Protein AF-A0AAU9KKE1-F1 (afdb_monomer)

Structure (mmCIF, N/CA/C/O backbone):
data_AF-A0AAU9KKE1-F1
#
_entry.id   AF-A0AAU9KKE1-F1
#
loop_
_atom_site.group_PDB
_atom_site.id
_atom_site.type_symbol
_atom_site.label_atom_id
_atom_site.label_alt_id
_atom_site.label_comp_id
_atom_site.label_asym_id
_atom_site.label_entity_id
_atom_site.label_seq_id
_atom_site.pdbx_PDB_ins_code
_atom_site.Cartn_x
_atom_site.Cartn_y
_atom_site.Cartn_z
_atom_site.occupancy
_atom_site.B_iso_or_equiv
_atom_site.auth_seq_id
_atom_site.auth_comp_id
_atom_site.auth_asym_id
_atom_site.auth_atom_id
_atom_site.pdbx_PDB_model_num
ATOM 1 N N . MET A 1 1 ? -5.591 -31.484 36.895 1.00 43.34 1 MET A N 1
ATOM 2 C CA . MET A 1 1 ? -6.047 -30.962 35.589 1.00 43.34 1 MET A CA 1
ATOM 3 C C . MET A 1 1 ? -4.813 -30.723 34.741 1.00 43.34 1 MET A C 1
ATOM 5 O O . MET A 1 1 ? -3.815 -30.289 35.305 1.00 43.34 1 MET A O 1
ATOM 9 N N . GLU A 1 2 ? -4.845 -31.027 33.444 1.00 47.28 2 GLU A N 1
ATOM 10 C CA . GLU A 1 2 ? -3.725 -30.685 32.558 1.00 47.28 2 GLU A CA 1
ATOM 11 C C . GLU A 1 2 ? -3.646 -29.170 32.339 1.00 47.28 2 GLU A C 1
ATOM 13 O O . GLU A 1 2 ? -4.667 -28.495 32.191 1.00 47.28 2 GLU A O 1
ATOM 18 N N . GLN A 1 3 ? -2.430 -28.627 32.301 1.00 63.50 3 GLN A N 1
ATOM 19 C CA . GLN A 1 3 ? -2.206 -27.197 32.117 1.00 63.50 3 GLN A CA 1
ATOM 20 C C . GLN A 1 3 ? -2.326 -26.830 30.630 1.00 63.50 3 GLN A C 1
ATOM 22 O O . GLN A 1 3 ? -1.318 -26.762 29.927 1.00 63.50 3 GLN A O 1
ATOM 27 N N . LYS A 1 4 ? -3.561 -26.612 30.149 1.00 78.94 4 LYS A N 1
ATOM 28 C CA . LYS A 1 4 ? -3.814 -26.209 28.755 1.00 78.94 4 LYS A CA 1
ATOM 29 C C . LYS A 1 4 ? -3.082 -24.909 28.394 1.00 78.94 4 LYS A C 1
ATOM 31 O O . LYS A 1 4 ? -3.105 -23.946 29.160 1.00 78.94 4 LYS A O 1
ATOM 36 N N . GLN A 1 5 ? -2.475 -24.875 27.212 1.00 80.19 5 GLN A N 1
ATOM 37 C CA . GLN A 1 5 ? -1.667 -23.771 26.687 1.00 80.19 5 GLN A CA 1
ATOM 38 C C . GLN A 1 5 ? -2.337 -23.162 25.450 1.00 80.19 5 GLN A C 1
ATOM 40 O O . GLN A 1 5 ? -2.986 -23.868 24.679 1.00 80.19 5 GLN A O 1
ATOM 45 N N . GLN A 1 6 ? -2.183 -21.848 25.261 1.00 86.75 6 GLN A N 1
ATOM 46 C CA . GLN A 1 6 ? -2.755 -21.142 24.115 1.00 86.75 6 GLN A CA 1
ATOM 47 C C . GLN A 1 6 ? -1.800 -21.141 22.918 1.00 86.75 6 GLN A C 1
ATOM 49 O O . GLN A 1 6 ? -0.665 -20.670 23.024 1.00 86.75 6 GLN A O 1
ATOM 54 N N . PHE A 1 7 ? -2.321 -21.567 21.770 1.00 86.44 7 PHE A N 1
ATOM 55 C CA . PHE A 1 7 ? -1.678 -21.495 20.463 1.00 86.44 7 PHE A CA 1
ATOM 56 C C . PHE A 1 7 ? -2.484 -20.625 19.477 1.00 86.44 7 PHE A C 1
ATOM 58 O O . PHE A 1 7 ? -3.690 -20.387 19.640 1.00 86.44 7 PHE A O 1
ATOM 65 N N . LYS A 1 8 ? -1.797 -20.165 18.430 1.00 89.31 8 LYS A N 1
ATOM 66 C CA . LYS A 1 8 ? -2.338 -19.575 17.201 1.00 89.31 8 LYS A CA 1
ATOM 67 C C . LYS A 1 8 ? -1.782 -20.361 16.011 1.00 89.31 8 LYS A C 1
ATOM 69 O O . LYS A 1 8 ? -0.583 -20.632 15.976 1.00 89.31 8 LYS A O 1
ATOM 74 N N . LEU A 1 9 ? -2.630 -20.702 15.043 1.00 89.50 9 LEU A N 1
ATOM 75 C CA . LEU A 1 9 ? -2.196 -21.242 13.751 1.00 89.50 9 LEU A CA 1
ATOM 76 C C . LEU A 1 9 ? -2.371 -20.181 12.661 1.00 89.50 9 LEU A C 1
ATOM 78 O O . LEU A 1 9 ? -3.444 -19.587 12.540 1.00 89.50 9 LEU A O 1
ATOM 82 N N . PHE A 1 10 ? -1.341 -20.004 11.841 1.00 89.94 10 PHE A N 1
ATOM 83 C CA . PHE A 1 10 ? -1.409 -19.300 10.560 1.00 89.94 10 PHE A CA 1
ATOM 84 C C . PHE A 1 10 ? -1.168 -20.329 9.458 1.00 89.94 10 PHE A C 1
ATOM 86 O O . PHE A 1 10 ? -0.153 -21.022 9.498 1.00 89.94 10 PHE A O 1
ATOM 93 N N . ILE A 1 11 ? -2.100 -20.459 8.514 1.00 91.75 11 ILE A N 1
ATOM 94 C CA . ILE A 1 11 ? -2.047 -21.419 7.410 1.00 91.75 11 ILE A CA 1
ATOM 95 C C . ILE A 1 11 ? -2.131 -20.660 6.084 1.00 91.75 11 ILE A C 1
ATOM 97 O O . ILE A 1 11 ? -3.214 -20.251 5.669 1.00 91.75 11 ILE A O 1
ATOM 101 N N . ASP A 1 12 ? -1.002 -20.491 5.402 1.00 90.00 12 ASP A N 1
ATOM 102 C CA . ASP A 1 12 ? -0.978 -19.920 4.055 1.00 90.00 12 ASP A CA 1
ATOM 103 C C . ASP A 1 12 ? -1.309 -21.011 3.038 1.00 90.00 12 ASP A C 1
ATOM 105 O O . ASP A 1 12 ? -0.541 -21.960 2.880 1.00 90.00 12 ASP A O 1
ATOM 109 N N . ILE A 1 13 ? -2.418 -20.878 2.311 1.00 91.56 13 ILE A N 1
ATOM 110 C CA . ILE A 1 13 ? -2.733 -21.728 1.160 1.00 91.56 13 ILE A CA 1
ATOM 111 C C . ILE A 1 13 ? -2.162 -21.049 -0.088 1.00 91.56 13 ILE A C 1
ATOM 113 O O . ILE A 1 13 ? -2.685 -20.043 -0.569 1.00 91.56 13 ILE A O 1
ATOM 117 N N . LEU A 1 14 ? -1.057 -21.587 -0.608 1.00 86.25 14 LEU A N 1
ATOM 118 C CA . LEU A 1 14 ? -0.271 -20.953 -1.672 1.00 86.25 14 LEU A CA 1
ATOM 119 C C . LEU A 1 14 ? -0.822 -21.306 -3.059 1.00 86.25 14 LEU A C 1
ATOM 121 O O . LEU A 1 14 ? -1.071 -20.426 -3.884 1.00 86.25 14 LEU A O 1
ATOM 125 N N . GLU A 1 15 ? -1.046 -22.595 -3.313 1.00 88.44 15 GLU A N 1
ATOM 126 C CA . GLU A 1 15 ? -1.603 -23.119 -4.564 1.00 88.44 15 GLU A CA 1
ATOM 127 C C . GLU A 1 15 ? -2.194 -24.526 -4.368 1.00 88.44 15 GLU A C 1
ATOM 129 O O . GLU A 1 15 ? -1.852 -25.234 -3.421 1.00 88.44 15 GLU A O 1
ATOM 134 N N . PHE A 1 16 ? -3.058 -24.957 -5.287 1.00 89.56 16 PHE A N 1
ATOM 135 C CA . PHE A 1 16 ? -3.520 -26.342 -5.402 1.00 89.56 16 PHE A CA 1
ATOM 136 C C . PHE A 1 16 ? -3.336 -26.858 -6.827 1.00 89.56 16 PHE A C 1
ATOM 138 O O . PHE A 1 16 ? -3.333 -26.079 -7.786 1.00 89.56 16 PHE A O 1
ATOM 145 N N . ARG A 1 17 ? -3.192 -28.178 -6.981 1.00 85.12 17 ARG A N 1
ATOM 146 C CA . ARG A 1 17 ? -2.950 -28.820 -8.279 1.00 85.12 17 ARG A CA 1
ATOM 147 C C . ARG A 1 17 ? -3.643 -30.164 -8.426 1.00 85.12 17 ARG A C 1
ATOM 149 O O . ARG A 1 17 ? -3.762 -30.919 -7.464 1.00 85.12 17 ARG A O 1
ATOM 156 N N . ASN A 1 18 ? -3.996 -30.474 -9.672 1.00 81.69 18 ASN A N 1
ATOM 157 C CA . ASN A 1 18 ? -4.502 -31.768 -10.127 1.00 81.69 18 ASN A CA 1
ATOM 158 C C . ASN A 1 18 ? -5.649 -32.304 -9.253 1.00 81.69 18 ASN A C 1
ATOM 160 O O . ASN A 1 18 ? -5.681 -33.487 -8.940 1.00 81.69 18 ASN A O 1
ATOM 164 N N . LEU A 1 19 ? -6.577 -31.432 -8.849 1.00 85.31 19 LEU A N 1
ATOM 165 C CA . LEU A 1 19 ? -7.779 -31.831 -8.121 1.00 85.31 19 LEU A CA 1
ATOM 166 C C . LEU A 1 19 ? -8.728 -32.602 -9.056 1.00 85.31 19 LEU A C 1
ATOM 168 O O . LEU A 1 19 ? -9.144 -32.069 -10.089 1.00 85.31 19 LEU A O 1
ATOM 172 N N . ILE A 1 20 ? -9.055 -33.846 -8.694 1.00 82.00 20 ILE A N 1
ATOM 173 C CA . ILE A 1 20 ? -9.829 -34.802 -9.508 1.00 82.00 20 ILE A CA 1
ATOM 174 C C . ILE A 1 20 ? -11.208 -35.038 -8.886 1.00 82.00 20 ILE A C 1
ATOM 176 O O . ILE A 1 20 ? -11.328 -35.208 -7.676 1.00 82.00 20 ILE A O 1
ATOM 180 N N . ILE A 1 21 ? -12.256 -35.098 -9.713 1.00 79.62 21 ILE A N 1
ATOM 181 C CA . ILE A 1 21 ? -13.598 -35.518 -9.289 1.00 79.62 21 ILE A CA 1
ATOM 182 C C . ILE A 1 21 ? -14.119 -36.592 -10.231 1.00 79.62 21 ILE A C 1
ATOM 184 O O . ILE A 1 21 ? -14.390 -36.328 -11.402 1.00 79.62 21 ILE A O 1
ATOM 188 N N . GLY A 1 22 ? -14.300 -37.793 -9.683 1.00 66.69 22 GLY A N 1
ATOM 189 C CA . GLY A 1 22 ? -14.847 -38.935 -10.404 1.00 66.69 22 GLY A CA 1
ATOM 190 C C . GLY A 1 22 ? -14.039 -39.331 -11.643 1.00 66.69 22 GLY A C 1
ATOM 191 O O . GLY A 1 22 ? -12.883 -38.952 -11.838 1.00 66.69 22 GLY A O 1
ATOM 192 N N . SER A 1 23 ? -14.670 -40.122 -12.506 1.00 49.66 23 SER A N 1
ATOM 193 C CA . SER A 1 23 ? -14.051 -40.695 -13.699 1.00 49.66 23 SER A CA 1
ATOM 194 C C . SER A 1 23 ? -14.051 -39.734 -14.899 1.00 49.66 23 SER A C 1
ATOM 196 O O . SER A 1 23 ? -14.791 -39.909 -15.864 1.00 49.66 23 SER A O 1
ATOM 198 N N . LEU A 1 24 ? -13.124 -38.771 -14.868 1.00 50.22 24 LEU A N 1
ATOM 199 C CA . LEU A 1 24 ? -12.555 -38.102 -16.052 1.00 50.22 24 LEU A CA 1
ATOM 200 C C . LEU A 1 24 ? -13.546 -37.371 -16.990 1.00 50.22 24 LEU A C 1
ATOM 202 O O . LEU A 1 24 ? -13.766 -37.816 -18.121 1.00 50.22 24 LEU A O 1
ATOM 206 N N . LYS A 1 25 ? -14.014 -36.170 -16.590 1.00 49.72 25 LYS A N 1
ATOM 207 C CA . LYS A 1 25 ? -14.122 -35.010 -17.519 1.00 49.72 25 LYS A CA 1
ATOM 208 C C . LYS A 1 25 ? -14.460 -33.651 -16.902 1.00 49.72 25 LYS A C 1
ATOM 210 O O . LYS A 1 25 ? -14.043 -32.645 -17.471 1.00 49.72 25 LYS A O 1
ATOM 215 N N . ASP A 1 26 ? -15.194 -33.596 -15.795 1.00 64.38 26 ASP A N 1
ATOM 216 C CA . ASP A 1 26 ? -15.634 -32.315 -15.231 1.00 64.38 26 ASP A CA 1
ATOM 217 C C . ASP A 1 26 ? -14.550 -31.627 -14.388 1.00 64.38 26 ASP A C 1
ATOM 219 O O . ASP A 1 26 ? -13.865 -32.248 -13.575 1.00 64.38 26 ASP A O 1
ATOM 223 N N . LEU A 1 27 ? -14.403 -30.311 -14.577 1.00 77.94 27 LEU A N 1
ATOM 224 C CA . LEU A 1 27 ? -13.490 -29.485 -13.786 1.00 77.94 27 LEU A CA 1
ATOM 225 C C . LEU A 1 27 ? -14.111 -29.166 -12.415 1.00 77.94 27 LEU A C 1
ATOM 227 O O . LEU A 1 27 ? -15.269 -28.739 -12.359 1.00 77.94 27 LEU A O 1
ATOM 231 N N . PRO A 1 28 ? -13.360 -29.309 -11.309 1.00 85.44 28 PRO A N 1
ATOM 232 C CA . PRO A 1 28 ? -13.886 -29.053 -9.976 1.00 85.44 28 PRO A CA 1
ATOM 233 C C . PRO A 1 28 ? -14.132 -27.557 -9.728 1.00 85.44 28 PRO A C 1
ATOM 235 O O . PRO A 1 28 ? -13.569 -26.700 -10.407 1.00 85.44 28 PRO A O 1
ATOM 238 N N . ASN A 1 29 ? -14.909 -27.250 -8.685 1.00 88.44 29 ASN A N 1
ATOM 239 C CA . ASN A 1 29 ? -15.019 -25.922 -8.083 1.00 88.44 29 ASN A CA 1
ATOM 240 C C . ASN A 1 29 ? -14.381 -25.951 -6.675 1.00 88.44 29 ASN A C 1
ATOM 242 O O . ASN A 1 29 ? -15.130 -26.097 -5.701 1.00 88.44 29 ASN A O 1
ATOM 246 N N . PRO A 1 30 ? -13.040 -25.916 -6.522 1.00 91.56 30 PRO A N 1
ATOM 247 C CA . PRO A 1 30 ? -12.422 -26.096 -5.217 1.00 91.56 30 PRO A CA 1
ATOM 248 C C . PRO A 1 30 ? -12.713 -24.950 -4.255 1.00 91.56 30 PRO A C 1
ATOM 250 O O . PRO A 1 30 ? -12.577 -23.774 -4.589 1.00 91.56 30 PRO A O 1
ATOM 253 N N . MET A 1 31 ? -13.029 -25.331 -3.027 1.00 92.62 31 MET A N 1
ATOM 254 C CA . MET A 1 31 ? -12.866 -24.531 -1.823 1.00 92.62 31 MET A CA 1
ATOM 255 C C . MET A 1 31 ? -11.993 -25.353 -0.876 1.00 92.62 31 MET A C 1
ATOM 257 O O . MET A 1 31 ? -12.233 -26.550 -0.700 1.00 92.62 31 MET A O 1
ATOM 261 N N . ILE A 1 32 ? -10.962 -24.743 -0.299 1.00 95.25 32 ILE A N 1
ATOM 262 C CA . ILE A 1 32 ? -10.068 -25.416 0.645 1.00 95.25 32 ILE A CA 1
ATOM 263 C C . ILE A 1 32 ? -10.516 -25.041 2.051 1.00 95.25 32 ILE A C 1
ATOM 265 O O . ILE A 1 32 ? -10.686 -23.864 2.360 1.00 95.25 32 ILE A O 1
ATOM 269 N N . ILE A 1 33 ? -10.742 -26.051 2.883 1.00 93.62 33 ILE A N 1
ATOM 270 C CA . ILE A 1 33 ? -11.198 -25.927 4.265 1.00 93.62 33 ILE A CA 1
ATOM 271 C C . ILE A 1 33 ? -10.094 -26.485 5.162 1.00 93.62 33 ILE A C 1
ATOM 273 O O . ILE A 1 33 ? -9.646 -27.614 4.966 1.00 93.62 33 ILE A O 1
ATOM 277 N N . VAL A 1 34 ? -9.667 -25.697 6.143 1.00 94.75 34 VAL A N 1
ATOM 278 C CA . VAL A 1 34 ? -8.710 -26.096 7.179 1.00 94.75 34 VAL A CA 1
ATOM 279 C C . VAL A 1 34 ? -9.468 -26.202 8.495 1.00 94.75 34 VAL A C 1
ATOM 281 O O . VAL A 1 34 ? -10.145 -25.252 8.879 1.00 94.75 34 VAL A O 1
ATOM 284 N N . SER A 1 35 ? -9.388 -27.347 9.169 1.00 92.75 35 SER A N 1
ATOM 285 C CA . SER A 1 35 ? -10.103 -27.624 10.422 1.00 92.75 35 SER A CA 1
ATOM 286 C C . SER A 1 35 ? -9.142 -28.134 11.492 1.00 92.75 35 SER A C 1
ATOM 288 O O . SER A 1 35 ? -8.212 -28.876 11.188 1.00 92.75 35 SER A O 1
ATOM 290 N N . PHE A 1 36 ? -9.353 -27.725 12.740 1.00 92.88 36 PHE A N 1
ATOM 291 C CA . PHE A 1 36 ? -8.543 -28.122 13.890 1.00 92.88 36 PHE A CA 1
ATOM 292 C C . PHE A 1 36 ? -9.347 -27.882 15.174 1.00 92.88 36 PHE A C 1
ATOM 294 O O . PHE A 1 36 ? -9.866 -26.778 15.381 1.00 92.88 36 PHE A O 1
ATOM 301 N N . LEU A 1 37 ? -9.467 -28.909 16.024 1.00 86.75 37 LEU A N 1
ATOM 302 C CA . LEU A 1 37 ? -10.471 -28.966 17.097 1.00 86.75 37 LEU A CA 1
ATOM 303 C C . LEU A 1 37 ? -11.885 -28.652 16.544 1.00 86.75 37 LEU A C 1
ATOM 305 O O . LEU A 1 37 ? -12.231 -29.050 15.433 1.00 86.75 37 LEU A O 1
ATOM 309 N N . SER A 1 38 ? -12.698 -27.900 17.290 1.00 80.00 38 SER A N 1
ATOM 310 C CA . SER A 1 38 ? -14.032 -27.428 16.890 1.00 80.00 38 SER A CA 1
ATOM 311 C C . SER A 1 38 ? -14.035 -26.275 15.870 1.00 80.00 38 SER A C 1
ATOM 313 O O . SER A 1 38 ? -15.106 -25.806 15.486 1.00 80.00 38 SER A O 1
ATOM 315 N N . LYS A 1 39 ? -12.869 -25.782 15.431 1.00 87.25 39 LYS A N 1
ATOM 316 C CA . LYS A 1 39 ? -12.753 -24.599 14.563 1.00 87.25 39 LYS A CA 1
ATOM 317 C C . LYS A 1 39 ? -12.428 -24.986 13.122 1.00 87.25 39 LYS A C 1
ATOM 319 O O . LYS A 1 39 ? -11.675 -25.924 12.868 1.00 87.25 39 LYS A O 1
ATOM 324 N N . SER A 1 40 ? -12.928 -24.195 12.172 1.00 90.31 40 SER A N 1
ATOM 325 C CA . SER A 1 40 ? -12.573 -24.312 10.754 1.00 90.31 40 SER A CA 1
ATOM 326 C C . SER A 1 40 ? -12.485 -22.952 10.062 1.00 90.31 40 SER A C 1
ATOM 328 O O . SER A 1 40 ? -13.316 -22.079 10.310 1.00 90.31 40 SER A O 1
ATOM 330 N N . ALA A 1 41 ? -11.530 -22.810 9.148 1.00 91.06 41 ALA A N 1
ATOM 331 C CA . ALA A 1 41 ? -11.374 -21.689 8.225 1.00 91.06 41 ALA A CA 1
ATOM 332 C C . ALA A 1 41 ? -11.453 -22.190 6.770 1.00 91.06 41 ALA A C 1
ATOM 334 O O . ALA A 1 41 ? -11.294 -23.384 6.511 1.00 91.06 41 ALA A O 1
ATOM 335 N N . ARG A 1 42 ? -11.715 -21.302 5.806 1.00 92.69 42 ARG A N 1
ATOM 336 C CA . ARG A 1 42 ? -11.868 -21.675 4.389 1.00 92.69 42 ARG A CA 1
ATOM 337 C C . ARG A 1 42 ? -11.413 -20.577 3.437 1.00 92.69 42 ARG A C 1
ATOM 339 O O . ARG A 1 42 ? -11.582 -19.403 3.753 1.00 92.69 42 ARG A O 1
ATOM 346 N N . THR A 1 43 ? -10.901 -20.979 2.277 1.00 93.56 43 THR A N 1
ATOM 347 C CA . THR A 1 43 ? -10.536 -20.073 1.180 1.00 93.56 43 THR A CA 1
ATOM 348 C C . THR A 1 43 ? -11.762 -19.536 0.439 1.00 93.56 43 THR A C 1
ATOM 350 O O . THR A 1 43 ? -12.891 -20.007 0.626 1.00 93.56 43 THR A O 1
ATOM 353 N N . SER A 1 44 ? -11.525 -18.622 -0.501 1.00 88.75 44 SER A N 1
ATOM 354 C CA . SER A 1 44 ? -12.458 -18.324 -1.586 1.00 88.75 44 SER A CA 1
ATOM 355 C C . SER A 1 44 ? -12.769 -19.563 -2.453 1.00 88.75 44 SER A C 1
ATOM 357 O O . SER A 1 44 ? -12.156 -20.632 -2.324 1.00 88.75 44 SER A O 1
ATOM 359 N N . LEU A 1 45 ? -13.785 -19.436 -3.315 1.00 89.12 45 LEU A N 1
ATOM 360 C CA . LEU A 1 45 ? -14.241 -20.486 -4.229 1.00 89.12 45 LEU A CA 1
ATOM 361 C C . LEU A 1 45 ? -13.613 -20.305 -5.616 1.00 89.12 45 LEU A C 1
ATOM 363 O O . LEU A 1 45 ? -13.777 -19.259 -6.242 1.00 89.12 45 LEU A O 1
ATOM 367 N N . PHE A 1 46 ? -12.987 -21.359 -6.136 1.00 87.94 46 PHE A N 1
ATOM 368 C CA . PHE A 1 46 ? -12.304 -21.364 -7.429 1.00 87.94 46 PHE A CA 1
ATOM 369 C C . PHE A 1 46 ? -13.141 -22.109 -8.488 1.00 87.94 46 PHE A C 1
ATOM 371 O O . PHE A 1 46 ? -12.995 -23.319 -8.638 1.00 87.94 46 PHE A O 1
ATOM 378 N N . PRO A 1 47 ? -14.043 -21.451 -9.242 1.00 84.00 47 PRO A N 1
ATOM 379 C CA . PRO A 1 47 ? -14.917 -22.146 -10.187 1.00 84.00 47 PRO A CA 1
ATOM 380 C C . PRO A 1 47 ? -14.136 -22.764 -11.359 1.00 84.00 47 PRO A C 1
ATOM 382 O O . PRO A 1 47 ? -13.331 -22.088 -12.000 1.00 84.00 47 PRO A O 1
ATOM 385 N N . LYS A 1 48 ? -14.432 -24.031 -11.675 1.00 82.19 48 LYS A N 1
ATOM 386 C CA . LYS A 1 48 ? -13.906 -24.799 -12.822 1.00 82.19 48 LYS A CA 1
ATOM 387 C C . LYS A 1 48 ? -12.373 -24.786 -12.958 1.00 82.19 48 LYS A C 1
ATOM 389 O O . LYS A 1 48 ? -11.847 -24.580 -14.051 1.00 82.19 48 LYS A O 1
ATOM 394 N N . LYS A 1 49 ? -11.647 -25.049 -11.867 1.00 83.00 49 LYS A N 1
ATOM 395 C CA . LYS A 1 49 ? -10.174 -25.144 -11.845 1.00 83.00 49 LYS A CA 1
ATOM 396 C C . LYS A 1 49 ? -9.694 -26.393 -11.108 1.00 83.00 49 LYS A C 1
ATOM 398 O O . LYS A 1 49 ? -9.853 -26.472 -9.899 1.00 83.00 49 LYS A O 1
ATOM 403 N N . SER A 1 50 ? -9.019 -27.316 -11.795 1.00 80.88 50 SER A N 1
ATOM 404 C CA . SER A 1 50 ? -8.283 -28.426 -11.154 1.00 80.88 50 SER A CA 1
ATOM 405 C C . SER A 1 50 ? -6.940 -27.996 -10.547 1.00 80.88 50 SER A C 1
ATOM 407 O O . SER A 1 50 ? -6.456 -28.645 -9.622 1.00 80.88 50 SER A O 1
ATOM 409 N N . SER A 1 51 ? -6.367 -26.885 -11.021 1.00 82.00 51 SER A N 1
ATOM 410 C CA . SER A 1 51 ? -5.133 -26.279 -10.505 1.00 82.00 51 SER A CA 1
ATOM 411 C C . SER A 1 51 ? -5.269 -24.751 -10.452 1.00 82.00 51 SER A C 1
ATOM 413 O O . SER A 1 51 ? -5.815 -24.151 -11.380 1.00 82.00 51 SER A O 1
ATOM 415 N N . SER A 1 52 ? -4.774 -24.107 -9.391 1.00 81.25 52 SER A N 1
ATOM 416 C CA . SER A 1 52 ? -4.720 -22.642 -9.264 1.00 81.25 52 SER A CA 1
ATOM 417 C C . SER A 1 52 ? -3.693 -22.207 -8.222 1.00 81.25 52 SER A C 1
ATOM 419 O O . SER A 1 52 ? -3.542 -22.847 -7.186 1.00 81.25 52 SER A O 1
ATOM 421 N N . ILE A 1 53 ? -3.086 -21.043 -8.447 1.00 81.12 53 ILE A N 1
ATOM 422 C CA . ILE A 1 53 ? -2.537 -20.221 -7.362 1.00 81.12 53 ILE A CA 1
ATOM 423 C C . ILE A 1 53 ? -3.712 -19.702 -6.512 1.00 81.12 53 ILE A C 1
ATOM 425 O O . ILE A 1 53 ? -4.792 -19.445 -7.060 1.00 81.12 53 ILE A O 1
ATOM 429 N N . VAL A 1 54 ? -3.499 -19.601 -5.197 1.00 84.44 54 VAL A N 1
ATOM 430 C CA . VAL A 1 54 ? -4.482 -19.168 -4.189 1.00 84.44 54 VAL A CA 1
ATOM 431 C C . VAL A 1 54 ? -3.967 -17.926 -3.456 1.00 84.44 54 VAL A C 1
ATOM 433 O O . VAL A 1 54 ? -4.533 -16.855 -3.633 1.00 84.44 54 VAL A O 1
ATOM 436 N N . MET A 1 55 ? -2.848 -18.048 -2.729 1.00 82.62 55 MET A N 1
ATOM 437 C CA . MET A 1 55 ? -2.236 -16.985 -1.911 1.00 82.62 55 MET A CA 1
ATOM 438 C C . MET A 1 55 ? -3.190 -16.383 -0.860 1.00 82.62 55 MET A C 1
ATOM 440 O O . MET A 1 55 ? -3.274 -15.166 -0.704 1.00 82.62 55 MET A O 1
ATOM 444 N N . GLU A 1 56 ? -3.899 -17.243 -0.124 1.00 86.56 56 GLU A N 1
ATOM 445 C CA . GLU A 1 56 ? -4.809 -16.849 0.961 1.00 86.56 56 GLU A CA 1
ATOM 446 C C . GLU A 1 56 ? -4.288 -17.349 2.317 1.00 86.56 56 GLU A C 1
ATOM 448 O O . GLU A 1 56 ? -4.075 -18.550 2.501 1.00 86.56 56 GLU A O 1
ATOM 453 N N . THR A 1 57 ? -4.118 -16.440 3.282 1.00 88.12 57 THR A N 1
ATOM 454 C CA . THR A 1 57 ? -3.768 -16.770 4.673 1.00 88.12 57 THR A CA 1
ATOM 455 C C . THR A 1 57 ? -5.031 -17.038 5.488 1.00 88.12 57 THR A C 1
ATOM 457 O O . THR A 1 57 ? -5.887 -16.166 5.637 1.00 88.12 57 THR A O 1
ATOM 460 N N . LEU A 1 58 ? -5.132 -18.233 6.066 1.00 90.25 58 LEU A N 1
ATOM 461 C CA . LEU A 1 58 ? -6.182 -18.631 7.001 1.00 90.25 58 LEU A CA 1
ATOM 462 C C . LEU A 1 58 ? -5.624 -18.614 8.430 1.00 90.25 58 LEU A C 1
ATOM 464 O O . LEU A 1 58 ? -4.598 -19.230 8.706 1.00 90.25 58 LEU A O 1
ATOM 468 N N . GLN A 1 59 ? -6.296 -17.929 9.354 1.00 87.81 59 GLN A N 1
ATOM 469 C CA . GLN A 1 59 ? -5.829 -17.756 10.735 1.00 87.81 59 GLN A CA 1
ATOM 470 C C . GLN A 1 59 ? -6.800 -18.415 11.719 1.00 87.81 59 GLN A C 1
ATOM 472 O O . GLN A 1 59 ? -8.003 -18.158 11.687 1.00 87.81 59 GLN A O 1
ATOM 477 N N . MET A 1 60 ? -6.278 -19.260 12.609 1.00 87.75 60 MET A N 1
ATOM 478 C CA . MET A 1 60 ? -7.048 -19.938 13.653 1.00 87.75 60 MET A CA 1
ATOM 479 C C . MET A 1 60 ? -6.487 -19.552 15.022 1.00 87.75 60 MET A C 1
ATOM 481 O O . MET A 1 60 ? -5.470 -20.062 15.491 1.00 87.75 60 MET A O 1
ATOM 485 N N . GLU A 1 61 ? -7.157 -18.591 15.649 1.00 83.31 61 GLU A N 1
ATOM 486 C CA . GLU A 1 61 ? -6.776 -18.015 16.936 1.00 83.31 61 GLU A CA 1
ATOM 487 C C . GLU A 1 61 ? -7.383 -18.758 18.133 1.00 83.31 61 GLU A C 1
ATOM 489 O O . GLU A 1 61 ? -8.402 -19.455 18.024 1.00 83.31 61 GLU A O 1
ATOM 494 N N . LYS A 1 62 ? -6.827 -18.475 19.322 1.00 80.25 62 LYS A N 1
ATOM 495 C CA . LYS A 1 62 ? -7.424 -18.828 20.619 1.00 80.25 62 LYS A CA 1
ATOM 496 C C . LYS A 1 62 ? -7.636 -20.357 20.721 1.00 80.25 62 LYS A C 1
ATOM 498 O O . LYS A 1 62 ? -8.744 -20.818 20.992 1.00 80.25 62 LYS A O 1
ATOM 503 N N . LEU A 1 63 ? -6.597 -21.140 20.408 1.00 83.25 63 LEU A N 1
ATOM 504 C CA . LEU A 1 63 ? -6.601 -22.609 20.450 1.00 83.25 63 LEU A CA 1
ATOM 505 C C . LEU A 1 63 ? -6.016 -23.079 21.787 1.00 83.25 63 LEU A C 1
ATOM 507 O O . LEU A 1 63 ? -4.831 -22.874 22.034 1.00 83.25 63 LEU A O 1
ATOM 511 N N . MET A 1 64 ? -6.843 -23.667 22.653 1.00 84.19 64 MET A N 1
ATOM 512 C CA . MET A 1 64 ? -6.439 -24.106 23.994 1.00 84.19 64 MET A CA 1
ATOM 513 C C . MET A 1 64 ? -6.178 -25.611 24.002 1.00 84.19 64 MET A C 1
ATOM 515 O O . MET A 1 64 ? -7.126 -26.392 24.045 1.00 84.19 64 MET A O 1
ATOM 519 N N . LEU A 1 65 ? -4.902 -26.000 23.983 1.00 85.56 65 LEU A N 1
ATOM 520 C CA . LEU A 1 65 ? -4.468 -27.397 23.903 1.00 85.56 65 LEU A CA 1
ATOM 521 C C . LEU A 1 65 ? -3.909 -27.880 25.241 1.00 85.56 65 LEU A C 1
ATOM 523 O O . LEU A 1 65 ? -3.025 -27.241 25.812 1.00 85.56 65 LEU A O 1
ATOM 527 N N . SER A 1 66 ? -4.404 -29.013 25.733 1.00 86.94 66 SER A N 1
ATOM 528 C CA . SER A 1 66 ? -3.749 -29.815 26.769 1.00 86.94 66 SER A CA 1
ATOM 529 C C . SER A 1 66 ? -2.452 -30.443 26.243 1.00 86.94 66 SER A C 1
ATOM 531 O O . SER A 1 66 ? -2.082 -30.245 25.083 1.00 86.94 66 SER A O 1
ATOM 533 N N . ILE A 1 67 ? -1.742 -31.193 27.091 1.00 81.44 67 ILE A N 1
ATOM 534 C CA . ILE A 1 67 ? -0.553 -31.922 26.642 1.00 81.44 67 ILE A CA 1
ATOM 535 C C . ILE A 1 67 ? -1.008 -33.039 25.698 1.00 81.44 67 ILE A C 1
ATOM 537 O O . ILE A 1 67 ? -0.546 -33.080 24.561 1.00 81.44 67 ILE A O 1
ATOM 541 N N . ASP A 1 68 ? -1.990 -33.847 26.109 1.00 82.81 68 ASP A N 1
ATOM 542 C CA . ASP A 1 68 ? -2.579 -34.896 25.263 1.00 82.81 68 ASP A CA 1
ATOM 543 C C . ASP A 1 68 ? -3.132 -34.367 23.926 1.00 82.81 68 ASP A C 1
ATOM 545 O O . ASP A 1 68 ? -2.917 -34.995 22.887 1.00 82.81 68 ASP A O 1
ATOM 549 N N . GLU A 1 69 ? -3.798 -33.207 23.917 1.00 86.25 69 GLU A N 1
ATOM 550 C CA . GLU A 1 69 ? -4.321 -32.595 22.687 1.00 86.25 69 GLU A CA 1
ATOM 551 C C . GLU A 1 69 ? -3.188 -32.082 21.784 1.00 86.25 69 GLU A C 1
ATOM 553 O O . GLU A 1 69 ? -3.200 -32.335 20.583 1.00 86.25 69 GLU A O 1
ATOM 558 N N . PHE A 1 70 ? -2.160 -31.422 22.327 1.00 86.94 70 PHE A N 1
ATOM 559 C CA . PHE A 1 70 ? -0.995 -31.000 21.537 1.00 86.94 70 PHE A CA 1
ATOM 560 C C . PHE A 1 70 ? -0.219 -32.197 20.954 1.00 86.94 70 PHE A C 1
ATOM 562 O O . PHE A 1 70 ? 0.227 -32.153 19.806 1.00 86.94 70 PHE A O 1
ATOM 569 N N . GLU A 1 71 ? -0.082 -33.282 21.723 1.00 81.38 71 GLU A N 1
ATOM 570 C CA . GLU A 1 71 ? 0.552 -34.539 21.309 1.00 81.38 71 GLU A CA 1
ATOM 571 C C . GLU A 1 71 ? -0.208 -35.249 20.172 1.00 81.38 71 GLU A C 1
ATOM 573 O O . GLU A 1 71 ? 0.417 -35.931 19.348 1.00 81.38 71 GLU A O 1
ATOM 578 N N . ASN A 1 72 ? -1.543 -35.126 20.121 1.00 85.06 72 ASN A N 1
ATOM 579 C CA . ASN A 1 72 ? -2.387 -36.010 19.312 1.00 85.06 72 ASN A CA 1
ATOM 580 C C . ASN A 1 72 ? -3.292 -35.360 18.267 1.00 85.06 72 ASN A C 1
ATOM 582 O O . ASN A 1 72 ? -3.586 -36.039 17.285 1.00 85.06 72 ASN A O 1
ATOM 586 N N . GLU A 1 73 ? -3.706 -34.107 18.427 1.00 90.88 73 GLU A N 1
ATOM 587 C CA . GLU A 1 73 ? -4.674 -33.477 17.526 1.00 90.88 73 GLU A CA 1
ATOM 588 C C . GLU A 1 73 ? -4.080 -33.121 16.159 1.00 90.88 73 GLU A C 1
ATOM 590 O O . GLU A 1 73 ? -2.927 -32.686 16.024 1.00 90.88 73 GLU A O 1
ATOM 595 N N . GLU A 1 74 ? -4.904 -33.299 15.126 1.00 92.81 74 GLU A N 1
ATOM 596 C CA . GLU A 1 74 ? -4.517 -33.198 13.721 1.00 92.81 74 GLU A CA 1
ATOM 597 C C . GLU A 1 74 ? -5.172 -31.999 13.032 1.00 92.81 74 GLU A C 1
ATOM 599 O O . GLU A 1 74 ? -6.392 -31.848 13.013 1.00 92.81 74 GLU A O 1
ATOM 604 N N . ILE A 1 75 ? -4.343 -31.160 12.411 1.00 94.44 75 ILE A N 1
ATOM 605 C CA . ILE A 1 75 ? -4.774 -30.101 11.501 1.00 94.44 75 ILE A CA 1
ATOM 606 C C . ILE A 1 75 ? -5.206 -30.781 10.201 1.00 94.44 75 ILE A C 1
ATOM 608 O O . ILE A 1 75 ? -4.385 -31.370 9.493 1.00 94.44 75 ILE A O 1
ATOM 612 N N . GLU A 1 76 ? -6.496 -30.712 9.891 1.00 94.94 76 GLU A N 1
ATOM 613 C CA . GLU A 1 76 ? -7.099 -31.305 8.704 1.00 94.94 76 GLU A CA 1
ATOM 614 C C . GLU A 1 76 ? -7.207 -30.266 7.582 1.00 94.94 76 GLU A C 1
ATOM 616 O O . GLU A 1 76 ? -7.916 -29.271 7.715 1.00 94.94 76 GLU A O 1
ATOM 621 N N . ILE A 1 77 ? -6.546 -30.514 6.448 1.00 95.31 77 ILE A N 1
ATOM 622 C CA . ILE A 1 77 ? -6.671 -29.712 5.224 1.00 95.31 77 ILE A CA 1
ATOM 623 C C . ILE A 1 77 ? -7.490 -30.512 4.211 1.00 95.31 77 ILE A C 1
ATOM 625 O O . ILE A 1 77 ? -7.130 -31.631 3.848 1.00 95.31 77 ILE A O 1
ATOM 629 N N . LYS A 1 78 ? -8.602 -29.949 3.741 1.00 93.81 78 LYS A N 1
ATOM 630 C CA . LYS A 1 78 ? -9.605 -30.648 2.932 1.00 93.81 78 LYS A CA 1
ATOM 631 C C . LYS A 1 78 ? -10.009 -29.805 1.730 1.00 93.81 78 LYS A C 1
ATOM 633 O O . LYS A 1 78 ? -10.503 -28.693 1.897 1.00 93.81 78 LYS A O 1
ATOM 638 N N . ALA A 1 79 ? -9.850 -30.334 0.519 1.00 94.06 79 ALA A N 1
ATOM 639 C CA . ALA A 1 79 ? -10.449 -29.720 -0.663 1.00 94.06 79 ALA A CA 1
ATOM 640 C C . ALA A 1 79 ? -11.872 -30.254 -0.850 1.00 94.06 79 ALA A C 1
ATOM 642 O O . ALA A 1 79 ? -12.104 -31.466 -0.804 1.00 94.06 79 ALA A O 1
ATOM 643 N N . VAL A 1 80 ? -12.823 -29.355 -1.096 1.00 92.62 80 VAL A N 1
ATOM 644 C CA . VAL A 1 80 ? -14.206 -29.708 -1.423 1.00 92.62 80 VAL A CA 1
ATOM 645 C C . VAL A 1 80 ? -14.651 -29.070 -2.731 1.00 92.62 80 VAL A C 1
ATOM 647 O O . VAL A 1 80 ? -14.218 -27.979 -3.094 1.00 92.62 80 VAL A O 1
ATOM 650 N N . HIS A 1 81 ? -15.553 -29.749 -3.426 1.00 90.44 81 HIS A N 1
ATOM 651 C CA . HIS A 1 81 ? -16.282 -29.232 -4.568 1.00 90.44 81 HIS A CA 1
ATOM 652 C C . HIS A 1 81 ? -17.568 -28.567 -4.083 1.00 90.44 81 HIS A C 1
ATOM 654 O O . HIS A 1 81 ? -18.482 -29.252 -3.614 1.00 90.44 81 HIS A O 1
ATOM 660 N N . GLN A 1 82 ? -17.653 -27.243 -4.209 1.00 84.88 82 GLN A N 1
ATOM 661 C CA . GLN A 1 82 ? -18.872 -26.515 -3.865 1.00 84.88 82 GLN A CA 1
ATOM 662 C C . GLN A 1 82 ? -19.747 -26.281 -5.105 1.00 84.88 82 GLN A C 1
ATOM 664 O O . GLN A 1 82 ? -19.303 -25.751 -6.125 1.00 84.88 82 GLN A O 1
ATOM 669 N N . VAL A 1 83 ? -21.027 -26.630 -4.977 1.00 78.31 83 VAL A N 1
ATOM 670 C CA . VAL A 1 83 ? -22.114 -26.239 -5.889 1.00 78.31 83 VAL A CA 1
ATOM 671 C C . VAL A 1 83 ? -23.154 -25.478 -5.072 1.00 78.31 83 VAL A C 1
ATOM 673 O O . VAL A 1 83 ? -23.356 -25.775 -3.893 1.00 78.31 83 VAL A O 1
ATOM 676 N N . SER A 1 84 ? -23.804 -24.476 -5.660 1.00 69.38 84 SER A N 1
ATOM 677 C CA . SER A 1 84 ? -24.863 -23.714 -4.991 1.00 69.38 84 SER A CA 1
ATOM 678 C C . SER A 1 84 ? -25.969 -24.637 -4.465 1.00 69.38 84 SER A C 1
ATOM 680 O O . SER A 1 84 ? -26.440 -25.512 -5.187 1.00 69.38 84 SER A O 1
ATOM 682 N N . LEU A 1 85 ? -26.394 -24.418 -3.214 1.00 57.94 85 LEU A N 1
ATOM 683 C CA . LEU A 1 85 ? -27.492 -25.134 -2.538 1.00 57.94 85 LEU A CA 1
ATOM 684 C C . LEU A 1 85 ? -27.301 -26.658 -2.352 1.00 57.94 85 LEU A C 1
ATOM 686 O O . LEU A 1 85 ? -28.240 -27.337 -1.942 1.00 57.94 85 LEU A O 1
ATOM 690 N N . GLN A 1 86 ? -26.104 -27.206 -2.587 1.00 73.94 86 GLN A N 1
ATOM 691 C CA . GLN A 1 86 ? -25.788 -28.619 -2.334 1.00 73.94 86 GLN A CA 1
ATOM 692 C C . GLN A 1 86 ? -24.724 -28.782 -1.240 1.00 73.94 86 GLN A C 1
ATOM 694 O O . GLN A 1 86 ? -23.879 -27.907 -1.028 1.00 73.94 86 GLN A O 1
ATOM 699 N N . ARG A 1 87 ? -24.751 -29.929 -0.546 1.00 75.06 87 ARG A N 1
ATOM 700 C CA . ARG A 1 87 ? -23.708 -30.301 0.421 1.00 75.06 87 ARG A CA 1
ATOM 701 C C . ARG A 1 87 ? -22.376 -30.466 -0.332 1.00 75.06 87 ARG A C 1
ATOM 703 O O . ARG A 1 87 ? -22.361 -31.223 -1.302 1.00 75.06 87 ARG A O 1
ATOM 710 N N . PRO A 1 88 ? -21.282 -29.800 0.082 1.00 83.00 88 PRO A N 1
ATOM 711 C CA . PRO A 1 88 ? -19.999 -29.917 -0.604 1.00 83.00 88 PRO A CA 1
ATOM 712 C C . PRO A 1 88 ? -19.507 -31.368 -0.651 1.00 83.00 88 PRO A C 1
ATOM 714 O O . PRO A 1 88 ? -19.492 -32.063 0.369 1.00 83.00 88 PRO A O 1
ATOM 717 N N . LEU A 1 89 ? -19.089 -31.808 -1.839 1.00 87.56 89 LEU A N 1
ATOM 718 C CA . LEU A 1 89 ? -18.473 -33.117 -2.058 1.00 87.56 89 LEU A CA 1
ATOM 719 C C . LEU A 1 89 ? -16.984 -33.025 -1.710 1.00 87.56 89 LEU A C 1
ATOM 721 O O . LEU A 1 89 ? -16.294 -32.130 -2.195 1.00 87.56 89 LEU A O 1
ATOM 725 N N . VAL A 1 90 ? -16.472 -33.938 -0.885 1.00 89.56 90 VAL A N 1
ATOM 726 C CA . VAL A 1 90 ? -15.039 -33.983 -0.562 1.00 89.56 90 VAL A CA 1
ATOM 727 C C . VAL A 1 90 ? -14.263 -34.471 -1.786 1.00 89.56 90 VAL A C 1
ATOM 729 O O . VAL A 1 90 ? -14.595 -35.503 -2.357 1.00 89.56 90 VAL A O 1
ATOM 732 N N . ILE A 1 91 ? -13.245 -33.710 -2.189 1.00 90.25 91 ILE A N 1
ATOM 733 C CA . ILE A 1 91 ? -12.304 -34.090 -3.252 1.00 90.25 91 ILE A CA 1
ATOM 734 C C . ILE A 1 91 ? -11.229 -34.993 -2.646 1.00 90.25 91 ILE A C 1
ATOM 736 O O . ILE A 1 91 ? -10.981 -36.091 -3.133 1.00 90.25 91 ILE A O 1
ATOM 740 N N . GLY A 1 92 ? -10.634 -34.539 -1.542 1.00 89.50 92 GLY A N 1
ATOM 741 C CA . GLY A 1 92 ? -9.663 -35.288 -0.755 1.00 89.50 92 GLY A CA 1
ATOM 742 C C . GLY A 1 92 ? -9.227 -34.515 0.488 1.00 89.50 92 GLY A C 1
ATOM 743 O O . GLY A 1 92 ? -9.487 -33.315 0.618 1.00 89.50 92 GLY A O 1
ATOM 744 N N . THR A 1 93 ? -8.576 -35.223 1.406 1.00 92.38 93 THR A N 1
ATOM 745 C CA . THR A 1 93 ? -8.182 -34.745 2.735 1.00 92.38 93 THR A CA 1
ATOM 746 C C . THR A 1 93 ? -6.720 -35.093 3.030 1.00 92.38 93 THR A C 1
ATOM 748 O O . THR A 1 93 ? -6.226 -36.150 2.635 1.00 92.38 93 THR A O 1
ATOM 751 N N . PHE A 1 94 ? -6.041 -34.208 3.751 1.00 94.06 94 PHE A N 1
ATOM 752 C CA . PHE A 1 94 ? -4.717 -34.377 4.342 1.00 94.06 94 PHE A CA 1
ATOM 753 C C . PHE A 1 94 ? -4.788 -34.034 5.838 1.00 94.06 94 PHE A C 1
ATOM 755 O O . PHE A 1 94 ? -5.604 -33.202 6.239 1.00 94.06 94 PHE A O 1
ATOM 762 N N . ARG A 1 95 ? -3.944 -34.661 6.665 1.00 92.56 95 ARG A N 1
ATOM 763 C CA . ARG A 1 95 ? -3.853 -34.400 8.109 1.00 92.56 95 ARG A CA 1
ATOM 764 C C . ARG A 1 95 ? -2.402 -34.369 8.579 1.00 92.56 95 ARG A C 1
ATOM 766 O O . ARG A 1 95 ? -1.575 -35.125 8.074 1.00 92.56 95 ARG A O 1
ATOM 773 N N . ILE A 1 96 ? -2.109 -33.503 9.548 1.00 92.50 96 ILE A N 1
ATOM 774 C CA . ILE A 1 96 ? -0.792 -33.378 10.189 1.00 92.50 96 ILE A CA 1
ATOM 775 C C . ILE A 1 96 ? -0.949 -32.997 11.666 1.00 92.50 96 ILE A C 1
ATOM 777 O O . ILE A 1 96 ? -1.753 -32.127 11.995 1.00 92.50 96 ILE A O 1
ATOM 781 N N . LYS A 1 97 ? -0.189 -33.620 12.575 1.00 91.44 97 LYS A N 1
ATOM 782 C CA . LYS A 1 97 ? -0.289 -33.316 14.014 1.00 91.44 97 LYS A CA 1
ATOM 783 C C . LYS A 1 97 ? 0.328 -31.959 14.339 1.00 91.44 97 LYS A C 1
ATOM 785 O O . LYS A 1 97 ? 1.419 -31.653 13.854 1.00 91.44 97 LYS A O 1
ATOM 790 N N . ILE A 1 98 ? -0.295 -31.168 15.218 1.00 90.00 98 ILE A N 1
ATOM 791 C CA . ILE A 1 98 ? 0.244 -29.838 15.565 1.00 90.00 98 ILE A CA 1
ATOM 792 C C . ILE A 1 98 ? 1.656 -29.920 16.174 1.00 90.00 98 ILE A C 1
ATOM 794 O O . ILE A 1 98 ? 2.531 -29.142 15.791 1.00 90.00 98 ILE A O 1
ATOM 798 N N . LYS A 1 99 ? 1.933 -30.929 17.013 1.00 88.81 99 LYS A N 1
ATOM 799 C CA . LYS A 1 99 ? 3.281 -31.221 17.532 1.00 88.81 99 LYS A CA 1
ATOM 800 C C . LYS A 1 99 ? 4.328 -31.438 16.432 1.00 88.81 99 LYS A C 1
ATOM 802 O O . LYS A 1 99 ? 5.485 -31.096 16.644 1.00 88.81 99 LYS A O 1
ATOM 807 N N . GLN A 1 100 ? 3.958 -31.959 15.257 1.00 85.31 100 GLN A N 1
ATOM 808 C CA . GLN A 1 100 ? 4.896 -32.091 14.133 1.00 85.31 100 GLN A CA 1
ATOM 809 C C . GLN A 1 100 ? 5.252 -30.721 13.550 1.00 85.31 100 GLN A C 1
ATOM 811 O O . GLN A 1 100 ? 6.430 -30.454 13.355 1.00 85.31 100 GLN A O 1
ATOM 816 N N . VAL A 1 101 ? 4.267 -29.838 13.340 1.00 86.75 101 VAL A N 1
ATOM 817 C CA . VAL A 1 101 ? 4.496 -28.455 12.874 1.00 86.75 101 VAL A CA 1
ATOM 818 C C . VAL A 1 101 ? 5.353 -27.670 13.873 1.00 86.75 101 VAL A C 1
ATOM 820 O O . VAL A 1 101 ? 6.327 -27.030 13.483 1.00 86.75 101 VAL A O 1
ATOM 823 N N . TYR A 1 102 ? 5.042 -27.774 15.167 1.00 84.81 102 TYR A N 1
ATOM 824 C CA . TYR A 1 102 ? 5.741 -27.049 16.234 1.00 84.81 102 TYR A CA 1
ATOM 825 C C . TYR A 1 102 ? 7.213 -27.472 16.414 1.00 84.81 102 TYR A C 1
ATOM 827 O O . TYR A 1 102 ? 7.995 -26.734 17.007 1.00 84.81 102 TYR A O 1
ATOM 835 N N . LEU A 1 103 ? 7.613 -28.638 15.892 1.00 78.94 103 LEU A N 1
ATOM 836 C CA . LEU A 1 103 ? 9.001 -29.119 15.909 1.00 78.94 103 LEU A CA 1
ATOM 837 C C . LEU A 1 103 ? 9.867 -28.577 14.753 1.00 78.94 103 LEU A C 1
ATOM 839 O O . LEU A 1 103 ? 11.077 -28.810 14.757 1.00 78.94 103 LEU A O 1
ATOM 843 N N . TYR A 1 104 ? 9.295 -27.857 13.781 1.00 77.62 104 TYR A N 1
ATOM 844 C CA . TYR A 1 104 ? 10.078 -27.173 12.744 1.00 77.62 104 TYR A CA 1
ATOM 845 C C . TYR A 1 104 ? 10.742 -25.895 13.278 1.00 77.62 104 TYR A C 1
ATOM 847 O O . TYR A 1 104 ? 10.331 -25.318 14.285 1.00 77.62 104 TYR A O 1
ATOM 855 N N . LEU A 1 105 ? 11.794 -25.441 12.590 1.00 66.69 105 LEU A N 1
ATOM 856 C CA . LEU A 1 105 ? 12.541 -24.235 12.952 1.00 66.69 105 LEU A CA 1
ATOM 857 C C . LEU A 1 105 ? 11.614 -23.005 12.968 1.00 66.69 105 LEU A C 1
ATOM 859 O O . LEU A 1 105 ? 10.866 -22.781 12.020 1.00 66.69 105 LEU A O 1
ATOM 863 N N . GLY A 1 106 ? 11.642 -22.226 14.055 1.00 71.19 106 GLY A N 1
ATOM 864 C CA . GLY A 1 106 ? 10.716 -21.100 14.252 1.00 71.19 106 GLY A CA 1
ATOM 865 C C . GLY A 1 106 ? 9.241 -21.514 14.365 1.00 71.19 106 GLY A C 1
ATOM 866 O O . GLY A 1 106 ? 8.366 -20.698 14.088 1.00 71.19 106 GLY A O 1
ATOM 867 N N . HIS A 1 107 ? 8.972 -22.782 14.701 1.00 85.38 107 HIS A N 1
ATOM 868 C CA . HIS A 1 107 ? 7.641 -23.403 14.770 1.00 85.38 107 HIS A CA 1
ATOM 869 C C . HIS A 1 107 ? 6.836 -23.297 13.458 1.00 85.38 107 HIS A C 1
ATOM 871 O O . HIS A 1 107 ? 5.601 -23.269 13.455 1.00 85.38 107 HIS A O 1
ATOM 877 N N . HIS A 1 108 ? 7.551 -23.224 12.327 1.00 82.25 108 HIS A N 1
ATOM 878 C CA . HIS A 1 108 ? 7.004 -22.910 11.012 1.00 82.25 108 HIS A CA 1
ATOM 879 C C . HIS A 1 108 ? 7.347 -23.995 9.982 1.00 82.25 108 HIS A C 1
ATOM 881 O O . HIS A 1 108 ? 8.473 -24.112 9.495 1.00 82.25 108 HIS A O 1
ATOM 887 N N . LEU A 1 109 ? 6.331 -24.761 9.587 1.00 85.25 109 LEU A N 1
ATOM 888 C CA . LEU A 1 109 ? 6.363 -25.652 8.435 1.00 85.25 109 LEU A CA 1
ATOM 889 C C . LEU A 1 109 ? 6.155 -24.838 7.149 1.00 85.25 109 LEU A C 1
ATOM 891 O O . LEU A 1 109 ? 5.034 -24.712 6.659 1.00 85.25 109 LEU A O 1
ATOM 895 N N . TYR A 1 110 ? 7.224 -24.235 6.634 1.00 83.00 110 TYR A N 1
ATOM 896 C CA . TYR A 1 110 ? 7.168 -23.330 5.482 1.00 83.00 110 TYR A CA 1
ATOM 897 C C . TYR A 1 110 ? 7.119 -24.068 4.132 1.00 83.00 110 TYR A C 1
ATOM 899 O O . TYR A 1 110 ? 7.924 -24.967 3.888 1.00 83.00 110 TYR A O 1
ATOM 907 N N . ASN A 1 111 ? 6.248 -23.618 3.219 1.00 80.19 111 ASN A N 1
ATOM 908 C CA . ASN A 1 111 ? 6.313 -23.885 1.773 1.00 80.19 111 ASN A CA 1
ATOM 909 C C . ASN A 1 111 ? 6.378 -25.379 1.367 1.00 80.19 111 ASN A C 1
ATOM 911 O O . ASN A 1 111 ? 7.155 -25.760 0.487 1.00 80.19 111 ASN A O 1
ATOM 915 N N . GLN A 1 112 ? 5.573 -26.229 2.008 1.00 85.00 112 GLN A N 1
ATOM 916 C CA . GLN A 1 112 ? 5.509 -27.669 1.734 1.00 85.00 112 GLN A CA 1
ATOM 917 C C . GLN A 1 112 ? 4.366 -28.041 0.787 1.00 85.00 112 GLN A C 1
ATOM 919 O O . GLN A 1 112 ? 3.380 -27.318 0.649 1.00 85.00 112 GLN A O 1
ATOM 924 N N . TRP A 1 113 ? 4.482 -29.223 0.184 1.00 86.62 113 TRP A N 1
ATOM 925 C CA . TRP A 1 113 ? 3.406 -29.902 -0.534 1.00 86.62 113 TRP A CA 1
ATOM 926 C C . TRP A 1 113 ? 2.772 -30.995 0.326 1.00 86.62 113 TRP A C 1
ATOM 928 O O . TRP A 1 113 ? 3.483 -31.713 1.026 1.00 86.62 113 TRP A O 1
ATOM 938 N N . CYS A 1 114 ? 1.463 -31.207 0.197 1.00 88.69 114 CYS A N 1
ATOM 939 C CA . CYS A 1 114 ? 0.809 -32.450 0.604 1.00 88.69 114 CYS A CA 1
ATOM 940 C C . CYS A 1 114 ? -0.021 -33.075 -0.520 1.00 88.69 114 CYS A C 1
ATOM 942 O O . CYS A 1 114 ? -0.518 -32.388 -1.417 1.00 88.69 114 CYS A O 1
ATOM 944 N N . ALA A 1 115 ? -0.184 -34.394 -0.438 1.00 87.81 115 ALA A N 1
ATOM 945 C CA . ALA A 1 115 ? -1.169 -35.145 -1.199 1.00 87.81 115 ALA A CA 1
ATOM 946 C C . ALA A 1 115 ? -2.511 -35.164 -0.454 1.00 87.81 115 ALA A C 1
ATOM 948 O O . ALA A 1 115 ? -2.570 -35.469 0.738 1.00 87.81 115 ALA A O 1
ATOM 949 N N . LEU A 1 116 ? -3.592 -34.865 -1.171 1.00 89.94 116 LEU A N 1
ATOM 950 C CA . LEU A 1 116 ? -4.957 -35.033 -0.689 1.00 89.94 116 LEU A CA 1
ATOM 951 C C . LEU A 1 116 ? -5.449 -36.429 -1.044 1.00 89.94 116 LEU A C 1
ATOM 953 O O . LEU A 1 116 ? -5.445 -36.811 -2.214 1.00 89.94 116 LEU A O 1
ATOM 957 N N . THR A 1 117 ? -5.927 -37.162 -0.044 1.00 85.75 117 THR A N 1
ATOM 958 C CA . THR A 1 117 ? -6.403 -38.537 -0.221 1.00 85.75 117 THR A CA 1
ATOM 959 C C . THR A 1 117 ? -7.908 -38.659 -0.013 1.00 85.75 117 THR A C 1
ATOM 961 O O . THR A 1 117 ? -8.490 -37.964 0.822 1.00 85.75 117 THR A O 1
ATOM 964 N N . ASN A 1 118 ? -8.546 -39.547 -0.769 1.00 83.12 118 ASN A N 1
ATOM 965 C CA . ASN A 1 118 ? -9.910 -40.003 -0.519 1.00 83.12 118 ASN A CA 1
ATOM 966 C C . ASN A 1 118 ? -9.955 -41.511 -0.779 1.00 83.12 118 ASN A C 1
ATOM 968 O O . ASN A 1 118 ? -9.473 -41.956 -1.814 1.00 83.12 118 ASN A O 1
ATOM 972 N N . ASP A 1 119 ? -10.457 -42.297 0.175 1.00 75.31 119 ASP A N 1
ATOM 973 C CA . ASP A 1 119 ? -10.473 -43.771 0.103 1.00 75.31 119 ASP A CA 1
ATOM 974 C C . ASP A 1 119 ? -9.108 -44.402 -0.284 1.00 75.31 119 ASP A C 1
ATOM 976 O O . ASP A 1 119 ? -9.031 -45.434 -0.944 1.00 75.31 119 ASP A O 1
ATOM 980 N N . ALA A 1 120 ? -8.020 -43.764 0.176 1.00 69.06 120 ALA A N 1
ATOM 981 C CA . ALA A 1 120 ? -6.604 -44.045 -0.109 1.00 69.06 120 ALA A CA 1
ATOM 982 C C . ALA A 1 120 ? -6.097 -43.777 -1.548 1.00 69.06 120 ALA A C 1
ATOM 984 O O . ALA A 1 120 ? -4.895 -43.914 -1.787 1.00 69.06 120 ALA A O 1
ATOM 985 N N . GLU A 1 121 ? -6.940 -43.309 -2.473 1.00 76.88 121 GLU A N 1
ATOM 986 C CA . GLU A 1 121 ? -6.496 -42.737 -3.755 1.00 76.88 121 GLU A CA 1
ATOM 987 C C . GLU A 1 121 ? -6.056 -41.269 -3.579 1.00 76.88 121 GLU A C 1
ATOM 989 O O . GLU A 1 121 ? -6.535 -40.574 -2.678 1.00 76.88 121 GLU A O 1
ATOM 994 N N . ILE A 1 122 ? -5.122 -40.786 -4.413 1.00 82.19 122 ILE A N 1
ATOM 995 C CA . ILE A 1 122 ? -4.666 -39.384 -4.387 1.00 82.19 122 ILE A CA 1
ATOM 996 C C . ILE A 1 122 ? -5.483 -38.562 -5.386 1.00 82.19 122 ILE A C 1
ATOM 998 O O . ILE A 1 122 ? -5.310 -38.690 -6.597 1.00 82.19 122 ILE A O 1
ATOM 1002 N N . ASN A 1 123 ? -6.300 -37.648 -4.867 1.00 84.81 123 ASN A N 1
ATOM 1003 C CA . ASN A 1 123 ? -7.236 -36.841 -5.654 1.00 84.81 123 ASN A CA 1
ATOM 1004 C C . ASN A 1 123 ? -6.749 -35.402 -5.890 1.00 84.81 123 ASN A C 1
ATOM 1006 O O . ASN A 1 123 ? -7.544 -34.528 -6.234 1.00 84.81 123 ASN A O 1
ATOM 1010 N N . GLY A 1 124 ? -5.453 -35.152 -5.686 1.00 86.06 124 GLY A N 1
ATOM 1011 C CA . GLY A 1 124 ? -4.760 -33.896 -5.974 1.00 86.06 124 GLY A CA 1
ATOM 1012 C C . GLY A 1 124 ? -3.827 -33.455 -4.848 1.00 86.06 124 GLY A C 1
ATOM 1013 O O . GLY A 1 124 ? -3.520 -34.226 -3.938 1.00 86.06 124 GLY A O 1
ATOM 1014 N N . TYR A 1 125 ? -3.351 -32.211 -4.919 1.00 88.69 125 TYR A N 1
ATOM 1015 C CA . TYR A 1 125 ? -2.282 -31.697 -4.058 1.00 88.69 125 TYR A CA 1
ATOM 1016 C C . TYR A 1 125 ? -2.529 -30.247 -3.641 1.00 88.69 125 TYR A C 1
ATOM 1018 O O . TYR A 1 125 ? -3.084 -29.460 -4.412 1.00 88.69 125 TYR A O 1
ATOM 1026 N N . ILE A 1 126 ? -2.059 -29.879 -2.449 1.00 90.19 126 ILE A N 1
ATOM 1027 C CA . ILE A 1 126 ? -2.031 -28.495 -1.953 1.00 90.19 126 ILE A CA 1
ATOM 1028 C C . ILE A 1 126 ? -0.600 -28.137 -1.556 1.00 90.19 126 ILE A C 1
ATOM 1030 O O . ILE A 1 126 ? 0.112 -28.951 -0.966 1.00 90.19 126 ILE A O 1
ATOM 1034 N N . ARG A 1 127 ? -0.199 -26.902 -1.858 1.00 89.50 127 ARG A N 1
ATOM 1035 C CA . ARG A 1 127 ? 1.011 -26.265 -1.344 1.00 89.50 127 ARG A CA 1
ATOM 1036 C C . ARG A 1 127 ? 0.638 -25.256 -0.275 1.00 89.50 127 ARG A C 1
ATOM 1038 O O . ARG A 1 127 ? -0.228 -24.408 -0.506 1.00 89.50 127 ARG A O 1
ATOM 1045 N N . PHE A 1 128 ? 1.304 -25.321 0.866 1.00 90.50 128 PHE A N 1
ATOM 1046 C CA . PHE A 1 128 ? 0.952 -24.508 2.018 1.00 90.50 128 PHE A CA 1
ATOM 1047 C C . PHE A 1 128 ? 2.158 -24.166 2.900 1.00 90.50 128 PHE A C 1
ATOM 1049 O O . PHE A 1 128 ? 3.223 -24.776 2.793 1.00 90.50 128 PHE A O 1
ATOM 1056 N N . SER A 1 129 ? 1.952 -23.224 3.816 1.00 89.94 129 SER A N 1
ATOM 1057 C CA . SER A 1 129 ? 2.787 -23.036 5.007 1.00 89.94 129 SER A CA 1
ATOM 1058 C C . SER A 1 129 ? 1.912 -23.122 6.260 1.00 89.94 129 SER A C 1
ATOM 1060 O O . SER A 1 129 ? 0.780 -22.648 6.220 1.00 89.94 129 SER A O 1
ATOM 1062 N N . ILE A 1 130 ? 2.402 -23.695 7.365 1.00 91.25 130 ILE A N 1
ATOM 1063 C CA . ILE A 1 130 ? 1.757 -23.576 8.690 1.00 91.25 130 ILE A CA 1
ATOM 1064 C C . ILE A 1 130 ? 2.772 -23.045 9.699 1.00 91.25 130 ILE A C 1
ATOM 1066 O O . ILE A 1 130 ? 3.778 -23.705 9.950 1.00 91.25 130 ILE A O 1
ATOM 1070 N N . ALA A 1 131 ? 2.479 -21.914 10.336 1.00 88.62 131 ALA A N 1
ATOM 1071 C CA . ALA A 1 131 ? 3.148 -21.490 11.565 1.00 88.62 131 ALA A CA 1
ATOM 1072 C C . ALA A 1 131 ? 2.244 -21.779 12.771 1.00 88.62 131 ALA A C 1
ATOM 1074 O O . ALA A 1 131 ? 1.079 -21.377 12.788 1.00 88.62 131 ALA A O 1
ATOM 1075 N N . ALA A 1 132 ? 2.781 -22.474 13.774 1.00 88.56 132 ALA A N 1
ATOM 1076 C CA . ALA A 1 132 ? 2.099 -22.781 15.026 1.00 88.56 132 ALA A CA 1
ATOM 1077 C C . ALA A 1 132 ? 2.801 -22.045 16.169 1.00 88.56 132 ALA A C 1
ATOM 1079 O O . ALA A 1 132 ? 3.875 -22.450 16.587 1.00 88.56 132 ALA A O 1
ATOM 1080 N N . LEU A 1 133 ? 2.217 -20.956 16.665 1.00 87.06 133 LEU A N 1
ATOM 1081 C CA . LEU A 1 133 ? 2.852 -20.094 17.665 1.00 87.06 133 LEU A CA 1
ATOM 1082 C C . LEU A 1 133 ? 2.138 -20.221 19.008 1.00 87.06 133 LEU A C 1
ATOM 1084 O O . LEU A 1 133 ? 0.920 -20.046 19.086 1.00 87.06 133 LEU A O 1
ATOM 1088 N N . ARG A 1 134 ? 2.887 -20.501 20.073 1.00 83.69 134 ARG A N 1
ATOM 1089 C CA . ARG A 1 134 ? 2.415 -20.409 21.456 1.00 83.69 134 ARG A CA 1
ATOM 1090 C C . ARG A 1 134 ? 2.453 -18.948 21.916 1.00 83.69 134 ARG A C 1
ATOM 1092 O O . ARG A 1 134 ? 3.190 -18.123 21.379 1.00 83.69 134 ARG A O 1
ATOM 1099 N N . ALA A 1 135 ? 1.661 -18.606 22.931 1.00 70.62 135 ALA A N 1
ATOM 1100 C CA . ALA A 1 135 ? 1.771 -17.312 23.605 1.00 70.62 135 ALA A CA 1
ATOM 1101 C C . ALA A 1 135 ? 3.197 -17.089 24.164 1.00 70.62 135 ALA A C 1
ATOM 1103 O O . ALA A 1 135 ? 3.577 -17.718 25.153 1.00 70.62 135 ALA A O 1
ATOM 1104 N N . GLY A 1 136 ? 3.956 -16.193 23.522 1.00 65.88 136 GLY A N 1
ATOM 1105 C CA . GLY A 1 136 ? 5.360 -15.883 23.826 1.00 65.88 136 GLY A CA 1
ATOM 1106 C C . GLY A 1 136 ? 6.333 -16.108 22.659 1.00 65.88 136 GLY A C 1
ATOM 1107 O O . GLY A 1 136 ? 7.437 -15.574 22.702 1.00 65.88 136 GLY A O 1
ATOM 1108 N N . ASP A 1 137 ? 5.931 -16.841 21.616 1.00 73.81 137 ASP A N 1
ATOM 1109 C CA . ASP A 1 137 ? 6.802 -17.165 20.479 1.00 73.81 137 ASP A CA 1
ATOM 1110 C C . ASP A 1 137 ? 6.836 -16.008 19.458 1.00 73.81 137 ASP A C 1
ATOM 1112 O O . ASP A 1 137 ? 5.797 -15.605 18.926 1.00 73.81 137 ASP A O 1
ATOM 1116 N N . GLU A 1 138 ? 8.027 -15.492 19.132 1.00 56.41 138 GLU A N 1
ATOM 1117 C CA . GLU A 1 138 ? 8.203 -14.514 18.047 1.00 56.41 138 GLU A CA 1
ATOM 1118 C C . GLU A 1 138 ? 8.297 -15.200 16.673 1.00 56.41 138 GLU A C 1
ATOM 1120 O O . GLU A 1 138 ? 9.025 -16.181 16.482 1.00 56.41 138 GLU A O 1
ATOM 1125 N N . LEU A 1 139 ? 7.586 -14.648 15.681 1.00 54.06 139 LEU A N 1
ATOM 1126 C CA . LEU A 1 139 ? 7.554 -15.171 14.314 1.00 54.06 139 LEU A CA 1
ATOM 1127 C C . LEU A 1 139 ? 8.902 -14.906 13.621 1.00 54.06 139 LEU A C 1
ATOM 1129 O O . LEU A 1 139 ? 9.148 -13.842 13.054 1.00 54.06 139 LEU A O 1
ATOM 1133 N N . SER A 1 140 ? 9.786 -15.897 13.713 1.00 45.22 140 SER A N 1
ATOM 1134 C CA . SER A 1 140 ? 11.184 -15.814 13.289 1.00 45.22 140 SER A CA 1
ATOM 1135 C C . SER A 1 140 ? 11.337 -15.587 11.780 1.00 45.22 140 SER A C 1
ATOM 1137 O O . SER A 1 140 ? 10.631 -16.191 10.970 1.00 45.22 140 SER A O 1
ATOM 1139 N N . PHE A 1 141 ? 12.309 -14.756 11.392 1.00 41.56 141 PHE A N 1
ATOM 1140 C CA . PHE A 1 141 ? 12.646 -14.526 9.985 1.00 41.56 141 PHE A CA 1
ATOM 1141 C C . PHE A 1 141 ? 13.109 -15.821 9.301 1.00 41.56 141 PHE A C 1
ATOM 1143 O O . PHE A 1 141 ? 14.003 -16.515 9.788 1.00 41.56 141 PHE A O 1
ATOM 1150 N N . LEU A 1 142 ? 12.538 -16.109 8.129 1.00 42.91 142 LEU A N 1
ATOM 1151 C CA . LEU A 1 142 ? 13.038 -17.151 7.232 1.00 42.91 142 LEU A CA 1
ATOM 1152 C C . LEU A 1 142 ? 14.421 -16.743 6.674 1.00 42.91 142 LEU A C 1
ATOM 1154 O O . LEU A 1 142 ? 14.597 -15.567 6.341 1.00 42.91 142 LEU A O 1
ATOM 1158 N N . PRO A 1 143 ? 15.386 -17.675 6.532 1.00 31.73 143 PRO A N 1
ATOM 1159 C CA . PRO A 1 143 ? 16.679 -17.381 5.912 1.00 31.73 143 PRO A CA 1
ATOM 1160 C C . PRO A 1 143 ? 16.564 -16.891 4.459 1.00 31.73 143 PRO A C 1
ATOM 1162 O O . PRO A 1 143 ? 15.567 -17.137 3.775 1.00 31.73 143 PRO A O 1
ATOM 1165 N N . ASP A 1 144 ? 17.602 -16.194 3.989 1.00 32.09 144 ASP A N 1
ATOM 1166 C CA . ASP A 1 144 ? 17.625 -15.542 2.673 1.00 32.09 144 ASP A CA 1
ATOM 1167 C C . ASP A 1 144 ? 17.434 -16.554 1.522 1.00 32.09 144 ASP A C 1
ATOM 1169 O O . ASP A 1 144 ? 17.864 -17.708 1.584 1.00 32.09 144 ASP A O 1
ATOM 1173 N N . LYS A 1 145 ? 16.824 -16.108 0.415 1.00 37.09 145 LYS A N 1
ATOM 1174 C CA . LYS A 1 145 ? 16.394 -16.930 -0.741 1.00 37.09 145 LYS A CA 1
ATOM 1175 C C . LYS A 1 145 ? 17.522 -17.680 -1.476 1.00 37.09 145 LYS A C 1
ATOM 1177 O O . LYS A 1 145 ? 17.255 -18.332 -2.483 1.00 37.09 145 LYS A O 1
ATOM 1182 N N . LYS A 1 146 ? 18.771 -17.547 -1.031 1.00 34.53 146 LYS A N 1
ATOM 1183 C CA . LYS A 1 146 ? 19.980 -18.053 -1.694 1.00 34.53 146 LYS A CA 1
ATOM 1184 C C . LYS A 1 146 ? 20.442 -19.414 -1.168 1.00 34.53 146 LYS A C 1
ATOM 1186 O O . LYS A 1 146 ? 21.094 -20.134 -1.920 1.00 34.53 146 LYS A O 1
ATOM 1191 N N . ASP A 1 147 ? 20.073 -19.777 0.061 1.00 31.19 147 ASP A N 1
ATOM 1192 C CA . ASP A 1 147 ? 20.627 -20.957 0.743 1.00 31.19 147 ASP A CA 1
ATOM 1193 C C . ASP A 1 147 ? 19.742 -22.219 0.628 1.00 31.19 147 ASP A C 1
ATOM 1195 O O . ASP A 1 147 ? 20.189 -23.323 0.934 1.00 31.19 147 ASP A O 1
ATOM 1199 N N . PHE A 1 148 ? 18.507 -22.092 0.126 1.00 36.06 148 PHE A N 1
ATOM 1200 C CA . PHE A 1 148 ? 17.562 -23.207 -0.033 1.00 36.06 148 PHE A CA 1
ATOM 1201 C C . PHE A 1 148 ? 17.545 -23.777 -1.461 1.00 36.06 148 PHE A C 1
ATOM 1203 O O . PHE A 1 148 ? 16.813 -23.309 -2.335 1.00 36.06 148 PHE A O 1
ATOM 1210 N N . VAL A 1 149 ? 18.330 -24.831 -1.701 1.00 36.88 149 VAL A N 1
ATOM 1211 C CA . VAL A 1 149 ? 18.411 -25.516 -3.003 1.00 36.88 149 VAL A CA 1
ATOM 1212 C C . VAL A 1 149 ? 17.353 -26.621 -3.123 1.00 36.88 149 VAL A C 1
ATOM 1214 O O . VAL A 1 149 ? 17.590 -27.735 -2.685 1.00 36.88 149 VAL A O 1
ATOM 1217 N N . ASN A 1 150 ? 16.226 -26.343 -3.790 1.00 43.28 150 ASN A N 1
ATOM 1218 C CA . ASN A 1 150 ? 15.286 -27.296 -4.428 1.00 43.28 150 ASN A CA 1
ATOM 1219 C C . ASN A 1 150 ? 14.746 -28.529 -3.638 1.00 43.28 150 ASN A C 1
ATOM 1221 O O . ASN A 1 150 ? 13.991 -29.309 -4.218 1.00 43.28 150 ASN A O 1
ATOM 1225 N N . GLU A 1 151 ? 15.057 -28.731 -2.354 1.00 45.19 151 GLU A N 1
ATOM 1226 C CA . GLU A 1 151 ? 14.652 -29.926 -1.578 1.00 45.19 151 GLU A CA 1
ATOM 1227 C C . GLU A 1 151 ? 13.142 -30.009 -1.265 1.00 45.19 151 GLU A C 1
ATOM 1229 O O . GLU A 1 151 ? 12.648 -31.057 -0.855 1.00 45.19 151 GLU A O 1
ATOM 1234 N N . TYR A 1 152 ? 12.377 -28.934 -1.481 1.00 49.91 152 TYR A N 1
ATOM 1235 C CA . TYR A 1 152 ? 10.959 -28.862 -1.098 1.00 49.91 152 TYR A CA 1
ATOM 1236 C C . TYR A 1 152 ? 9.965 -29.412 -2.136 1.00 49.91 152 TYR A C 1
ATOM 1238 O O . TYR A 1 152 ? 8.842 -29.753 -1.771 1.00 49.91 152 TYR A O 1
ATOM 1246 N N . ASP A 1 153 ? 10.347 -29.555 -3.411 1.00 52.88 153 ASP A N 1
ATOM 1247 C CA . ASP A 1 153 ? 9.449 -30.091 -4.457 1.00 52.88 153 ASP A CA 1
ATOM 1248 C C . ASP A 1 153 ? 9.464 -31.640 -4.547 1.00 52.88 153 ASP A C 1
ATOM 1250 O O . ASP A 1 153 ? 8.804 -32.223 -5.413 1.00 52.88 153 ASP A O 1
ATOM 1254 N N . THR A 1 154 ? 10.208 -32.317 -3.659 1.00 54.00 154 THR A N 1
ATOM 1255 C CA . THR A 1 154 ? 10.264 -33.790 -3.527 1.00 54.00 154 THR A CA 1
ATOM 1256 C C . THR A 1 154 ? 9.580 -34.321 -2.267 1.00 54.00 154 THR A C 1
ATOM 1258 O O . THR A 1 154 ? 9.043 -35.428 -2.288 1.00 54.00 154 THR A O 1
ATOM 1261 N N . ASN A 1 155 ? 9.588 -33.563 -1.167 1.00 66.31 155 ASN A N 1
ATOM 1262 C CA . ASN A 1 155 ? 9.117 -34.021 0.140 1.00 66.31 155 ASN A CA 1
ATOM 1263 C C . ASN A 1 155 ? 7.602 -33.807 0.328 1.00 66.31 155 ASN A C 1
ATOM 1265 O O . ASN A 1 155 ? 7.162 -33.060 1.200 1.00 66.31 155 ASN A O 1
ATOM 1269 N N . ILE A 1 156 ? 6.794 -34.441 -0.525 1.00 74.94 156 ILE A N 1
ATOM 1270 C CA . ILE A 1 156 ? 5.331 -34.321 -0.483 1.00 74.94 156 ILE A CA 1
ATOM 1271 C C . ILE A 1 156 ? 4.783 -35.106 0.719 1.00 74.94 156 ILE A C 1
ATOM 1273 O O . ILE A 1 156 ? 4.882 -36.333 0.796 1.00 74.94 156 ILE A O 1
ATOM 1277 N N . LEU A 1 157 ? 4.171 -34.384 1.653 1.00 82.50 157 LEU A N 1
ATOM 1278 C CA . LEU A 1 157 ? 3.589 -34.926 2.875 1.00 82.50 157 LEU A CA 1
ATOM 1279 C C . LEU A 1 157 ? 2.308 -35.727 2.580 1.00 82.50 157 LEU A C 1
ATOM 1281 O O . LEU A 1 157 ? 1.552 -35.415 1.661 1.00 82.50 157 LEU A O 1
ATOM 1285 N N . GLY A 1 158 ? 2.044 -36.762 3.380 1.00 74.69 158 GLY A N 1
ATOM 1286 C CA . GLY A 1 158 ? 0.815 -37.561 3.277 1.00 74.69 158 GLY A CA 1
ATOM 1287 C C . GLY A 1 158 ? 0.766 -38.570 2.122 1.00 74.69 158 GLY A C 1
ATOM 1288 O O . GLY A 1 158 ? -0.279 -39.175 1.910 1.00 74.69 158 GLY A O 1
ATOM 1289 N N . LEU A 1 159 ? 1.864 -38.786 1.386 1.00 75.12 159 LEU A N 1
ATOM 1290 C CA . LEU A 1 159 ? 1.925 -39.836 0.363 1.00 75.12 159 LEU A CA 1
ATOM 1291 C C . LEU A 1 159 ? 1.821 -41.247 0.976 1.00 75.12 159 LEU A C 1
ATOM 1293 O O . LEU A 1 159 ? 2.689 -41.607 1.781 1.00 75.12 159 LEU A O 1
ATOM 1297 N N . PRO A 1 160 ? 0.853 -42.083 0.544 1.00 66.25 160 PRO A N 1
ATOM 1298 C CA . PRO A 1 160 ? 0.846 -43.512 0.848 1.00 66.25 160 PRO A CA 1
ATOM 1299 C C . PRO A 1 160 ? 2.145 -44.185 0.391 1.00 66.25 160 PRO A C 1
ATOM 1301 O O . PRO A 1 160 ? 2.691 -43.845 -0.659 1.00 66.25 160 PRO A O 1
ATOM 1304 N N . GLU A 1 161 ? 2.627 -45.189 1.126 1.00 61.75 161 GLU A N 1
ATOM 1305 C CA . GLU A 1 161 ? 3.825 -45.939 0.712 1.00 61.75 161 GLU A CA 1
ATOM 1306 C C . GLU A 1 161 ? 3.619 -46.669 -0.623 1.00 61.75 161 GLU A C 1
ATOM 1308 O O . GLU A 1 161 ? 4.534 -46.728 -1.437 1.00 61.75 161 GLU A O 1
ATOM 1313 N N . SER A 1 162 ? 2.390 -47.116 -0.897 1.00 55.50 162 SER A N 1
ATOM 1314 C CA . SER A 1 162 ? 1.960 -47.686 -2.180 1.00 55.50 162 SER A CA 1
ATOM 1315 C C . SER A 1 162 ? 1.953 -46.691 -3.349 1.00 55.50 162 SER A C 1
ATOM 1317 O O . SER A 1 162 ? 1.968 -47.121 -4.499 1.00 55.50 162 SER A O 1
ATOM 1319 N N . ALA A 1 163 ? 1.935 -45.380 -3.084 1.00 54.56 163 ALA A N 1
ATOM 1320 C CA . ALA A 1 163 ? 1.930 -44.343 -4.117 1.00 54.56 163 ALA A CA 1
ATOM 1321 C C . ALA A 1 163 ? 3.343 -43.890 -4.530 1.00 54.56 163 ALA A C 1
ATOM 1323 O O . ALA A 1 163 ? 3.491 -43.242 -5.567 1.00 54.56 163 ALA A O 1
ATOM 1324 N N . LYS A 1 164 ? 4.377 -44.245 -3.750 1.00 60.12 164 LYS A N 1
ATOM 1325 C CA . LYS A 1 164 ? 5.791 -43.910 -4.000 1.00 60.12 164 LYS A CA 1
ATOM 1326 C C . LYS A 1 164 ? 6.384 -44.776 -5.115 1.00 60.12 164 LYS A C 1
ATOM 1328 O O . LYS A 1 164 ? 7.281 -45.588 -4.899 1.00 60.12 164 LYS A O 1
ATOM 1333 N N . SER A 1 165 ? 5.866 -44.589 -6.320 1.00 67.94 165 SER A N 1
ATOM 1334 C CA . SER A 1 165 ? 6.495 -45.078 -7.543 1.00 67.94 165 SER A CA 1
ATOM 1335 C C . SER A 1 165 ? 7.644 -44.153 -7.959 1.00 67.94 165 SER A C 1
ATOM 1337 O O . SER A 1 165 ? 7.903 -43.102 -7.366 1.00 67.94 165 SER A O 1
ATOM 1339 N N . SER A 1 166 ? 8.385 -44.540 -8.987 1.00 76.25 166 SER A N 1
ATOM 1340 C CA . SER A 1 166 ? 9.309 -43.651 -9.683 1.00 76.25 166 SER A CA 1
ATOM 1341 C C . SER A 1 166 ? 9.274 -43.997 -11.163 1.00 76.25 166 SER A C 1
ATOM 1343 O O . SER A 1 166 ? 9.087 -45.159 -11.514 1.00 76.25 166 SER A O 1
ATOM 1345 N N . ILE A 1 167 ? 9.468 -42.997 -12.021 1.00 83.69 167 ILE A N 1
ATOM 1346 C CA . ILE A 1 167 ? 9.533 -43.174 -13.480 1.00 83.69 167 ILE A CA 1
ATOM 1347 C C . ILE A 1 167 ? 10.899 -42.742 -14.004 1.00 83.69 167 ILE A C 1
ATOM 1349 O O . ILE A 1 167 ? 11.631 -42.005 -13.337 1.00 83.69 167 ILE A O 1
ATOM 1353 N N . GLN A 1 168 ? 11.269 -43.183 -15.204 1.00 89.06 168 GLN A N 1
ATOM 1354 C CA . GLN A 1 168 ? 12.590 -42.885 -15.753 1.00 89.06 168 GLN A CA 1
ATOM 1355 C C . GLN A 1 168 ? 12.568 -41.613 -16.615 1.00 89.06 168 GLN A C 1
ATOM 1357 O O . GLN A 1 168 ? 12.008 -41.603 -17.711 1.00 89.06 168 GLN A O 1
ATOM 1362 N N . LEU A 1 169 ? 13.261 -40.560 -16.180 1.00 90.44 169 LEU A N 1
ATOM 1363 C CA . LEU A 1 169 ? 13.701 -39.490 -17.077 1.00 90.44 169 LEU A CA 1
ATOM 1364 C C . LEU A 1 169 ? 14.945 -39.963 -17.843 1.00 90.44 169 LEU A C 1
ATOM 1366 O O . LEU A 1 169 ? 15.905 -40.466 -17.254 1.00 90.44 169 LEU A O 1
ATOM 1370 N N . ILE A 1 170 ? 14.927 -39.801 -19.166 1.00 91.62 170 ILE A N 1
ATOM 1371 C CA . ILE A 1 170 ? 15.981 -40.251 -20.075 1.00 91.62 170 ILE A CA 1
ATOM 1372 C C . ILE A 1 170 ? 16.452 -39.060 -20.910 1.00 91.62 170 ILE A C 1
ATOM 1374 O O . ILE A 1 170 ? 15.762 -38.615 -21.830 1.00 91.62 170 ILE A O 1
ATOM 1378 N N . VAL A 1 171 ? 17.654 -38.566 -20.608 1.00 93.19 171 VAL A N 1
ATOM 1379 C CA . VAL A 1 171 ? 18.275 -37.428 -21.303 1.00 93.19 171 VAL A CA 1
ATOM 1380 C C . VAL A 1 171 ? 19.537 -37.904 -22.013 1.00 93.19 171 VAL A C 1
ATOM 1382 O O . VAL A 1 171 ? 20.530 -38.232 -21.366 1.00 93.19 171 VAL A O 1
ATOM 1385 N N . ASN A 1 172 ? 19.521 -37.949 -23.349 1.00 92.31 172 ASN A N 1
ATOM 1386 C CA . ASN A 1 172 ? 20.739 -38.200 -24.126 1.00 92.31 172 ASN A CA 1
ATOM 1387 C C . ASN A 1 172 ? 21.409 -36.863 -24.468 1.00 92.31 172 ASN A C 1
ATOM 1389 O O . ASN A 1 172 ? 20.800 -36.013 -25.121 1.00 92.31 172 ASN A O 1
ATOM 1393 N N . ILE A 1 173 ? 22.666 -36.710 -24.057 1.00 92.19 173 ILE A N 1
ATOM 1394 C CA . ILE A 1 173 ? 23.538 -35.572 -24.348 1.00 92.19 173 ILE A CA 1
ATOM 1395 C C . ILE A 1 173 ? 24.542 -36.033 -25.404 1.00 92.19 173 ILE A C 1
ATOM 1397 O O . ILE A 1 173 ? 25.421 -36.859 -25.141 1.00 92.19 173 ILE A O 1
ATOM 1401 N N . HIS A 1 174 ? 24.383 -35.521 -26.624 1.00 90.62 174 HIS A N 1
ATOM 1402 C CA . HIS A 1 174 ? 25.084 -36.040 -27.798 1.00 90.62 174 HIS A CA 1
ATOM 1403 C C . HIS A 1 174 ? 26.436 -35.359 -27.993 1.00 90.62 174 HIS A C 1
ATOM 1405 O O . HIS A 1 174 ? 27.483 -35.983 -27.803 1.00 90.62 174 HIS A O 1
ATOM 1411 N N . ARG A 1 175 ? 26.406 -34.072 -28.354 1.00 89.50 175 ARG A N 1
ATOM 1412 C CA . ARG A 1 175 ? 27.585 -33.235 -28.611 1.00 89.50 175 ARG A CA 1
ATOM 1413 C C . ARG A 1 175 ? 27.286 -31.752 -28.386 1.00 89.50 175 ARG A C 1
ATOM 1415 O O . ARG A 1 175 ? 26.124 -31.354 -28.413 1.00 89.50 175 ARG A O 1
ATOM 1422 N N . GLY A 1 176 ? 28.324 -30.944 -28.203 1.00 87.62 176 GLY A N 1
ATOM 1423 C CA . GLY A 1 176 ? 28.249 -29.483 -28.163 1.00 87.62 176 GLY A CA 1
ATOM 1424 C C . GLY A 1 176 ? 29.085 -28.809 -29.250 1.00 87.62 176 GLY A C 1
ATOM 1425 O O . GLY A 1 176 ? 29.952 -29.430 -29.861 1.00 87.62 176 GLY A O 1
ATOM 1426 N N . GLU A 1 177 ? 28.815 -27.527 -29.466 1.00 87.44 177 GLU A N 1
ATOM 1427 C CA . GLU A 1 177 ? 29.551 -26.603 -30.335 1.00 87.44 177 GLU A CA 1
ATOM 1428 C C . GLU A 1 177 ? 29.731 -25.300 -29.533 1.00 87.44 177 GLU A C 1
ATOM 1430 O O . GLU A 1 177 ? 28.763 -24.567 -29.344 1.00 87.44 177 GLU A O 1
ATOM 1435 N N . LEU A 1 178 ? 30.923 -25.065 -28.969 1.00 83.00 178 LEU A N 1
ATOM 1436 C CA . LEU A 1 178 ? 31.190 -24.044 -27.940 1.00 83.00 178 LEU A CA 1
ATOM 1437 C C . LEU A 1 178 ? 32.108 -22.912 -28.433 1.00 83.00 178 LEU A C 1
ATOM 1439 O O . LEU A 1 178 ? 33.010 -23.132 -29.239 1.00 83.00 178 LEU A O 1
ATOM 1443 N N . GLU A 1 179 ? 31.890 -21.704 -27.911 1.00 72.44 179 GLU A N 1
ATOM 1444 C CA . GLU A 1 179 ? 32.579 -20.463 -28.299 1.00 72.44 179 GLU A CA 1
ATOM 1445 C C . GLU A 1 179 ? 33.761 -20.095 -27.378 1.00 72.44 179 GLU A C 1
ATOM 1447 O O . GLU A 1 179 ? 33.839 -20.501 -26.220 1.00 72.44 179 GLU A O 1
ATOM 1452 N N . MET A 1 180 ? 34.709 -19.314 -27.904 1.00 53.34 180 MET A N 1
ATOM 1453 C CA . MET A 1 180 ? 36.077 -19.211 -27.361 1.00 53.34 180 MET A CA 1
ATOM 1454 C C . MET A 1 180 ? 36.308 -18.093 -26.325 1.00 53.34 180 MET A C 1
ATOM 1456 O O . MET A 1 180 ? 37.241 -18.161 -25.528 1.00 53.34 180 MET A O 1
ATOM 1460 N N . ASN A 1 181 ? 35.496 -17.032 -26.332 1.00 53.72 181 ASN A N 1
ATOM 1461 C CA . ASN A 1 181 ? 35.972 -15.681 -25.982 1.00 53.72 181 ASN A CA 1
ATOM 1462 C C . ASN A 1 181 ? 36.392 -15.407 -24.518 1.00 53.72 181 ASN A C 1
ATOM 1464 O O . ASN A 1 181 ? 36.996 -14.362 -24.262 1.00 53.72 181 ASN A O 1
ATOM 1468 N N . ARG A 1 182 ? 36.118 -16.301 -23.558 1.00 48.31 182 ARG A N 1
ATOM 1469 C CA . ARG A 1 182 ? 36.634 -16.218 -22.169 1.00 48.31 182 ARG A CA 1
ATOM 1470 C C . ARG A 1 182 ? 37.104 -17.549 -21.578 1.00 48.31 182 ARG A C 1
ATOM 1472 O O . ARG A 1 182 ? 37.520 -17.596 -20.421 1.00 48.31 182 ARG A O 1
ATOM 1479 N N . ILE A 1 183 ? 37.069 -18.620 -22.365 1.00 46.97 183 ILE A N 1
ATOM 1480 C CA . ILE A 1 183 ? 37.423 -19.966 -21.922 1.00 46.97 183 ILE A CA 1
ATOM 1481 C C . ILE A 1 183 ? 38.955 -20.078 -21.929 1.00 46.97 183 ILE A C 1
ATOM 1483 O O . ILE A 1 183 ? 39.579 -20.149 -22.984 1.00 46.97 183 ILE A O 1
ATOM 1487 N N . GLN A 1 184 ? 39.587 -20.052 -20.748 1.00 50.47 184 GLN A N 1
ATOM 1488 C CA . GLN A 1 184 ? 41.044 -20.211 -20.642 1.00 50.47 184 GLN A CA 1
ATOM 1489 C C . GLN A 1 184 ? 41.487 -21.587 -21.168 1.00 50.47 184 GLN A C 1
ATOM 1491 O O . GLN A 1 184 ? 40.745 -22.564 -21.078 1.00 50.47 184 GLN A O 1
ATOM 1496 N N . VAL A 1 185 ? 42.722 -21.663 -21.672 1.00 43.81 185 VAL A N 1
ATOM 1497 C CA . VAL A 1 185 ? 43.254 -22.737 -22.543 1.00 43.81 185 VAL A CA 1
ATOM 1498 C C . VAL A 1 185 ? 43.275 -24.154 -21.916 1.00 43.81 185 VAL A C 1
ATOM 1500 O O . VAL A 1 185 ? 43.478 -25.134 -22.626 1.00 43.81 185 VAL A O 1
ATOM 1503 N N . GLU A 1 186 ? 43.005 -24.297 -20.613 1.00 51.59 186 GLU A N 1
ATOM 1504 C CA . GLU A 1 186 ? 42.888 -25.589 -19.900 1.00 51.59 186 GLU A CA 1
ATOM 1505 C C . GLU A 1 186 ? 41.454 -25.937 -19.432 1.00 51.59 186 GLU A C 1
ATOM 1507 O O . GLU A 1 186 ? 41.256 -26.854 -18.630 1.00 51.59 186 GLU A O 1
ATOM 1512 N N . SER A 1 187 ? 40.437 -25.191 -19.872 1.00 60.56 187 SER A N 1
ATOM 1513 C CA . SER A 1 187 ? 39.062 -25.372 -19.388 1.00 60.56 187 SER A CA 1
ATOM 1514 C C . SER A 1 187 ? 38.475 -26.717 -19.821 1.00 60.56 187 SER A C 1
ATOM 1516 O O . SER A 1 187 ? 38.515 -27.087 -20.997 1.00 60.56 187 SER A O 1
ATOM 1518 N N . ASN A 1 188 ? 37.860 -27.426 -18.875 1.00 78.81 188 ASN A N 1
ATOM 1519 C CA . ASN A 1 188 ? 37.136 -28.667 -19.137 1.00 78.81 188 ASN A CA 1
ATOM 1520 C C . ASN A 1 188 ? 35.649 -28.453 -18.841 1.00 78.81 188 ASN A C 1
ATOM 1522 O O . ASN A 1 188 ? 35.307 -27.797 -17.856 1.00 78.81 188 ASN A O 1
ATOM 1526 N N . THR A 1 189 ? 34.769 -29.007 -19.673 1.00 81.31 189 THR A N 1
ATOM 1527 C CA . THR A 1 189 ? 33.320 -28.798 -19.583 1.00 81.31 189 THR A CA 1
ATOM 1528 C C . THR A 1 189 ? 32.569 -30.082 -19.264 1.00 81.31 189 THR A C 1
ATOM 1530 O O . THR A 1 189 ? 32.897 -31.172 -19.740 1.00 81.31 189 THR A O 1
ATOM 1533 N N . TYR A 1 190 ? 31.524 -29.963 -18.454 1.00 89.56 190 TYR A N 1
ATOM 1534 C CA . TYR A 1 190 ? 30.551 -31.028 -18.231 1.00 89.56 190 TYR A CA 1
ATOM 1535 C C . TYR A 1 190 ? 29.156 -30.439 -18.075 1.00 89.56 190 TYR A C 1
ATOM 1537 O O . TYR A 1 190 ? 28.991 -29.239 -17.853 1.00 89.56 190 TYR A O 1
ATOM 1545 N N . ILE A 1 191 ? 28.147 -31.287 -18.224 1.00 90.12 191 ILE A N 1
ATOM 1546 C CA . ILE A 1 191 ? 26.748 -30.899 -18.087 1.00 90.12 191 ILE A CA 1
ATOM 1547 C C . ILE A 1 191 ? 26.177 -31.622 -16.875 1.00 90.12 191 ILE A C 1
ATOM 1549 O O . ILE A 1 191 ? 26.396 -32.822 -16.698 1.00 90.12 191 ILE A O 1
ATOM 1553 N N . THR A 1 192 ? 25.447 -30.883 -16.046 1.00 91.88 192 THR A N 1
ATOM 1554 C CA . THR A 1 192 ? 24.577 -31.458 -15.016 1.00 91.88 192 THR A CA 1
ATOM 1555 C C . THR A 1 192 ? 23.132 -31.353 -15.472 1.00 91.88 192 THR A C 1
ATOM 1557 O O . THR A 1 192 ? 22.749 -30.365 -16.103 1.00 91.88 192 THR A O 1
ATOM 1560 N N . VAL A 1 193 ? 22.348 -32.380 -15.165 1.00 92.19 193 VAL A N 1
ATOM 1561 C CA . VAL A 1 193 ? 20.907 -32.422 -15.402 1.00 92.19 193 VAL A CA 1
ATOM 1562 C C . VAL A 1 193 ? 20.245 -32.779 -14.084 1.00 92.19 193 VAL A C 1
ATOM 1564 O O . VAL A 1 193 ? 20.607 -33.784 -13.467 1.00 92.19 193 VAL A O 1
ATOM 1567 N N . SER A 1 194 ? 19.295 -31.958 -13.653 1.00 86.38 194 SER A N 1
ATOM 1568 C CA . SER A 1 194 ? 18.592 -32.130 -12.388 1.00 86.38 194 SER A CA 1
ATOM 1569 C C . SER A 1 194 ? 17.091 -31.921 -12.527 1.00 86.38 194 SER A C 1
ATOM 1571 O O . SER A 1 194 ? 16.648 -30.922 -13.090 1.00 86.38 194 SER A O 1
ATOM 1573 N N . LEU A 1 195 ? 16.322 -32.843 -11.957 1.00 83.00 195 LEU A N 1
ATOM 1574 C CA . LEU A 1 195 ? 14.873 -32.757 -11.783 1.00 83.00 195 LEU A CA 1
ATOM 1575 C C . LEU A 1 195 ? 14.536 -33.388 -10.428 1.00 83.00 195 LEU A C 1
ATOM 1577 O O . LEU A 1 195 ? 15.131 -34.406 -10.077 1.00 83.00 195 LEU A O 1
ATOM 1581 N N . ALA A 1 196 ? 13.593 -32.804 -9.680 1.00 71.62 196 ALA A N 1
ATOM 1582 C CA . ALA A 1 196 ? 13.081 -33.374 -8.428 1.00 71.62 196 ALA A CA 1
ATOM 1583 C C . ALA A 1 196 ? 14.205 -33.837 -7.469 1.00 71.62 196 ALA A C 1
ATOM 1585 O O . ALA A 1 196 ? 14.307 -35.016 -7.128 1.00 71.62 196 ALA A O 1
ATOM 1586 N N . GLY A 1 197 ? 15.113 -32.918 -7.115 1.00 69.31 197 GLY A N 1
ATOM 1587 C CA . GLY A 1 197 ? 16.279 -33.159 -6.246 1.00 69.31 197 GLY A CA 1
ATOM 1588 C C . GLY A 1 197 ? 17.376 -34.070 -6.824 1.00 69.31 197 GLY A C 1
ATOM 1589 O O . GLY A 1 197 ? 18.532 -33.976 -6.418 1.00 69.31 197 GLY A O 1
ATOM 1590 N N . THR A 1 198 ? 17.060 -34.918 -7.802 1.00 79.44 198 THR A N 1
ATOM 1591 C CA . THR A 1 198 ? 17.986 -35.910 -8.354 1.00 79.44 198 THR A CA 1
ATOM 1592 C C . THR A 1 198 ? 18.875 -35.267 -9.413 1.00 79.44 198 THR A C 1
ATOM 1594 O O . THR A 1 198 ? 18.380 -34.724 -10.400 1.00 79.44 198 THR A O 1
ATOM 1597 N N . ILE A 1 199 ? 20.196 -35.334 -9.215 1.00 85.62 199 ILE A N 1
ATOM 1598 C CA . ILE A 1 199 ? 21.203 -34.735 -10.103 1.00 85.62 199 ILE A CA 1
ATOM 1599 C C . ILE A 1 199 ? 22.061 -35.831 -10.739 1.00 85.62 199 ILE A C 1
ATOM 1601 O O . ILE A 1 199 ? 22.733 -36.585 -10.035 1.00 85.62 199 ILE A O 1
ATOM 1605 N N . SER A 1 200 ? 22.110 -35.850 -12.070 1.00 89.31 200 SER A N 1
ATOM 1606 C CA . SER A 1 200 ? 23.095 -36.607 -12.846 1.00 89.31 200 SER A CA 1
ATOM 1607 C C . SER A 1 200 ? 24.069 -35.658 -13.550 1.00 89.31 200 SER A C 1
ATOM 1609 O O . SER A 1 200 ? 23.782 -34.474 -13.751 1.00 89.31 200 SER A O 1
ATOM 1611 N N . LYS A 1 201 ? 25.254 -36.158 -13.915 1.00 91.75 201 LYS A N 1
ATOM 1612 C CA . LYS A 1 201 ? 26.296 -35.379 -14.595 1.00 91.75 201 LYS A CA 1
ATOM 1613 C C . LYS A 1 201 ? 27.019 -36.196 -15.654 1.00 91.75 201 LYS A C 1
ATOM 1615 O O . LYS A 1 201 ? 27.276 -37.382 -15.454 1.00 91.75 201 LYS A O 1
ATOM 1620 N N . THR A 1 202 ? 27.390 -35.555 -16.757 1.00 92.56 202 THR A N 1
ATOM 1621 C CA . THR A 1 202 ? 28.249 -36.165 -17.779 1.00 92.56 202 THR A CA 1
ATOM 1622 C C . THR A 1 202 ? 29.683 -36.329 -17.278 1.00 92.56 202 THR A C 1
ATOM 1624 O O . THR A 1 202 ? 30.114 -35.730 -16.288 1.00 92.56 202 THR A O 1
ATOM 1627 N N . LYS A 1 203 ? 30.479 -37.074 -18.042 1.00 88.94 203 LYS A N 1
ATOM 1628 C CA . LYS A 1 203 ? 31.938 -36.992 -18.003 1.00 88.94 203 LYS A CA 1
ATOM 1629 C C . LYS A 1 203 ? 32.408 -35.585 -18.374 1.00 88.94 203 LYS A C 1
ATOM 1631 O O . LYS A 1 203 ? 31.726 -34.818 -19.058 1.00 88.94 203 LYS A O 1
ATOM 1636 N N . VAL A 1 204 ? 33.619 -35.282 -17.925 1.00 86.94 204 VAL A N 1
ATOM 1637 C CA . VAL A 1 204 ? 34.318 -34.025 -18.188 1.00 86.94 204 VAL A CA 1
ATOM 1638 C C . VAL A 1 204 ? 35.017 -34.105 -19.547 1.00 86.94 204 VAL A C 1
ATOM 1640 O O . VAL A 1 204 ? 35.980 -34.857 -19.713 1.00 86.94 204 VAL A O 1
ATOM 1643 N N . ALA A 1 205 ? 34.538 -33.323 -20.513 1.00 83.38 205 ALA A N 1
ATOM 1644 C CA . ALA A 1 205 ? 35.179 -33.122 -21.805 1.00 83.38 205 ALA A CA 1
ATOM 1645 C C . ALA A 1 205 ? 36.339 -32.129 -21.641 1.00 83.38 205 ALA A C 1
ATOM 1647 O O . ALA A 1 205 ? 36.149 -31.015 -21.155 1.00 83.38 205 ALA A O 1
ATOM 1648 N N . ARG A 1 206 ? 37.559 -32.537 -22.002 1.00 79.38 206 ARG A N 1
ATOM 1649 C CA . ARG A 1 206 ? 38.778 -31.753 -21.748 1.00 79.38 206 ARG A CA 1
ATOM 1650 C C . ARG A 1 206 ? 39.207 -30.961 -22.977 1.00 79.38 206 ARG A C 1
ATOM 1652 O O . ARG A 1 206 ? 39.306 -31.546 -24.052 1.00 79.38 206 ARG A O 1
ATOM 1659 N N . CYS A 1 207 ? 39.484 -29.668 -22.796 1.00 73.19 207 CYS A N 1
ATOM 1660 C CA . CYS A 1 207 ? 40.111 -28.773 -23.777 1.00 73.19 207 CYS A CA 1
ATOM 1661 C C . CYS A 1 207 ? 39.550 -28.886 -25.213 1.00 73.19 207 CYS A C 1
ATOM 1663 O O . CYS A 1 207 ? 40.314 -28.974 -26.174 1.00 73.19 207 CYS A O 1
ATOM 1665 N N . THR A 1 208 ? 38.221 -28.917 -25.372 1.00 73.19 208 THR A N 1
ATOM 1666 C CA . THR A 1 208 ? 37.562 -29.067 -26.681 1.00 73.19 208 THR A CA 1
ATOM 1667 C C . THR A 1 208 ? 36.366 -28.132 -26.856 1.00 73.19 208 THR A C 1
ATOM 1669 O O . THR A 1 208 ? 35.514 -28.011 -25.976 1.00 73.19 208 THR A O 1
ATOM 1672 N N . TYR A 1 209 ? 36.289 -27.513 -28.036 1.00 72.75 209 TYR A N 1
ATOM 1673 C CA . TYR A 1 209 ? 35.171 -26.676 -28.496 1.00 72.75 209 TYR A CA 1
ATOM 1674 C C . TYR A 1 209 ? 34.060 -27.501 -29.166 1.00 72.75 209 TYR A C 1
ATOM 1676 O O . TYR A 1 209 ? 32.977 -26.994 -29.448 1.00 72.75 209 TYR A O 1
ATOM 1684 N N . SER A 1 210 ? 34.310 -28.791 -29.405 1.00 81.12 210 SER A N 1
ATOM 1685 C CA . SER A 1 210 ? 33.330 -29.752 -29.919 1.00 81.12 210 SER A CA 1
ATOM 1686 C C . SER A 1 210 ? 33.262 -30.972 -28.992 1.00 81.12 210 SER A C 1
ATOM 1688 O O . SER A 1 210 ? 33.716 -32.058 -29.361 1.00 81.12 210 SER A O 1
ATOM 1690 N N . PRO A 1 211 ? 32.781 -30.805 -27.744 1.00 85.25 211 PRO A N 1
ATOM 1691 C CA . PRO A 1 211 ? 32.664 -31.904 -26.793 1.00 85.25 211 PRO A CA 1
ATOM 1692 C C . PRO A 1 211 ? 31.652 -32.945 -27.281 1.00 85.25 211 PRO A C 1
ATOM 1694 O O . PRO A 1 211 ? 30.498 -32.627 -27.552 1.00 85.25 211 PRO A O 1
ATOM 1697 N N . GLU A 1 212 ? 32.070 -34.206 -27.354 1.00 87.12 212 GLU A N 1
ATOM 1698 C CA . GLU A 1 212 ? 31.212 -35.344 -27.692 1.00 87.12 212 GLU A CA 1
ATOM 1699 C C . GLU A 1 212 ? 31.006 -36.231 -26.458 1.00 87.12 212 GLU A C 1
ATOM 1701 O O . GLU A 1 212 ? 31.718 -37.215 -26.264 1.00 87.12 212 GLU A O 1
ATOM 1706 N N . TRP A 1 213 ? 30.042 -35.882 -25.601 1.00 89.00 213 TRP A N 1
ATOM 1707 C CA . TRP A 1 213 ? 29.754 -36.673 -24.399 1.00 89.00 213 TRP A CA 1
ATOM 1708 C C . TRP A 1 213 ? 29.205 -38.061 -24.740 1.00 89.00 213 TRP A C 1
ATOM 1710 O O . TRP A 1 213 ? 29.654 -39.047 -24.156 1.00 89.00 213 TRP A O 1
ATOM 1720 N N . LYS A 1 214 ? 28.274 -38.146 -25.705 1.00 89.56 214 LYS A N 1
ATOM 1721 C CA . LYS A 1 214 ? 27.614 -39.396 -26.129 1.00 89.56 214 LYS A CA 1
ATOM 1722 C C . LYS A 1 214 ? 27.105 -40.202 -24.923 1.00 89.56 214 LYS A C 1
ATOM 1724 O O . LYS A 1 214 ? 27.274 -41.420 -24.852 1.00 89.56 214 LYS A O 1
ATOM 1729 N N . GLU A 1 215 ? 26.480 -39.517 -23.965 1.00 91.00 215 GLU A N 1
ATOM 1730 C CA . GLU A 1 215 ? 25.983 -40.099 -22.713 1.00 91.00 215 GLU A CA 1
ATOM 1731 C C . GLU A 1 215 ? 24.462 -39.990 -22.610 1.00 91.00 215 GLU A C 1
ATOM 1733 O O . GLU A 1 215 ? 23.869 -38.939 -22.839 1.00 91.00 215 GLU A O 1
ATOM 1738 N N . LYS A 1 216 ? 23.834 -41.102 -22.233 1.00 92.44 216 LYS A N 1
ATOM 1739 C CA . LYS A 1 216 ? 22.445 -41.205 -21.805 1.00 92.44 216 LYS A CA 1
ATOM 1740 C C . LYS A 1 216 ? 22.428 -41.164 -20.286 1.00 92.44 216 LYS A C 1
ATOM 1742 O O . LYS A 1 216 ? 22.893 -42.107 -19.648 1.00 92.44 216 LYS A O 1
ATOM 1747 N N . LEU A 1 217 ? 21.884 -40.095 -19.726 1.00 93.38 217 LEU A N 1
ATOM 1748 C CA . LEU A 1 217 ? 21.610 -39.987 -18.302 1.00 93.38 217 LEU A CA 1
ATOM 1749 C C . LEU A 1 217 ? 20.243 -40.631 -18.043 1.00 93.38 217 LEU A C 1
ATOM 1751 O O . LEU A 1 217 ? 19.220 -40.134 -18.520 1.00 93.38 217 LEU A O 1
ATOM 1755 N N . LEU A 1 218 ? 20.241 -41.760 -17.334 1.00 90.94 218 LEU A N 1
ATOM 1756 C CA . LEU A 1 218 ? 19.043 -42.335 -16.730 1.00 90.94 218 LEU A CA 1
ATOM 1757 C C . LEU A 1 218 ? 18.906 -41.733 -15.334 1.00 90.94 218 LEU A C 1
ATOM 1759 O O . LEU A 1 218 ? 19.781 -41.927 -14.489 1.00 90.94 218 LEU A O 1
ATOM 1763 N N . ILE A 1 219 ? 17.843 -40.961 -15.129 1.00 89.62 219 ILE A N 1
ATOM 1764 C CA . ILE A 1 219 ? 17.550 -40.247 -13.886 1.00 89.62 219 ILE A CA 1
ATOM 1765 C C . ILE A 1 219 ? 16.216 -40.796 -13.359 1.00 89.62 219 ILE A C 1
ATOM 1767 O O . ILE A 1 219 ? 15.225 -40.743 -14.095 1.00 89.62 219 ILE A O 1
ATOM 1771 N N . PRO A 1 220 ? 16.152 -41.382 -12.152 1.00 86.25 220 PRO A N 1
ATOM 1772 C CA . PRO A 1 220 ? 14.880 -41.730 -11.537 1.00 86.25 220 PRO A CA 1
ATOM 1773 C C . PRO A 1 220 ? 14.173 -40.448 -11.093 1.00 86.25 220 PRO A C 1
ATOM 1775 O O . PRO A 1 220 ? 14.789 -39.561 -10.504 1.00 86.25 220 PRO A O 1
ATOM 1778 N N . VAL A 1 221 ? 12.882 -40.345 -11.390 1.00 83.56 221 VAL A N 1
ATOM 1779 C CA . VAL A 1 221 ? 12.027 -39.238 -10.954 1.00 83.56 221 VAL A CA 1
ATOM 1780 C C . VAL A 1 221 ? 11.031 -39.803 -9.946 1.00 83.56 221 VAL A C 1
ATOM 1782 O O . VAL A 1 221 ? 10.197 -40.617 -10.357 1.00 83.56 221 VAL A O 1
ATOM 1785 N N . PRO A 1 222 ? 11.098 -39.417 -8.656 1.00 75.31 222 PRO A N 1
ATOM 1786 C CA . PRO A 1 222 ? 10.119 -39.857 -7.670 1.00 75.31 222 PRO A CA 1
ATOM 1787 C C . PRO A 1 222 ? 8.732 -39.370 -8.079 1.00 75.31 222 PRO A C 1
ATOM 1789 O O . PRO A 1 222 ? 8.579 -38.212 -8.467 1.00 75.31 222 PRO A O 1
ATOM 1792 N N . GLN A 1 223 ? 7.734 -40.250 -8.015 1.00 71.06 223 GLN A N 1
ATOM 1793 C CA . GLN A 1 223 ? 6.349 -39.899 -8.302 1.00 71.06 223 GLN A CA 1
ATOM 1794 C C . GLN A 1 223 ? 5.488 -39.977 -7.035 1.00 71.06 223 GLN A C 1
ATOM 1796 O O . GLN A 1 223 ? 5.667 -40.896 -6.231 1.00 71.06 223 GLN A O 1
ATOM 1801 N N . PRO A 1 224 ? 4.535 -39.044 -6.861 1.00 65.75 224 PRO A N 1
ATOM 1802 C CA . PRO A 1 224 ? 4.322 -37.842 -7.679 1.00 65.75 224 PRO A CA 1
ATOM 1803 C C . PRO A 1 224 ? 5.452 -36.807 -7.518 1.00 65.75 224 PRO A C 1
ATOM 1805 O O . PRO A 1 224 ? 6.053 -36.705 -6.453 1.00 65.75 224 PRO A O 1
ATOM 1808 N N . THR A 1 225 ? 5.723 -36.013 -8.560 1.00 69.19 225 THR A N 1
ATOM 1809 C CA . THR A 1 225 ? 6.669 -34.880 -8.498 1.00 69.19 225 THR A CA 1
ATOM 1810 C C . THR A 1 225 ? 5.977 -33.534 -8.701 1.00 69.19 225 THR A C 1
ATOM 1812 O O . THR A 1 225 ? 5.033 -33.427 -9.481 1.00 69.19 225 THR A O 1
ATOM 1815 N N . MET A 1 226 ? 6.464 -32.492 -8.017 1.00 70.50 226 MET A N 1
ATOM 1816 C CA . MET A 1 226 ? 5.994 -31.107 -8.184 1.00 70.50 226 MET A CA 1
ATOM 1817 C C . MET A 1 226 ? 6.973 -30.218 -8.962 1.00 70.50 226 MET A C 1
ATOM 1819 O O . MET A 1 226 ? 6.682 -29.038 -9.181 1.00 70.50 226 MET A O 1
ATOM 1823 N N . ALA A 1 227 ? 8.109 -30.778 -9.393 1.00 69.81 227 ALA A N 1
ATOM 1824 C CA . ALA A 1 227 ? 9.153 -30.063 -10.114 1.00 69.81 227 ALA A CA 1
ATOM 1825 C C . ALA A 1 227 ? 8.721 -29.736 -11.556 1.00 69.81 227 ALA A C 1
ATOM 1827 O O . ALA A 1 227 ? 8.503 -30.622 -12.380 1.00 69.81 227 ALA A O 1
ATOM 1828 N N . HIS A 1 228 ? 8.632 -28.442 -11.871 1.00 72.81 228 HIS A N 1
ATOM 1829 C CA . HIS A 1 228 ? 8.166 -27.950 -13.177 1.00 72.81 228 HIS A CA 1
ATOM 1830 C C . HIS A 1 228 ? 9.179 -28.048 -14.303 1.00 72.81 228 HIS A C 1
ATOM 1832 O O . HIS A 1 228 ? 8.792 -28.036 -15.469 1.00 72.81 228 HIS A O 1
ATOM 1838 N N . GLU A 1 229 ? 10.465 -28.057 -13.972 1.00 83.75 229 GLU A N 1
ATOM 1839 C CA . GLU A 1 229 ? 11.537 -27.786 -14.919 1.00 83.75 229 GLU A CA 1
ATOM 1840 C C . GLU A 1 229 ? 12.659 -28.807 -14.755 1.00 83.75 229 GLU A C 1
ATOM 1842 O O . GLU A 1 229 ? 13.205 -28.990 -13.666 1.00 83.75 229 GLU A O 1
ATOM 1847 N N . ILE A 1 230 ? 13.039 -29.440 -15.863 1.00 88.56 230 ILE A N 1
ATOM 1848 C CA . ILE A 1 230 ? 14.323 -30.124 -15.972 1.00 88.56 230 ILE A CA 1
ATOM 1849 C C . ILE A 1 230 ? 15.374 -29.027 -16.108 1.00 88.56 230 ILE A C 1
ATOM 1851 O O . ILE A 1 230 ? 15.428 -28.321 -17.118 1.00 88.56 230 ILE A O 1
ATOM 1855 N N . GLU A 1 231 ? 16.201 -28.874 -15.082 1.00 90.06 231 GLU A N 1
ATOM 1856 C CA . GLU A 1 231 ? 17.298 -27.919 -15.078 1.00 90.06 231 GLU A CA 1
ATOM 1857 C C . GLU A 1 231 ? 18.550 -28.561 -15.689 1.00 90.06 231 GLU A C 1
ATOM 1859 O O . GLU A 1 231 ? 19.041 -29.585 -15.215 1.00 90.06 231 GLU A O 1
ATOM 1864 N N . ILE A 1 232 ? 19.083 -27.933 -16.736 1.00 91.88 232 ILE A N 1
ATOM 1865 C CA . ILE A 1 232 ? 20.346 -28.290 -17.383 1.00 91.88 232 ILE A CA 1
ATOM 1866 C C . ILE A 1 232 ? 21.336 -27.145 -17.144 1.00 91.88 232 ILE A C 1
ATOM 1868 O O . ILE A 1 232 ? 21.113 -26.022 -17.601 1.00 91.88 232 ILE A O 1
ATOM 1872 N N . ARG A 1 233 ? 22.445 -27.423 -16.447 1.00 90.06 233 ARG A N 1
ATOM 1873 C CA . ARG A 1 233 ? 23.549 -26.462 -16.251 1.00 90.06 233 ARG A CA 1
ATOM 1874 C C . ARG A 1 233 ? 24.784 -26.924 -17.005 1.00 90.06 233 ARG A C 1
ATOM 1876 O O . ARG A 1 233 ? 25.161 -28.095 -16.908 1.00 90.06 233 ARG A O 1
ATOM 1883 N N . ILE A 1 234 ? 25.450 -25.999 -17.692 1.00 86.94 234 ILE A N 1
ATOM 1884 C CA . ILE A 1 234 ? 26.760 -26.244 -18.307 1.00 86.94 234 ILE A CA 1
ATOM 1885 C C . ILE A 1 234 ? 27.845 -25.669 -17.397 1.00 86.94 234 ILE A C 1
ATOM 1887 O O . ILE A 1 234 ? 27.831 -24.479 -17.084 1.00 86.94 234 ILE A O 1
ATOM 1891 N N . MET A 1 235 ? 28.773 -26.528 -16.981 1.00 85.06 235 MET A N 1
ATOM 1892 C CA . MET A 1 235 ? 29.794 -26.251 -15.972 1.00 85.06 235 MET A CA 1
ATOM 1893 C C . MET A 1 235 ? 31.190 -26.202 -16.601 1.00 85.06 235 MET A C 1
ATOM 1895 O O . MET A 1 235 ? 31.540 -27.078 -17.397 1.00 85.06 235 MET A O 1
ATOM 1899 N N . ILE A 1 236 ? 32.013 -25.233 -16.194 1.00 80.06 236 ILE A N 1
ATOM 1900 C CA . ILE A 1 236 ? 33.464 -25.206 -16.434 1.00 80.06 236 ILE A CA 1
ATOM 1901 C C . ILE A 1 236 ? 34.182 -25.613 -15.148 1.00 80.06 236 ILE A C 1
ATOM 1903 O O . ILE A 1 236 ? 34.021 -24.954 -14.119 1.00 80.06 236 ILE A O 1
ATOM 1907 N N . THR A 1 237 ? 35.025 -26.647 -15.219 1.00 76.19 237 THR A N 1
ATOM 1908 C CA . THR A 1 237 ? 35.874 -27.056 -14.091 1.00 76.19 237 THR A CA 1
ATOM 1909 C C . THR A 1 237 ? 36.925 -25.993 -13.784 1.00 76.19 237 THR A C 1
ATOM 1911 O O . THR A 1 237 ? 37.662 -25.617 -14.703 1.00 76.19 237 THR A O 1
ATOM 1914 N N . GLN A 1 238 ? 37.086 -25.578 -12.526 1.00 67.50 238 GLN A N 1
ATOM 1915 C CA . GLN A 1 238 ? 38.179 -24.674 -12.137 1.00 67.50 238 GLN A CA 1
ATOM 1916 C C . GLN A 1 238 ? 39.251 -25.390 -11.301 1.00 67.50 238 GLN A C 1
ATOM 1918 O O . GLN A 1 238 ? 38.965 -26.228 -10.455 1.00 67.50 238 GLN A O 1
ATOM 1923 N N . ARG A 1 239 ? 40.530 -25.079 -11.559 1.00 60.56 239 ARG A N 1
ATOM 1924 C CA . ARG A 1 239 ? 41.675 -25.828 -10.998 1.00 60.56 239 ARG A CA 1
ATOM 1925 C C . ARG A 1 239 ? 41.957 -25.523 -9.517 1.00 60.56 239 ARG A C 1
ATOM 1927 O O . ARG A 1 239 ? 42.593 -26.332 -8.851 1.00 60.56 239 ARG A O 1
ATOM 1934 N N . TYR A 1 240 ? 41.496 -24.367 -9.030 1.00 59.78 240 TYR A N 1
ATOM 1935 C CA . TYR A 1 240 ? 41.752 -23.835 -7.679 1.00 59.78 240 TYR A CA 1
ATOM 1936 C C . TYR A 1 240 ? 40.556 -23.047 -7.098 1.00 59.78 240 TYR A C 1
ATOM 1938 O O . TYR A 1 240 ? 40.733 -22.217 -6.211 1.00 59.78 240 TYR A O 1
ATOM 1946 N N . ALA A 1 241 ? 39.351 -23.255 -7.631 1.00 62.19 241 ALA A N 1
ATOM 1947 C CA . ALA A 1 241 ? 38.131 -22.541 -7.254 1.00 62.19 241 ALA A CA 1
ATOM 1948 C C . ALA A 1 241 ? 36.896 -23.400 -7.581 1.00 62.19 241 ALA A C 1
ATOM 1950 O O . ALA A 1 241 ? 37.033 -24.469 -8.173 1.00 62.19 241 ALA A O 1
ATOM 1951 N N . ASN A 1 242 ? 35.703 -22.937 -7.204 1.00 71.69 242 ASN A N 1
ATOM 1952 C CA . ASN A 1 242 ? 34.451 -23.630 -7.515 1.00 71.69 242 ASN A CA 1
ATOM 1953 C C . ASN A 1 242 ? 34.155 -23.612 -9.025 1.00 71.69 242 ASN A C 1
ATOM 1955 O O . ASN A 1 242 ? 34.450 -22.635 -9.717 1.00 71.69 242 ASN A O 1
ATOM 1959 N N . ASP A 1 243 ? 33.527 -24.679 -9.519 1.00 78.81 243 ASP A N 1
ATOM 1960 C CA . ASP A 1 243 ? 33.133 -24.801 -10.924 1.00 78.81 243 ASP A CA 1
ATOM 1961 C C . ASP A 1 243 ? 32.128 -23.711 -11.325 1.00 78.81 243 ASP A C 1
ATOM 1963 O O . ASP A 1 243 ? 31.158 -23.434 -10.617 1.00 78.81 243 ASP A O 1
ATOM 1967 N N . LEU A 1 244 ? 32.347 -23.103 -12.492 1.00 78.56 244 LEU A N 1
ATOM 1968 C CA . LEU A 1 244 ? 31.555 -21.972 -12.972 1.00 78.56 244 LEU A CA 1
ATOM 1969 C C . LEU A 1 244 ? 30.399 -22.448 -13.855 1.00 78.56 244 LEU A C 1
ATOM 1971 O O . LEU A 1 244 ? 30.623 -23.141 -14.847 1.00 78.56 244 LEU A O 1
ATOM 1975 N N . ILE A 1 245 ? 29.179 -22.020 -13.530 1.00 81.25 245 ILE A N 1
ATOM 1976 C CA . ILE A 1 245 ? 28.011 -22.148 -14.411 1.00 81.25 245 ILE A CA 1
ATOM 1977 C C . ILE A 1 245 ? 28.180 -21.155 -15.571 1.00 81.25 245 ILE A C 1
ATOM 1979 O O . ILE A 1 245 ? 28.329 -19.959 -15.324 1.00 81.25 245 ILE A O 1
ATOM 1983 N N . ILE A 1 246 ? 28.142 -21.630 -16.821 1.00 79.50 246 ILE A N 1
ATOM 1984 C CA . ILE A 1 246 ? 28.060 -20.751 -18.004 1.00 79.50 246 ILE A CA 1
ATOM 1985 C C . ILE A 1 246 ? 26.626 -20.242 -18.154 1.00 79.50 246 ILE A C 1
ATOM 1987 O O . ILE A 1 246 ? 26.394 -19.038 -18.194 1.00 79.50 246 ILE A O 1
ATOM 1991 N N . ASP A 1 247 ? 25.679 -21.182 -18.222 1.00 82.88 247 ASP A N 1
ATOM 1992 C CA . ASP A 1 247 ? 24.253 -20.920 -18.381 1.00 82.88 247 ASP A CA 1
ATOM 1993 C C . ASP A 1 247 ? 23.418 -21.954 -17.602 1.00 82.88 247 ASP A C 1
ATOM 1995 O O . ASP A 1 247 ? 23.831 -23.109 -17.422 1.00 82.88 247 ASP A O 1
ATOM 1999 N N . LYS A 1 248 ? 22.224 -21.526 -17.184 1.00 87.62 248 LYS A N 1
ATOM 2000 C CA . LYS A 1 248 ? 21.121 -22.347 -16.681 1.00 87.62 248 LYS A CA 1
ATOM 2001 C C . LYS A 1 248 ? 20.031 -22.376 -17.754 1.00 87.62 248 LYS A C 1
ATOM 2003 O O . LYS A 1 248 ? 19.465 -21.339 -18.119 1.00 87.62 248 LYS A O 1
ATOM 2008 N N . ILE A 1 249 ? 19.712 -23.572 -18.237 1.00 87.94 249 ILE A N 1
ATOM 2009 C CA . ILE A 1 249 ? 18.549 -23.826 -19.087 1.00 87.94 249 ILE A CA 1
ATOM 2010 C C . ILE A 1 249 ? 17.503 -24.568 -18.260 1.00 87.94 249 ILE A C 1
ATOM 2012 O O . ILE A 1 249 ? 17.805 -25.575 -17.626 1.00 87.94 249 ILE A O 1
ATOM 2016 N N . ALA A 1 250 ? 16.274 -24.069 -18.291 1.00 88.19 250 ALA A N 1
ATOM 2017 C CA . ALA A 1 250 ? 15.100 -24.748 -17.772 1.00 88.19 250 ALA A CA 1
ATOM 2018 C C . ALA A 1 250 ? 14.273 -25.293 -18.941 1.00 88.19 250 ALA A C 1
ATOM 2020 O O . ALA A 1 250 ? 14.087 -24.603 -19.945 1.00 88.19 250 ALA A O 1
ATOM 2021 N N . ILE A 1 251 ? 13.792 -26.530 -18.824 1.00 86.94 251 ILE A N 1
ATOM 2022 C CA . ILE A 1 251 ? 12.920 -27.166 -19.816 1.00 86.94 251 ILE A CA 1
ATOM 2023 C C . ILE A 1 251 ? 11.653 -27.640 -19.100 1.00 86.94 251 ILE A C 1
ATOM 2025 O O . ILE A 1 251 ? 11.770 -28.490 -18.215 1.00 86.94 251 ILE A O 1
ATOM 2029 N N . PRO A 1 252 ? 10.456 -27.141 -19.465 1.00 83.62 252 PRO A N 1
ATOM 2030 C CA . PRO A 1 252 ? 9.206 -27.569 -18.849 1.00 83.62 252 PRO A CA 1
ATOM 2031 C C . PRO A 1 252 ? 9.020 -29.090 -18.888 1.00 83.62 252 PRO A C 1
ATOM 2033 O O . PRO A 1 252 ? 9.103 -29.716 -19.945 1.00 83.62 252 PRO A O 1
ATOM 2036 N N . TYR A 1 253 ? 8.750 -29.667 -17.721 1.00 81.56 253 TYR A N 1
ATOM 2037 C CA . TYR A 1 253 ? 8.572 -31.098 -17.491 1.00 81.56 253 TYR A CA 1
ATOM 2038 C C . TYR A 1 253 ? 7.236 -31.605 -18.050 1.00 81.56 253 TYR A C 1
ATOM 2040 O O . TYR A 1 253 ? 7.214 -32.578 -18.798 1.00 81.56 253 TYR A O 1
ATOM 2048 N N . MET A 1 254 ? 6.130 -30.909 -17.760 1.00 76.38 254 MET A N 1
ATOM 2049 C CA . MET A 1 254 ? 4.775 -31.364 -18.115 1.00 76.38 254 MET A CA 1
ATOM 2050 C C . MET A 1 254 ? 4.560 -31.650 -19.619 1.00 76.38 254 MET A C 1
ATOM 2052 O O . MET A 1 254 ? 3.969 -32.684 -19.926 1.00 76.38 254 MET A O 1
ATOM 2056 N N . PRO A 1 255 ? 5.043 -30.830 -20.582 1.00 80.25 255 PRO A N 1
ATOM 2057 C CA . PRO A 1 255 ? 4.886 -31.140 -22.008 1.00 80.25 255 PRO A CA 1
ATOM 2058 C C . PRO A 1 255 ? 5.597 -32.428 -22.453 1.00 80.25 255 PRO A C 1
ATOM 2060 O O . PRO A 1 255 ? 5.143 -33.075 -23.391 1.00 80.25 255 PRO A O 1
ATOM 2063 N N . LEU A 1 256 ? 6.679 -32.824 -21.769 1.00 80.81 256 LEU A N 1
ATOM 2064 C CA . LEU A 1 256 ? 7.476 -34.014 -22.101 1.00 80.81 256 LEU A CA 1
ATOM 2065 C C . LEU A 1 256 ? 6.812 -35.337 -21.686 1.00 80.81 256 LEU A C 1
ATOM 2067 O O . LEU A 1 256 ? 7.306 -36.399 -22.068 1.00 80.81 256 LEU A O 1
ATOM 2071 N N . LEU A 1 257 ? 5.724 -35.274 -20.909 1.00 75.75 257 LEU A N 1
ATOM 2072 C CA . LEU A 1 257 ? 4.845 -36.413 -20.622 1.00 75.75 257 LEU A CA 1
ATOM 2073 C C . LEU A 1 257 ? 3.943 -36.718 -21.829 1.00 75.75 257 LEU A C 1
ATOM 2075 O O . LEU A 1 257 ? 3.712 -37.876 -22.158 1.00 75.75 257 LEU A O 1
ATOM 2079 N N . ALA A 1 258 ? 3.468 -35.674 -22.519 1.00 74.31 258 ALA A N 1
ATOM 2080 C CA . ALA A 1 258 ? 2.605 -35.807 -23.691 1.00 74.31 258 ALA A CA 1
ATOM 2081 C C . ALA A 1 258 ? 3.397 -36.116 -24.972 1.00 74.31 258 ALA A C 1
ATOM 2083 O O . ALA A 1 258 ? 3.024 -37.017 -25.720 1.00 74.31 258 ALA A O 1
ATOM 2084 N N . GLU A 1 259 ? 4.492 -35.387 -25.225 1.00 78.56 259 GLU A N 1
ATOM 2085 C CA . GLU A 1 259 ? 5.311 -35.545 -26.433 1.00 78.56 259 GLU A CA 1
ATOM 2086 C C . GLU A 1 259 ? 6.818 -35.520 -26.097 1.00 78.56 259 GLU A C 1
ATOM 2088 O O . GLU A 1 259 ? 7.334 -34.508 -25.609 1.00 78.56 259 GLU A O 1
ATOM 2093 N N . PRO A 1 260 ? 7.573 -36.607 -26.359 1.00 83.75 260 PRO A N 1
ATOM 2094 C CA . PRO A 1 260 ? 9.012 -36.631 -26.124 1.00 83.75 260 PRO A CA 1
ATOM 2095 C C . PRO A 1 260 ? 9.748 -35.762 -27.151 1.00 83.75 260 PRO A C 1
ATOM 2097 O O . PRO A 1 260 ? 9.496 -35.840 -28.354 1.00 83.75 260 PRO A O 1
ATOM 2100 N N . ARG A 1 261 ? 10.728 -34.972 -26.699 1.00 84.06 261 ARG A N 1
ATOM 2101 C CA . ARG A 1 261 ? 11.556 -34.155 -27.595 1.00 84.06 261 ARG A CA 1
ATOM 2102 C C . ARG A 1 261 ? 12.719 -34.962 -28.154 1.00 84.06 261 ARG A C 1
ATOM 2104 O O . ARG A 1 261 ? 13.772 -35.103 -27.521 1.00 84.06 261 ARG A O 1
ATOM 2111 N N . GLU A 1 262 ? 12.533 -35.458 -29.372 1.00 81.94 262 GLU A N 1
ATOM 2112 C CA . GLU A 1 262 ? 13.636 -35.948 -30.194 1.00 81.94 262 GLU A CA 1
ATOM 2113 C C . GLU A 1 262 ? 14.653 -34.834 -30.504 1.00 81.94 262 GLU A C 1
ATOM 2115 O O . GLU A 1 262 ? 14.378 -33.652 -30.330 1.00 81.94 262 GLU A O 1
ATOM 2120 N N . HIS A 1 263 ? 15.854 -35.254 -30.904 1.00 87.56 263 HIS A N 1
ATOM 2121 C CA . HIS A 1 263 ? 17.067 -34.466 -31.148 1.00 87.56 263 HIS A CA 1
ATOM 2122 C C . HIS A 1 263 ? 16.848 -32.978 -31.484 1.00 87.56 263 HIS A C 1
ATOM 2124 O O . HIS A 1 263 ? 16.402 -32.650 -32.579 1.00 87.56 263 HIS A O 1
ATOM 2130 N N . PHE A 1 264 ? 17.238 -32.084 -30.569 1.00 89.62 264 PHE A N 1
ATOM 2131 C CA . PHE A 1 264 ? 17.117 -30.630 -30.713 1.00 89.62 264 PHE A CA 1
ATOM 2132 C C . PHE A 1 264 ? 18.339 -29.886 -30.151 1.00 89.62 264 PHE A C 1
ATOM 2134 O O . PHE A 1 264 ? 19.033 -30.370 -29.250 1.00 89.62 264 PHE A O 1
ATOM 2141 N N . TRP A 1 265 ? 18.616 -28.700 -30.695 1.00 90.12 265 TRP A N 1
ATOM 2142 C CA . TRP A 1 265 ? 19.653 -27.798 -30.197 1.00 90.12 265 TRP A CA 1
ATOM 2143 C C . TRP A 1 265 ? 19.142 -26.909 -29.060 1.00 90.12 265 TRP A C 1
ATOM 2145 O O . TRP A 1 265 ? 18.051 -26.350 -29.126 1.00 90.12 265 TRP A O 1
ATOM 2155 N N . ILE A 1 266 ? 19.986 -26.717 -28.048 1.00 90.62 266 ILE A N 1
ATOM 2156 C CA . ILE A 1 266 ? 19.810 -25.739 -26.972 1.00 90.62 266 ILE A CA 1
ATOM 2157 C C . ILE A 1 266 ? 20.954 -24.729 -27.068 1.00 90.62 266 ILE A C 1
ATOM 2159 O O . ILE A 1 266 ? 22.119 -25.120 -26.994 1.00 90.62 266 ILE A O 1
ATOM 2163 N N . ASN A 1 267 ? 20.629 -23.445 -27.221 1.00 90.69 267 ASN A N 1
ATOM 2164 C CA . ASN A 1 267 ? 21.604 -22.351 -27.278 1.00 90.69 267 ASN A CA 1
ATOM 2165 C C . ASN A 1 267 ? 22.014 -21.893 -25.864 1.00 90.69 267 ASN A C 1
ATOM 2167 O O . ASN A 1 267 ? 21.194 -21.889 -24.947 1.00 90.69 267 ASN A O 1
ATOM 2171 N N . ILE A 1 268 ? 23.282 -21.512 -25.702 1.00 87.88 268 ILE A N 1
ATOM 2172 C CA . ILE A 1 268 ? 23.961 -21.264 -24.420 1.00 87.88 268 ILE A CA 1
ATOM 2173 C C . ILE A 1 268 ? 24.434 -19.812 -24.377 1.00 87.88 268 ILE A C 1
ATOM 2175 O O . ILE A 1 268 ? 25.027 -19.337 -25.350 1.00 87.88 268 ILE A O 1
ATOM 2179 N N . TYR A 1 269 ? 24.241 -19.126 -23.247 1.00 85.56 269 TYR A N 1
ATOM 2180 C CA . TYR A 1 269 ? 24.621 -17.720 -23.100 1.00 85.56 269 TYR A CA 1
ATOM 2181 C C . TYR A 1 269 ? 25.316 -17.401 -21.769 1.00 85.56 269 TYR A C 1
ATOM 2183 O O . TYR A 1 269 ? 24.885 -17.872 -20.724 1.00 85.56 269 TYR A O 1
ATOM 2191 N N . GLU A 1 270 ? 26.346 -16.549 -21.798 1.00 77.50 270 GLU A N 1
ATOM 2192 C CA . GLU A 1 270 ? 26.970 -15.950 -20.603 1.00 77.50 270 GLU A CA 1
ATOM 2193 C C . GLU A 1 270 ? 26.251 -14.632 -20.222 1.00 77.50 270 GLU A C 1
ATOM 2195 O O . GLU A 1 270 ? 25.845 -13.840 -21.083 1.00 77.50 270 GLU A O 1
ATOM 2200 N N . GLY A 1 271 ? 26.125 -14.385 -18.912 1.00 67.25 271 GLY A N 1
ATOM 2201 C CA . GLY A 1 271 ? 25.579 -13.152 -18.328 1.00 67.25 271 GLY A CA 1
ATOM 2202 C C . GLY A 1 271 ? 24.083 -13.209 -17.989 1.00 67.25 271 GLY A C 1
ATOM 2203 O O . GLY A 1 271 ? 23.302 -13.894 -18.642 1.00 67.25 271 GLY A O 1
ATOM 2204 N N . GLU A 1 272 ? 23.663 -12.449 -16.972 1.00 61.31 272 GLU A N 1
ATOM 2205 C CA . GLU A 1 272 ? 22.303 -12.502 -16.391 1.00 61.31 272 GLU A CA 1
ATOM 2206 C C . GLU A 1 272 ? 21.183 -12.159 -17.390 1.00 61.31 272 GLU A C 1
ATOM 2208 O O . GLU A 1 272 ? 20.092 -12.715 -17.311 1.00 61.31 272 GLU A O 1
ATOM 2213 N N . LYS A 1 273 ? 21.463 -11.294 -18.373 1.00 65.19 273 LYS A N 1
ATOM 2214 C CA . LYS A 1 273 ? 20.537 -10.937 -19.465 1.00 65.19 273 LYS A CA 1
ATOM 2215 C C . LYS A 1 273 ? 20.716 -11.806 -20.727 1.00 65.19 273 LYS A C 1
ATOM 2217 O O . LYS A 1 273 ? 20.022 -11.600 -21.725 1.00 65.19 273 LYS A O 1
ATOM 2222 N N . LYS A 1 274 ? 21.613 -12.803 -20.684 1.00 71.88 274 LYS A N 1
ATOM 2223 C CA . LYS A 1 274 ? 22.020 -13.668 -21.808 1.00 71.88 274 LYS A CA 1
ATOM 2224 C C . LYS A 1 274 ? 22.525 -12.846 -23.009 1.00 71.88 274 LYS A C 1
ATOM 2226 O O . LYS A 1 274 ? 21.944 -12.886 -24.093 1.00 71.88 274 LYS A O 1
ATOM 2231 N N . GLU A 1 275 ? 23.580 -12.063 -22.759 1.00 70.88 275 GLU A N 1
ATOM 2232 C CA . GLU A 1 275 ? 24.140 -11.009 -23.638 1.00 70.88 275 GLU A CA 1
ATOM 2233 C C . GLU A 1 275 ? 25.303 -11.477 -24.530 1.00 70.88 275 GLU A C 1
ATOM 2235 O O . GLU A 1 275 ? 25.697 -10.780 -25.466 1.00 70.88 275 GLU A O 1
ATOM 2240 N N . ILE A 1 276 ? 25.877 -12.644 -24.238 1.00 78.25 276 ILE A N 1
ATOM 2241 C CA . ILE A 1 276 ? 27.006 -13.231 -24.964 1.00 78.25 276 ILE A CA 1
ATOM 2242 C C . ILE A 1 276 ? 26.598 -14.644 -25.368 1.00 78.25 276 ILE A C 1
ATOM 2244 O O . ILE A 1 276 ? 26.236 -15.432 -24.500 1.00 78.25 276 ILE A O 1
ATOM 2248 N N . TYR A 1 277 ? 26.649 -14.980 -26.659 1.00 85.38 277 TYR A N 1
ATOM 2249 C CA . TYR A 1 277 ? 26.459 -16.360 -27.112 1.00 85.38 277 TYR A CA 1
ATOM 2250 C C . TYR A 1 277 ? 27.726 -17.185 -26.837 1.00 85.38 277 TYR A C 1
ATOM 2252 O O . TYR A 1 277 ? 28.825 -16.801 -27.239 1.00 85.38 277 TYR A O 1
ATOM 2260 N N . SER A 1 278 ? 27.554 -18.320 -26.162 1.00 82.31 278 SER A N 1
ATOM 2261 C CA . SER A 1 278 ? 28.641 -19.190 -25.684 1.00 82.31 278 SER A CA 1
ATOM 2262 C C . SER A 1 278 ? 28.664 -20.563 -26.371 1.00 82.31 278 SER A C 1
ATOM 2264 O O . SER A 1 278 ? 29.550 -21.375 -26.099 1.00 82.31 278 SER A O 1
ATOM 2266 N N . GLY A 1 279 ? 27.709 -20.834 -27.267 1.00 87.50 279 GLY A N 1
ATOM 2267 C CA . GLY A 1 279 ? 27.614 -22.080 -28.026 1.00 87.50 279 GLY A CA 1
ATOM 2268 C C . GLY A 1 279 ? 26.228 -22.719 -27.996 1.00 87.50 279 GLY A C 1
ATOM 2269 O O . GLY A 1 279 ? 25.240 -22.090 -27.621 1.00 87.50 279 GLY A O 1
ATOM 2270 N N . ARG A 1 280 ? 26.161 -23.998 -28.370 1.00 89.69 280 ARG A N 1
ATOM 2271 C CA . ARG A 1 280 ? 24.944 -24.820 -28.332 1.00 89.69 280 ARG A CA 1
ATOM 2272 C C . ARG A 1 280 ? 25.234 -26.292 -28.034 1.00 89.69 280 ARG A C 1
ATOM 2274 O O . ARG A 1 280 ? 26.325 -26.782 -28.323 1.00 89.69 280 ARG A O 1
ATOM 2281 N N . ILE A 1 281 ? 24.255 -27.011 -27.484 1.00 90.62 281 ILE A N 1
ATOM 2282 C CA . ILE A 1 281 ? 24.315 -28.462 -27.228 1.00 90.62 281 ILE A CA 1
ATOM 2283 C C . ILE A 1 281 ? 23.152 -29.212 -27.880 1.00 90.62 281 ILE A C 1
ATOM 2285 O O . ILE A 1 281 ? 22.025 -28.726 -27.889 1.00 90.62 281 ILE A O 1
ATOM 2289 N N . LEU A 1 282 ? 23.440 -30.394 -28.427 1.00 91.12 282 LEU A N 1
ATOM 2290 C CA . LEU A 1 282 ? 22.469 -31.295 -29.048 1.00 91.12 282 LEU A CA 1
ATOM 2291 C C . LEU A 1 282 ? 21.991 -32.316 -28.013 1.00 91.12 282 LEU A C 1
ATOM 2293 O O . LEU A 1 282 ? 22.775 -33.143 -27.531 1.00 91.12 282 LEU A O 1
ATOM 2297 N N . VAL A 1 283 ? 20.702 -32.261 -27.684 1.00 92.06 283 VAL A N 1
ATOM 2298 C CA . VAL A 1 283 ? 20.069 -33.051 -26.622 1.00 92.06 283 VAL A CA 1
ATOM 2299 C C . VAL A 1 283 ? 18.807 -33.727 -27.168 1.00 92.06 283 VAL A C 1
ATOM 2301 O O . VAL A 1 283 ? 18.218 -33.286 -28.148 1.00 92.06 283 VAL A O 1
ATOM 2304 N N . SER A 1 284 ? 18.395 -34.831 -26.555 1.00 91.56 284 SER A N 1
ATOM 2305 C CA . SER A 1 284 ? 17.074 -35.443 -26.767 1.00 91.56 284 SER A CA 1
ATOM 2306 C C . SER A 1 284 ? 16.543 -35.925 -25.421 1.00 91.56 284 SER A C 1
ATOM 2308 O O . SER A 1 284 ? 17.317 -36.516 -24.658 1.00 91.56 284 SER A O 1
ATOM 2310 N N . ILE A 1 285 ? 15.267 -35.679 -25.133 1.00 92.62 285 ILE A N 1
ATOM 2311 C CA . ILE A 1 285 ? 14.660 -35.897 -23.817 1.00 92.62 285 ILE A CA 1
ATOM 2312 C C . ILE A 1 285 ? 13.358 -36.674 -23.978 1.00 92.62 285 ILE A C 1
ATOM 2314 O O . ILE A 1 285 ? 12.462 -36.241 -24.700 1.00 92.62 285 ILE A O 1
ATOM 2318 N N . LYS A 1 286 ? 13.233 -37.786 -23.252 1.00 90.75 286 LYS A N 1
ATOM 2319 C CA . LYS A 1 286 ? 11.958 -38.487 -23.077 1.00 90.75 286 LYS A CA 1
ATOM 2320 C C . LYS A 1 286 ? 11.749 -38.881 -21.621 1.00 90.75 286 LYS A C 1
ATOM 2322 O O . LYS A 1 286 ? 12.712 -39.138 -20.897 1.00 90.75 286 LYS A O 1
ATOM 2327 N N . ILE A 1 287 ? 10.489 -38.978 -21.229 1.00 87.69 287 ILE A N 1
ATOM 2328 C CA . ILE A 1 287 ? 10.069 -39.608 -19.979 1.00 87.69 287 ILE A CA 1
ATOM 2329 C C . ILE A 1 287 ? 9.581 -41.025 -20.325 1.00 87.69 287 ILE A C 1
ATOM 2331 O O . ILE A 1 287 ? 9.171 -41.293 -21.456 1.00 87.69 287 ILE A O 1
ATOM 2335 N N . ASP A 1 288 ? 9.742 -41.969 -19.405 1.00 84.25 288 ASP A N 1
ATOM 2336 C CA . ASP A 1 288 ? 9.340 -43.366 -19.566 1.00 84.25 288 ASP A CA 1
ATOM 2337 C C . ASP A 1 288 ? 8.447 -43.772 -18.387 1.00 84.25 288 ASP A C 1
ATOM 2339 O O . ASP A 1 288 ? 8.920 -44.260 -17.361 1.00 84.25 288 ASP A O 1
ATOM 2343 N N . GLU A 1 289 ? 7.148 -43.492 -18.521 1.00 75.88 289 GLU A N 1
ATOM 2344 C CA . GLU A 1 289 ? 6.128 -43.774 -17.498 1.00 75.88 289 GLU A CA 1
ATOM 2345 C C . GLU A 1 289 ? 5.893 -45.278 -17.291 1.00 75.88 289 GLU A C 1
ATOM 2347 O O . GLU A 1 289 ? 5.419 -45.692 -16.238 1.00 75.88 289 GLU A O 1
ATOM 2352 N N . GLN A 1 290 ? 6.241 -46.106 -18.282 1.00 74.88 290 GLN A N 1
ATOM 2353 C CA . GLN A 1 290 ? 6.069 -47.559 -18.220 1.00 74.88 290 GLN A CA 1
ATOM 2354 C C . GLN A 1 290 ? 7.196 -48.257 -17.444 1.00 74.88 290 GLN A C 1
ATOM 2356 O O . GLN A 1 290 ? 7.036 -49.415 -17.059 1.00 74.88 290 GLN A O 1
ATOM 2361 N N . ASN A 1 291 ? 8.326 -47.580 -17.196 1.00 76.00 291 ASN A N 1
ATOM 2362 C CA . ASN A 1 291 ? 9.402 -48.135 -16.383 1.00 76.00 291 ASN A CA 1
ATOM 2363 C C . ASN A 1 291 ? 9.208 -47.813 -14.893 1.00 76.00 291 ASN A C 1
ATOM 2365 O O . ASN A 1 291 ? 9.647 -46.765 -14.418 1.00 76.00 291 ASN A O 1
ATOM 2369 N N . THR A 1 292 ? 8.605 -48.753 -14.164 1.00 61.94 292 THR A N 1
ATOM 2370 C CA . THR A 1 292 ? 8.363 -48.668 -12.714 1.00 61.94 292 THR A CA 1
ATOM 2371 C C . THR A 1 292 ? 9.571 -49.044 -11.844 1.00 61.94 292 THR A C 1
ATOM 2373 O O . THR A 1 292 ? 9.463 -48.975 -10.623 1.00 61.94 292 THR A O 1
ATOM 2376 N N . ASP A 1 293 ? 10.701 -49.449 -12.439 1.00 77.00 293 ASP A N 1
ATOM 2377 C CA . ASP A 1 293 ? 11.975 -49.723 -11.747 1.00 77.00 293 ASP A CA 1
ATOM 2378 C C . ASP A 1 293 ? 13.111 -48.875 -12.373 1.00 77.00 293 ASP A C 1
ATOM 2380 O O . ASP A 1 293 ? 13.941 -49.368 -13.149 1.00 77.00 293 ASP A O 1
ATOM 2384 N N . PRO A 1 294 ? 13.105 -47.542 -12.161 1.00 80.50 294 PRO A N 1
ATOM 2385 C CA . PRO A 1 294 ? 14.048 -46.638 -12.805 1.00 80.50 294 PRO A CA 1
ATOM 2386 C C . PRO A 1 294 ? 15.409 -46.624 -12.107 1.00 80.50 294 PRO A C 1
ATOM 2388 O O . PRO A 1 294 ? 15.528 -46.439 -10.896 1.00 80.50 294 PRO A O 1
ATOM 2391 N N . ILE A 1 295 ? 16.469 -46.708 -12.905 1.00 84.75 295 ILE A N 1
ATOM 2392 C CA . ILE A 1 295 ? 17.850 -46.729 -12.422 1.00 84.75 295 ILE A CA 1
ATOM 2393 C C . ILE A 1 295 ? 18.504 -45.349 -12.533 1.00 84.75 295 ILE A C 1
ATOM 2395 O O . ILE A 1 295 ? 18.233 -44.591 -13.466 1.00 84.75 295 ILE A O 1
ATOM 2399 N N . HIS A 1 296 ? 19.408 -45.025 -11.604 1.00 87.25 296 HIS A N 1
ATOM 2400 C CA . HIS A 1 296 ? 20.292 -43.863 -11.730 1.00 87.25 296 HIS A CA 1
ATOM 2401 C C . HIS A 1 296 ? 21.626 -44.300 -12.348 1.00 87.25 296 HIS A C 1
ATOM 2403 O O . HIS A 1 296 ? 22.499 -44.821 -11.653 1.00 87.25 296 HIS A O 1
ATOM 2409 N N . GLN A 1 297 ? 21.785 -44.132 -13.665 1.00 88.31 297 GLN A N 1
ATOM 2410 C CA . GLN A 1 297 ? 22.983 -44.594 -14.374 1.00 88.31 297 GLN A CA 1
ATOM 2411 C C . GLN A 1 297 ? 23.296 -43.779 -15.638 1.00 88.31 297 GLN A C 1
ATOM 2413 O O . GLN A 1 297 ? 22.417 -43.489 -16.447 1.00 88.31 297 GLN A O 1
ATOM 2418 N N . ASN A 1 298 ? 24.583 -43.503 -15.868 1.00 88.50 298 ASN A N 1
ATOM 2419 C CA . ASN A 1 298 ? 25.074 -43.039 -17.166 1.00 88.50 298 ASN A CA 1
ATOM 2420 C C . ASN A 1 298 ? 25.359 -44.242 -18.079 1.00 88.50 298 ASN A C 1
ATOM 2422 O O . ASN A 1 298 ? 26.215 -45.074 -17.770 1.00 88.50 298 ASN A O 1
ATOM 2426 N N . LEU A 1 299 ? 24.702 -44.297 -19.235 1.00 88.81 299 LEU A N 1
ATOM 2427 C CA . LEU A 1 299 ? 24.949 -45.277 -20.297 1.00 88.81 299 LEU A CA 1
ATOM 2428 C C . LEU A 1 299 ? 25.516 -44.590 -21.552 1.00 88.81 299 LEU A C 1
ATOM 2430 O O . LEU A 1 299 ? 25.313 -43.391 -21.735 1.00 88.81 299 LEU A O 1
ATOM 2434 N N . PRO A 1 300 ? 26.203 -45.304 -22.462 1.00 85.56 300 PRO A N 1
ATOM 2435 C CA . PRO A 1 300 ? 26.549 -44.745 -23.767 1.00 85.56 300 PRO A CA 1
ATOM 2436 C C . PRO A 1 300 ? 25.287 -44.486 -24.609 1.00 85.56 300 PRO A C 1
ATOM 2438 O O . PRO A 1 300 ? 24.410 -45.346 -24.732 1.00 85.56 300 PRO A O 1
ATOM 2441 N N . ALA A 1 301 ? 25.207 -43.305 -25.218 1.00 84.00 301 ALA A N 1
ATOM 2442 C CA . ALA A 1 301 ? 24.197 -42.955 -26.212 1.00 84.00 301 ALA A CA 1
ATOM 2443 C C . ALA A 1 301 ? 24.695 -43.267 -27.634 1.00 84.00 301 ALA A C 1
ATOM 2445 O O . ALA A 1 301 ? 25.892 -43.215 -27.925 1.00 84.00 301 ALA A O 1
ATOM 2446 N N . LYS A 1 302 ? 23.762 -43.560 -28.548 1.00 77.06 302 LYS A N 1
ATOM 2447 C CA . LYS A 1 302 ? 24.044 -43.511 -29.992 1.00 77.06 302 LYS A CA 1
ATOM 2448 C C . LYS A 1 302 ? 24.176 -42.049 -30.421 1.00 77.06 302 LYS A C 1
ATOM 2450 O O . LYS A 1 302 ? 23.556 -41.185 -29.810 1.00 77.06 302 LYS A O 1
ATOM 2455 N N . ILE A 1 303 ? 24.944 -41.790 -31.479 1.00 69.62 303 ILE A N 1
ATOM 2456 C CA . ILE A 1 303 ? 25.068 -40.447 -32.061 1.00 69.62 303 ILE A CA 1
ATOM 2457 C C . ILE A 1 303 ? 23.694 -40.006 -32.573 1.00 69.62 303 ILE A C 1
ATOM 2459 O O . ILE A 1 303 ? 23.136 -40.648 -33.462 1.00 69.62 303 ILE A O 1
ATOM 2463 N N . GLY A 1 304 ? 23.162 -38.934 -31.993 1.00 68.88 304 GLY A N 1
ATOM 2464 C CA . GLY A 1 304 ? 21.915 -38.320 -32.422 1.00 68.88 304 GLY A CA 1
ATOM 2465 C C . GLY A 1 304 ? 22.013 -37.704 -33.814 1.00 68.88 304 GLY A C 1
ATOM 2466 O O . GLY A 1 304 ? 23.046 -37.143 -34.188 1.00 68.88 304 GLY A O 1
ATOM 2467 N N . VAL A 1 305 ? 20.919 -37.793 -34.568 1.00 78.06 305 VAL A N 1
ATOM 2468 C CA . VAL A 1 305 ? 20.780 -37.109 -35.859 1.00 78.06 305 VAL A CA 1
ATOM 2469 C C . VAL A 1 305 ? 20.693 -35.603 -35.595 1.00 78.06 305 VAL A C 1
ATOM 2471 O O . VAL A 1 305 ? 20.062 -35.174 -34.631 1.00 78.06 305 VAL A O 1
ATOM 2474 N N . THR A 1 306 ? 21.351 -34.783 -36.414 1.00 76.25 306 THR A N 1
ATOM 2475 C CA . THR A 1 306 ? 21.188 -33.325 -36.338 1.00 76.25 306 THR A CA 1
ATOM 2476 C C . THR A 1 306 ? 19.803 -32.916 -36.848 1.00 76.25 306 THR A C 1
ATOM 2478 O O . THR A 1 306 ? 19.387 -33.463 -37.869 1.00 76.25 306 THR A O 1
ATOM 2481 N N . PRO A 1 307 ? 19.128 -31.935 -36.217 1.00 83.06 307 PRO A N 1
ATOM 2482 C CA . PRO A 1 307 ? 17.914 -31.326 -36.758 1.00 83.06 307 PRO A CA 1
ATOM 2483 C C . PRO A 1 307 ? 18.081 -30.875 -38.211 1.00 83.06 307 PRO A C 1
ATOM 2485 O O . PRO A 1 307 ? 19.195 -30.544 -38.631 1.00 83.06 307 PRO A O 1
ATOM 2488 N N . ASN A 1 308 ? 16.967 -30.796 -38.941 1.00 86.19 308 ASN A N 1
ATOM 2489 C CA . ASN A 1 308 ? 16.926 -30.145 -40.247 1.00 86.19 308 ASN A CA 1
ATOM 2490 C C . ASN A 1 308 ? 17.486 -28.718 -40.156 1.00 86.19 308 ASN A C 1
ATOM 2492 O O . ASN A 1 308 ? 17.288 -28.015 -39.161 1.00 86.19 308 ASN A O 1
ATOM 2496 N N . ILE A 1 309 ? 18.176 -28.300 -41.214 1.00 88.38 309 ILE A N 1
ATOM 2497 C CA . ILE A 1 309 ? 18.809 -26.987 -41.330 1.00 88.38 309 ILE A CA 1
ATOM 2498 C C . ILE A 1 309 ? 18.152 -26.242 -42.488 1.00 88.38 309 ILE A C 1
ATOM 2500 O O . ILE A 1 309 ? 18.001 -26.794 -43.578 1.00 88.38 309 ILE A O 1
ATOM 2504 N N . GLN A 1 310 ? 17.805 -24.982 -42.251 1.00 89.94 310 GLN A N 1
ATOM 2505 C CA . GLN A 1 310 ? 17.292 -24.049 -43.240 1.00 89.94 310 GLN A CA 1
ATOM 2506 C C . GLN A 1 310 ? 18.204 -22.817 -43.291 1.00 89.94 310 GLN A C 1
ATOM 2508 O O . GLN A 1 310 ? 18.643 -22.299 -42.263 1.00 89.94 310 GLN A O 1
ATOM 2513 N N . THR A 1 311 ? 18.491 -22.329 -44.496 1.00 91.25 311 THR A N 1
ATOM 2514 C CA . THR A 1 311 ? 19.194 -21.056 -44.673 1.00 91.25 311 THR A CA 1
ATOM 2515 C C . THR A 1 311 ? 18.228 -19.903 -44.406 1.00 91.25 311 THR A C 1
ATOM 2517 O O . THR A 1 311 ? 17.138 -19.848 -44.983 1.00 91.25 311 THR A O 1
ATOM 2520 N N . TYR A 1 312 ? 18.636 -18.950 -43.573 1.00 89.75 312 TYR A N 1
ATOM 2521 C CA . TYR A 1 312 ? 17.909 -17.707 -43.325 1.00 89.75 312 TYR A CA 1
ATOM 2522 C C . TYR A 1 312 ? 18.654 -16.519 -43.934 1.00 89.75 312 TYR A C 1
ATOM 2524 O O . TYR A 1 312 ? 19.876 -16.432 -43.834 1.00 89.75 312 TYR A O 1
ATOM 2532 N N . ILE A 1 313 ? 17.912 -15.585 -44.529 1.00 89.62 313 ILE A N 1
ATOM 2533 C CA . ILE A 1 313 ? 18.397 -14.261 -44.920 1.00 89.62 313 ILE A CA 1
ATOM 2534 C C . ILE A 1 313 ? 18.119 -13.297 -43.769 1.00 89.62 313 ILE A C 1
ATOM 2536 O O . ILE A 1 313 ? 16.960 -13.053 -43.411 1.00 89.62 313 ILE A O 1
ATOM 2540 N N . VAL A 1 314 ? 19.184 -12.730 -43.215 1.00 89.44 314 VAL A N 1
ATOM 2541 C CA . VAL A 1 314 ? 19.156 -11.688 -42.187 1.00 89.44 314 VAL A CA 1
ATOM 2542 C C . VAL A 1 314 ? 19.662 -10.391 -42.802 1.00 89.44 314 VAL A C 1
ATOM 2544 O O . VAL A 1 314 ? 20.651 -10.391 -43.536 1.00 89.44 314 VAL A O 1
ATOM 2547 N N . TRP A 1 315 ? 19.012 -9.270 -42.505 1.00 88.81 315 TRP A N 1
ATOM 2548 C CA . TRP A 1 315 ? 19.547 -7.954 -42.848 1.00 88.81 315 TRP A CA 1
ATOM 2549 C C . TRP A 1 315 ? 19.157 -6.901 -41.817 1.00 88.81 315 TRP A C 1
ATOM 2551 O O . TRP A 1 315 ? 18.090 -6.949 -41.205 1.00 88.81 315 TRP A O 1
ATOM 2561 N N . MET A 1 316 ? 20.039 -5.920 -41.646 1.00 88.94 316 MET A N 1
ATOM 2562 C CA . MET A 1 316 ? 19.874 -4.824 -40.700 1.00 88.94 316 MET A CA 1
ATOM 2563 C C . MET A 1 316 ? 20.296 -3.507 -41.350 1.00 88.94 316 MET A C 1
ATOM 2565 O O . MET A 1 316 ? 21.195 -3.471 -42.193 1.00 88.94 316 MET A O 1
ATOM 2569 N N . GLU A 1 317 ? 19.621 -2.429 -40.972 1.00 88.75 317 GLU A N 1
ATOM 2570 C CA . GLU A 1 317 ? 19.936 -1.071 -41.400 1.00 88.75 317 GLU A CA 1
ATOM 2571 C C . GLU A 1 317 ? 19.885 -0.147 -40.187 1.00 88.75 317 GLU A C 1
ATOM 2573 O O . GLU A 1 317 ? 18.804 0.135 -39.664 1.00 88.75 317 GLU A O 1
ATOM 2578 N N . VAL A 1 318 ? 21.064 0.266 -39.714 1.00 88.94 318 VAL A N 1
ATOM 2579 C CA . VAL A 1 318 ? 21.229 1.184 -38.579 1.00 88.94 318 VAL A CA 1
ATOM 2580 C C . VAL A 1 318 ? 21.432 2.588 -39.120 1.00 88.94 318 VAL A C 1
ATOM 2582 O O . VAL A 1 318 ? 22.392 2.838 -39.840 1.00 88.94 318 VAL A O 1
ATOM 2585 N N . LEU A 1 319 ? 20.534 3.505 -38.781 1.00 85.38 319 LEU A N 1
ATOM 2586 C CA . LEU A 1 319 ? 20.597 4.886 -39.256 1.00 85.38 319 LEU A CA 1
ATOM 2587 C C . LEU A 1 319 ? 21.407 5.753 -38.293 1.00 85.38 319 LEU A C 1
ATOM 2589 O O . LEU A 1 319 ? 22.287 6.504 -38.718 1.00 85.38 319 LEU A O 1
ATOM 2593 N N . GLU A 1 320 ? 21.133 5.602 -36.997 1.00 86.25 320 GLU A N 1
ATOM 2594 C CA . GLU A 1 320 ? 21.669 6.448 -35.936 1.00 86.25 320 GLU A CA 1
ATOM 2595 C C . GLU A 1 320 ? 21.873 5.660 -34.632 1.00 86.25 320 GLU A C 1
ATOM 2597 O O . GLU A 1 320 ? 21.107 4.754 -34.303 1.00 86.25 320 GLU A O 1
ATOM 2602 N N . ILE A 1 321 ? 22.893 6.039 -33.865 1.00 86.62 321 ILE A N 1
ATOM 2603 C CA . ILE A 1 321 ? 23.084 5.681 -32.456 1.00 86.62 321 ILE A CA 1
ATOM 2604 C C . ILE A 1 321 ? 23.273 6.980 -31.661 1.00 86.62 321 ILE A C 1
ATOM 2606 O O . ILE A 1 321 ? 23.899 7.914 -32.160 1.00 86.62 321 ILE A O 1
ATOM 2610 N N . ALA A 1 322 ? 22.748 7.056 -30.437 1.00 81.69 322 ALA A N 1
ATOM 2611 C CA . ALA A 1 322 ? 22.784 8.264 -29.608 1.00 81.69 322 ALA A CA 1
ATOM 2612 C C . ALA A 1 322 ? 22.752 7.955 -28.098 1.00 81.69 322 ALA A C 1
ATOM 2614 O O . ALA A 1 322 ? 22.565 6.810 -27.688 1.00 81.69 322 ALA A O 1
ATOM 2615 N N . GLY A 1 323 ? 22.921 8.984 -27.263 1.00 71.56 323 GLY A N 1
ATOM 2616 C CA . GLY A 1 323 ? 22.668 8.936 -25.812 1.00 71.56 323 GLY A CA 1
ATOM 2617 C C . GLY A 1 323 ? 23.770 8.341 -24.933 1.00 71.56 323 GLY A C 1
ATOM 2618 O O . GLY A 1 323 ? 23.672 8.375 -23.713 1.00 71.56 323 GLY A O 1
ATOM 2619 N N . PHE A 1 324 ? 24.879 7.880 -25.513 1.00 73.50 324 PHE A N 1
ATOM 2620 C CA . PHE A 1 324 ? 26.015 7.375 -24.734 1.00 73.50 324 PHE A CA 1
ATOM 2621 C C . PHE A 1 324 ? 26.860 8.460 -24.042 1.00 73.50 324 PHE A C 1
ATOM 2623 O O . PHE A 1 324 ? 27.885 8.121 -23.466 1.00 73.50 324 PHE A O 1
ATOM 2630 N N . GLY A 1 325 ? 26.519 9.754 -24.116 1.00 69.44 325 GLY A N 1
ATOM 2631 C CA . GLY A 1 325 ? 27.258 10.843 -23.443 1.00 69.44 325 GLY A CA 1
ATOM 2632 C C . GLY A 1 325 ? 28.735 11.017 -23.854 1.00 69.44 325 GLY A C 1
ATOM 2633 O O . GLY A 1 325 ? 29.446 11.846 -23.289 1.00 69.44 325 GLY A O 1
ATOM 2634 N N . LEU A 1 326 ? 29.208 10.237 -24.829 1.00 76.25 326 LEU A N 1
ATOM 2635 C CA . LEU A 1 326 ? 30.591 10.167 -25.297 1.00 76.25 326 LEU A CA 1
ATOM 2636 C C . LEU A 1 326 ? 30.767 10.945 -26.608 1.00 76.25 326 LEU A C 1
ATOM 2638 O O . LEU A 1 326 ? 29.851 11.038 -27.416 1.00 76.25 326 LEU A O 1
ATOM 2642 N N . ASN A 1 327 ? 31.987 11.424 -26.854 1.00 82.06 327 ASN A N 1
ATOM 2643 C CA . ASN A 1 327 ? 32.424 11.960 -28.148 1.00 82.06 327 ASN A CA 1
ATOM 2644 C C . ASN A 1 327 ? 33.654 11.169 -28.637 1.00 82.06 327 ASN A C 1
ATOM 2646 O O . ASN A 1 327 ? 34.750 11.712 -28.748 1.00 82.06 327 ASN A O 1
ATOM 2650 N N . VAL A 1 328 ? 33.482 9.861 -28.855 1.00 87.62 328 VAL A N 1
ATOM 2651 C CA . VAL A 1 328 ? 34.530 8.936 -29.335 1.00 87.62 328 VAL A CA 1
ATOM 2652 C C . VAL A 1 328 ? 34.014 8.114 -30.523 1.00 87.62 328 VAL A C 1
ATOM 2654 O O . VAL A 1 328 ? 32.796 7.999 -30.671 1.00 87.62 328 VAL A O 1
ATOM 2657 N N . PRO A 1 329 ? 34.879 7.512 -31.359 1.00 90.38 329 PRO A N 1
ATOM 2658 C CA . PRO A 1 329 ? 34.432 6.662 -32.460 1.00 90.38 329 PRO A CA 1
ATOM 2659 C C . PRO A 1 329 ? 33.702 5.407 -31.960 1.00 90.38 329 PRO A C 1
ATOM 2661 O O . PRO A 1 329 ? 34.145 4.778 -30.989 1.00 90.38 329 PRO A O 1
ATOM 2664 N N . LEU A 1 330 ? 32.635 5.007 -32.660 1.00 91.69 330 LEU A N 1
ATOM 2665 C CA . LEU A 1 330 ? 31.892 3.765 -32.411 1.00 91.69 330 LEU A CA 1
ATOM 2666 C C . LEU A 1 330 ? 31.950 2.798 -33.604 1.00 91.69 330 LEU A C 1
ATOM 2668 O O . LEU A 1 330 ? 31.991 3.214 -34.762 1.00 91.69 330 LEU A O 1
ATOM 2672 N N . LYS A 1 331 ? 31.907 1.500 -33.297 1.00 92.69 331 LYS A N 1
ATOM 2673 C CA . LYS A 1 331 ? 31.768 0.368 -34.222 1.00 92.69 331 LYS A CA 1
ATOM 2674 C C . LYS A 1 331 ? 30.594 -0.497 -33.758 1.00 92.69 331 LYS A C 1
ATOM 2676 O O . LYS A 1 331 ? 30.392 -0.683 -32.558 1.00 92.69 331 LYS A O 1
ATOM 2681 N N . ILE A 1 332 ? 29.831 -1.041 -34.696 1.00 92.44 332 ILE A N 1
ATOM 2682 C CA . ILE A 1 332 ? 28.734 -1.976 -34.438 1.00 92.44 332 ILE A CA 1
ATOM 2683 C C . ILE A 1 332 ? 29.246 -3.399 -34.664 1.00 92.44 332 ILE A C 1
ATOM 2685 O O . ILE A 1 332 ? 29.937 -3.654 -35.648 1.00 92.44 332 ILE A O 1
ATOM 2689 N N . GLN A 1 333 ? 28.892 -4.322 -33.774 1.00 90.81 333 GLN A N 1
ATOM 2690 C CA . GLN A 1 333 ? 29.134 -5.755 -33.937 1.00 90.81 333 GLN A CA 1
ATOM 2691 C C . GLN A 1 333 ? 27.798 -6.495 -33.814 1.00 90.81 333 GLN A C 1
ATOM 2693 O O . GLN A 1 333 ? 27.047 -6.277 -32.864 1.00 90.81 333 GLN A O 1
ATOM 2698 N N . LEU A 1 334 ? 27.494 -7.341 -34.796 1.00 90.88 334 LEU A N 1
ATOM 2699 C CA . LEU A 1 334 ? 26.273 -8.139 -34.876 1.00 90.88 334 LEU A CA 1
ATOM 2700 C C . LEU A 1 334 ? 26.654 -9.618 -34.807 1.00 90.88 334 LEU A C 1
ATOM 2702 O O . LEU A 1 334 ? 27.558 -10.049 -35.522 1.00 90.88 334 LEU A O 1
ATOM 2706 N N . GLU A 1 335 ? 25.978 -10.391 -33.964 1.00 89.88 335 GLU A N 1
ATOM 2707 C CA . GLU A 1 335 ? 26.225 -11.826 -33.790 1.00 89.88 335 GLU A CA 1
ATOM 2708 C C . GLU A 1 335 ? 24.918 -12.611 -33.935 1.00 89.88 335 GLU A C 1
ATOM 2710 O O . GLU A 1 335 ? 23.895 -12.235 -33.357 1.00 89.88 335 GLU A O 1
ATOM 2715 N N . LEU A 1 336 ? 24.955 -13.727 -34.665 1.00 89.19 336 LEU A N 1
ATOM 2716 C CA . LEU A 1 336 ? 23.851 -14.682 -34.739 1.00 89.19 336 LEU A CA 1
ATOM 2717 C C . LEU A 1 336 ? 24.401 -16.103 -34.593 1.00 89.19 336 LEU A C 1
ATOM 2719 O O . LEU A 1 336 ? 24.807 -16.754 -35.554 1.00 89.19 336 LEU A O 1
ATOM 2723 N N . GLY A 1 337 ? 24.464 -16.571 -33.348 1.00 86.44 337 GLY A N 1
ATOM 2724 C CA . GLY A 1 337 ? 25.187 -17.794 -33.013 1.00 86.44 337 GLY A CA 1
ATOM 2725 C C . GLY A 1 337 ? 26.694 -17.629 -33.245 1.00 86.44 337 GLY A C 1
ATOM 2726 O O . GLY A 1 337 ? 27.321 -16.746 -32.663 1.00 86.44 337 GLY A O 1
ATOM 2727 N N . LYS A 1 338 ? 27.272 -18.490 -34.092 1.00 80.62 338 LYS A N 1
ATOM 2728 C CA . LYS A 1 338 ? 28.708 -18.479 -34.442 1.00 80.62 338 LYS A CA 1
ATOM 2729 C C . LYS A 1 338 ? 29.095 -17.321 -35.378 1.00 80.62 338 LYS A C 1
ATOM 2731 O O . LYS A 1 338 ? 30.255 -16.914 -35.408 1.00 80.62 338 LYS A O 1
ATOM 2736 N N . ASP A 1 339 ? 28.149 -16.841 -36.187 1.00 85.06 339 ASP A N 1
ATOM 2737 C CA . ASP A 1 339 ? 28.420 -15.915 -37.283 1.00 85.06 339 ASP A CA 1
ATOM 2738 C C . ASP A 1 339 ? 28.436 -14.476 -36.757 1.00 85.06 339 ASP A C 1
ATOM 2740 O O . ASP A 1 339 ? 27.573 -14.080 -35.967 1.00 85.06 339 ASP A O 1
ATOM 2744 N N . LYS A 1 340 ? 29.464 -13.705 -37.144 1.00 88.00 340 LYS A N 1
ATOM 2745 C CA . LYS A 1 340 ? 29.761 -12.370 -36.593 1.00 88.00 340 LYS A CA 1
ATOM 2746 C C . LYS A 1 340 ? 30.095 -11.370 -37.699 1.00 88.00 340 LYS A C 1
ATOM 2748 O O . LYS A 1 340 ? 30.916 -11.654 -38.569 1.00 88.00 340 LYS A O 1
ATOM 2753 N N . PHE A 1 341 ? 29.456 -10.205 -37.658 1.00 89.19 341 PHE A N 1
ATOM 2754 C CA . PHE A 1 341 ? 29.632 -9.101 -38.600 1.00 89.19 341 PHE A CA 1
ATOM 2755 C C . PHE A 1 341 ? 30.059 -7.842 -37.842 1.00 89.19 341 PHE A C 1
ATOM 2757 O O . PHE A 1 341 ? 29.524 -7.551 -36.773 1.00 89.19 341 PHE A O 1
ATOM 2764 N N . GLU A 1 342 ? 30.986 -7.068 -38.404 1.00 90.44 342 GLU A N 1
ATOM 2765 C CA . GLU A 1 342 ? 31.420 -5.788 -37.839 1.00 90.44 342 GLU A CA 1
ATOM 2766 C C . GLU A 1 342 ? 31.249 -4.649 -38.846 1.00 90.44 342 GLU A C 1
ATOM 2768 O O . GLU A 1 342 ? 31.601 -4.775 -40.021 1.00 90.44 342 GLU A O 1
ATOM 2773 N N . SER A 1 343 ? 30.734 -3.510 -38.380 1.00 91.38 343 SER A N 1
ATOM 2774 C CA . SER A 1 343 ? 30.668 -2.293 -39.184 1.00 91.38 343 SER A CA 1
ATOM 2775 C C . SER A 1 343 ? 32.037 -1.625 -39.311 1.00 91.38 343 SER A C 1
ATOM 2777 O O . SER A 1 343 ? 33.016 -1.973 -38.653 1.00 91.38 343 SER A O 1
ATOM 2779 N N . HIS A 1 344 ? 32.090 -0.580 -40.130 1.00 88.56 344 HIS A N 1
ATOM 2780 C CA . HIS A 1 344 ? 33.187 0.383 -40.091 1.00 88.56 344 HIS A CA 1
ATOM 2781 C C . HIS A 1 344 ? 33.032 1.306 -38.865 1.00 88.56 344 HIS A C 1
ATOM 2783 O O . HIS A 1 344 ? 31.954 1.360 -38.261 1.00 88.56 344 HIS A O 1
ATOM 2789 N N . TRP A 1 345 ? 34.098 2.024 -38.504 1.00 90.88 345 TRP A N 1
ATOM 2790 C CA . TRP A 1 345 ? 34.065 3.052 -37.458 1.00 90.88 345 TRP A CA 1
ATOM 2791 C C . TRP A 1 345 ? 33.330 4.309 -37.937 1.00 90.88 345 TRP A C 1
ATOM 2793 O O . TRP A 1 345 ? 33.555 4.760 -39.060 1.00 90.88 345 TRP A O 1
ATOM 2803 N N . VAL A 1 346 ? 32.507 4.897 -37.068 1.00 91.50 346 VAL A N 1
ATOM 2804 C CA . VAL A 1 346 ? 31.828 6.184 -37.285 1.00 91.50 346 VAL A CA 1
ATOM 2805 C C . VAL A 1 346 ? 32.215 7.163 -36.178 1.00 91.50 346 VAL A C 1
ATOM 2807 O O . VAL A 1 346 ? 32.276 6.799 -35.003 1.00 91.50 346 VAL A O 1
ATOM 2810 N N . GLU A 1 347 ? 32.492 8.407 -36.567 1.00 89.06 347 GLU A N 1
ATOM 2811 C CA . GLU A 1 347 ? 32.864 9.508 -35.670 1.00 89.06 347 GLU A CA 1
ATOM 2812 C C . GLU A 1 347 ? 31.641 10.169 -35.017 1.00 89.06 347 GLU A C 1
ATOM 2814 O O . GLU A 1 347 ? 30.548 10.187 -35.587 1.00 89.06 347 GLU A O 1
ATOM 2819 N N . ALA A 1 348 ? 31.833 10.739 -33.825 1.00 84.19 348 ALA A N 1
ATOM 2820 C CA . ALA A 1 348 ? 30.765 11.399 -33.076 1.00 84.19 348 ALA A CA 1
ATOM 2821 C C . ALA A 1 348 ? 30.427 12.790 -33.644 1.00 84.19 348 ALA A C 1
ATOM 2823 O O . ALA A 1 348 ? 31.303 13.635 -33.833 1.00 84.19 348 ALA A O 1
ATOM 2824 N N . GLN A 1 349 ? 29.137 13.065 -33.825 1.00 77.88 349 GLN A N 1
ATOM 2825 C CA . GLN A 1 349 ? 28.580 14.379 -34.143 1.00 77.88 349 GLN A CA 1
ATOM 2826 C C . GLN A 1 349 ? 27.591 14.761 -33.037 1.00 77.88 349 GLN A C 1
ATOM 2828 O O . GLN A 1 349 ? 26.486 14.230 -32.982 1.00 77.88 349 GLN A O 1
ATOM 2833 N N . ASN A 1 350 ? 27.986 15.658 -32.126 1.00 69.62 350 ASN A N 1
ATOM 2834 C CA . ASN A 1 350 ? 27.171 16.079 -30.973 1.00 69.62 350 ASN A CA 1
ATOM 2835 C C . ASN A 1 350 ? 26.599 14.890 -30.156 1.00 69.62 350 ASN A C 1
ATOM 2837 O O . ASN A 1 350 ? 25.392 14.818 -29.939 1.00 69.62 350 ASN A O 1
ATOM 2841 N N . GLN A 1 351 ? 27.457 13.952 -29.724 1.00 75.19 351 GLN A N 1
ATOM 2842 C CA . GLN A 1 351 ? 27.081 12.719 -28.995 1.00 75.19 351 GLN A CA 1
ATOM 2843 C C . GLN A 1 351 ? 26.115 11.769 -29.744 1.00 75.19 351 GLN A C 1
ATOM 2845 O O . GLN A 1 351 ? 25.440 10.936 -29.129 1.00 75.19 351 GLN A O 1
ATOM 2850 N N . ARG A 1 352 ? 26.052 11.883 -31.076 1.00 79.88 352 ARG A N 1
ATOM 2851 C CA . ARG A 1 352 ? 25.282 11.019 -31.982 1.00 79.88 352 ARG A CA 1
ATOM 2852 C C . ARG A 1 352 ? 26.199 10.468 -33.071 1.00 79.88 352 ARG A C 1
ATOM 2854 O O . ARG A 1 352 ? 27.175 11.110 -33.453 1.00 79.88 352 ARG A O 1
ATOM 2861 N N . TRP A 1 353 ? 25.881 9.291 -33.590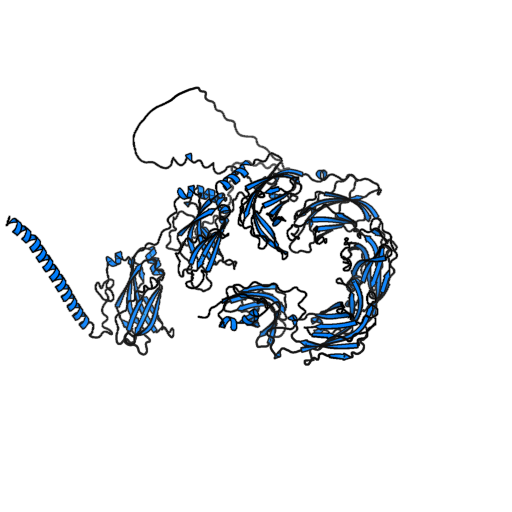 1.00 87.94 353 TRP A N 1
ATOM 2862 C CA . TRP A 1 353 ? 26.659 8.589 -34.610 1.00 87.94 353 TRP A CA 1
ATOM 2863 C C . TRP A 1 353 ? 25.724 8.173 -35.738 1.00 87.94 353 TRP A C 1
ATOM 2865 O O . TRP A 1 353 ? 24.884 7.292 -35.563 1.00 87.94 353 TRP A O 1
ATOM 2875 N N . ILE A 1 354 ? 25.844 8.841 -36.885 1.00 85.62 354 ILE A N 1
ATOM 2876 C CA . ILE A 1 354 ? 24.948 8.669 -38.032 1.00 85.62 354 ILE A CA 1
ATOM 2877 C C . ILE A 1 354 ? 25.677 7.838 -39.089 1.00 85.62 354 ILE A C 1
ATOM 2879 O O . ILE A 1 354 ? 26.667 8.286 -39.667 1.00 85.62 354 ILE A O 1
ATOM 2883 N N . TRP A 1 355 ? 25.185 6.627 -39.351 1.00 85.06 355 TRP A N 1
ATOM 2884 C CA . TRP A 1 355 ? 25.752 5.724 -40.361 1.00 85.06 355 TRP A CA 1
ATOM 2885 C C . TRP A 1 355 ? 25.273 6.063 -41.782 1.00 85.06 355 TRP A C 1
ATOM 2887 O O . TRP A 1 355 ? 25.994 5.832 -42.758 1.00 85.06 355 TRP A O 1
ATOM 2897 N N . GLY A 1 356 ? 24.063 6.619 -41.915 1.00 74.00 356 GLY A N 1
ATOM 2898 C CA . GLY A 1 356 ? 23.483 7.018 -43.201 1.00 74.00 356 GLY A CA 1
ATOM 2899 C C . GLY A 1 356 ? 23.525 5.887 -44.236 1.00 74.00 356 GLY A C 1
ATOM 2900 O O . GLY A 1 356 ? 23.131 4.756 -43.958 1.00 74.00 356 GLY A O 1
ATOM 2901 N N . LYS A 1 357 ? 24.061 6.162 -45.434 1.00 71.06 357 LYS A N 1
ATOM 2902 C CA . LYS A 1 357 ? 24.133 5.169 -46.528 1.00 71.06 357 LYS A CA 1
ATOM 2903 C C . LYS A 1 357 ? 25.049 3.970 -46.220 1.00 71.06 357 LYS A C 1
ATOM 2905 O O . LYS A 1 357 ? 24.879 2.927 -46.840 1.00 71.06 357 LYS A O 1
ATOM 2910 N N . PHE A 1 358 ? 25.957 4.083 -45.244 1.00 77.19 358 PHE A N 1
ATOM 2911 C CA . PHE A 1 358 ? 26.797 2.977 -44.758 1.00 77.19 358 PHE A CA 1
ATOM 2912 C C . PHE A 1 358 ? 26.115 2.131 -43.667 1.00 77.19 358 PHE A C 1
ATOM 2914 O O . PHE A 1 358 ? 26.689 1.151 -43.196 1.00 77.19 358 PHE A O 1
ATOM 2921 N N . GLY A 1 359 ? 24.900 2.502 -43.256 1.00 82.00 359 GLY A N 1
ATOM 2922 C CA . GLY A 1 359 ? 24.113 1.799 -42.243 1.00 82.00 359 GLY A CA 1
ATOM 2923 C C . GLY A 1 359 ? 23.417 0.537 -42.734 1.00 82.00 359 GLY A C 1
ATOM 2924 O O . GLY A 1 359 ? 23.095 -0.335 -41.931 1.00 82.00 359 GLY A O 1
ATOM 2925 N N . LYS A 1 360 ? 23.192 0.426 -44.048 1.00 85.69 360 LYS A N 1
ATOM 2926 C CA . LYS A 1 360 ? 22.544 -0.718 -44.697 1.00 85.69 360 LYS A CA 1
ATOM 2927 C C . LYS A 1 360 ? 23.570 -1.827 -44.938 1.00 85.69 360 LYS A C 1
ATOM 2929 O O . LYS A 1 360 ? 24.206 -1.888 -45.988 1.00 85.69 360 LYS A O 1
ATOM 2934 N N . PHE A 1 361 ? 23.741 -2.689 -43.942 1.00 87.62 361 PHE A N 1
ATOM 2935 C CA . PHE A 1 361 ? 24.698 -3.799 -43.966 1.00 87.62 361 PHE A CA 1
ATOM 2936 C C . PHE A 1 361 ? 24.332 -4.849 -45.040 1.00 87.62 361 PHE A C 1
ATOM 2938 O O . PHE A 1 361 ? 23.176 -4.893 -45.472 1.00 87.62 361 PHE A O 1
ATOM 2945 N N . PRO A 1 362 ? 25.274 -5.677 -45.532 1.00 85.69 362 PRO A N 1
ATOM 2946 C CA . PRO A 1 362 ? 24.964 -6.719 -46.517 1.00 85.69 362 PRO A CA 1
ATOM 2947 C C . PRO A 1 362 ? 23.890 -7.701 -46.018 1.00 85.69 362 PRO A C 1
ATOM 2949 O O . PRO A 1 362 ? 23.685 -7.861 -44.816 1.00 85.69 362 PRO A O 1
ATOM 2952 N N . GLU A 1 363 ? 23.199 -8.361 -46.951 1.00 88.94 363 GLU A N 1
ATOM 2953 C CA . GLU A 1 363 ? 22.395 -9.540 -46.611 1.00 88.94 363 GLU A CA 1
ATOM 2954 C C . GLU A 1 363 ? 23.299 -10.674 -46.142 1.00 88.94 363 GLU A C 1
ATOM 2956 O O . GLU A 1 363 ? 24.371 -10.918 -46.700 1.00 88.94 363 GLU A O 1
ATOM 2961 N N . TRP A 1 364 ? 22.842 -11.365 -45.106 1.00 89.44 364 TRP A N 1
ATOM 2962 C CA . TRP A 1 364 ? 23.613 -12.370 -44.404 1.00 89.44 364 TRP A CA 1
ATOM 2963 C C . TRP A 1 364 ? 22.856 -13.692 -44.452 1.00 89.44 364 TRP A C 1
ATOM 2965 O O . TRP A 1 364 ? 21.739 -13.797 -43.944 1.00 89.44 364 TRP A O 1
ATOM 2975 N N . PHE A 1 365 ? 23.450 -14.675 -45.122 1.00 89.69 365 PHE A N 1
ATOM 2976 C CA . PHE A 1 365 ? 22.878 -16.001 -45.324 1.00 89.69 365 PHE A CA 1
ATOM 2977 C C . PHE A 1 365 ? 23.436 -16.927 -44.244 1.00 89.69 365 PHE A C 1
ATOM 2979 O O . PHE A 1 365 ? 24.640 -17.180 -44.220 1.00 89.69 365 PHE A O 1
ATOM 2986 N N . VAL A 1 366 ? 22.577 -17.376 -43.328 1.00 89.56 366 VAL A N 1
ATOM 2987 C CA . VAL A 1 366 ? 22.982 -18.118 -42.126 1.00 89.56 366 VAL A CA 1
ATOM 2988 C C . VAL A 1 366 ? 22.209 -19.431 -42.039 1.00 89.56 366 VAL A C 1
ATOM 2990 O O . VAL A 1 366 ? 20.980 -19.435 -41.992 1.00 89.56 366 VAL A O 1
ATOM 2993 N N . ASP A 1 367 ? 22.936 -20.547 -42.012 1.00 89.12 367 ASP A N 1
ATOM 2994 C CA . ASP A 1 367 ? 22.373 -21.896 -41.916 1.00 89.12 367 ASP A CA 1
ATOM 2995 C C . ASP A 1 367 ? 22.078 -22.261 -40.454 1.00 89.12 367 ASP A C 1
ATOM 2997 O O . ASP A 1 367 ? 22.988 -22.508 -39.652 1.00 89.12 367 ASP A O 1
ATOM 3001 N N . LEU A 1 368 ? 20.791 -22.291 -40.101 1.00 89.88 368 LEU A N 1
ATOM 3002 C CA . LEU A 1 368 ? 20.285 -22.490 -38.739 1.00 89.88 368 LEU A CA 1
ATOM 3003 C C . LEU A 1 368 ? 19.223 -23.608 -38.717 1.00 89.88 368 LEU A C 1
ATOM 3005 O O . LEU A 1 368 ? 18.796 -24.052 -39.780 1.00 89.88 368 LEU A O 1
ATOM 3009 N N . PRO A 1 369 ? 18.807 -24.122 -37.544 1.00 89.69 369 PRO A N 1
ATOM 3010 C CA . PRO A 1 369 ? 17.743 -25.125 -37.476 1.00 89.69 369 PRO A CA 1
ATOM 3011 C C . PRO A 1 369 ? 16.444 -24.652 -38.144 1.00 89.69 369 PRO A C 1
ATOM 3013 O O . PRO A 1 369 ? 16.102 -23.479 -38.046 1.00 89.69 369 PRO A O 1
ATOM 3016 N N . GLU A 1 370 ? 15.717 -25.570 -38.785 1.00 88.00 370 GLU A N 1
ATOM 3017 C CA . GLU A 1 370 ? 14.401 -25.301 -39.396 1.00 88.00 370 GLU A CA 1
ATOM 3018 C C . GLU A 1 370 ? 13.334 -24.924 -38.346 1.00 88.00 370 GLU A C 1
ATOM 3020 O O . GLU A 1 370 ? 12.444 -24.122 -38.618 1.00 88.00 370 GLU A O 1
ATOM 3025 N N . ASP A 1 371 ? 13.447 -25.472 -37.131 1.00 87.75 371 ASP A N 1
ATOM 3026 C CA . ASP A 1 371 ? 12.602 -25.142 -35.977 1.00 87.75 371 ASP A CA 1
ATOM 3027 C C . ASP A 1 371 ? 12.950 -23.747 -35.406 1.00 87.75 371 ASP A C 1
ATOM 3029 O O . ASP A 1 371 ? 14.040 -23.575 -34.838 1.00 87.75 371 ASP A O 1
ATOM 3033 N N . PRO A 1 372 ? 12.025 -22.763 -35.460 1.00 86.00 372 PRO A N 1
ATOM 3034 C CA . PRO A 1 372 ? 12.256 -21.419 -34.939 1.00 86.00 372 PRO A CA 1
ATOM 3035 C C . PRO A 1 372 ? 12.613 -21.360 -33.446 1.00 86.00 372 PRO A C 1
ATOM 3037 O O . PRO A 1 372 ? 13.317 -20.438 -33.034 1.00 86.00 372 PRO A O 1
ATOM 3040 N N . ALA A 1 373 ? 12.183 -22.335 -32.635 1.00 85.94 373 ALA A N 1
ATOM 3041 C CA . ALA A 1 373 ? 12.483 -22.385 -31.202 1.00 85.94 373 ALA A CA 1
ATOM 3042 C C . ALA A 1 373 ? 13.940 -22.793 -30.895 1.00 85.94 373 ALA A C 1
ATOM 3044 O O . ALA A 1 373 ? 14.403 -22.644 -29.763 1.00 85.94 373 ALA A O 1
ATOM 3045 N N . GLN A 1 374 ? 14.679 -23.294 -31.893 1.00 89.44 374 GLN A N 1
ATOM 3046 C CA . GLN A 1 374 ? 16.094 -23.674 -31.782 1.00 89.44 374 GLN A CA 1
ATOM 3047 C C . GLN A 1 374 ? 17.049 -22.593 -32.323 1.00 89.44 374 GLN A C 1
ATOM 3049 O O . GLN A 1 374 ? 18.272 -22.778 -32.305 1.00 89.44 374 GLN A O 1
ATOM 3054 N N . LEU A 1 375 ? 16.529 -21.456 -32.796 1.00 90.06 375 LEU A N 1
ATOM 3055 C CA . LEU A 1 375 ? 17.343 -20.363 -33.330 1.00 90.06 375 LEU A CA 1
ATOM 3056 C C . LEU A 1 375 ? 18.124 -19.643 -32.211 1.00 90.06 375 LEU A C 1
ATOM 3058 O O . LEU A 1 375 ? 17.564 -19.348 -31.152 1.00 90.06 375 LEU A O 1
ATOM 3062 N N . PRO A 1 376 ? 19.410 -19.306 -32.418 1.00 91.06 376 PRO A N 1
ATOM 3063 C CA . PRO A 1 376 ? 20.133 -18.450 -31.488 1.00 91.06 376 PRO A CA 1
ATOM 3064 C C . PRO A 1 376 ? 19.569 -17.025 -31.547 1.00 91.06 376 PRO A C 1
ATOM 3066 O O . PRO A 1 376 ? 19.244 -16.532 -32.626 1.00 91.06 376 PRO A O 1
ATOM 3069 N N . LYS A 1 377 ? 19.499 -16.335 -30.401 1.00 90.62 377 LYS A N 1
ATOM 3070 C CA . LYS A 1 377 ? 19.249 -14.885 -30.333 1.00 90.62 377 LYS A CA 1
ATOM 3071 C C . LYS A 1 377 ? 20.174 -14.101 -31.272 1.00 90.62 377 LYS A C 1
ATOM 3073 O O . LYS A 1 377 ? 21.373 -14.378 -31.323 1.00 90.62 377 LYS A O 1
ATOM 3078 N N . PHE A 1 378 ? 19.629 -13.076 -31.921 1.00 89.88 378 PHE A N 1
ATOM 3079 C CA . PHE A 1 378 ? 20.401 -12.059 -32.635 1.00 89.88 378 PHE A CA 1
ATOM 3080 C C . PHE A 1 378 ? 20.901 -11.007 -31.636 1.00 89.88 378 PHE A C 1
ATOM 3082 O O . PHE A 1 378 ? 20.095 -10.413 -30.916 1.00 89.88 378 PHE A O 1
ATOM 3089 N N . ILE A 1 379 ? 22.211 -10.774 -31.574 1.00 88.75 379 ILE A N 1
ATOM 3090 C CA . ILE A 1 379 ? 22.846 -9.876 -30.599 1.00 88.75 379 ILE A CA 1
ATOM 3091 C C . ILE A 1 379 ? 23.461 -8.678 -31.330 1.00 88.75 379 ILE A C 1
ATOM 3093 O O . ILE A 1 379 ? 24.272 -8.837 -32.237 1.00 88.75 379 ILE A O 1
ATOM 3097 N N . PHE A 1 380 ? 23.096 -7.473 -30.902 1.00 89.81 380 PHE A N 1
ATOM 3098 C CA . PHE A 1 380 ? 23.594 -6.192 -31.396 1.00 89.81 380 PHE A CA 1
ATOM 3099 C C . PHE A 1 380 ? 24.425 -5.524 -30.295 1.00 89.81 380 PHE A C 1
ATOM 3101 O O . PHE A 1 380 ? 23.909 -5.162 -29.237 1.00 89.81 380 PHE A O 1
ATOM 3108 N N . LYS A 1 381 ? 25.728 -5.373 -30.541 1.00 88.50 381 LYS A N 1
ATOM 3109 C CA . LYS A 1 381 ? 26.705 -4.774 -29.626 1.00 88.50 381 LYS A CA 1
ATOM 3110 C C . LYS A 1 381 ? 27.249 -3.462 -30.182 1.00 88.50 381 LYS A C 1
ATOM 3112 O O . LYS A 1 381 ? 27.451 -3.319 -31.390 1.00 88.50 381 LYS A O 1
ATOM 3117 N N . VAL A 1 382 ? 27.550 -2.530 -29.282 1.00 89.12 382 VAL A N 1
ATOM 3118 C CA . VAL A 1 382 ? 28.209 -1.255 -29.593 1.00 89.12 382 VAL A CA 1
ATOM 3119 C C . VAL A 1 382 ? 29.582 -1.229 -28.940 1.00 89.12 382 VAL A C 1
ATOM 3121 O O . VAL A 1 382 ? 29.710 -1.380 -27.724 1.00 89.12 382 VAL A O 1
ATOM 3124 N N . ILE A 1 383 ? 30.611 -1.021 -29.755 1.00 89.38 383 ILE A N 1
ATOM 3125 C CA . ILE A 1 383 ? 32.017 -1.008 -29.358 1.00 89.38 383 ILE A CA 1
ATOM 3126 C C . ILE A 1 383 ? 32.546 0.421 -29.489 1.00 89.38 383 ILE A C 1
ATOM 3128 O O . ILE A 1 383 ? 32.490 1.014 -30.563 1.00 89.38 383 ILE A O 1
ATOM 3132 N N . ALA A 1 384 ? 33.078 0.968 -28.399 1.00 88.56 384 ALA A N 1
ATOM 3133 C CA . ALA A 1 384 ? 33.716 2.276 -28.350 1.00 88.56 384 ALA A CA 1
ATOM 3134 C C . ALA A 1 384 ? 35.243 2.161 -28.364 1.00 88.56 384 ALA A C 1
ATOM 3136 O O . ALA A 1 384 ? 35.820 1.222 -27.808 1.00 88.56 384 ALA A O 1
ATOM 3137 N N . LYS A 1 385 ? 35.897 3.157 -28.965 1.00 88.81 385 LYS A N 1
ATOM 3138 C CA . LYS A 1 385 ? 37.357 3.281 -29.012 1.00 88.81 385 LYS A CA 1
ATOM 3139 C C . LYS A 1 385 ? 37.842 4.210 -27.895 1.00 88.81 385 LYS A C 1
ATOM 3141 O O . LYS A 1 385 ? 37.786 5.428 -28.040 1.00 88.81 385 LYS A O 1
ATOM 3146 N N . LEU A 1 386 ? 38.307 3.635 -26.786 1.00 83.25 386 LEU A N 1
ATOM 3147 C CA . LEU A 1 386 ? 38.734 4.357 -25.581 1.00 83.25 386 LEU A CA 1
ATOM 3148 C C . LEU A 1 386 ? 40.239 4.171 -25.367 1.00 83.25 386 LEU A C 1
ATOM 3150 O O . LEU A 1 386 ? 40.692 3.049 -25.165 1.00 83.25 386 LEU A O 1
ATOM 3154 N N . ASP A 1 387 ? 41.017 5.254 -25.437 1.00 66.38 387 ASP A N 1
ATOM 3155 C CA . ASP A 1 387 ? 42.443 5.314 -25.066 1.00 66.38 387 ASP A CA 1
ATOM 3156 C C . ASP A 1 387 ? 43.302 4.114 -25.524 1.00 66.38 387 ASP A C 1
ATOM 3158 O O . ASP A 1 387 ? 44.114 3.565 -24.781 1.00 66.38 387 ASP A O 1
ATOM 3162 N N . LYS A 1 388 ? 43.149 3.760 -26.812 1.00 67.06 388 LYS A N 1
ATOM 3163 C CA . LYS A 1 388 ? 43.804 2.650 -27.548 1.00 67.06 388 LYS A CA 1
ATOM 3164 C C . LYS A 1 388 ? 43.235 1.239 -27.327 1.00 67.06 388 LYS A C 1
ATOM 3166 O O . LYS A 1 388 ? 43.764 0.301 -27.919 1.00 67.06 388 LYS A O 1
ATOM 3171 N N . HIS A 1 389 ? 42.141 1.080 -26.587 1.00 78.12 389 HIS A N 1
ATOM 3172 C CA . HIS A 1 389 ? 41.425 -0.190 -26.439 1.00 78.12 389 HIS A CA 1
ATOM 3173 C C . HIS A 1 389 ? 40.002 -0.126 -27.020 1.00 78.12 389 HIS A C 1
ATOM 3175 O O . HIS A 1 389 ? 39.322 0.899 -26.957 1.00 78.12 389 HIS A O 1
ATOM 3181 N N . GLU A 1 390 ? 39.539 -1.242 -27.588 1.00 85.00 390 GLU A N 1
ATOM 3182 C CA . GLU A 1 390 ? 38.134 -1.435 -27.962 1.00 85.00 390 GLU A CA 1
ATOM 3183 C C . GLU A 1 390 ? 37.360 -1.963 -26.746 1.00 85.00 390 GLU A C 1
ATOM 3185 O O . GLU A 1 390 ? 37.734 -2.986 -26.170 1.00 85.00 390 GLU A O 1
ATOM 3190 N N . LYS A 1 391 ? 36.278 -1.280 -26.350 1.00 83.56 391 LYS A N 1
ATOM 3191 C CA . LYS A 1 391 ? 35.382 -1.729 -25.274 1.00 83.56 391 LYS A CA 1
ATOM 3192 C C . LYS A 1 391 ? 33.946 -1.822 -25.779 1.00 83.56 391 LYS A C 1
ATOM 3194 O O . LYS A 1 391 ? 33.404 -0.841 -26.275 1.00 83.56 391 LYS A O 1
ATOM 3199 N N . CYS A 1 392 ? 33.301 -2.970 -25.579 1.00 82.19 392 CYS A N 1
ATOM 3200 C CA . CYS A 1 392 ? 31.847 -3.079 -25.699 1.00 82.19 392 CYS A CA 1
ATOM 3201 C C . CYS A 1 392 ? 31.188 -2.228 -24.600 1.00 82.19 392 CYS A C 1
ATOM 3203 O O . CYS A 1 392 ? 31.393 -2.500 -23.416 1.00 82.19 392 CYS A O 1
ATOM 3205 N N . ILE A 1 393 ? 30.446 -1.189 -24.987 1.00 80.38 393 ILE A N 1
ATOM 3206 C CA . ILE A 1 393 ? 29.770 -0.262 -24.062 1.00 80.38 393 ILE A CA 1
ATOM 3207 C C . ILE A 1 393 ? 28.279 -0.563 -23.895 1.00 80.38 393 ILE A C 1
ATOM 3209 O O . ILE A 1 393 ? 27.703 -0.173 -22.886 1.00 80.38 393 ILE A O 1
ATOM 3213 N N . ALA A 1 394 ? 27.663 -1.262 -24.852 1.00 81.12 394 ALA A N 1
ATOM 3214 C CA . ALA A 1 394 ? 26.243 -1.593 -24.811 1.00 81.12 394 ALA A CA 1
ATOM 3215 C C . ALA A 1 394 ? 25.920 -2.860 -25.606 1.00 81.12 394 ALA A C 1
ATOM 3217 O O . ALA A 1 394 ? 26.591 -3.168 -26.595 1.00 81.12 394 ALA A O 1
ATOM 3218 N N . VAL A 1 395 ? 24.871 -3.566 -25.178 1.00 82.94 395 VAL A N 1
ATOM 3219 C CA . VAL A 1 395 ? 24.352 -4.784 -25.814 1.00 82.94 395 VAL A CA 1
ATOM 3220 C C . VAL A 1 395 ? 22.824 -4.718 -25.875 1.00 82.94 395 VAL A C 1
ATOM 3222 O O . VAL A 1 395 ? 22.177 -4.125 -25.013 1.00 82.94 395 VAL A O 1
ATOM 3225 N N . MET A 1 396 ? 22.252 -5.300 -26.924 1.00 84.38 396 MET A N 1
ATOM 3226 C CA . MET A 1 396 ? 20.819 -5.480 -27.142 1.00 84.38 396 MET A CA 1
ATOM 3227 C C . MET A 1 396 ? 20.622 -6.854 -27.796 1.00 84.38 396 MET A C 1
ATOM 3229 O O . MET A 1 396 ? 21.356 -7.195 -28.721 1.00 84.38 396 MET A O 1
ATOM 3233 N N . ALA A 1 397 ? 19.671 -7.663 -27.326 1.00 85.94 397 ALA A N 1
ATOM 3234 C CA . ALA A 1 397 ? 19.474 -9.028 -27.822 1.00 85.94 397 ALA A CA 1
ATOM 3235 C C . ALA A 1 397 ? 18.009 -9.289 -28.192 1.00 85.94 397 ALA A C 1
ATOM 3237 O O . ALA A 1 397 ? 17.104 -8.937 -27.438 1.00 85.94 397 ALA A O 1
ATOM 3238 N N . PHE A 1 398 ? 17.786 -9.940 -29.334 1.00 86.25 398 PHE A N 1
ATOM 3239 C CA . PHE A 1 398 ? 16.464 -10.238 -29.887 1.00 86.25 398 PHE A CA 1
ATOM 3240 C C . PHE A 1 398 ? 16.199 -11.736 -29.956 1.00 86.25 398 PHE A C 1
ATOM 3242 O O . PHE A 1 398 ? 17.095 -12.523 -30.267 1.00 86.25 398 PHE A O 1
ATOM 3249 N N . ASN A 1 399 ? 14.949 -12.127 -29.711 1.00 87.69 399 ASN A N 1
ATOM 3250 C CA . ASN A 1 399 ? 14.490 -13.481 -29.973 1.00 87.69 399 ASN A CA 1
ATOM 3251 C C . ASN A 1 399 ? 14.301 -13.680 -31.487 1.00 87.69 399 ASN A C 1
ATOM 3253 O O . ASN A 1 399 ? 13.421 -13.078 -32.103 1.00 87.69 399 ASN A O 1
ATOM 3257 N N . SER A 1 400 ? 15.128 -14.527 -32.091 1.00 88.69 400 SER A N 1
ATOM 3258 C CA . SER A 1 400 ? 15.097 -14.787 -33.535 1.00 88.69 400 SER A CA 1
ATOM 3259 C C . SER A 1 400 ? 13.815 -15.496 -33.984 1.00 88.69 400 SER A C 1
ATOM 3261 O O . SER A 1 400 ? 13.389 -15.315 -35.122 1.00 88.69 400 SER A O 1
ATOM 3263 N N . GLU A 1 401 ? 13.139 -16.214 -33.082 1.00 87.81 401 GLU A N 1
ATOM 3264 C CA . GLU A 1 401 ? 11.807 -16.779 -33.317 1.00 87.81 401 GLU A CA 1
ATOM 3265 C C . GLU A 1 401 ? 10.773 -15.683 -33.654 1.00 87.81 401 GLU A C 1
ATOM 3267 O O . GLU A 1 401 ? 9.983 -15.821 -34.589 1.00 87.81 401 GLU A O 1
ATOM 3272 N N . GLU A 1 402 ? 10.798 -14.560 -32.929 1.00 84.88 402 GLU A N 1
ATOM 3273 C CA . GLU A 1 402 ? 9.912 -13.410 -33.158 1.00 84.88 402 GLU A CA 1
ATOM 3274 C C . GLU A 1 402 ? 10.276 -12.662 -34.446 1.00 84.88 402 GLU A C 1
ATOM 3276 O O . GLU A 1 402 ? 9.383 -12.231 -35.181 1.00 84.88 402 GLU A O 1
ATOM 3281 N N . LEU A 1 403 ? 11.572 -12.549 -34.763 1.00 84.00 403 LEU A N 1
ATOM 3282 C CA . LEU A 1 403 ? 12.033 -11.952 -36.021 1.00 84.00 403 LEU A CA 1
ATOM 3283 C C . LEU A 1 403 ? 11.539 -12.765 -37.230 1.00 84.00 403 LEU A C 1
ATOM 3285 O O . LEU A 1 403 ? 10.980 -12.191 -38.161 1.00 84.00 403 LEU A O 1
ATOM 3289 N N . VAL A 1 404 ? 11.636 -14.100 -37.183 1.00 84.12 404 VAL A N 1
ATOM 3290 C CA . VAL A 1 404 ? 11.117 -14.982 -38.245 1.00 84.12 404 VAL A CA 1
ATOM 3291 C C . VAL A 1 404 ? 9.590 -14.903 -38.352 1.00 84.12 404 VAL A C 1
ATOM 3293 O O . VAL A 1 404 ? 9.065 -14.771 -39.458 1.00 84.12 404 VAL A O 1
ATOM 3296 N N . LYS A 1 405 ? 8.859 -14.911 -37.225 1.00 78.75 405 LYS A N 1
ATOM 3297 C CA . LYS A 1 405 ? 7.387 -14.770 -37.213 1.00 78.75 405 LYS A CA 1
ATOM 3298 C C . LYS A 1 405 ? 6.900 -13.419 -37.755 1.00 78.75 405 LYS A C 1
ATOM 3300 O O . LYS A 1 405 ? 5.798 -13.345 -38.294 1.00 78.75 405 LYS A O 1
ATOM 3305 N N . THR A 1 406 ? 7.694 -12.354 -37.624 1.00 68.56 406 THR A N 1
ATOM 3306 C CA . THR A 1 406 ? 7.340 -11.003 -38.104 1.00 68.56 406 THR A CA 1
ATOM 3307 C C . THR A 1 406 ? 7.839 -10.682 -39.517 1.00 68.56 406 THR A C 1
ATOM 3309 O O . THR A 1 406 ? 7.337 -9.736 -40.128 1.00 68.56 406 THR A O 1
ATOM 3312 N N . GLY A 1 407 ? 8.763 -11.474 -40.075 1.00 59.78 407 GLY A N 1
ATOM 3313 C CA . GLY A 1 407 ? 9.612 -11.092 -41.213 1.00 59.78 407 GLY A CA 1
ATOM 3314 C C . GLY A 1 407 ? 8.961 -10.883 -42.591 1.00 59.78 407 GLY A C 1
ATOM 3315 O O . GLY A 1 407 ? 9.667 -10.623 -43.565 1.00 59.78 407 GLY A O 1
ATOM 3316 N N . ALA A 1 408 ? 7.631 -10.955 -42.693 1.00 53.09 408 ALA A N 1
ATOM 3317 C CA . ALA A 1 408 ? 6.859 -10.739 -43.924 1.00 53.09 408 ALA A CA 1
ATOM 3318 C C . ALA A 1 408 ? 6.272 -9.313 -44.069 1.00 53.09 408 ALA A C 1
ATOM 3320 O O . ALA A 1 408 ? 5.412 -9.089 -44.922 1.00 53.09 408 ALA A O 1
ATOM 3321 N N . LYS A 1 409 ? 6.675 -8.343 -43.231 1.00 54.84 409 LYS A N 1
ATOM 3322 C CA . LYS A 1 409 ? 6.190 -6.948 -43.291 1.00 54.84 409 LYS A CA 1
ATOM 3323 C C . LYS A 1 409 ? 7.343 -5.932 -43.318 1.00 54.84 409 LYS A C 1
ATOM 3325 O O . LYS A 1 409 ? 8.325 -6.117 -42.601 1.00 54.84 409 LYS A O 1
ATOM 3330 N N . PRO A 1 410 ? 7.233 -4.831 -44.090 1.00 53.09 410 PRO A N 1
ATOM 3331 C CA . PRO A 1 410 ? 8.243 -3.778 -44.102 1.00 53.09 410 PRO A CA 1
ATOM 3332 C C . PRO A 1 410 ? 8.227 -3.006 -42.777 1.00 53.09 410 PRO A C 1
ATOM 3334 O O . PRO A 1 410 ? 7.306 -2.241 -42.492 1.00 53.09 410 PRO A O 1
ATOM 3337 N N . LEU A 1 411 ? 9.267 -3.191 -41.967 1.00 66.38 411 LEU A N 1
ATOM 3338 C CA . LEU A 1 411 ? 9.458 -2.438 -40.731 1.00 66.38 411 LEU A CA 1
ATOM 3339 C C . LEU A 1 411 ? 9.970 -1.022 -41.047 1.00 66.38 411 LEU A C 1
ATOM 3341 O O . LEU A 1 411 ? 11.026 -0.860 -41.673 1.00 66.38 411 LEU A O 1
ATOM 3345 N N . LYS A 1 412 ? 9.244 0.006 -40.578 1.00 73.56 412 LYS A N 1
ATOM 3346 C CA . LYS A 1 412 ? 9.823 1.349 -40.407 1.00 73.56 412 LYS A CA 1
ATOM 3347 C C . LYS A 1 412 ? 11.027 1.249 -39.448 1.00 73.56 412 LYS A C 1
ATOM 3349 O O . LYS A 1 412 ? 10.990 0.416 -38.538 1.00 73.56 412 LYS A O 1
ATOM 3354 N N . PRO A 1 413 ? 12.082 2.067 -39.619 1.00 79.56 413 PRO A N 1
ATOM 3355 C CA . PRO A 1 413 ? 13.113 2.211 -38.597 1.00 79.56 413 PRO A CA 1
ATOM 3356 C C . PRO A 1 413 ? 12.479 2.641 -37.271 1.00 79.56 413 PRO A C 1
ATOM 3358 O O . PRO A 1 413 ? 11.581 3.479 -37.263 1.00 79.56 413 PRO A O 1
ATOM 3361 N N . ALA A 1 414 ? 12.937 2.067 -36.162 1.00 76.38 414 ALA A N 1
ATOM 3362 C CA . ALA A 1 414 ? 12.429 2.385 -34.833 1.00 76.38 414 ALA A CA 1
ATOM 3363 C C . ALA A 1 414 ? 13.589 2.618 -33.864 1.00 76.38 414 ALA A C 1
ATOM 3365 O O . ALA A 1 414 ? 14.629 1.958 -33.960 1.00 76.38 414 ALA A O 1
ATOM 3366 N N . TRP A 1 415 ? 13.403 3.539 -32.920 1.00 76.56 415 TRP A N 1
ATOM 3367 C CA . TRP A 1 415 ? 14.309 3.681 -31.788 1.00 76.56 415 TRP A CA 1
ATOM 3368 C C . TRP A 1 415 ? 14.130 2.506 -30.824 1.00 76.56 415 TRP A C 1
ATOM 3370 O O . TRP A 1 415 ? 13.008 2.167 -30.448 1.00 76.56 415 TRP A O 1
ATOM 3380 N N . LYS A 1 416 ? 15.240 1.898 -30.404 1.00 76.19 416 LYS A N 1
ATOM 3381 C CA . LYS A 1 416 ? 15.292 0.942 -29.293 1.00 76.19 416 LYS A CA 1
ATOM 3382 C C . LYS A 1 416 ? 16.441 1.308 -28.358 1.00 76.19 416 LYS A C 1
ATOM 3384 O O . LYS A 1 416 ? 17.549 1.602 -28.810 1.00 76.19 416 LYS A O 1
ATOM 3389 N N . MET A 1 417 ? 16.162 1.289 -27.061 1.00 73.25 417 MET A N 1
ATOM 3390 C CA . MET A 1 417 ? 17.127 1.586 -26.004 1.00 73.25 417 MET A CA 1
ATOM 3391 C C . MET A 1 417 ? 17.978 0.350 -25.693 1.00 73.25 417 MET A C 1
ATOM 3393 O O . MET A 1 417 ? 17.471 -0.774 -25.713 1.00 73.25 417 MET A O 1
ATOM 3397 N N . PHE A 1 418 ? 19.275 0.534 -25.438 1.00 75.19 418 PHE A N 1
ATOM 3398 C CA . PHE A 1 418 ? 20.151 -0.564 -25.019 1.00 75.19 418 PHE A CA 1
ATOM 3399 C C . PHE A 1 418 ? 19.903 -0.931 -23.551 1.00 75.19 418 PHE A C 1
ATOM 3401 O O . PHE A 1 418 ? 19.530 -0.084 -22.742 1.00 75.19 418 PHE A O 1
ATOM 3408 N N . SER A 1 419 ? 20.144 -2.189 -23.177 1.00 62.22 419 SER A N 1
ATOM 3409 C CA . SER A 1 419 ? 20.063 -2.600 -21.773 1.00 62.22 419 SER A CA 1
ATOM 3410 C C . SER A 1 419 ? 21.331 -2.210 -21.011 1.00 62.22 419 SER A C 1
ATOM 3412 O O . SER A 1 419 ? 22.433 -2.461 -21.491 1.00 62.22 419 SER A O 1
ATOM 3414 N N . ASN A 1 420 ? 21.186 -1.665 -19.795 1.00 55.28 420 ASN A N 1
ATOM 3415 C CA . ASN A 1 420 ? 22.325 -1.289 -18.944 1.00 55.28 420 ASN A CA 1
ATOM 3416 C C . ASN A 1 420 ? 23.282 -2.474 -18.731 1.00 55.28 420 ASN A C 1
ATOM 3418 O O . ASN A 1 420 ? 22.903 -3.474 -18.108 1.00 55.28 420 ASN A O 1
ATOM 3422 N N . VAL A 1 421 ? 24.517 -2.338 -19.217 1.00 51.56 421 VAL A N 1
ATOM 3423 C CA . VAL A 1 421 ? 25.593 -3.327 -19.071 1.00 51.56 421 VAL A CA 1
ATOM 3424 C C . VAL A 1 421 ? 26.386 -3.001 -17.803 1.00 51.56 421 VAL A C 1
ATOM 3426 O O . VAL A 1 421 ? 27.342 -2.227 -17.835 1.00 51.56 421 VAL A O 1
ATOM 3429 N N . GLN A 1 422 ? 25.987 -3.579 -16.665 1.00 46.44 422 GLN A N 1
ATOM 3430 C CA . GLN A 1 422 ? 26.757 -3.465 -15.422 1.00 46.44 422 GLN A CA 1
ATOM 3431 C C . GLN A 1 422 ? 28.072 -4.252 -15.544 1.00 46.44 422 GLN A C 1
ATOM 3433 O O . GLN A 1 422 ? 28.107 -5.479 -15.429 1.00 46.44 422 GLN A O 1
ATOM 3438 N N . ASP A 1 423 ? 29.180 -3.543 -15.756 1.00 38.53 423 ASP A N 1
ATOM 3439 C CA . ASP A 1 423 ? 30.522 -4.123 -15.847 1.00 38.53 423 ASP A CA 1
ATOM 3440 C C . ASP A 1 423 ? 31.038 -4.516 -14.449 1.00 38.53 423 ASP A C 1
ATOM 3442 O O . ASP A 1 423 ? 31.824 -3.801 -13.823 1.00 38.53 423 ASP A O 1
ATOM 3446 N N . LYS A 1 424 ? 30.569 -5.667 -13.934 1.00 40.62 424 LYS A N 1
ATOM 3447 C CA . LYS A 1 424 ? 30.759 -6.139 -12.541 1.00 40.62 424 LYS A CA 1
ATOM 3448 C C . LYS A 1 424 ? 32.217 -6.214 -12.051 1.00 40.62 424 LYS A C 1
ATOM 3450 O O . LYS A 1 424 ? 32.444 -6.424 -10.861 1.00 40.62 424 LYS A O 1
ATOM 3455 N N . LYS A 1 425 ? 33.211 -6.040 -12.929 1.00 36.97 425 LYS A N 1
ATOM 3456 C CA . LYS A 1 425 ? 34.634 -5.955 -12.564 1.00 36.97 425 LYS A CA 1
ATOM 3457 C C . LYS A 1 425 ? 35.105 -4.551 -12.167 1.00 36.97 425 LYS A C 1
ATOM 3459 O O . LYS A 1 425 ? 36.232 -4.439 -11.695 1.00 36.97 425 LYS A O 1
ATOM 3464 N N . ASN A 1 426 ? 34.301 -3.497 -12.339 1.00 34.53 426 ASN A N 1
ATOM 3465 C CA . ASN A 1 426 ? 34.769 -2.122 -12.151 1.00 34.53 426 ASN A CA 1
ATOM 3466 C C . ASN A 1 426 ? 33.741 -1.216 -11.440 1.00 34.53 426 ASN A C 1
ATOM 3468 O O . ASN A 1 426 ? 33.104 -0.369 -12.060 1.00 34.53 426 ASN A O 1
ATOM 3472 N N . LYS A 1 427 ? 33.625 -1.356 -10.109 1.00 33.50 427 LYS A N 1
ATOM 3473 C CA . LYS A 1 427 ? 32.674 -0.628 -9.232 1.00 33.50 427 LYS A CA 1
ATOM 3474 C C . LYS A 1 427 ? 32.784 0.916 -9.224 1.00 33.50 427 LYS A C 1
ATOM 3476 O O . LYS A 1 427 ? 32.044 1.561 -8.495 1.00 33.50 427 LYS A O 1
ATOM 3481 N N . ASN A 1 428 ? 33.686 1.507 -10.012 1.00 29.48 428 ASN A N 1
ATOM 3482 C CA . ASN A 1 428 ? 33.958 2.950 -10.044 1.00 29.48 428 ASN A CA 1
ATOM 3483 C C . ASN A 1 428 ? 33.547 3.643 -11.362 1.00 29.48 428 ASN A C 1
ATOM 3485 O O . ASN A 1 428 ? 33.821 4.833 -11.529 1.00 29.48 428 ASN A O 1
ATOM 3489 N N . SER A 1 429 ? 32.919 2.951 -12.322 1.00 34.59 429 SER A N 1
ATOM 3490 C CA . SER A 1 429 ? 32.450 3.589 -13.562 1.00 34.59 429 SER A CA 1
ATOM 3491 C C . SER A 1 429 ? 31.164 4.394 -13.328 1.00 34.59 429 SER A C 1
ATOM 3493 O O . SER A 1 429 ? 30.070 3.880 -13.538 1.00 34.59 429 SER A O 1
ATOM 3495 N N . LYS A 1 430 ? 31.313 5.667 -12.934 1.00 35.47 430 LYS A N 1
ATOM 3496 C CA . LYS A 1 430 ? 30.246 6.628 -12.558 1.00 35.47 430 LYS A CA 1
ATOM 3497 C C . LYS A 1 430 ? 29.127 6.894 -13.586 1.00 35.47 430 LYS A C 1
ATOM 3499 O O . LYS A 1 430 ? 28.248 7.706 -13.320 1.00 35.47 430 LYS A O 1
ATOM 3504 N N . ASN A 1 431 ? 29.153 6.256 -14.752 1.00 37.78 431 ASN A N 1
ATOM 3505 C CA . ASN A 1 431 ? 28.261 6.557 -15.863 1.00 37.78 431 ASN A CA 1
ATOM 3506 C C . ASN A 1 431 ? 27.521 5.287 -16.319 1.00 37.78 431 ASN A C 1
ATOM 3508 O O . ASN A 1 431 ? 28.064 4.502 -17.099 1.00 37.78 431 ASN A O 1
ATOM 3512 N N . ASN A 1 432 ? 26.261 5.126 -15.903 1.00 47.12 432 ASN A N 1
ATOM 3513 C CA . ASN A 1 432 ? 25.312 4.242 -16.588 1.00 47.12 432 ASN A CA 1
ATOM 3514 C C . ASN A 1 432 ? 24.944 4.890 -17.935 1.00 47.12 432 ASN A C 1
ATOM 3516 O O . ASN A 1 432 ? 24.073 5.753 -18.005 1.00 47.12 432 ASN A O 1
ATOM 3520 N N . LEU A 1 433 ? 25.656 4.526 -19.004 1.00 52.50 433 LEU A N 1
ATOM 3521 C CA . LEU A 1 433 ? 25.486 5.128 -20.330 1.00 52.50 433 LEU A CA 1
ATOM 3522 C C . LEU A 1 433 ? 24.316 4.487 -21.091 1.00 52.50 433 LEU A C 1
ATOM 3524 O O . LEU A 1 433 ? 24.504 3.580 -21.903 1.00 52.50 433 LEU A O 1
ATOM 3528 N N . VAL A 1 434 ? 23.104 4.975 -20.820 1.00 59.84 434 VAL A N 1
ATOM 3529 C CA . VAL A 1 434 ? 21.850 4.487 -21.417 1.00 59.84 434 VAL A CA 1
ATOM 3530 C C . VAL A 1 434 ? 21.656 5.046 -22.834 1.00 59.84 434 VAL A C 1
ATOM 3532 O O . VAL A 1 434 ? 20.872 5.960 -23.078 1.00 59.84 434 VAL A O 1
ATOM 3535 N N . GLY A 1 435 ? 22.410 4.512 -23.794 1.00 71.75 435 GLY A N 1
ATOM 3536 C CA . GLY A 1 435 ? 22.243 4.867 -25.203 1.00 71.75 435 GLY A CA 1
ATOM 3537 C C . GLY A 1 435 ? 21.022 4.221 -25.863 1.00 71.75 435 GLY A C 1
ATOM 3538 O O . GLY A 1 435 ? 20.410 3.283 -25.348 1.00 71.75 435 GLY A O 1
ATOM 3539 N N . SER A 1 436 ? 20.711 4.686 -27.070 1.00 79.56 436 SER A N 1
ATOM 3540 C CA . SER A 1 436 ? 19.677 4.130 -27.952 1.00 79.56 436 SER A CA 1
ATOM 3541 C C . SER A 1 436 ? 20.177 4.020 -29.395 1.00 79.56 436 SER A C 1
ATOM 3543 O O . SER A 1 436 ? 21.116 4.713 -29.790 1.00 79.56 436 SER A O 1
ATOM 3545 N N . ALA A 1 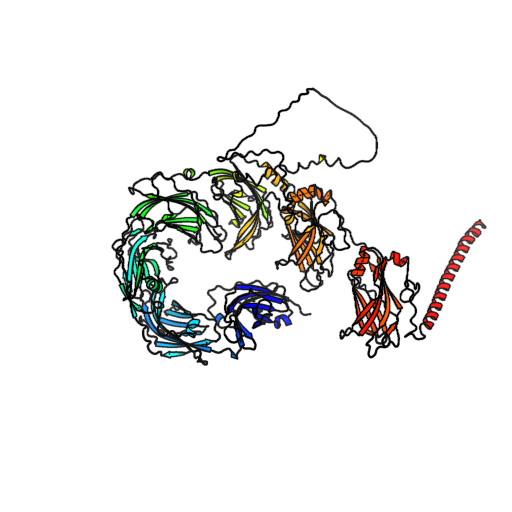437 ? 19.542 3.161 -30.193 1.00 84.06 437 ALA A N 1
ATOM 3546 C CA . ALA A 1 437 ? 19.799 3.011 -31.624 1.00 84.06 437 ALA A CA 1
ATOM 3547 C C . ALA A 1 437 ? 18.504 3.095 -32.440 1.00 84.06 437 ALA A C 1
ATOM 3549 O O . ALA A 1 437 ? 17.491 2.505 -32.067 1.00 84.06 437 ALA A O 1
ATOM 3550 N N . LEU A 1 438 ? 18.570 3.777 -33.580 1.00 84.62 438 LEU A N 1
ATOM 3551 C CA . LEU A 1 438 ? 17.525 3.868 -34.592 1.00 84.62 438 LEU A CA 1
ATOM 3552 C C . LEU A 1 438 ? 17.851 2.912 -35.739 1.00 84.62 438 LEU A C 1
ATOM 3554 O O . LEU A 1 438 ? 18.810 3.131 -36.487 1.00 84.62 438 LEU A O 1
ATOM 3558 N N . PHE A 1 439 ? 17.062 1.850 -35.890 1.00 86.69 439 PHE A N 1
ATOM 3559 C CA . PHE A 1 439 ? 17.324 0.838 -36.911 1.00 86.69 439 PHE A CA 1
ATOM 3560 C C . PHE A 1 439 ? 16.082 0.056 -37.335 1.00 86.69 439 PHE A C 1
ATOM 3562 O O . PHE A 1 439 ? 15.037 0.088 -36.686 1.00 86.69 439 PHE A O 1
ATOM 3569 N N . ARG A 1 440 ? 16.230 -0.700 -38.424 1.00 85.75 440 ARG A N 1
ATOM 3570 C CA . ARG A 1 440 ? 15.337 -1.799 -38.812 1.00 85.75 440 ARG A CA 1
ATOM 3571 C C . ARG A 1 440 ? 16.142 -3.090 -38.979 1.00 85.75 440 ARG A C 1
ATOM 3573 O O . ARG A 1 440 ? 17.289 -3.053 -39.420 1.00 85.75 440 ARG A O 1
ATOM 3580 N N . LEU A 1 441 ? 15.549 -4.216 -38.597 1.00 87.38 441 LEU A N 1
ATOM 3581 C CA . LEU A 1 441 ? 16.150 -5.554 -38.583 1.00 87.38 441 LEU A CA 1
ATOM 3582 C C . LEU A 1 441 ? 15.099 -6.548 -39.083 1.00 87.38 441 LEU A C 1
ATOM 3584 O O . LEU A 1 441 ? 13.973 -6.513 -38.595 1.00 87.38 441 LEU A O 1
ATOM 3588 N N . ASN A 1 442 ? 15.458 -7.422 -40.022 1.00 87.44 442 ASN A N 1
ATOM 3589 C CA . ASN A 1 442 ? 14.591 -8.494 -40.508 1.00 87.44 442 ASN A CA 1
ATOM 3590 C C . ASN A 1 442 ? 15.363 -9.824 -40.595 1.00 87.44 442 ASN A C 1
ATOM 3592 O O . ASN A 1 442 ? 16.557 -9.837 -40.901 1.00 87.44 442 ASN A O 1
ATOM 3596 N N . MET A 1 443 ? 14.668 -10.936 -40.352 1.00 87.62 443 MET A N 1
ATOM 3597 C CA . MET A 1 443 ? 15.161 -12.303 -40.506 1.00 87.62 443 MET A CA 1
ATOM 3598 C C . MET A 1 443 ? 14.076 -13.153 -41.171 1.00 87.62 443 MET A C 1
ATOM 3600 O O . MET A 1 443 ? 12.929 -13.170 -40.738 1.00 87.62 443 MET A O 1
ATOM 3604 N N . THR A 1 444 ? 14.440 -13.863 -42.234 1.00 88.06 444 THR A N 1
ATOM 3605 C CA . THR A 1 444 ? 13.491 -14.556 -43.118 1.00 88.06 444 THR A CA 1
ATOM 3606 C C . THR A 1 444 ? 14.069 -15.873 -43.612 1.00 88.06 444 THR A C 1
ATOM 3608 O O . THR A 1 444 ? 15.250 -15.937 -43.928 1.00 88.06 444 THR A O 1
ATOM 3611 N N . ALA A 1 445 ? 13.259 -16.925 -43.702 1.00 87.56 445 ALA A N 1
ATOM 3612 C CA . ALA A 1 445 ? 13.686 -18.188 -44.301 1.00 87.56 445 ALA A CA 1
ATOM 3613 C C . ALA A 1 445 ? 13.842 -18.059 -45.830 1.00 87.56 445 ALA A C 1
ATOM 3615 O O . ALA A 1 445 ? 12.975 -17.484 -46.499 1.00 87.56 445 ALA A O 1
ATOM 3616 N N . VAL A 1 446 ? 14.920 -18.617 -46.393 1.00 84.69 446 VAL A N 1
ATOM 3617 C CA . VAL A 1 446 ? 15.119 -18.694 -47.850 1.00 84.69 446 VAL A CA 1
ATOM 3618 C C . VAL A 1 446 ? 13.982 -19.506 -48.481 1.00 84.69 446 VAL A C 1
ATOM 3620 O O . VAL A 1 446 ? 13.621 -20.577 -47.999 1.00 84.69 446 VAL A O 1
ATOM 3623 N N . GLY A 1 447 ? 13.408 -18.981 -49.567 1.00 75.38 447 GLY A N 1
ATOM 3624 C CA . GLY A 1 447 ? 12.245 -19.563 -50.251 1.00 75.38 447 GLY A CA 1
ATOM 3625 C C . GLY A 1 447 ? 10.892 -18.965 -49.844 1.00 75.38 447 GLY A C 1
ATOM 3626 O O . GLY A 1 447 ? 9.891 -19.246 -50.500 1.00 75.38 447 GLY A O 1
ATOM 3627 N N . ASN A 1 448 ? 10.833 -18.098 -48.825 1.00 76.12 448 ASN A N 1
ATOM 3628 C CA . ASN A 1 448 ? 9.610 -17.359 -48.503 1.00 76.12 448 ASN A CA 1
ATOM 3629 C C . ASN A 1 448 ? 9.297 -16.313 -49.593 1.00 76.12 448 ASN A C 1
ATOM 3631 O O . ASN A 1 448 ? 10.032 -15.341 -49.767 1.00 76.12 448 ASN A O 1
ATOM 3635 N N . VAL A 1 449 ? 8.168 -16.488 -50.288 1.00 67.12 449 VAL A N 1
ATOM 3636 C CA . VAL A 1 449 ? 7.700 -15.605 -51.377 1.00 67.12 449 VAL A CA 1
ATOM 3637 C C . VAL A 1 449 ? 7.431 -14.156 -50.952 1.00 67.12 449 VAL A C 1
ATOM 3639 O O . VAL A 1 449 ? 7.347 -13.285 -51.811 1.00 67.12 449 VAL A O 1
ATOM 3642 N N . ASN A 1 450 ? 7.319 -13.884 -49.648 1.00 67.69 450 ASN A N 1
ATOM 3643 C CA . ASN A 1 450 ? 7.092 -12.543 -49.099 1.00 67.69 450 ASN A CA 1
ATOM 3644 C C . ASN A 1 450 ? 8.391 -11.825 -48.682 1.00 67.69 450 ASN A C 1
ATOM 3646 O O . ASN A 1 450 ? 8.331 -10.826 -47.964 1.00 67.69 450 ASN A O 1
ATOM 3650 N N . TYR A 1 451 ? 9.568 -12.322 -49.084 1.00 79.06 451 TYR A N 1
ATOM 3651 C CA . TYR A 1 451 ? 10.825 -11.612 -48.845 1.00 79.06 451 TYR A CA 1
ATOM 3652 C C . TYR A 1 451 ? 10.831 -10.252 -49.556 1.00 79.06 451 TYR A C 1
ATOM 3654 O O . TYR A 1 451 ? 10.763 -10.171 -50.782 1.00 79.06 451 TYR A O 1
ATOM 3662 N N . PHE A 1 452 ? 10.973 -9.179 -48.778 1.00 76.69 452 PHE A N 1
ATOM 3663 C CA . PHE A 1 452 ? 11.153 -7.827 -49.290 1.00 76.69 452 PHE A CA 1
ATOM 3664 C C . PHE A 1 452 ? 12.238 -7.097 -48.502 1.00 76.69 452 PHE A C 1
ATOM 3666 O O . PHE A 1 452 ? 12.235 -7.087 -47.266 1.00 76.69 452 PHE A O 1
ATOM 3673 N N . ARG A 1 453 ? 13.141 -6.436 -49.230 1.00 84.12 453 ARG A N 1
ATOM 3674 C CA . ARG A 1 453 ? 14.143 -5.531 -48.673 1.00 84.12 453 ARG A CA 1
ATOM 3675 C C . ARG A 1 453 ? 13.924 -4.120 -49.232 1.00 84.12 453 ARG A C 1
ATOM 3677 O O . ARG A 1 453 ? 14.098 -3.937 -50.433 1.00 84.12 453 ARG A O 1
ATOM 3684 N N . PRO A 1 454 ? 13.565 -3.124 -48.401 1.00 79.56 454 PRO A N 1
ATOM 3685 C CA . PRO A 1 454 ? 13.322 -1.769 -48.884 1.00 79.56 454 PRO A CA 1
ATOM 3686 C C . PRO A 1 454 ? 14.598 -1.046 -49.344 1.00 79.56 454 PRO A C 1
ATOM 3688 O O . PRO A 1 454 ? 15.713 -1.336 -48.890 1.00 79.56 454 PRO A O 1
ATOM 3691 N N . ASP A 1 455 ? 14.414 -0.018 -50.169 1.00 80.81 455 ASP A N 1
ATOM 3692 C CA . ASP A 1 455 ? 15.438 0.986 -50.465 1.00 80.81 455 ASP A CA 1
ATOM 3693 C C . ASP A 1 455 ? 15.863 1.777 -49.220 1.00 80.81 455 ASP A C 1
ATOM 3695 O O . ASP A 1 455 ? 15.194 1.752 -48.182 1.00 80.81 455 ASP A O 1
ATOM 3699 N N . ASN A 1 456 ? 17.028 2.422 -49.307 1.00 74.12 456 ASN A N 1
ATOM 3700 C CA . ASN A 1 456 ? 17.697 3.084 -48.185 1.00 74.12 456 ASN A CA 1
ATOM 3701 C C . ASN A 1 456 ? 16.798 4.156 -47.555 1.00 74.12 456 ASN A C 1
ATOM 3703 O O . ASN A 1 456 ? 16.204 4.964 -48.267 1.00 74.12 456 ASN A O 1
ATOM 3707 N N . PHE A 1 457 ? 16.729 4.191 -46.225 1.00 74.25 457 PHE A N 1
ATOM 3708 C CA . PHE A 1 457 ? 15.925 5.188 -45.521 1.00 74.25 457 PHE A CA 1
ATOM 3709 C C . PHE A 1 457 ? 16.758 6.447 -45.233 1.00 74.25 457 PHE A C 1
ATOM 3711 O O . PHE A 1 457 ? 17.564 6.477 -44.304 1.00 74.25 457 PHE A O 1
ATOM 3718 N N . GLU A 1 458 ? 16.598 7.488 -46.053 1.00 72.31 458 GLU A N 1
ATOM 3719 C CA . GLU A 1 458 ? 17.305 8.766 -45.888 1.00 72.31 458 GLU A CA 1
ATOM 3720 C C . GLU A 1 458 ? 16.509 9.724 -44.988 1.00 72.31 458 GLU A C 1
ATOM 3722 O O . GLU A 1 458 ? 15.328 9.969 -45.219 1.00 72.31 458 GLU A O 1
ATOM 3727 N N . ILE A 1 459 ? 17.166 10.271 -43.958 1.00 74.50 459 ILE A N 1
ATOM 3728 C CA . ILE A 1 459 ? 16.580 11.242 -43.022 1.00 74.50 459 ILE A CA 1
ATOM 3729 C C . ILE A 1 459 ? 17.193 12.619 -43.281 1.00 74.50 459 ILE A C 1
ATOM 3731 O O . ILE A 1 459 ? 18.391 12.826 -43.077 1.00 74.50 459 ILE A O 1
ATOM 3735 N N . ASN A 1 460 ? 16.355 13.582 -43.667 1.00 77.81 460 ASN A N 1
ATOM 3736 C CA . ASN A 1 460 ? 16.718 14.997 -43.648 1.00 77.81 460 ASN A CA 1
ATOM 3737 C C . ASN A 1 460 ? 16.657 15.506 -42.206 1.00 77.81 460 ASN A C 1
ATOM 3739 O O . ASN A 1 460 ? 15.577 15.539 -41.618 1.00 77.81 460 ASN A O 1
ATOM 3743 N N . TYR A 1 461 ? 17.786 15.937 -41.645 1.00 79.00 461 TYR A N 1
ATOM 3744 C CA . TYR A 1 461 ? 17.819 16.574 -40.327 1.00 79.00 461 TYR A CA 1
ATOM 3745 C C . TYR A 1 461 ? 17.777 18.103 -40.443 1.00 79.00 461 TYR A C 1
ATOM 3747 O O . TYR A 1 461 ? 18.484 18.691 -41.266 1.00 79.00 461 TYR A O 1
ATOM 3755 N N . LYS A 1 462 ? 16.999 18.754 -39.574 1.00 81.62 462 LYS A N 1
ATOM 3756 C CA . LYS A 1 462 ? 16.959 20.212 -39.391 1.00 81.62 462 LYS A CA 1
ATOM 3757 C C . LYS A 1 462 ? 17.264 20.578 -37.933 1.00 81.62 462 LYS A C 1
ATOM 3759 O O . LYS A 1 462 ? 16.897 19.817 -37.040 1.00 81.62 462 LYS A O 1
ATOM 3764 N N . PRO A 1 463 ? 17.918 21.721 -37.666 1.00 85.44 463 PRO A N 1
ATOM 3765 C CA . PRO A 1 463 ? 18.147 22.190 -36.305 1.00 85.44 463 PRO A CA 1
ATOM 3766 C C . PRO A 1 463 ? 16.857 22.730 -35.675 1.00 85.44 463 PRO A C 1
ATOM 3768 O O . PRO A 1 463 ? 16.151 23.531 -36.287 1.00 85.44 463 PRO A O 1
ATOM 3771 N N . PHE A 1 464 ? 16.593 22.348 -34.429 1.00 87.12 464 PHE A N 1
ATOM 3772 C CA . PHE A 1 464 ? 15.515 22.883 -33.597 1.00 87.12 464 PHE A CA 1
ATOM 3773 C C . PHE A 1 464 ? 16.078 23.414 -32.275 1.00 87.12 464 PHE A C 1
ATOM 3775 O O . PHE A 1 464 ? 17.050 22.871 -31.743 1.00 87.12 464 PHE A O 1
ATOM 3782 N N . GLU A 1 465 ? 15.446 24.454 -31.733 1.00 89.25 465 GLU A N 1
ATOM 3783 C CA . GLU A 1 465 ? 15.504 24.776 -30.304 1.00 89.25 465 GLU A CA 1
ATOM 3784 C C . GLU A 1 465 ? 14.288 24.114 -29.638 1.00 89.25 465 GLU A C 1
ATOM 3786 O O . GLU A 1 465 ? 13.149 24.305 -30.073 1.00 89.25 465 GLU A O 1
ATOM 3791 N N . VAL A 1 466 ? 14.534 23.301 -28.616 1.00 89.38 466 VAL A N 1
ATOM 3792 C CA . VAL A 1 466 ? 13.512 22.659 -27.786 1.00 89.38 466 VAL A CA 1
ATOM 3793 C C . VAL A 1 466 ? 13.311 23.530 -26.563 1.00 89.38 466 VAL A C 1
ATOM 3795 O O . VAL A 1 466 ? 14.279 23.780 -25.851 1.00 89.38 466 VAL A O 1
ATOM 3798 N N . ILE A 1 467 ? 12.074 23.937 -26.290 1.00 90.88 467 ILE A N 1
ATOM 3799 C CA . ILE A 1 467 ? 11.687 24.569 -25.028 1.00 90.88 467 ILE A CA 1
ATOM 3800 C C . ILE A 1 467 ? 10.746 23.611 -24.298 1.00 90.88 467 ILE A C 1
ATOM 3802 O O . ILE A 1 467 ? 9.630 23.359 -24.755 1.00 90.88 467 ILE A O 1
ATOM 3806 N N . ALA A 1 468 ? 11.196 23.075 -23.165 1.00 90.94 468 ALA A N 1
ATOM 3807 C CA . ALA A 1 468 ? 10.390 22.246 -22.274 1.00 90.94 468 ALA A CA 1
ATOM 3808 C C . ALA A 1 468 ? 10.047 23.028 -20.999 1.00 90.94 468 ALA A C 1
ATOM 3810 O O . ALA A 1 468 ? 10.935 23.574 -20.343 1.00 90.94 468 ALA A O 1
ATOM 3811 N N . VAL A 1 469 ? 8.764 23.074 -20.641 1.00 90.56 469 VAL A N 1
ATOM 3812 C CA . VAL A 1 469 ? 8.265 23.705 -19.412 1.00 90.56 469 VAL A CA 1
ATOM 3813 C C . VAL A 1 469 ? 7.934 22.596 -18.419 1.00 90.56 469 VAL A C 1
ATOM 3815 O O . VAL A 1 469 ? 6.976 21.855 -18.629 1.00 90.56 469 VAL A O 1
ATOM 3818 N N . ALA A 1 470 ? 8.721 22.469 -17.352 1.00 89.50 470 ALA A N 1
ATOM 3819 C CA . ALA A 1 470 ? 8.549 21.462 -16.306 1.00 89.50 470 ALA A CA 1
ATOM 3820 C C . ALA A 1 470 ? 8.059 22.139 -15.019 1.00 89.50 470 ALA A C 1
ATOM 3822 O O . ALA A 1 470 ? 8.816 22.844 -14.347 1.00 89.50 470 ALA A O 1
ATOM 3823 N N . LEU A 1 471 ? 6.780 21.949 -14.677 1.00 83.94 471 LEU A N 1
ATOM 3824 C CA . LEU A 1 471 ? 6.186 22.606 -13.511 1.00 83.94 471 LEU A CA 1
ATOM 3825 C C . LEU A 1 471 ? 6.354 21.781 -12.244 1.00 83.94 471 LEU A C 1
ATOM 3827 O O . LEU A 1 471 ? 6.975 22.251 -11.296 1.00 83.94 471 LEU A O 1
ATOM 3831 N N . GLN A 1 472 ? 5.790 20.574 -12.219 1.00 84.38 472 GLN A N 1
ATOM 3832 C CA . GLN A 1 472 ? 5.709 19.750 -11.013 1.00 84.38 472 GLN A CA 1
ATOM 3833 C C . GLN A 1 472 ? 5.446 18.278 -11.322 1.00 84.38 472 GLN A C 1
ATOM 3835 O O . GLN A 1 472 ? 4.972 17.947 -12.408 1.00 84.38 472 GLN A O 1
ATOM 3840 N N . ALA A 1 473 ? 5.681 17.407 -10.346 1.00 85.19 473 ALA A N 1
ATOM 3841 C CA . ALA A 1 473 ? 5.180 16.036 -10.343 1.00 85.19 473 ALA A CA 1
ATOM 3842 C C . ALA A 1 473 ? 4.374 15.761 -9.066 1.00 85.19 473 ALA A C 1
ATOM 3844 O O . ALA A 1 473 ? 4.497 16.478 -8.075 1.00 85.19 473 ALA A O 1
ATOM 3845 N N . GLN A 1 474 ? 3.517 14.742 -9.103 1.00 81.94 474 GLN A N 1
ATOM 3846 C CA . GLN A 1 474 ? 2.674 14.317 -7.982 1.00 81.94 474 GLN A CA 1
ATOM 3847 C C . GLN A 1 474 ? 2.551 12.789 -7.951 1.00 81.94 474 GLN A C 1
ATOM 3849 O O . GLN A 1 474 ? 2.595 12.141 -8.998 1.00 81.94 474 GLN A O 1
ATOM 3854 N N . GLY A 1 475 ? 2.326 12.219 -6.764 1.00 72.50 475 GLY A N 1
ATOM 3855 C CA . GLY A 1 475 ? 2.062 10.780 -6.597 1.00 72.50 475 GLY A CA 1
ATOM 3856 C C . GLY A 1 475 ? 3.307 9.884 -6.619 1.00 72.50 475 GLY A C 1
ATOM 3857 O O . GLY A 1 475 ? 3.203 8.708 -6.968 1.00 72.50 475 GLY A O 1
ATOM 3858 N N . ILE A 1 476 ? 4.467 10.443 -6.267 1.00 79.12 476 ILE A N 1
ATOM 3859 C CA . ILE A 1 476 ? 5.743 9.725 -6.133 1.00 79.12 476 ILE A CA 1
ATOM 3860 C C . ILE A 1 476 ? 5.729 8.875 -4.848 1.00 79.12 476 ILE A C 1
ATOM 3862 O O . ILE A 1 476 ? 5.080 9.247 -3.864 1.00 79.12 476 ILE A O 1
ATOM 3866 N N . LYS A 1 477 ? 6.411 7.721 -4.850 1.00 73.69 477 LYS A N 1
ATOM 3867 C CA . LYS A 1 477 ? 6.512 6.845 -3.670 1.00 73.69 477 LYS A CA 1
ATOM 3868 C C . LYS A 1 477 ? 7.536 7.374 -2.655 1.00 73.69 477 LYS A C 1
ATOM 3870 O O . LYS A 1 477 ? 8.340 8.246 -2.960 1.00 73.69 477 LYS A O 1
ATOM 3875 N N . ILE A 1 478 ? 7.504 6.835 -1.435 1.00 70.94 478 ILE A N 1
ATOM 3876 C CA . ILE A 1 478 ? 8.631 6.963 -0.500 1.00 70.94 478 ILE A CA 1
ATOM 3877 C C . ILE A 1 478 ? 9.592 5.816 -0.815 1.00 70.94 478 ILE A C 1
ATOM 3879 O O . ILE A 1 478 ? 9.204 4.661 -0.634 1.00 70.94 478 ILE A O 1
ATOM 3883 N N . SER A 1 479 ? 10.797 6.138 -1.282 1.00 65.88 479 SER A N 1
ATOM 3884 C CA . SER A 1 479 ? 11.849 5.161 -1.603 1.00 65.88 479 SER A CA 1
ATOM 3885 C C . SER A 1 479 ? 12.913 5.089 -0.499 1.00 65.88 479 SER A C 1
ATOM 3887 O O . SER A 1 479 ? 13.304 3.996 -0.093 1.00 65.88 479 SER A O 1
ATOM 3889 N N . ASP A 1 480 ? 13.318 6.236 0.056 1.00 62.91 480 ASP A N 1
ATOM 3890 C CA . ASP A 1 480 ? 14.414 6.316 1.028 1.00 62.91 480 ASP A CA 1
ATOM 3891 C C . ASP A 1 480 ? 14.113 5.771 2.426 1.00 62.91 480 ASP A C 1
ATOM 3893 O O . ASP A 1 480 ? 13.162 6.167 3.112 1.00 62.91 480 ASP A O 1
ATOM 3897 N N . VAL A 1 481 ? 15.041 4.954 2.924 1.00 55.03 481 VAL A N 1
ATOM 3898 C CA . VAL A 1 481 ? 15.064 4.498 4.318 1.00 55.03 481 VAL A CA 1
ATOM 3899 C C . VAL A 1 481 ? 15.523 5.647 5.221 1.00 55.03 481 VAL A C 1
ATOM 3901 O O . VAL A 1 481 ? 16.705 5.965 5.311 1.00 55.03 481 VAL A O 1
ATOM 3904 N N . GLY A 1 482 ? 14.560 6.271 5.904 1.00 53.66 482 GLY A N 1
ATOM 3905 C CA . GLY A 1 482 ? 14.781 7.430 6.779 1.00 53.66 482 GLY A CA 1
ATOM 3906 C C . GLY A 1 482 ? 14.555 8.791 6.107 1.00 53.66 482 GLY A C 1
ATOM 3907 O O . GLY A 1 482 ? 14.667 9.814 6.783 1.00 53.66 482 GLY A O 1
ATOM 3908 N N . GLY A 1 483 ? 14.194 8.810 4.821 1.00 63.28 483 GLY A N 1
ATOM 3909 C CA . GLY A 1 483 ? 13.975 10.026 4.038 1.00 63.28 483 GLY A CA 1
ATOM 3910 C C . GLY A 1 483 ? 12.579 10.139 3.417 1.00 63.28 483 GLY A C 1
ATOM 3911 O O . GLY A 1 483 ? 11.607 9.506 3.832 1.00 63.28 483 GLY A O 1
ATOM 3912 N N . LEU A 1 484 ? 12.509 10.998 2.406 1.00 68.00 484 LEU A N 1
ATOM 3913 C CA . LEU A 1 484 ? 11.520 11.014 1.332 1.00 68.00 484 LEU A CA 1
ATOM 3914 C C . LEU A 1 484 ? 12.333 11.137 0.038 1.00 68.00 484 LEU A C 1
ATOM 3916 O O . LEU A 1 484 ? 13.389 11.755 0.101 1.00 68.00 484 LEU A O 1
ATOM 3920 N N . CYS A 1 485 ? 11.780 10.667 -1.080 1.00 73.44 485 CYS A N 1
ATOM 3921 C CA . CYS A 1 485 ? 12.331 10.823 -2.431 1.00 73.44 485 CYS A CA 1
ATOM 3922 C C . CYS A 1 485 ? 12.941 12.224 -2.672 1.00 73.44 485 CYS A C 1
ATOM 3924 O O . CYS A 1 485 ? 12.316 13.233 -2.316 1.00 73.44 485 CYS A O 1
ATOM 3926 N N . ASP A 1 486 ? 14.101 12.278 -3.329 1.00 78.19 486 ASP A N 1
ATOM 3927 C CA . ASP A 1 486 ? 14.827 13.462 -3.811 1.00 78.19 486 ASP A CA 1
ATOM 3928 C C . ASP A 1 486 ? 14.615 13.643 -5.343 1.00 78.19 486 ASP A C 1
ATOM 3930 O O . ASP A 1 486 ? 15.562 13.538 -6.132 1.00 78.19 486 ASP A O 1
ATOM 3934 N N . PRO A 1 487 ? 13.386 13.893 -5.843 1.00 82.19 487 PRO A N 1
ATOM 3935 C CA . PRO A 1 487 ? 13.086 13.718 -7.258 1.00 82.19 487 PRO A CA 1
ATOM 3936 C C . PRO A 1 487 ? 13.697 14.771 -8.188 1.00 82.19 487 PRO A C 1
ATOM 3938 O O . PRO A 1 487 ? 13.677 15.983 -7.935 1.00 82.19 487 PRO A O 1
ATOM 3941 N N . PHE A 1 488 ? 14.096 14.300 -9.367 1.00 85.44 488 PHE A N 1
ATOM 3942 C CA . PHE A 1 488 ? 14.386 15.116 -10.544 1.00 85.44 488 PHE A CA 1
ATOM 3943 C C . PHE A 1 488 ? 13.848 14.450 -11.816 1.00 85.44 488 PHE A C 1
ATOM 3945 O O . PHE A 1 488 ? 13.577 13.249 -11.856 1.00 85.44 488 PHE A O 1
ATOM 3952 N N . VAL A 1 489 ? 13.680 15.234 -12.878 1.00 86.81 489 VAL A N 1
ATOM 3953 C CA . VAL A 1 489 ? 13.160 14.753 -14.163 1.00 86.81 489 VAL A CA 1
ATOM 3954 C C . VAL A 1 489 ? 14.232 14.872 -15.228 1.00 86.81 489 VAL A C 1
ATOM 3956 O O . VAL A 1 489 ? 14.815 15.939 -15.411 1.00 86.81 489 VAL A O 1
ATOM 3959 N N . THR A 1 490 ? 14.452 13.787 -15.966 1.00 83.62 490 THR A N 1
ATOM 3960 C CA . THR A 1 490 ? 15.256 13.778 -17.188 1.00 83.62 490 THR A CA 1
ATOM 3961 C C . THR A 1 490 ? 14.335 13.796 -18.403 1.00 83.62 490 THR A C 1
ATOM 3963 O O . THR A 1 490 ? 13.411 12.997 -18.511 1.00 83.62 490 THR A O 1
ATOM 3966 N N . ILE A 1 491 ? 14.590 14.716 -19.326 1.00 87.19 491 ILE A N 1
ATOM 3967 C CA . ILE A 1 491 ? 13.884 14.869 -20.595 1.00 87.19 491 ILE A CA 1
ATOM 3968 C C . ILE A 1 491 ? 14.855 14.495 -21.712 1.00 87.19 491 ILE A C 1
ATOM 3970 O O . ILE A 1 491 ? 15.907 15.119 -21.852 1.00 87.19 491 ILE A O 1
ATOM 3974 N N . SER A 1 492 ? 14.496 13.491 -22.504 1.00 79.81 492 SER A N 1
ATOM 3975 C CA . SER A 1 492 ? 15.349 12.835 -23.495 1.00 79.81 492 SER A CA 1
ATOM 3976 C C . SER A 1 492 ? 14.711 12.902 -24.884 1.00 79.81 492 SER A C 1
ATOM 3978 O O . SER A 1 492 ? 13.582 12.453 -25.073 1.00 79.81 492 SER A O 1
ATOM 3980 N N . ILE A 1 493 ? 15.429 13.430 -25.881 1.00 81.00 493 ILE A N 1
ATOM 3981 C CA . ILE A 1 493 ? 14.978 13.461 -27.284 1.00 81.00 493 ILE A CA 1
ATOM 3982 C C . ILE A 1 493 ? 16.065 12.850 -28.166 1.00 81.00 493 ILE A C 1
ATOM 3984 O O . ILE A 1 493 ? 17.198 13.326 -28.161 1.00 81.00 493 ILE A O 1
ATOM 3988 N N . ASN A 1 494 ? 15.742 11.779 -28.900 1.00 73.31 494 ASN A N 1
ATOM 3989 C CA . ASN A 1 494 ? 16.708 10.990 -29.687 1.00 73.31 494 ASN A CA 1
ATOM 3990 C C . ASN A 1 494 ? 18.002 10.683 -28.898 1.00 73.31 494 ASN A C 1
ATOM 3992 O O . ASN A 1 494 ? 19.114 10.858 -29.390 1.00 73.31 494 ASN A O 1
ATOM 3996 N N . GLY A 1 495 ? 17.857 10.298 -27.625 1.00 62.81 495 GLY A N 1
ATOM 3997 C CA . GLY A 1 495 ? 18.965 10.014 -26.705 1.00 62.81 495 GLY A CA 1
ATOM 3998 C C . GLY A 1 495 ? 19.723 11.234 -26.154 1.00 62.81 495 GLY A C 1
ATOM 3999 O O . GLY A 1 495 ? 20.486 11.073 -25.209 1.00 62.81 495 GLY A O 1
ATOM 4000 N N . VAL A 1 496 ? 19.531 12.450 -26.674 1.00 71.88 496 VAL A N 1
ATOM 4001 C CA . VAL A 1 496 ? 20.120 13.668 -26.087 1.00 71.88 496 VAL A CA 1
ATOM 4002 C C . VAL A 1 496 ? 19.220 14.152 -24.955 1.00 71.88 496 VAL A C 1
ATOM 4004 O O . VAL A 1 496 ? 18.057 14.479 -25.194 1.00 71.88 496 VAL A O 1
ATOM 4007 N N . SER A 1 497 ? 19.755 14.217 -23.735 1.00 75.06 497 SER A N 1
ATOM 4008 C CA . SER A 1 497 ? 18.969 14.494 -22.532 1.00 75.06 497 SER A CA 1
ATOM 4009 C C . SER A 1 497 ? 19.363 15.769 -21.775 1.00 75.06 497 SER A C 1
ATOM 4011 O O . SER A 1 497 ? 20.477 16.295 -21.890 1.00 75.06 497 SER A O 1
ATOM 4013 N N . LYS A 1 498 ? 18.408 16.278 -20.990 1.00 83.25 498 LYS A N 1
ATOM 4014 C CA . LYS A 1 498 ? 18.547 17.367 -20.012 1.00 83.25 498 LYS A CA 1
ATOM 4015 C C . LYS A 1 498 ? 17.804 17.006 -18.731 1.00 83.25 498 LYS A C 1
ATOM 4017 O O . LYS A 1 498 ? 16.813 16.292 -18.794 1.00 83.25 498 LYS A O 1
ATOM 4022 N N . MET A 1 499 ? 18.262 17.516 -17.592 1.00 82.44 499 MET A N 1
ATOM 4023 C CA . MET A 1 499 ? 17.627 17.304 -16.287 1.00 82.44 499 MET A CA 1
ATOM 4024 C C . MET A 1 499 ? 17.107 18.617 -15.694 1.00 82.44 499 MET A C 1
ATOM 4026 O O . MET A 1 499 ? 17.672 19.678 -15.974 1.00 82.44 499 MET A O 1
ATOM 4030 N N . THR A 1 500 ? 16.056 18.534 -14.879 1.00 87.25 500 THR A N 1
ATOM 4031 C CA . THR A 1 500 ? 15.671 19.588 -13.926 1.00 87.25 500 THR A CA 1
ATOM 4032 C C . THR A 1 500 ? 16.680 19.676 -12.779 1.00 87.25 500 THR A C 1
ATOM 4034 O O . THR A 1 500 ? 17.551 18.820 -12.624 1.00 87.25 500 THR A O 1
ATOM 4037 N N . GLU A 1 501 ? 16.523 20.675 -11.915 1.00 81.50 501 GLU A N 1
ATOM 4038 C CA . GLU A 1 501 ? 17.120 20.634 -10.576 1.00 81.50 501 GLU A CA 1
ATOM 4039 C C . GLU A 1 501 ? 16.532 19.484 -9.727 1.00 81.50 501 GLU A C 1
ATOM 4041 O O . GLU A 1 501 ? 15.421 19.003 -9.983 1.00 81.50 501 GLU A O 1
ATOM 4046 N N . ILE A 1 502 ? 17.282 19.058 -8.706 1.00 79.69 502 ILE A N 1
ATOM 4047 C CA . ILE A 1 502 ? 16.874 18.049 -7.716 1.00 79.69 502 ILE A CA 1
ATOM 4048 C C . ILE A 1 502 ? 16.057 18.731 -6.612 1.00 79.69 502 ILE A C 1
ATOM 4050 O O . ILE A 1 502 ? 16.472 19.759 -6.076 1.00 79.69 502 ILE A O 1
ATOM 4054 N N . GLN A 1 503 ? 14.894 18.172 -6.272 1.00 71.88 503 GLN A N 1
ATOM 4055 C CA . GLN A 1 503 ? 13.979 18.715 -5.261 1.00 71.88 503 GLN A CA 1
ATOM 4056 C C . GLN A 1 503 ? 13.982 17.847 -3.999 1.00 71.88 503 GLN A C 1
ATOM 4058 O O . GLN A 1 503 ? 13.075 17.050 -3.783 1.00 71.88 503 GLN A O 1
ATOM 4063 N N . TYR A 1 504 ? 15.012 18.024 -3.170 1.00 68.12 504 TYR A N 1
ATOM 4064 C CA . TYR A 1 504 ? 15.296 17.177 -2.009 1.00 68.12 504 TYR A CA 1
ATOM 4065 C C . TYR A 1 504 ? 14.089 16.938 -1.077 1.00 68.12 504 TYR A C 1
ATOM 4067 O O . TYR A 1 504 ? 13.462 17.868 -0.555 1.00 68.12 504 TYR A O 1
ATOM 4075 N N . GLN A 1 505 ? 13.832 15.663 -0.806 1.00 64.56 505 GLN A N 1
ATOM 4076 C CA . GLN A 1 505 ? 12.911 15.095 0.160 1.00 64.56 505 GLN A CA 1
ATOM 4077 C C . GLN A 1 505 ? 11.468 15.590 0.018 1.00 64.56 505 GLN A C 1
ATOM 4079 O O . GLN A 1 505 ? 10.881 16.117 0.979 1.00 64.56 505 GLN A O 1
ATOM 4084 N N . CYS A 1 506 ? 10.900 15.404 -1.176 1.00 67.88 506 CYS A N 1
ATOM 4085 C CA . CYS A 1 506 ? 9.584 15.883 -1.576 1.00 67.88 506 CYS A CA 1
ATOM 4086 C C . CYS A 1 506 ? 8.843 14.891 -2.494 1.00 67.88 506 CYS A C 1
ATOM 4088 O O . CYS A 1 506 ? 9.288 14.587 -3.591 1.00 67.88 506 CYS A O 1
ATOM 4090 N N . LEU A 1 507 ? 7.637 14.458 -2.104 1.00 71.00 507 LEU A N 1
ATOM 4091 C CA . LEU A 1 507 ? 6.805 13.537 -2.910 1.00 71.00 507 LEU A CA 1
ATOM 4092 C C . LEU A 1 507 ? 5.965 14.226 -4.003 1.00 71.00 507 LEU A C 1
ATOM 4094 O O . LEU A 1 507 ? 5.295 13.558 -4.791 1.00 71.00 507 LEU A O 1
ATOM 4098 N N . ASN A 1 508 ? 5.942 15.561 -4.005 1.00 73.56 508 ASN A N 1
ATOM 4099 C CA . ASN A 1 508 ? 5.182 16.387 -4.943 1.00 73.56 508 ASN A CA 1
ATOM 4100 C C . ASN A 1 508 ? 6.038 17.606 -5.363 1.00 73.56 508 ASN A C 1
ATOM 4102 O O . ASN A 1 508 ? 5.723 18.739 -4.983 1.00 73.56 508 ASN A O 1
ATOM 4106 N N . PRO A 1 509 ? 7.184 17.385 -6.036 1.00 75.81 509 PRO A N 1
ATOM 4107 C CA . PRO A 1 509 ? 8.157 18.428 -6.346 1.00 75.81 509 PRO A CA 1
ATOM 4108 C C . PRO A 1 509 ? 7.580 19.466 -7.301 1.00 75.81 509 PRO A C 1
ATOM 4110 O O . PRO A 1 509 ? 6.806 19.133 -8.196 1.00 75.81 509 PRO A O 1
ATOM 4113 N N . GLN A 1 510 ? 8.010 20.718 -7.150 1.00 77.31 510 GLN A N 1
ATOM 4114 C CA . GLN A 1 510 ? 7.699 21.793 -8.089 1.00 77.31 510 GLN A CA 1
ATOM 4115 C C . GLN A 1 510 ? 8.999 22.474 -8.512 1.00 77.31 510 GLN A C 1
ATOM 4117 O O . GLN A 1 510 ? 9.679 23.076 -7.686 1.00 77.31 510 GLN A O 1
ATOM 4122 N N . TRP A 1 511 ? 9.337 22.361 -9.793 1.00 81.88 511 TRP A N 1
ATOM 4123 C CA . TRP A 1 511 ? 10.543 22.937 -10.387 1.00 81.88 511 TRP A CA 1
ATOM 4124 C C . TRP A 1 511 ? 10.294 24.336 -10.948 1.00 81.88 511 TRP A C 1
ATOM 4126 O O . TRP A 1 511 ? 11.175 25.185 -10.862 1.00 81.88 511 TRP A O 1
ATOM 4136 N N . ASN A 1 512 ? 9.105 24.579 -11.520 1.00 80.38 512 ASN A N 1
ATOM 4137 C CA . ASN A 1 512 ? 8.760 25.830 -12.214 1.00 80.38 512 ASN A CA 1
ATOM 4138 C C . ASN A 1 512 ? 9.830 26.264 -13.246 1.00 80.38 512 ASN A C 1
ATOM 4140 O O . ASN A 1 512 ? 10.114 27.449 -13.423 1.00 80.38 512 ASN A O 1
ATOM 4144 N N . GLN A 1 513 ? 10.437 25.285 -13.925 1.00 85.25 513 GLN A N 1
ATOM 4145 C CA . GLN A 1 513 ? 11.619 25.457 -14.770 1.00 85.25 513 GLN A CA 1
ATOM 4146 C C . GLN A 1 513 ? 11.279 25.441 -16.260 1.00 85.25 513 GLN A C 1
ATOM 4148 O O . GLN A 1 513 ? 10.401 24.712 -16.722 1.00 85.25 513 GLN A O 1
ATOM 4153 N N . ILE A 1 514 ? 12.033 26.234 -17.022 1.00 88.25 514 ILE A N 1
ATOM 4154 C CA . ILE A 1 514 ? 12.010 26.246 -18.485 1.00 88.25 514 ILE A CA 1
ATOM 4155 C C . ILE A 1 514 ? 13.399 25.824 -18.960 1.00 88.25 514 ILE A C 1
ATOM 4157 O O . ILE A 1 514 ? 14.382 26.529 -18.741 1.00 88.25 514 ILE A O 1
ATOM 4161 N N . ILE A 1 515 ? 13.477 24.655 -19.590 1.00 89.38 515 ILE A N 1
ATOM 4162 C CA . ILE A 1 515 ? 14.720 24.050 -20.071 1.00 89.38 515 ILE A CA 1
ATOM 4163 C C . ILE A 1 515 ? 14.782 24.243 -21.588 1.00 89.38 515 ILE A C 1
ATOM 4165 O O . ILE A 1 515 ? 13.897 23.775 -22.304 1.00 89.38 515 ILE A O 1
ATOM 4169 N N . SER A 1 516 ? 15.834 24.912 -22.074 1.00 88.56 516 SER A N 1
ATOM 4170 C CA . SER A 1 516 ? 16.080 25.130 -23.508 1.00 88.56 516 SER A CA 1
ATOM 4171 C C . SER A 1 516 ? 17.354 24.429 -23.971 1.00 88.56 516 SER A C 1
ATOM 4173 O O . SER A 1 516 ? 18.390 24.526 -23.304 1.00 88.56 516 SER A O 1
ATOM 4175 N N . TRP A 1 517 ? 17.306 23.732 -25.109 1.00 88.12 517 TRP A N 1
ATOM 4176 C CA . TRP A 1 517 ? 18.506 23.224 -25.781 1.00 88.12 517 TRP A CA 1
ATOM 4177 C C . TRP A 1 517 ? 18.296 22.953 -27.272 1.00 88.12 517 TRP A C 1
ATOM 4179 O O . TRP A 1 517 ? 17.177 22.813 -27.760 1.00 88.12 517 TRP A O 1
ATOM 4189 N N . ARG A 1 518 ? 19.411 22.819 -27.998 1.00 84.69 518 ARG A N 1
ATOM 4190 C CA . ARG A 1 518 ? 19.421 22.548 -29.441 1.00 84.69 518 ARG A CA 1
ATOM 4191 C C . ARG A 1 518 ? 19.633 21.082 -29.751 1.00 84.69 518 ARG A C 1
ATOM 4193 O O . ARG A 1 518 ? 20.473 20.425 -29.135 1.00 84.69 518 ARG A O 1
ATOM 4200 N N . ILE A 1 519 ? 18.926 20.612 -30.770 1.00 82.94 519 ILE A N 1
ATOM 4201 C CA . ILE A 1 519 ? 19.056 19.265 -31.321 1.00 82.94 519 ILE A CA 1
ATOM 4202 C C . ILE A 1 519 ? 18.679 19.274 -32.809 1.00 82.94 519 ILE A C 1
ATOM 4204 O O . ILE A 1 519 ? 17.817 20.035 -33.240 1.00 82.94 519 ILE A O 1
ATOM 4208 N N . ASP A 1 520 ? 19.346 18.445 -33.611 1.00 80.00 520 ASP A N 1
ATOM 4209 C CA . ASP A 1 520 ? 19.011 18.264 -35.027 1.00 80.00 520 ASP A CA 1
ATOM 4210 C C . ASP A 1 520 ? 17.997 17.111 -35.174 1.00 80.00 520 ASP A C 1
ATOM 4212 O O . ASP A 1 520 ? 18.370 15.949 -34.997 1.00 80.00 520 ASP A O 1
ATOM 4216 N N . LEU A 1 521 ? 16.730 17.400 -35.482 1.00 81.31 521 LEU A N 1
ATOM 4217 C CA . LEU A 1 521 ? 15.650 16.401 -35.594 1.00 81.31 521 LEU A CA 1
ATOM 4218 C C . LEU A 1 521 ? 15.304 16.097 -37.060 1.00 81.31 521 LEU A C 1
ATOM 4220 O O . LEU A 1 521 ? 15.583 16.929 -37.927 1.00 81.31 521 LEU A O 1
ATOM 4224 N N . PRO A 1 522 ? 14.683 14.939 -37.357 1.00 78.62 522 PRO A N 1
ATOM 4225 C CA . PRO A 1 522 ? 14.068 14.681 -38.656 1.00 78.62 522 PRO A CA 1
ATOM 4226 C C . PRO A 1 522 ? 13.109 15.804 -39.084 1.00 78.62 522 PRO A C 1
ATOM 4228 O O . PRO A 1 522 ? 12.332 16.308 -38.277 1.00 78.62 522 PRO A O 1
ATOM 4231 N N . GLU A 1 523 ? 13.128 16.169 -40.367 1.00 74.50 523 GLU A N 1
ATOM 4232 C CA . GLU A 1 523 ? 12.229 17.174 -40.958 1.00 74.50 523 GLU A CA 1
ATOM 4233 C C . GLU A 1 523 ? 10.744 16.801 -40.801 1.00 74.50 523 GLU A C 1
ATOM 4235 O O . GLU A 1 523 ? 9.916 17.677 -40.555 1.00 74.50 523 GLU A O 1
ATOM 4240 N N . ASN A 1 524 ? 10.424 15.505 -40.872 1.00 78.31 524 ASN A N 1
ATOM 4241 C CA . ASN A 1 524 ? 9.166 14.945 -40.391 1.00 78.31 524 ASN A CA 1
ATOM 4242 C C . ASN A 1 524 ? 9.405 14.241 -39.047 1.00 78.31 524 ASN A C 1
ATOM 4244 O O . ASN A 1 524 ? 9.949 13.135 -39.007 1.00 78.31 524 ASN A O 1
ATOM 4248 N N . LEU A 1 525 ? 8.949 14.852 -37.951 1.00 74.31 525 LEU A N 1
ATOM 4249 C CA . LEU A 1 525 ? 9.126 14.315 -36.598 1.00 74.31 525 LEU A CA 1
ATOM 4250 C C . LEU A 1 525 ? 8.551 12.896 -36.435 1.00 74.31 525 LEU A C 1
ATOM 4252 O O . LEU A 1 525 ? 9.114 12.097 -35.685 1.00 74.31 525 LEU A O 1
ATOM 4256 N N . THR A 1 526 ? 7.476 12.566 -37.160 1.00 69.69 526 THR A N 1
ATOM 4257 C CA . THR A 1 526 ? 6.758 11.282 -37.038 1.00 69.69 526 THR A CA 1
ATOM 4258 C C . THR A 1 526 ? 7.484 10.086 -37.653 1.00 69.69 526 THR A C 1
ATOM 4260 O O . THR A 1 526 ? 7.077 8.948 -37.426 1.00 69.69 526 THR A O 1
ATOM 4263 N N . ASP A 1 527 ? 8.553 10.297 -38.430 1.00 63.72 527 ASP A N 1
ATOM 4264 C CA . ASP A 1 527 ? 9.262 9.177 -39.051 1.00 63.72 527 ASP A CA 1
ATOM 4265 C C . ASP A 1 527 ? 10.240 8.485 -38.101 1.00 63.72 527 ASP A C 1
ATOM 4267 O O . ASP A 1 527 ? 10.311 7.258 -38.117 1.00 63.72 527 ASP A O 1
ATOM 4271 N N . CYS A 1 528 ? 11.007 9.246 -37.309 1.00 59.62 528 CYS A N 1
ATOM 4272 C CA . CYS A 1 528 ? 12.190 8.742 -36.593 1.00 59.62 528 CYS A CA 1
ATOM 4273 C C . CYS A 1 528 ? 12.549 9.544 -35.316 1.00 59.62 528 CYS A C 1
ATOM 4275 O O . CYS A 1 528 ? 13.732 9.675 -34.988 1.00 59.62 528 CYS A O 1
ATOM 4277 N N . THR A 1 529 ? 11.574 10.097 -34.584 1.00 68.38 529 THR A N 1
ATOM 4278 C CA . THR A 1 529 ? 11.845 10.832 -33.326 1.00 68.38 529 THR A CA 1
ATOM 4279 C C . THR A 1 529 ? 11.323 10.080 -32.103 1.00 68.38 529 THR A C 1
ATOM 4281 O O . THR A 1 529 ? 10.214 9.557 -32.129 1.00 68.38 529 THR A O 1
ATOM 4284 N N . LEU A 1 530 ? 12.113 10.036 -31.029 1.00 72.44 530 LEU A N 1
ATOM 4285 C CA . LEU A 1 530 ? 11.728 9.511 -29.719 1.00 72.44 530 LEU A CA 1
ATOM 4286 C C . LEU A 1 530 ? 11.772 10.648 -28.694 1.00 72.44 530 LEU A C 1
ATOM 4288 O O . LEU A 1 530 ? 12.846 11.198 -28.455 1.00 72.44 530 LEU A O 1
ATOM 4292 N N . PHE A 1 531 ? 10.628 10.961 -28.084 1.00 80.06 531 PHE A N 1
ATOM 4293 C CA . PHE A 1 531 ? 10.518 11.824 -26.906 1.00 80.06 531 PHE A CA 1
ATOM 4294 C C . PHE A 1 531 ? 10.272 10.941 -25.682 1.00 80.06 531 PHE A C 1
ATOM 4296 O O . PHE A 1 531 ? 9.287 10.206 -25.644 1.00 80.06 531 PHE A O 1
ATOM 4303 N N . GLN A 1 532 ? 11.146 11.012 -24.685 1.00 83.44 532 GLN A N 1
ATOM 4304 C CA . GLN A 1 532 ? 11.045 10.252 -23.443 1.00 83.44 532 GLN A CA 1
ATOM 4305 C C . GLN A 1 532 ? 11.243 11.185 -22.248 1.00 83.44 532 GLN A C 1
ATOM 4307 O O . GLN A 1 532 ? 12.052 12.112 -22.298 1.00 83.44 532 GLN A O 1
ATOM 4312 N N . VAL A 1 533 ? 10.482 10.953 -21.183 1.00 85.00 533 VAL A N 1
ATOM 4313 C CA . VAL A 1 533 ? 10.602 11.670 -19.915 1.00 85.00 533 VAL A CA 1
ATOM 4314 C C . VAL A 1 533 ? 10.672 10.644 -18.795 1.00 85.00 533 VAL A C 1
ATOM 4316 O O . VAL A 1 533 ? 9.797 9.788 -18.671 1.00 85.00 533 VAL A O 1
ATOM 4319 N N . ASP A 1 534 ? 11.722 10.748 -17.994 1.00 82.94 534 ASP A N 1
ATOM 4320 C CA . ASP A 1 534 ? 12.070 9.823 -16.925 1.00 82.94 534 ASP A CA 1
ATOM 4321 C C . ASP A 1 534 ? 12.060 10.577 -15.588 1.00 82.94 534 ASP A C 1
ATOM 4323 O O . ASP A 1 534 ? 12.772 11.575 -15.432 1.00 82.94 534 ASP A O 1
ATOM 4327 N N . LEU A 1 535 ? 11.276 10.109 -14.619 1.00 84.56 535 LEU A N 1
ATOM 4328 C CA . LEU A 1 535 ? 11.314 10.588 -13.238 1.00 84.56 535 LEU A CA 1
ATOM 4329 C C . LEU A 1 535 ? 12.280 9.716 -12.432 1.00 84.56 535 LEU A C 1
ATOM 4331 O O . LEU A 1 535 ? 12.161 8.490 -12.428 1.00 84.56 535 LEU A O 1
ATOM 4335 N N . TRP A 1 536 ? 13.213 10.358 -11.739 1.00 81.75 536 TRP A N 1
ATOM 4336 C CA . TRP A 1 536 ? 14.278 9.704 -10.987 1.00 81.75 536 TRP A CA 1
ATOM 4337 C C . TRP A 1 536 ? 14.289 10.160 -9.537 1.00 81.75 536 TRP A C 1
ATOM 4339 O O . TRP A 1 536 ? 14.086 11.344 -9.271 1.00 81.75 536 TRP A O 1
ATOM 4349 N N . ASP A 1 537 ? 14.615 9.236 -8.643 1.00 81.38 537 ASP A N 1
ATOM 4350 C CA . ASP A 1 537 ? 15.070 9.527 -7.289 1.00 81.38 537 ASP A CA 1
ATOM 4351 C C . ASP A 1 537 ? 16.585 9.787 -7.290 1.00 81.38 537 ASP A C 1
ATOM 4353 O O . ASP A 1 537 ? 17.326 9.122 -8.025 1.00 81.38 537 ASP A O 1
ATOM 4357 N N . TRP A 1 538 ? 17.072 10.753 -6.510 1.00 78.31 538 TRP A N 1
ATOM 4358 C CA . TRP A 1 538 ? 18.506 11.031 -6.399 1.00 78.31 538 TRP A CA 1
ATOM 4359 C C . TRP A 1 538 ? 19.079 10.403 -5.129 1.00 78.31 538 TRP A C 1
ATOM 4361 O O . TRP A 1 538 ? 18.826 10.870 -4.027 1.00 78.31 538 TRP A O 1
ATOM 4371 N N . ASN A 1 539 ? 19.922 9.382 -5.286 1.00 68.19 539 ASN A N 1
ATOM 4372 C CA . ASN A 1 539 ? 20.443 8.626 -4.149 1.00 68.19 539 ASN A CA 1
ATOM 4373 C C . ASN A 1 539 ? 21.886 9.050 -3.825 1.00 68.19 539 ASN A C 1
ATOM 4375 O O . ASN A 1 539 ? 22.805 8.810 -4.615 1.00 68.19 539 ASN A O 1
ATOM 4379 N N . GLU A 1 540 ? 22.123 9.636 -2.642 1.00 52.44 540 GLU A N 1
ATOM 4380 C CA . GLU A 1 540 ? 23.490 9.958 -2.194 1.00 52.44 540 GLU A CA 1
ATOM 4381 C C . GLU A 1 540 ? 24.312 8.675 -1.950 1.00 52.44 540 GLU A C 1
ATOM 4383 O O . GLU A 1 540 ? 25.468 8.572 -2.378 1.00 52.44 540 GLU A O 1
ATOM 4388 N N . PHE A 1 541 ? 23.698 7.672 -1.304 1.00 42.34 541 PHE A N 1
ATOM 4389 C CA . PHE A 1 541 ? 24.266 6.342 -1.065 1.00 42.34 541 PHE A CA 1
ATOM 4390 C C . PHE A 1 541 ? 23.173 5.252 -1.032 1.00 42.34 541 PHE A C 1
ATOM 4392 O O . PHE A 1 541 ? 22.288 5.333 -0.184 1.00 42.34 541 PHE A O 1
ATOM 4399 N N . PRO A 1 542 ? 23.266 4.181 -1.850 1.00 46.12 542 PRO A N 1
ATOM 4400 C CA . PRO A 1 542 ? 24.254 3.949 -2.908 1.00 46.12 542 PRO A CA 1
ATOM 4401 C C . PRO A 1 542 ? 24.093 4.939 -4.072 1.00 46.12 542 PRO A C 1
ATOM 4403 O O . PRO A 1 542 ? 23.001 5.423 -4.326 1.00 46.12 542 PRO A O 1
ATOM 4406 N N . GLN A 1 543 ? 25.170 5.194 -4.821 1.00 50.88 543 GLN A N 1
ATOM 4407 C CA . GLN A 1 543 ? 25.188 6.138 -5.957 1.00 50.88 543 GLN A CA 1
ATOM 4408 C C . GLN A 1 543 ? 24.540 5.556 -7.234 1.00 50.88 543 GLN A C 1
ATOM 4410 O O . GLN A 1 543 ? 25.090 5.657 -8.331 1.00 50.88 543 GLN A O 1
ATOM 4415 N N . GLU A 1 544 ? 23.385 4.909 -7.080 1.00 57.72 544 GLU A N 1
ATOM 4416 C CA . GLU A 1 544 ? 22.538 4.390 -8.153 1.00 57.72 544 GLU A CA 1
ATOM 4417 C C . GLU A 1 544 ? 21.120 4.946 -7.956 1.00 57.72 544 GLU A C 1
ATOM 4419 O O . GLU A 1 544 ? 20.364 4.458 -7.120 1.00 57.72 544 GLU A O 1
ATOM 4424 N N . ASN A 1 545 ? 20.791 5.998 -8.710 1.00 66.19 545 ASN A N 1
ATOM 4425 C CA . ASN A 1 545 ? 19.476 6.645 -8.738 1.00 66.19 545 ASN A CA 1
ATOM 4426 C C . ASN A 1 545 ? 18.373 5.655 -9.147 1.00 66.19 545 ASN A C 1
ATOM 4428 O O . ASN A 1 545 ? 18.527 4.947 -10.149 1.00 66.19 545 ASN A O 1
ATOM 4432 N N . GLU A 1 546 ? 17.251 5.638 -8.426 1.00 71.19 546 GLU A N 1
ATOM 4433 C CA . GLU A 1 546 ? 16.097 4.801 -8.778 1.00 71.19 546 GLU A CA 1
ATOM 4434 C C . GLU A 1 546 ? 15.209 5.499 -9.824 1.00 71.19 546 GLU A C 1
ATOM 4436 O O . GLU A 1 546 ? 15.125 6.724 -9.863 1.00 71.19 546 GLU A O 1
ATOM 4441 N N . ASN A 1 547 ? 14.565 4.735 -10.711 1.00 74.62 547 ASN A N 1
ATOM 4442 C CA . ASN A 1 547 ? 13.618 5.277 -11.689 1.00 74.62 547 ASN A CA 1
ATOM 4443 C C . ASN A 1 547 ? 12.185 5.060 -11.185 1.00 74.62 547 ASN A C 1
ATOM 4445 O O . ASN A 1 547 ? 11.729 3.922 -11.071 1.00 74.62 547 ASN A O 1
ATOM 4449 N N . GLU A 1 548 ? 11.482 6.153 -10.896 1.00 74.25 548 GLU A N 1
ATOM 4450 C CA . GLU A 1 548 ? 10.124 6.131 -10.342 1.00 74.25 548 GLU A CA 1
ATOM 4451 C C . GLU A 1 548 ? 9.043 5.973 -11.415 1.00 74.25 548 GLU A C 1
ATOM 4453 O O . GLU A 1 548 ? 7.943 5.480 -11.138 1.00 74.25 548 GLU A O 1
ATOM 4458 N N . GLY A 1 549 ? 9.345 6.365 -12.653 1.00 77.19 549 GLY A N 1
ATOM 4459 C CA . GLY A 1 549 ? 8.495 6.087 -13.799 1.00 77.19 549 GLY A CA 1
ATOM 4460 C C . GLY A 1 549 ? 8.933 6.779 -15.085 1.00 77.19 549 GLY A C 1
ATOM 4461 O O . GLY A 1 549 ? 9.560 7.838 -15.073 1.00 77.19 549 GLY A O 1
ATOM 4462 N N . VAL A 1 550 ? 8.535 6.186 -16.211 1.00 81.19 550 VAL A N 1
ATOM 4463 C CA . VAL A 1 550 ? 8.893 6.629 -17.566 1.00 81.19 550 VAL A CA 1
ATOM 4464 C C . VAL A 1 550 ? 7.635 6.900 -18.388 1.00 81.19 550 VAL A C 1
ATOM 4466 O O . VAL A 1 550 ? 6.661 6.153 -18.306 1.00 81.19 550 VAL A O 1
ATOM 4469 N N . ILE A 1 551 ? 7.655 7.927 -19.235 1.00 84.12 551 ILE A N 1
ATOM 4470 C CA . ILE A 1 551 ? 6.688 8.094 -20.327 1.00 84.12 551 ILE A CA 1
ATOM 4471 C C . ILE A 1 551 ? 7.414 8.318 -21.656 1.00 84.12 551 ILE A C 1
ATOM 4473 O O . ILE A 1 551 ? 8.397 9.053 -21.737 1.00 84.12 551 ILE A O 1
ATOM 4477 N N . THR A 1 552 ? 6.898 7.701 -22.717 1.00 80.62 552 THR A N 1
ATOM 4478 C CA . THR A 1 552 ? 7.238 8.033 -24.104 1.00 80.62 552 THR A CA 1
ATOM 4479 C C . THR A 1 552 ? 6.108 8.870 -24.694 1.00 80.62 552 THR A C 1
ATOM 4481 O O . THR A 1 552 ? 4.945 8.480 -24.604 1.00 80.62 552 THR A O 1
ATOM 4484 N N . LEU A 1 553 ? 6.441 10.015 -25.286 1.00 82.50 553 LEU A N 1
ATOM 4485 C CA . LEU A 1 553 ? 5.483 10.936 -25.898 1.00 82.50 553 LEU A CA 1
ATOM 4486 C C . LEU A 1 553 ? 5.451 10.738 -27.416 1.00 82.50 553 LEU A C 1
ATOM 4488 O O . LEU A 1 553 ? 6.486 10.495 -28.040 1.00 82.50 553 LEU A O 1
ATOM 4492 N N . ASP A 1 554 ? 4.269 10.875 -28.014 1.00 78.56 554 ASP A N 1
ATOM 4493 C CA . ASP A 1 554 ? 4.113 10.835 -29.467 1.00 78.56 554 ASP A CA 1
ATOM 4494 C C . ASP A 1 554 ? 4.698 12.125 -30.085 1.00 78.56 554 ASP A C 1
ATOM 4496 O O . ASP A 1 554 ? 4.282 13.223 -29.704 1.00 78.56 554 ASP A O 1
ATOM 4500 N N . PRO A 1 555 ? 5.637 12.053 -31.051 1.00 79.38 555 PRO A N 1
ATOM 4501 C CA . PRO A 1 555 ? 6.175 13.244 -31.710 1.00 79.38 555 PRO A CA 1
ATOM 4502 C C . PRO A 1 555 ? 5.109 14.129 -32.378 1.00 79.38 555 PRO A C 1
ATOM 4504 O O . PRO A 1 555 ? 5.355 15.316 -32.576 1.00 79.38 555 PRO A O 1
ATOM 4507 N N . SER A 1 556 ? 3.939 13.579 -32.726 1.00 77.00 556 SER A N 1
ATOM 4508 C CA . SER A 1 556 ? 2.814 14.323 -33.306 1.00 77.00 556 SER A CA 1
ATOM 4509 C C . SER A 1 556 ? 1.983 15.110 -32.285 1.00 77.00 556 SER A C 1
ATOM 4511 O O . SER A 1 556 ? 1.297 16.050 -32.680 1.00 77.00 556 SER A O 1
ATOM 4513 N N . SER A 1 557 ? 2.071 14.800 -30.982 1.00 79.31 557 SER A N 1
ATOM 4514 C CA . SER A 1 557 ? 1.440 15.609 -29.925 1.00 79.31 557 SER A CA 1
ATOM 4515 C C . SER A 1 557 ? 2.311 16.781 -29.455 1.00 79.31 557 SER A C 1
ATOM 4517 O O . SER A 1 557 ? 1.876 17.579 -28.625 1.00 79.31 557 SER A O 1
ATOM 4519 N N . ILE A 1 558 ? 3.547 16.897 -29.952 1.00 85.19 558 ILE A N 1
ATOM 4520 C CA . ILE A 1 558 ? 4.469 17.978 -29.593 1.00 85.19 558 ILE A CA 1
ATOM 4521 C C . ILE A 1 558 ? 4.217 19.201 -30.481 1.00 85.19 558 ILE A C 1
ATOM 4523 O O . ILE A 1 558 ? 4.248 19.114 -31.709 1.00 85.19 558 ILE A O 1
ATOM 4527 N N . LYS A 1 559 ? 4.008 20.372 -29.867 1.00 85.56 559 LYS A N 1
ATOM 4528 C CA . LYS A 1 559 ? 3.737 21.607 -30.607 1.00 85.56 559 LYS A CA 1
ATOM 4529 C C . LYS A 1 559 ? 4.984 22.086 -31.362 1.00 85.56 559 LYS A C 1
ATOM 4531 O O . LYS A 1 559 ? 5.990 22.455 -30.755 1.00 85.56 559 LYS A O 1
ATOM 4536 N N . LEU A 1 560 ? 4.885 22.140 -32.687 1.00 87.38 560 LEU A N 1
ATOM 4537 C CA . LEU A 1 560 ? 5.791 22.902 -33.548 1.00 87.38 560 LEU A CA 1
ATOM 4538 C C . LEU A 1 560 ? 5.396 24.383 -33.530 1.00 87.38 560 LEU A C 1
ATOM 4540 O O . LEU A 1 560 ? 4.211 24.702 -33.590 1.00 87.38 560 LEU A O 1
ATOM 4544 N N . ALA A 1 561 ? 6.383 25.273 -33.448 1.00 84.94 561 ALA A N 1
ATOM 4545 C CA . ALA A 1 561 ? 6.166 26.712 -33.537 1.00 84.94 561 ALA A CA 1
ATOM 4546 C C . ALA A 1 561 ? 6.072 27.174 -34.998 1.00 84.94 561 ALA A C 1
ATOM 4548 O O . ALA A 1 561 ? 6.905 26.803 -35.830 1.00 84.94 561 ALA A O 1
ATOM 4549 N N . GLU A 1 562 ? 5.106 28.041 -35.294 1.00 82.00 562 GLU A N 1
ATOM 4550 C CA . GLU A 1 562 ? 5.001 28.734 -36.581 1.00 82.00 562 GLU A CA 1
ATOM 4551 C C . GLU A 1 562 ? 5.970 29.926 -36.654 1.00 82.00 562 GLU A C 1
ATOM 4553 O O . GLU A 1 562 ? 6.468 30.268 -37.729 1.00 82.00 562 GLU A O 1
ATOM 4558 N N . ASN A 1 563 ? 6.257 30.557 -35.507 1.00 80.44 563 ASN A N 1
ATOM 4559 C CA . ASN A 1 563 ? 7.057 31.781 -35.400 1.00 80.44 563 ASN A CA 1
ATOM 4560 C C . ASN A 1 563 ? 8.049 31.732 -34.221 1.00 80.44 563 ASN A C 1
ATOM 4562 O O . ASN A 1 563 ? 7.854 31.009 -33.250 1.00 80.44 563 ASN A O 1
ATOM 4566 N N . PHE A 1 564 ? 9.124 32.528 -34.288 1.00 78.81 564 PHE A N 1
ATOM 4567 C CA . PHE A 1 564 ? 10.211 32.503 -33.291 1.00 78.81 564 PHE A CA 1
ATOM 4568 C C . PHE A 1 564 ? 9.843 33.091 -31.920 1.00 78.81 564 PHE A C 1
ATOM 4570 O O . PHE A 1 564 ? 10.482 32.742 -30.932 1.00 78.81 564 PHE A O 1
ATOM 4577 N N . ASP A 1 565 ? 8.831 33.959 -31.864 1.00 76.81 565 ASP A N 1
ATOM 4578 C CA . ASP A 1 565 ? 8.348 34.616 -30.640 1.00 76.81 565 ASP A CA 1
ATOM 4579 C C . ASP A 1 565 ? 7.166 33.866 -29.989 1.00 76.81 565 ASP A C 1
ATOM 4581 O O . ASP A 1 565 ? 6.472 34.399 -29.121 1.00 76.81 565 ASP A O 1
ATOM 4585 N N . GLU A 1 566 ? 6.885 32.640 -30.440 1.00 82.94 566 GLU A N 1
ATOM 4586 C CA . GLU A 1 566 ? 5.729 31.867 -29.998 1.00 82.94 566 GLU A CA 1
ATOM 4587 C C . GLU A 1 566 ? 5.907 31.284 -28.586 1.00 82.94 566 GLU A C 1
ATOM 4589 O O . GLU A 1 566 ? 6.960 30.766 -28.215 1.00 82.94 566 GLU A O 1
ATOM 4594 N N . ILE A 1 567 ? 4.844 31.361 -27.784 1.00 83.12 567 ILE A N 1
ATOM 4595 C CA . ILE A 1 567 ? 4.847 30.934 -26.381 1.00 83.12 567 ILE A CA 1
ATOM 4596 C C . ILE A 1 567 ? 4.529 29.424 -26.293 1.00 83.12 567 ILE A C 1
ATOM 4598 O O . ILE A 1 567 ? 3.630 28.948 -27.004 1.00 83.12 567 ILE A O 1
ATOM 4602 N N . PRO A 1 568 ? 5.225 28.651 -25.429 1.00 85.44 568 PRO A N 1
ATOM 4603 C CA . PRO A 1 568 ? 4.894 27.252 -25.171 1.00 85.44 568 PRO A CA 1
ATOM 4604 C C . PRO A 1 568 ? 3.429 27.059 -24.748 1.00 85.44 568 PRO A C 1
ATOM 4606 O O . PRO A 1 568 ? 2.863 27.930 -24.083 1.00 85.44 568 PRO A O 1
ATOM 4609 N N . PRO A 1 569 ? 2.797 25.927 -25.107 1.00 86.44 569 PRO A N 1
ATOM 4610 C CA . PRO A 1 569 ? 1.421 25.659 -24.710 1.00 86.44 569 PRO A CA 1
ATOM 4611 C C . PRO A 1 569 ? 1.326 25.438 -23.194 1.00 86.44 569 PRO A C 1
ATOM 4613 O O . PRO A 1 569 ? 2.317 25.102 -22.542 1.00 86.44 569 PRO A O 1
ATOM 4616 N N . ILE A 1 570 ? 0.129 25.613 -22.630 1.00 83.12 570 ILE A N 1
ATOM 4617 C CA . ILE A 1 570 ? -0.113 25.417 -21.194 1.00 83.12 570 ILE A CA 1
ATOM 4618 C C . ILE A 1 570 ? 0.234 23.959 -20.813 1.00 83.12 570 ILE A C 1
ATOM 4620 O O . ILE A 1 570 ? -0.232 23.036 -21.487 1.00 83.12 570 ILE A O 1
ATOM 4624 N N . PRO A 1 571 ? 1.061 23.731 -19.772 1.00 86.44 571 PRO A N 1
ATOM 4625 C CA . PRO A 1 571 ? 1.377 22.402 -19.252 1.00 86.44 571 PRO A CA 1
ATOM 4626 C C . PRO A 1 571 ? 0.157 21.536 -18.935 1.00 86.44 571 PRO A C 1
ATOM 4628 O O . PRO A 1 571 ? -0.843 22.018 -18.411 1.00 86.44 571 PRO A O 1
ATOM 4631 N N . SER A 1 572 ? 0.270 20.239 -19.223 1.00 85.88 572 SER A N 1
ATOM 4632 C CA . SER A 1 572 ? -0.777 19.236 -18.991 1.00 85.88 572 SER A CA 1
ATOM 4633 C C . SER A 1 572 ? -0.239 18.025 -18.222 1.00 85.88 572 SER A C 1
ATOM 4635 O O . SER A 1 572 ? 0.973 17.785 -18.175 1.00 85.88 572 SER A O 1
ATOM 4637 N N . TRP A 1 573 ? -1.137 17.296 -17.554 1.00 87.38 573 TRP A N 1
ATOM 4638 C CA . TRP A 1 573 ? -0.790 16.128 -16.744 1.00 87.38 573 TRP A CA 1
ATOM 4639 C C . TRP A 1 573 ? -0.522 14.896 -17.615 1.00 87.38 573 TRP A C 1
ATOM 4641 O O . TRP A 1 573 ? -1.392 14.433 -18.347 1.00 87.38 573 TRP A O 1
ATOM 4651 N N . HIS A 1 574 ? 0.673 14.334 -17.469 1.00 86.94 574 HIS A N 1
ATOM 4652 C CA . HIS A 1 574 ? 1.135 13.121 -18.133 1.00 86.94 574 HIS A CA 1
ATOM 4653 C C . HIS A 1 574 ? 1.352 12.024 -17.083 1.00 86.94 574 HIS A C 1
ATOM 4655 O O . HIS A 1 574 ? 2.040 12.252 -16.087 1.00 86.94 574 HIS A O 1
ATOM 4661 N N . HIS A 1 575 ? 0.773 10.839 -17.281 1.00 87.19 575 HIS A N 1
ATOM 4662 C CA . HIS A 1 575 ? 0.936 9.703 -16.367 1.00 87.19 575 HIS A CA 1
ATOM 4663 C C . HIS A 1 575 ? 2.173 8.876 -16.727 1.00 87.19 575 HIS A C 1
ATOM 4665 O O . HIS A 1 575 ? 2.344 8.493 -17.883 1.00 87.19 575 HIS A O 1
ATOM 4671 N N . LEU A 1 576 ? 3.014 8.578 -15.738 1.00 83.56 576 LEU A N 1
ATOM 4672 C CA . LEU A 1 576 ? 4.228 7.789 -15.927 1.00 83.56 576 LEU A CA 1
ATOM 4673 C C . LEU A 1 576 ? 3.949 6.295 -15.714 1.00 83.56 576 LEU A C 1
ATOM 4675 O O . LEU A 1 576 ? 3.157 5.907 -14.853 1.00 83.56 576 LEU A O 1
ATOM 4679 N N . ILE A 1 577 ? 4.645 5.451 -16.471 1.00 79.50 577 ILE A N 1
ATOM 4680 C CA . ILE A 1 577 ? 4.672 4.002 -16.282 1.00 79.50 577 ILE A CA 1
ATOM 4681 C C . ILE A 1 577 ? 5.696 3.707 -15.182 1.00 79.50 577 ILE A C 1
ATOM 4683 O O . ILE A 1 577 ? 6.898 3.844 -15.405 1.00 79.50 577 ILE A O 1
ATOM 4687 N N . SER A 1 578 ? 5.217 3.332 -13.996 1.00 71.25 578 SER A N 1
ATOM 4688 C CA . SER A 1 578 ? 6.050 2.921 -12.858 1.00 71.25 578 SER A CA 1
ATOM 4689 C C . SER A 1 578 ? 6.212 1.398 -12.810 1.00 71.25 578 SER A C 1
ATOM 4691 O O . SER A 1 578 ? 5.369 0.655 -13.313 1.00 71.25 578 SER A O 1
ATOM 4693 N N . THR A 1 579 ? 7.284 0.924 -12.175 1.00 55.22 579 THR A N 1
ATOM 4694 C CA . THR A 1 579 ? 7.512 -0.499 -11.855 1.00 55.22 579 THR A CA 1
ATOM 4695 C C . THR A 1 579 ? 6.709 -0.973 -10.637 1.00 55.22 579 THR A C 1
ATOM 4697 O O . THR A 1 579 ? 6.616 -2.174 -10.389 1.00 55.22 579 THR A O 1
ATOM 4700 N N . SER A 1 580 ? 6.131 -0.039 -9.878 1.00 54.94 580 SER A N 1
ATOM 4701 C CA . SER A 1 580 ? 5.351 -0.274 -8.662 1.00 54.94 580 SER A CA 1
ATOM 4702 C C . SER A 1 580 ? 3.849 -0.217 -8.949 1.00 54.94 580 SER A C 1
ATOM 4704 O O . SER A 1 580 ? 3.344 0.775 -9.469 1.00 54.94 580 SER A O 1
ATOM 4706 N N . GLU A 1 581 ? 3.102 -1.249 -8.542 1.00 52.09 581 GLU A N 1
ATOM 4707 C CA . GLU A 1 581 ? 1.632 -1.273 -8.654 1.00 52.09 581 GLU A CA 1
ATOM 4708 C C . GLU A 1 581 ? 0.935 -0.282 -7.696 1.00 52.09 581 GLU A C 1
ATOM 4710 O O . GLU A 1 581 ? -0.234 0.063 -7.887 1.00 52.09 581 GLU A O 1
ATOM 4715 N N . ILE A 1 582 ? 1.649 0.186 -6.664 1.00 54.94 582 ILE A N 1
ATOM 4716 C CA . ILE A 1 582 ? 1.116 1.010 -5.567 1.00 54.94 582 ILE A CA 1
ATOM 4717 C C . ILE A 1 582 ? 1.143 2.507 -5.920 1.00 54.94 582 ILE A C 1
ATOM 4719 O O . ILE A 1 582 ? 0.273 3.266 -5.491 1.00 54.94 582 ILE A O 1
ATOM 4723 N N . SER A 1 583 ? 2.130 2.948 -6.704 1.00 65.69 583 SER A N 1
ATOM 4724 C CA . SER A 1 583 ? 2.384 4.360 -7.016 1.00 65.69 583 SER A CA 1
ATOM 4725 C C . SER A 1 583 ? 2.074 4.679 -8.475 1.00 65.69 583 SER A C 1
ATOM 4727 O O . SER A 1 583 ? 2.561 4.014 -9.384 1.00 65.69 583 SER A O 1
ATOM 4729 N N . LYS A 1 584 ? 1.297 5.742 -8.709 1.00 76.06 584 LYS A N 1
ATOM 4730 C CA . LYS A 1 584 ? 0.909 6.211 -10.051 1.00 76.06 584 LYS A CA 1
ATOM 4731 C C . LYS A 1 584 ? 1.401 7.646 -10.281 1.00 76.06 584 LYS A C 1
ATOM 4733 O O . LYS A 1 584 ? 0.573 8.560 -10.320 1.00 76.06 584 LYS A O 1
ATOM 4738 N N . PRO A 1 585 ? 2.727 7.864 -10.375 1.00 82.75 585 PRO A N 1
ATOM 4739 C CA . PRO A 1 585 ? 3.281 9.200 -10.519 1.00 82.75 585 PRO A CA 1
ATOM 4740 C C . PRO A 1 585 ? 2.827 9.861 -11.827 1.00 82.75 585 PRO A C 1
ATOM 4742 O O . PRO A 1 585 ? 2.696 9.221 -12.875 1.00 82.75 585 PRO A O 1
ATOM 4745 N N . LYS A 1 586 ? 2.580 11.169 -11.759 1.00 86.88 586 LYS A N 1
ATOM 4746 C CA . LYS A 1 586 ? 2.218 12.017 -12.901 1.00 86.88 586 LYS A CA 1
ATOM 4747 C C . LYS A 1 586 ? 3.048 13.299 -12.902 1.00 86.88 586 LYS A C 1
ATOM 4749 O O . LYS A 1 586 ? 3.397 13.810 -11.839 1.00 86.88 586 LYS A O 1
ATOM 4754 N N . ILE A 1 587 ? 3.328 13.835 -14.085 1.00 88.94 587 ILE A N 1
ATOM 4755 C CA . ILE A 1 587 ? 4.117 15.056 -14.297 1.00 88.94 587 ILE A CA 1
ATOM 4756 C C . ILE A 1 587 ? 3.313 16.105 -15.073 1.00 88.94 587 ILE A C 1
ATOM 4758 O O . ILE A 1 587 ? 2.586 15.777 -16.007 1.00 88.94 587 ILE A O 1
ATOM 4762 N N . LEU A 1 588 ? 3.428 17.369 -14.673 1.00 88.56 588 LEU A N 1
ATOM 4763 C CA . LEU A 1 588 ? 2.794 18.523 -15.304 1.00 88.56 588 LEU A CA 1
ATOM 4764 C C . LEU A 1 588 ? 3.828 19.263 -16.157 1.00 88.56 588 LEU A C 1
ATOM 4766 O O . LEU A 1 588 ? 4.718 19.933 -15.619 1.00 88.56 588 LEU A O 1
ATOM 4770 N N . MET A 1 589 ? 3.720 19.137 -17.481 1.00 90.12 589 MET A N 1
ATOM 4771 C CA . MET A 1 589 ? 4.701 19.706 -18.409 1.00 90.12 589 MET A CA 1
ATOM 4772 C C . MET A 1 589 ? 4.129 20.050 -19.790 1.00 90.12 589 MET A C 1
ATOM 4774 O O . MET A 1 589 ? 3.045 19.593 -20.159 1.00 90.12 589 MET A O 1
ATOM 4778 N N . SER A 1 590 ? 4.868 20.848 -20.561 1.00 90.69 590 SER A N 1
ATOM 4779 C CA . SER A 1 590 ? 4.629 21.067 -21.993 1.00 90.69 590 SER A CA 1
ATOM 4780 C C . SER A 1 590 ? 5.925 21.244 -22.785 1.00 90.69 590 SER A C 1
ATOM 4782 O O . SER A 1 590 ? 7.007 21.430 -22.225 1.00 90.69 590 SER A O 1
ATOM 4784 N N . PHE A 1 591 ? 5.794 21.187 -24.112 1.00 90.69 591 PHE A N 1
ATOM 4785 C CA . PHE A 1 591 ? 6.892 21.241 -25.069 1.00 90.69 591 PHE A CA 1
ATOM 4786 C C . PHE A 1 591 ? 6.557 22.179 -26.229 1.00 90.69 591 PHE A C 1
ATOM 4788 O O . PHE A 1 591 ? 5.423 22.196 -26.715 1.00 90.69 591 PHE A O 1
ATOM 4795 N N . LEU A 1 592 ? 7.566 22.907 -26.703 1.00 90.50 592 LEU A N 1
ATOM 4796 C CA . LEU A 1 592 ? 7.544 23.673 -27.944 1.00 90.50 592 LEU A CA 1
ATOM 4797 C C . LEU A 1 592 ? 8.833 23.397 -28.730 1.00 90.50 592 LEU A C 1
ATOM 4799 O O . LEU A 1 592 ? 9.929 23.436 -28.170 1.00 90.50 592 LEU A O 1
ATOM 4803 N N . LEU A 1 593 ? 8.702 23.134 -30.029 1.00 89.94 593 LEU A N 1
ATOM 4804 C CA . LEU A 1 593 ? 9.817 22.926 -30.954 1.00 89.94 593 LEU A CA 1
ATOM 4805 C C . LEU A 1 593 ? 9.891 24.087 -31.943 1.00 89.94 593 LEU A C 1
ATOM 4807 O O . LEU A 1 593 ? 8.992 24.259 -32.766 1.00 89.94 593 LEU A O 1
ATOM 4811 N N . ILE A 1 594 ? 10.975 24.859 -31.895 1.00 89.19 594 ILE A N 1
ATOM 4812 C CA . ILE A 1 594 ? 11.181 26.020 -32.766 1.00 89.19 594 ILE A CA 1
ATOM 4813 C C . ILE A 1 594 ? 12.171 25.639 -33.883 1.00 89.19 594 ILE A C 1
ATOM 4815 O O . ILE A 1 594 ? 13.357 25.440 -33.593 1.00 89.19 594 ILE A O 1
ATOM 4819 N N . PRO A 1 595 ? 11.733 25.517 -35.154 1.00 87.88 595 PRO A N 1
ATOM 4820 C CA . PRO A 1 595 ? 12.613 25.175 -36.275 1.00 87.88 595 PRO A CA 1
ATOM 4821 C C . PRO A 1 595 ? 13.565 26.332 -36.610 1.00 87.88 595 PRO A C 1
ATOM 4823 O O . PRO A 1 595 ? 13.133 27.432 -36.953 1.00 87.88 595 PRO A O 1
ATOM 4826 N N . LEU A 1 596 ? 14.876 26.090 -36.550 1.00 85.56 596 LEU A N 1
ATOM 4827 C CA . LEU A 1 596 ? 15.905 27.114 -36.759 1.00 85.56 596 LEU A CA 1
ATOM 4828 C C . LEU A 1 596 ? 16.328 27.214 -38.233 1.00 85.56 596 LEU A C 1
ATOM 4830 O O . LEU A 1 596 ? 16.418 26.213 -38.944 1.00 85.56 596 LEU A O 1
ATOM 4834 N N . ARG A 1 597 ? 16.656 28.432 -38.690 1.00 82.38 597 ARG A N 1
ATOM 4835 C CA . ARG A 1 597 ? 17.192 28.672 -40.049 1.00 82.38 597 ARG A CA 1
ATOM 4836 C C . ARG A 1 597 ? 18.721 28.588 -40.112 1.00 82.38 597 ARG A C 1
ATOM 4838 O O . ARG A 1 597 ? 19.270 28.239 -41.151 1.00 82.38 597 ARG A O 1
ATOM 4845 N N . ASP A 1 598 ? 19.397 28.885 -39.004 1.00 77.44 598 ASP A N 1
ATOM 4846 C CA . ASP A 1 598 ? 20.845 28.745 -38.808 1.00 77.44 598 ASP A CA 1
ATOM 4847 C C . ASP A 1 598 ? 21.089 28.199 -37.391 1.00 77.44 598 ASP A C 1
ATOM 4849 O O . ASP A 1 598 ? 20.437 28.625 -36.435 1.00 77.44 598 ASP A O 1
ATOM 4853 N N . LYS A 1 599 ? 22.065 27.298 -37.223 1.00 70.38 599 LYS A N 1
ATOM 4854 C CA . LYS A 1 599 ? 22.500 26.796 -35.907 1.00 70.38 599 LYS A CA 1
ATOM 4855 C C . LYS A 1 599 ? 23.032 27.907 -34.985 1.00 70.38 599 LYS A C 1
ATOM 4857 O O . LYS A 1 599 ? 23.099 27.699 -33.773 1.00 70.38 599 LYS A O 1
ATOM 4862 N N . LYS A 1 600 ? 23.381 29.081 -35.531 1.00 74.31 600 LYS A N 1
ATOM 4863 C CA . LYS A 1 600 ? 23.780 30.294 -34.789 1.00 74.31 600 LYS A CA 1
ATOM 4864 C C . LYS A 1 600 ? 22.628 31.232 -34.406 1.00 74.31 600 LYS A C 1
ATOM 4866 O O . LYS A 1 600 ? 22.867 32.177 -33.659 1.00 74.31 600 LYS A O 1
ATOM 4871 N N . GLN A 1 601 ? 21.405 31.010 -34.893 1.00 77.62 601 GLN A N 1
ATOM 4872 C CA . GLN A 1 601 ? 20.254 31.871 -34.589 1.00 77.62 601 GLN A CA 1
ATOM 4873 C C . GLN A 1 601 ? 19.982 31.904 -33.072 1.00 77.62 601 GLN A C 1
ATOM 4875 O O . GLN A 1 601 ? 20.105 30.876 -32.414 1.00 77.62 601 GLN A O 1
ATOM 4880 N N . ILE A 1 602 ? 19.627 33.054 -32.496 1.00 77.81 602 ILE A N 1
ATOM 4881 C CA . ILE A 1 602 ? 19.290 33.186 -31.064 1.00 77.81 602 ILE A CA 1
ATOM 4882 C C . ILE A 1 602 ? 17.765 33.214 -30.919 1.00 77.81 602 ILE A C 1
ATOM 4884 O O . ILE A 1 602 ? 17.096 33.872 -31.713 1.00 77.81 602 ILE A O 1
ATOM 4888 N N . ILE A 1 603 ? 17.236 32.502 -29.921 1.00 81.94 603 ILE A N 1
ATOM 4889 C CA . ILE A 1 603 ? 15.806 32.436 -29.591 1.00 81.94 603 ILE A CA 1
ATOM 4890 C C . ILE A 1 603 ? 15.587 33.069 -28.206 1.00 81.94 603 ILE A C 1
ATOM 4892 O O . ILE A 1 603 ? 16.336 32.740 -27.281 1.00 81.94 603 ILE A O 1
ATOM 4896 N N . PRO A 1 604 ? 14.605 33.974 -28.033 1.00 77.75 604 PRO A N 1
ATOM 4897 C CA . PRO A 1 604 ? 14.273 34.533 -26.727 1.00 77.75 604 PRO A CA 1
ATOM 4898 C C . PRO A 1 604 ? 13.464 33.521 -25.901 1.00 77.75 604 PRO A C 1
ATOM 4900 O O . PRO A 1 604 ? 12.315 33.225 -26.216 1.00 77.75 604 PRO A O 1
ATOM 4903 N N . ILE A 1 605 ? 14.042 33.007 -24.814 1.00 80.00 605 ILE A N 1
ATOM 4904 C CA . ILE A 1 605 ? 13.320 32.123 -23.886 1.00 80.00 605 ILE A CA 1
ATOM 4905 C C . ILE A 1 605 ? 12.296 32.970 -23.097 1.00 80.00 605 ILE A C 1
ATOM 4907 O O . ILE A 1 605 ? 12.691 33.968 -22.483 1.00 80.00 605 ILE A O 1
ATOM 4911 N N . PRO A 1 606 ? 10.992 32.630 -23.096 1.00 79.50 606 PRO A N 1
ATOM 4912 C CA . PRO A 1 606 ? 9.985 33.371 -22.339 1.00 79.50 606 PRO A CA 1
ATOM 4913 C C . PRO A 1 606 ? 10.130 33.140 -20.828 1.00 79.50 606 PRO A C 1
ATOM 4915 O O . PRO A 1 606 ? 10.512 32.058 -20.390 1.00 79.50 606 PRO A O 1
ATOM 4918 N N . SER A 1 607 ? 9.772 34.137 -20.013 1.00 79.94 607 SER A N 1
ATOM 4919 C CA . SER A 1 607 ? 9.618 33.954 -18.565 1.00 79.94 607 SER A CA 1
ATOM 4920 C C . SER A 1 607 ? 8.326 33.194 -18.247 1.00 79.94 607 SER A C 1
ATOM 4922 O O . SER A 1 607 ? 7.311 33.371 -18.922 1.00 79.94 607 SER A O 1
ATOM 4924 N N . ILE A 1 608 ? 8.339 32.375 -17.190 1.00 77.94 608 ILE A N 1
ATOM 4925 C CA . ILE A 1 608 ? 7.197 31.529 -16.795 1.00 77.94 608 ILE A CA 1
ATOM 4926 C C . ILE A 1 608 ? 5.913 32.329 -16.509 1.00 77.94 608 ILE A C 1
ATOM 4928 O O . ILE A 1 608 ? 4.815 31.879 -16.826 1.00 77.94 608 ILE A O 1
ATOM 4932 N N . GLU A 1 609 ? 6.051 33.562 -16.022 1.00 76.50 609 GLU A N 1
ATOM 4933 C CA . GLU A 1 609 ? 4.963 34.522 -15.775 1.00 76.50 609 GLU A CA 1
ATOM 4934 C C . GLU A 1 609 ? 4.197 34.934 -17.048 1.00 76.50 609 GLU A C 1
ATOM 4936 O O . GLU A 1 609 ? 3.060 35.389 -16.963 1.00 76.50 609 GLU A O 1
ATOM 4941 N N . LYS A 1 610 ? 4.794 34.773 -18.241 1.00 77.44 610 LYS A N 1
ATOM 4942 C CA . LYS A 1 610 ? 4.110 34.981 -19.532 1.00 77.44 610 LYS A CA 1
ATOM 4943 C C . LYS A 1 610 ? 3.299 33.765 -19.985 1.00 77.44 610 LYS A C 1
ATOM 4945 O O . LYS A 1 610 ? 2.486 33.893 -20.894 1.00 77.44 610 LYS A O 1
ATOM 4950 N N . ILE A 1 611 ? 3.551 32.599 -19.391 1.00 77.25 611 ILE A N 1
ATOM 4951 C CA . ILE A 1 611 ? 2.884 31.328 -19.706 1.00 77.25 611 ILE A CA 1
ATOM 4952 C C . ILE A 1 611 ? 1.742 31.074 -18.711 1.00 77.25 611 ILE A C 1
ATOM 4954 O O . ILE A 1 611 ? 0.714 30.508 -19.075 1.00 77.25 611 ILE A O 1
ATOM 4958 N N . LEU A 1 612 ? 1.917 31.485 -17.449 1.00 76.31 612 LEU A N 1
ATOM 4959 C CA . LEU A 1 612 ? 1.063 31.091 -16.330 1.00 76.31 612 LEU A CA 1
ATOM 4960 C C . LEU A 1 612 ? 0.730 32.260 -15.402 1.00 76.31 612 LEU A C 1
ATOM 4962 O O . LEU A 1 612 ? 1.598 33.040 -15.015 1.00 76.31 612 LEU A O 1
ATOM 4966 N N . SER A 1 613 ? -0.535 32.326 -14.977 1.00 77.50 613 SER A N 1
ATOM 4967 C CA . SER A 1 613 ? -0.988 33.323 -14.005 1.00 77.50 613 SER A CA 1
ATOM 4968 C C . SER A 1 613 ? -0.846 32.819 -12.565 1.00 77.50 613 SER A C 1
ATOM 4970 O O . SER A 1 613 ? -1.505 31.862 -12.150 1.00 77.50 613 SER A O 1
ATOM 4972 N N . PHE A 1 614 ? 0.007 33.498 -11.802 1.00 77.50 614 PHE A N 1
ATOM 4973 C CA . PHE A 1 614 ? 0.195 33.280 -10.369 1.00 77.50 614 PHE A CA 1
ATOM 4974 C C . PHE A 1 614 ? -0.622 34.292 -9.542 1.00 77.50 614 PHE A C 1
ATOM 4976 O O . PHE A 1 614 ? -1.090 35.316 -10.050 1.00 77.50 614 PHE A O 1
ATOM 4983 N N . ALA A 1 615 ? -0.780 34.008 -8.252 1.00 80.50 615 ALA A N 1
ATOM 4984 C CA . ALA A 1 615 ? -1.316 34.896 -7.230 1.00 80.50 615 ALA A CA 1
ATOM 4985 C C . ALA A 1 615 ? -0.498 34.745 -5.936 1.00 80.50 615 ALA A C 1
ATOM 4987 O O . ALA A 1 615 ? -0.186 33.628 -5.518 1.00 80.50 615 ALA A O 1
ATOM 4988 N N . ALA A 1 616 ? -0.160 35.866 -5.295 1.00 82.75 616 ALA A N 1
ATOM 4989 C CA . ALA A 1 616 ? 0.509 35.867 -3.998 1.00 82.75 616 ALA A CA 1
ATOM 4990 C C . ALA A 1 616 ? -0.499 35.555 -2.878 1.00 82.75 616 ALA A C 1
ATOM 4992 O O . ALA A 1 616 ? -1.562 36.178 -2.796 1.00 82.75 616 ALA A O 1
ATOM 4993 N N . CYS A 1 617 ? -0.159 34.592 -2.024 1.00 84.38 617 CYS A N 1
ATOM 4994 C CA . CYS A 1 617 ? -0.982 34.134 -0.908 1.00 84.38 617 CYS A CA 1
ATOM 4995 C C . CYS A 1 617 ? -0.170 34.055 0.389 1.00 84.38 617 CYS A C 1
ATOM 4997 O O . CYS A 1 617 ? 0.989 33.633 0.386 1.00 84.38 617 CYS A O 1
ATOM 4999 N N . ASN A 1 618 ? -0.820 34.382 1.506 1.00 86.50 618 ASN A N 1
ATOM 5000 C CA . ASN A 1 618 ? -0.307 34.137 2.850 1.00 86.50 618 ASN A CA 1
ATOM 5001 C C . ASN A 1 618 ? -0.918 32.835 3.384 1.00 86.50 618 ASN A C 1
ATOM 5003 O O . ASN A 1 618 ? -2.122 32.744 3.620 1.00 86.50 618 ASN A O 1
ATOM 5007 N N . LEU A 1 619 ? -0.077 31.818 3.558 1.00 87.12 619 LEU A N 1
ATOM 5008 C CA . LEU A 1 619 ? -0.408 30.536 4.172 1.00 87.12 619 LEU A CA 1
ATOM 5009 C C . LEU A 1 619 ? -0.163 30.626 5.682 1.00 87.12 619 LEU A C 1
ATOM 5011 O O . LEU A 1 619 ? 0.971 30.835 6.112 1.00 87.12 619 LEU A O 1
ATOM 5015 N N . GLN A 1 620 ? -1.209 30.426 6.478 1.00 88.62 620 GLN A N 1
ATOM 5016 C CA . GLN A 1 620 ? -1.128 30.253 7.926 1.00 88.62 620 GLN A CA 1
ATOM 5017 C C . GLN A 1 620 ? -1.306 28.779 8.286 1.00 88.62 620 GLN A C 1
ATOM 5019 O O . GLN A 1 620 ? -2.223 28.120 7.789 1.00 88.62 620 GLN A O 1
ATOM 5024 N N . ILE A 1 621 ? -0.465 28.274 9.186 1.00 90.31 621 ILE A N 1
ATOM 5025 C CA . ILE A 1 621 ? -0.617 26.937 9.763 1.00 90.31 621 ILE A CA 1
ATOM 5026 C C . ILE A 1 621 ? -0.466 27.039 11.278 1.00 90.31 621 ILE A C 1
ATOM 5028 O O . ILE A 1 621 ? 0.623 27.344 11.758 1.00 90.31 621 ILE A O 1
ATOM 5032 N N . LEU A 1 622 ? -1.526 26.745 12.032 1.00 91.88 622 LEU A N 1
ATOM 5033 C CA . LEU A 1 622 ? -1.410 26.463 13.465 1.00 91.88 622 LEU A CA 1
ATOM 5034 C C . LEU A 1 622 ? -1.119 24.974 13.632 1.00 91.88 622 LEU A C 1
ATOM 5036 O O . LEU A 1 622 ? -1.991 24.149 13.363 1.00 91.88 622 LEU A O 1
ATOM 5040 N N . ILE A 1 623 ? 0.085 24.624 14.085 1.00 92.06 623 ILE A N 1
ATOM 5041 C CA . ILE A 1 623 ? 0.390 23.245 14.472 1.00 92.06 623 ILE A CA 1
ATOM 5042 C C . ILE A 1 623 ? -0.063 23.052 15.915 1.00 92.06 623 ILE A C 1
ATOM 5044 O O . ILE A 1 623 ? 0.516 23.629 16.836 1.00 92.06 623 ILE A O 1
ATOM 5048 N N . ILE A 1 624 ? -1.091 22.227 16.111 1.00 91.06 624 ILE A N 1
ATOM 5049 C CA . ILE A 1 624 ? -1.561 21.857 17.447 1.00 91.06 624 ILE A CA 1
ATOM 5050 C C . ILE A 1 624 ? -0.557 20.871 18.036 1.00 91.06 624 ILE A C 1
ATOM 5052 O O . ILE A 1 624 ? 0.075 21.180 19.043 1.00 91.06 624 ILE A O 1
ATOM 5056 N N . GLY A 1 625 ? -0.307 19.759 17.338 1.00 89.75 625 GLY A N 1
ATOM 5057 C CA . GLY A 1 625 ? 0.790 18.848 17.651 1.00 89.75 625 GLY A CA 1
ATOM 5058 C C . GLY A 1 625 ? 0.577 17.422 17.161 1.00 89.75 625 GLY A C 1
ATOM 5059 O O . GLY A 1 625 ? -0.190 17.195 16.227 1.00 89.75 625 GLY A O 1
ATOM 5060 N N . THR A 1 626 ? 1.296 16.465 17.742 1.00 90.38 626 THR A N 1
ATOM 5061 C CA . THR A 1 626 ? 1.251 15.050 17.338 1.00 90.38 626 THR A CA 1
ATOM 5062 C C . THR A 1 626 ? 0.425 14.205 18.301 1.00 90.38 626 THR A C 1
ATOM 5064 O O . THR A 1 626 ? 0.262 14.552 19.473 1.00 90.38 626 THR A O 1
ATOM 5067 N N . ARG A 1 627 ? -0.126 13.098 17.797 1.00 89.12 627 ARG A N 1
ATOM 5068 C CA . ARG A 1 627 ? -0.894 12.115 18.570 1.00 89.12 627 ARG A CA 1
ATOM 5069 C C . ARG A 1 627 ? -0.475 10.695 18.197 1.00 89.12 627 ARG A C 1
ATOM 5071 O O . ARG A 1 627 ? -0.261 10.428 17.011 1.00 89.12 627 ARG A O 1
ATOM 5078 N N . LYS A 1 628 ? -0.393 9.794 19.182 1.00 86.81 628 LYS A N 1
ATOM 5079 C CA . LYS A 1 628 ? 0.001 8.376 19.016 1.00 86.81 628 LYS A CA 1
ATOM 5080 C C . LYS A 1 628 ? 1.281 8.191 18.178 1.00 86.81 628 LYS A C 1
ATOM 5082 O O . LYS A 1 628 ? 1.370 7.287 17.348 1.00 86.81 628 LYS A O 1
ATOM 5087 N N . LEU A 1 629 ? 2.245 9.099 18.348 1.00 87.12 629 LEU A N 1
ATOM 5088 C CA . LEU A 1 629 ? 3.528 9.095 17.651 1.00 87.12 629 LEU A CA 1
ATOM 5089 C C . LEU A 1 629 ? 4.387 7.905 18.103 1.00 87.12 629 LEU A C 1
ATOM 5091 O O . LEU A 1 629 ? 4.660 7.745 19.287 1.00 87.12 629 LEU A O 1
ATOM 5095 N N . GLN A 1 630 ? 4.831 7.080 17.162 1.00 84.88 630 GLN A N 1
ATOM 5096 C CA . GLN A 1 630 ? 5.636 5.895 17.442 1.00 84.88 630 GLN A CA 1
ATOM 5097 C C . GLN A 1 630 ? 7.141 6.220 17.475 1.00 84.88 630 GLN A C 1
ATOM 5099 O O . GLN A 1 630 ? 7.611 7.049 16.686 1.00 84.88 630 GLN A O 1
ATOM 5104 N N . PRO A 1 631 ? 7.924 5.545 18.339 1.00 76.62 631 PRO A N 1
ATOM 5105 C CA . PRO A 1 631 ? 9.380 5.667 18.366 1.00 76.62 631 PRO A CA 1
ATOM 5106 C C . PRO A 1 631 ? 10.060 5.175 17.073 1.00 76.62 631 PRO A C 1
ATOM 5108 O O . PRO A 1 631 ? 9.452 4.568 16.184 1.00 76.62 631 PRO A O 1
ATOM 5111 N N . TYR A 1 632 ? 11.367 5.426 16.968 1.00 71.50 632 TYR A N 1
ATOM 5112 C CA . TYR A 1 632 ? 12.224 4.790 15.965 1.00 71.50 632 TYR A CA 1
ATOM 5113 C C . TYR A 1 632 ? 13.032 3.662 16.615 1.00 71.50 632 TYR A C 1
ATOM 5115 O O . TYR A 1 632 ? 13.877 3.904 17.482 1.00 71.50 632 TYR A O 1
ATOM 5123 N N . GLY A 1 633 ? 12.737 2.422 16.218 1.00 69.44 633 GLY A N 1
ATOM 5124 C CA . GLY A 1 633 ? 13.273 1.225 16.862 1.00 69.44 633 GLY A CA 1
ATOM 5125 C C . GLY A 1 633 ? 12.977 1.203 18.367 1.00 69.44 633 GLY A C 1
ATOM 5126 O O . GLY A 1 633 ? 11.884 1.550 18.806 1.00 69.44 633 GLY A O 1
ATOM 5127 N N . LEU A 1 634 ? 13.981 0.823 19.159 1.00 64.38 634 LEU A N 1
ATOM 5128 C CA . LEU A 1 634 ? 13.894 0.721 20.622 1.00 64.38 634 LEU A CA 1
ATOM 5129 C C . LEU A 1 634 ? 14.184 2.043 21.368 1.00 64.38 634 LEU A C 1
ATOM 5131 O O . LEU A 1 634 ? 14.301 2.036 22.593 1.00 64.38 634 LEU A O 1
ATOM 5135 N N . MET A 1 635 ? 14.355 3.177 20.672 1.00 63.88 635 MET A N 1
ATOM 5136 C CA . MET A 1 635 ? 14.631 4.459 21.334 1.00 63.88 635 MET A CA 1
ATOM 5137 C C . MET A 1 635 ? 13.329 5.164 21.749 1.00 63.88 635 MET A C 1
ATOM 5139 O O . MET A 1 635 ? 12.550 5.523 20.866 1.00 63.88 635 MET A O 1
ATOM 5143 N N . PRO A 1 636 ? 13.091 5.428 23.050 1.00 68.94 636 PRO A N 1
ATOM 5144 C CA . PRO A 1 636 ? 11.911 6.169 23.486 1.00 68.94 636 PRO A CA 1
ATOM 5145 C C . PRO A 1 636 ? 11.959 7.621 22.996 1.00 68.94 636 PRO A C 1
ATOM 5147 O O . PRO A 1 636 ? 13.040 8.212 22.900 1.00 68.94 636 PRO A O 1
ATOM 5150 N N . LEU A 1 637 ? 10.778 8.189 22.741 1.00 76.31 637 LEU A N 1
ATOM 5151 C CA . LEU A 1 637 ? 10.599 9.601 22.400 1.00 76.31 637 LEU A CA 1
ATOM 5152 C C . LEU A 1 637 ? 11.038 10.511 23.560 1.00 76.31 637 LEU A C 1
ATOM 5154 O O . LEU A 1 637 ? 10.906 10.154 24.735 1.00 76.31 637 LEU A O 1
ATOM 5158 N N . LYS A 1 638 ? 11.605 11.673 23.219 1.00 74.44 638 LYS A N 1
ATOM 5159 C CA . LYS A 1 638 ? 12.214 12.634 24.161 1.00 74.44 638 LYS A CA 1
ATOM 5160 C C . LYS A 1 638 ? 11.970 14.095 23.801 1.00 74.44 638 LYS A C 1
ATOM 5162 O O . LYS A 1 638 ? 11.939 14.944 24.689 1.00 74.44 638 LYS A O 1
ATOM 5167 N N . SER A 1 639 ? 11.946 14.399 22.507 1.00 78.31 639 SER A N 1
ATOM 5168 C CA . SER A 1 639 ? 11.906 15.769 21.989 1.00 78.31 639 SER A CA 1
ATOM 5169 C C . SER A 1 639 ? 11.520 15.818 20.499 1.00 78.31 639 SER A C 1
ATOM 5171 O O . SER A 1 639 ? 12.233 16.438 19.699 1.00 78.31 639 SER A O 1
ATOM 5173 N N . PRO A 1 640 ? 10.413 15.168 20.083 1.00 86.50 640 PRO A N 1
ATOM 5174 C CA . PRO A 1 640 ? 9.995 15.195 18.693 1.00 86.50 640 PRO A CA 1
ATOM 5175 C C . PRO A 1 640 ? 9.554 16.605 18.288 1.00 86.50 640 PRO A C 1
ATOM 5177 O O . PRO A 1 640 ? 8.719 17.228 18.947 1.00 86.50 640 PRO A O 1
ATOM 5180 N N . PHE A 1 641 ? 10.088 17.097 17.174 1.00 87.44 641 PHE A N 1
ATOM 5181 C CA . PHE A 1 641 ? 9.804 18.424 16.629 1.00 87.44 641 PHE A CA 1
ATOM 5182 C C . PHE A 1 641 ? 9.277 18.325 15.193 1.00 87.44 641 PHE A C 1
ATOM 5184 O O . PHE A 1 641 ? 9.533 17.345 14.490 1.00 87.44 641 PHE A O 1
ATOM 5191 N N . VAL A 1 642 ? 8.544 19.346 14.739 1.00 88.50 642 VAL A N 1
ATOM 5192 C CA . VAL A 1 642 ? 7.970 19.379 13.384 1.00 88.50 642 VAL A CA 1
ATOM 5193 C C . VAL A 1 642 ? 8.754 20.340 12.502 1.00 88.50 642 VAL A C 1
ATOM 5195 O O . VAL A 1 642 ? 8.791 21.545 12.741 1.00 88.50 642 VAL A O 1
ATOM 5198 N N . ARG A 1 643 ? 9.356 19.797 11.449 1.00 86.06 643 ARG A N 1
ATOM 5199 C CA . ARG A 1 643 ? 9.926 20.519 10.310 1.00 86.06 643 ARG A CA 1
ATOM 5200 C C . ARG A 1 643 ? 8.829 20.723 9.268 1.00 86.06 643 ARG A C 1
ATOM 5202 O O . ARG A 1 643 ? 8.217 19.751 8.824 1.00 86.06 643 ARG A O 1
ATOM 5209 N N . VAL A 1 644 ? 8.596 21.969 8.861 1.00 84.50 644 VAL A N 1
ATOM 5210 C CA . VAL A 1 644 ? 7.640 22.319 7.801 1.00 84.50 644 VAL A CA 1
ATOM 5211 C C . VAL A 1 644 ? 8.358 22.995 6.645 1.00 84.50 644 VAL A C 1
ATOM 5213 O O . VAL A 1 644 ? 9.174 23.897 6.835 1.00 84.50 644 VAL A O 1
ATOM 5216 N N . SER A 1 645 ? 8.017 22.555 5.438 1.00 77.06 645 SER A N 1
ATOM 5217 C CA . SER A 1 645 ? 8.519 23.094 4.174 1.00 77.06 645 SER A CA 1
ATOM 5218 C C . SER A 1 645 ? 7.383 23.184 3.157 1.00 77.06 645 SER A C 1
ATOM 5220 O O . SER A 1 645 ? 6.535 22.294 3.098 1.00 77.06 645 SER A O 1
ATOM 5222 N N . ALA A 1 646 ? 7.364 24.244 2.353 1.00 72.31 646 ALA A N 1
ATOM 5223 C CA . ALA A 1 646 ? 6.408 24.438 1.266 1.00 72.31 646 ALA A CA 1
ATOM 5224 C C . ALA A 1 646 ? 7.158 24.820 -0.014 1.00 72.31 646 ALA A C 1
ATOM 5226 O O . ALA A 1 646 ? 8.087 25.637 0.030 1.00 72.31 646 ALA A O 1
ATOM 5227 N N . SER A 1 647 ? 6.764 24.231 -1.146 1.00 60.16 647 SER A N 1
ATOM 5228 C CA . SER A 1 647 ? 7.397 24.494 -2.439 1.00 60.16 647 SER A CA 1
ATOM 5229 C C . SER A 1 647 ? 7.296 25.978 -2.820 1.00 60.16 647 SER A C 1
ATOM 5231 O O . SER A 1 647 ? 6.257 26.613 -2.648 1.00 60.16 647 SER A O 1
ATOM 5233 N N . ASN A 1 648 ? 8.388 26.532 -3.359 1.00 55.34 648 ASN A N 1
ATOM 5234 C CA . ASN A 1 648 ? 8.536 27.940 -3.766 1.00 55.34 648 ASN A CA 1
ATOM 5235 C C . ASN A 1 648 ? 8.524 29.001 -2.641 1.00 55.34 648 ASN A C 1
ATOM 5237 O O . ASN A 1 648 ? 8.480 30.193 -2.948 1.00 55.34 648 ASN A O 1
ATOM 5241 N N . SER A 1 649 ? 8.599 28.631 -1.355 1.00 52.62 649 SER A N 1
ATOM 5242 C CA . SER A 1 649 ? 8.786 29.621 -0.279 1.00 52.62 649 SER A CA 1
ATOM 5243 C C . SER A 1 649 ? 10.273 29.931 -0.036 1.00 52.62 649 SER A C 1
ATOM 5245 O O . SER A 1 649 ? 11.106 29.028 -0.025 1.00 52.62 649 SER A O 1
ATOM 5247 N N . GLN A 1 650 ? 10.611 31.197 0.241 1.00 41.97 650 GLN A N 1
ATOM 5248 C CA . GLN A 1 650 ? 11.944 31.577 0.753 1.00 41.97 650 GLN A CA 1
ATOM 5249 C C . GLN A 1 650 ? 12.147 31.194 2.236 1.00 41.97 650 GLN A C 1
ATOM 5251 O O . GLN A 1 650 ? 13.233 31.377 2.781 1.00 41.97 650 GLN A O 1
ATOM 5256 N N . ALA A 1 651 ? 11.110 30.675 2.905 1.00 42.34 651 ALA A N 1
ATOM 5257 C CA . ALA A 1 651 ? 11.134 30.284 4.311 1.00 42.34 651 ALA A CA 1
ATOM 5258 C C . ALA A 1 651 ? 11.763 28.889 4.484 1.00 42.34 651 ALA A C 1
ATOM 5260 O O . ALA A 1 651 ? 11.079 27.895 4.732 1.00 42.34 651 ALA A O 1
ATOM 5261 N N . SER A 1 652 ? 13.087 28.817 4.342 1.00 47.47 652 SER A N 1
ATOM 5262 C CA . SER A 1 652 ? 13.863 27.595 4.559 1.00 47.47 652 SER A CA 1
ATOM 5263 C C . SER A 1 652 ? 13.701 27.045 5.985 1.00 47.47 652 SER A C 1
ATOM 5265 O O . SER A 1 652 ? 13.981 27.749 6.952 1.00 47.47 652 SER A O 1
ATOM 5267 N N . ASP A 1 653 ? 13.334 25.766 6.089 1.00 58.75 653 ASP A N 1
ATOM 5268 C CA . ASP A 1 653 ? 13.388 24.921 7.294 1.00 58.75 653 ASP A CA 1
ATOM 5269 C C . ASP A 1 653 ? 12.756 25.499 8.580 1.00 58.75 653 ASP A C 1
ATOM 5271 O O . ASP A 1 653 ? 13.432 25.692 9.593 1.00 58.75 653 ASP A O 1
ATOM 5275 N N . THR A 1 654 ? 11.438 25.743 8.587 1.00 71.50 654 THR A N 1
ATOM 5276 C CA . THR A 1 654 ? 10.750 26.159 9.827 1.00 71.50 654 THR A CA 1
ATOM 5277 C C . THR A 1 654 ? 10.612 24.973 10.788 1.00 71.50 654 THR A C 1
ATOM 5279 O O . THR A 1 654 ? 9.953 23.984 10.464 1.00 71.50 654 THR A O 1
ATOM 5282 N N . ARG A 1 655 ? 11.215 25.080 11.981 1.00 74.88 655 ARG A N 1
ATOM 5283 C CA . ARG A 1 655 ? 11.221 24.041 13.029 1.00 74.88 655 ARG A CA 1
ATOM 5284 C C . ARG A 1 655 ? 10.370 24.454 14.233 1.00 74.88 655 ARG A C 1
ATOM 5286 O O . ARG A 1 655 ? 10.739 25.373 14.959 1.00 74.88 655 ARG A O 1
ATOM 5293 N N . ILE A 1 656 ? 9.278 23.733 14.460 1.00 75.94 656 ILE A N 1
ATOM 5294 C CA . ILE A 1 656 ? 8.282 23.945 15.521 1.00 75.94 656 ILE A CA 1
ATOM 5295 C C . ILE A 1 656 ? 8.473 22.920 16.643 1.00 75.94 656 ILE A C 1
ATOM 5297 O O . ILE A 1 656 ? 8.804 21.767 16.370 1.00 75.94 656 ILE A O 1
ATOM 5301 N N . GLY A 1 657 ? 8.318 23.330 17.904 1.00 60.75 657 GLY A N 1
ATOM 5302 C CA . GLY A 1 657 ? 8.575 22.492 19.082 1.00 60.75 657 GLY A CA 1
ATOM 5303 C C . GLY A 1 657 ? 10.059 22.306 19.435 1.00 60.75 657 GLY A C 1
ATOM 5304 O O . GLY A 1 657 ? 10.376 21.915 20.551 1.00 60.75 657 GLY A O 1
ATOM 5305 N N . PHE A 1 658 ? 10.997 22.670 18.550 1.00 60.16 658 PHE A N 1
ATOM 5306 C CA . PHE A 1 658 ? 12.451 22.430 18.688 1.00 60.16 658 PHE A CA 1
ATOM 5307 C C . PHE A 1 658 ? 13.113 23.053 19.943 1.00 60.16 658 PHE A C 1
ATOM 5309 O O . PHE A 1 658 ? 14.254 22.731 20.278 1.00 60.16 658 PHE A O 1
ATOM 5316 N N . ARG A 1 659 ? 12.420 23.969 20.635 1.00 54.12 659 ARG A N 1
ATOM 5317 C CA . ARG A 1 659 ? 12.867 24.607 21.889 1.00 54.12 659 ARG A CA 1
ATOM 5318 C C . ARG A 1 659 ? 12.151 24.097 23.145 1.00 54.12 659 ARG A C 1
ATOM 5320 O O . ARG A 1 659 ? 12.513 24.533 24.236 1.00 54.12 659 ARG A O 1
ATOM 5327 N N . GLN A 1 660 ? 11.151 23.231 23.007 1.00 59.22 660 GLN A N 1
ATOM 5328 C CA . GLN A 1 660 ? 10.496 22.583 24.139 1.00 59.22 660 GLN A CA 1
ATOM 5329 C C . GLN A 1 660 ? 11.379 21.431 24.646 1.00 59.22 660 GLN A C 1
ATOM 5331 O O . GLN A 1 660 ? 12.021 20.731 23.863 1.00 59.22 660 GLN A O 1
ATOM 5336 N N . TYR A 1 661 ? 11.421 21.262 25.963 1.00 49.12 661 TYR A N 1
ATOM 5337 C CA . TYR A 1 661 ? 12.113 20.178 26.660 1.00 49.12 661 TYR A CA 1
ATOM 5338 C C . TYR A 1 661 ? 11.112 19.514 27.622 1.00 49.12 661 TYR A C 1
ATOM 5340 O O . TYR A 1 661 ? 10.108 20.132 27.974 1.00 49.12 661 TYR A O 1
ATOM 5348 N N . ASP A 1 662 ? 11.382 18.270 28.022 1.00 50.28 662 ASP A N 1
ATOM 5349 C CA . ASP A 1 662 ? 10.578 17.484 28.976 1.00 50.28 662 ASP A CA 1
ATOM 5350 C C . ASP A 1 662 ? 9.122 17.173 28.562 1.00 50.28 662 ASP A C 1
ATOM 5352 O O . ASP A 1 662 ? 8.227 17.088 29.401 1.00 50.28 662 ASP A O 1
ATOM 5356 N N . THR A 1 663 ? 8.892 16.888 27.275 1.00 54.81 663 THR A N 1
ATOM 5357 C CA . THR A 1 663 ? 7.723 16.096 26.845 1.00 54.81 663 THR A CA 1
ATOM 5358 C C . THR A 1 663 ? 8.107 14.618 26.721 1.00 54.81 663 THR A C 1
ATOM 5360 O O . THR A 1 663 ? 9.122 14.271 26.120 1.00 54.81 663 THR A O 1
ATOM 5363 N N . LYS A 1 664 ? 7.311 13.738 27.339 1.00 60.12 664 LYS A N 1
ATOM 5364 C CA . LYS A 1 664 ? 7.446 12.275 27.280 1.00 60.12 664 LYS A CA 1
ATOM 5365 C C . LYS A 1 664 ? 6.083 11.690 26.936 1.00 60.12 664 LYS A C 1
ATOM 5367 O O . LYS A 1 664 ? 5.106 12.081 27.561 1.00 60.12 664 LYS A O 1
ATOM 5372 N N . GLY A 1 665 ? 6.050 10.734 26.018 1.00 71.25 665 GLY A N 1
ATOM 5373 C CA . GLY A 1 665 ? 4.820 10.098 25.548 1.00 71.25 665 GLY A CA 1
ATOM 5374 C C . GLY A 1 665 ? 4.765 10.069 24.025 1.00 71.25 665 GLY A C 1
ATOM 5375 O O . GLY A 1 665 ? 5.773 10.291 23.350 1.00 71.25 665 GLY A O 1
ATOM 5376 N N . SER A 1 666 ? 3.579 9.805 23.493 1.00 80.44 666 SER A N 1
ATOM 5377 C CA . SER A 1 666 ? 3.265 9.718 22.062 1.00 80.44 666 SER A CA 1
ATOM 5378 C C . SER A 1 666 ? 2.414 10.915 21.598 1.00 80.44 666 SER A C 1
ATOM 5380 O O . SER A 1 666 ? 2.309 11.184 20.397 1.00 80.44 666 SER A O 1
ATOM 5382 N N . ASN A 1 667 ? 1.843 11.668 22.541 1.00 85.94 667 ASN A N 1
ATOM 5383 C CA . ASN A 1 667 ? 1.043 12.875 22.340 1.00 85.94 667 ASN A CA 1
ATOM 5384 C C . ASN A 1 667 ? 1.850 14.141 22.707 1.00 85.94 667 ASN A C 1
ATOM 5386 O O . ASN A 1 667 ? 2.500 14.188 23.744 1.00 85.94 667 ASN A O 1
ATOM 5390 N N . HIS A 1 668 ? 1.829 15.180 21.861 1.00 84.50 668 HIS A N 1
ATOM 5391 C CA . HIS A 1 668 ? 2.590 16.430 22.071 1.00 84.50 668 HIS A CA 1
ATOM 5392 C C . HIS A 1 668 ? 1.774 17.664 21.665 1.00 84.50 668 HIS A C 1
ATOM 5394 O O . HIS A 1 668 ? 1.067 17.617 20.661 1.00 84.50 668 HIS A O 1
ATOM 5400 N N . ASN A 1 669 ? 1.906 18.786 22.383 1.00 87.00 669 ASN A N 1
ATOM 5401 C CA . ASN A 1 669 ? 1.266 20.067 22.047 1.00 87.00 669 ASN A CA 1
ATOM 5402 C C . ASN A 1 669 ? 2.316 21.164 21.797 1.00 87.00 669 ASN A C 1
ATOM 5404 O O . ASN A 1 669 ? 2.994 21.605 22.723 1.00 87.00 669 ASN A O 1
ATOM 5408 N N . TYR A 1 670 ? 2.409 21.651 20.558 1.00 87.81 670 TYR A N 1
ATOM 5409 C CA . TYR A 1 670 ? 3.307 22.751 20.185 1.00 87.81 670 TYR A CA 1
ATOM 5410 C C . TYR A 1 670 ? 2.593 24.110 20.241 1.00 87.81 670 TYR A C 1
ATOM 5412 O O . TYR A 1 670 ? 3.106 25.049 20.845 1.00 87.81 670 TYR A O 1
ATOM 5420 N N . LEU A 1 671 ? 1.380 24.196 19.675 1.00 88.44 671 LEU A N 1
ATOM 5421 C CA . LEU A 1 671 ? 0.530 25.399 19.643 1.00 88.44 671 LEU A CA 1
ATOM 5422 C C . LEU A 1 671 ? 1.206 26.640 19.010 1.00 88.44 671 LEU A C 1
ATOM 5424 O O . LEU A 1 671 ? 0.980 27.771 19.447 1.00 88.44 671 LEU A O 1
ATOM 5428 N N . GLU A 1 672 ? 2.025 26.437 17.973 1.00 88.69 672 GLU A N 1
ATOM 5429 C CA . GLU A 1 672 ? 2.749 27.500 17.253 1.00 88.69 672 GLU A CA 1
ATOM 5430 C C . GLU A 1 672 ? 2.114 27.802 15.878 1.00 88.69 672 GLU A C 1
ATOM 5432 O O . GLU A 1 672 ? 1.656 26.894 15.179 1.00 88.69 672 GLU A O 1
ATOM 5437 N N . ILE A 1 673 ? 2.113 29.081 15.469 1.00 88.75 673 ILE A N 1
ATOM 5438 C CA . ILE A 1 673 ? 1.598 29.541 14.164 1.00 88.75 673 ILE A CA 1
ATOM 5439 C C . ILE A 1 673 ? 2.760 29.820 13.202 1.00 88.75 673 ILE A C 1
ATOM 5441 O O . ILE A 1 673 ? 3.526 30.764 13.396 1.00 88.75 673 ILE A O 1
ATOM 5445 N N . ILE A 1 674 ? 2.825 29.070 12.103 1.00 87.19 674 ILE A N 1
ATOM 5446 C CA . ILE A 1 674 ? 3.660 29.387 10.941 1.00 87.19 674 ILE A CA 1
ATOM 5447 C C . ILE A 1 674 ? 2.894 30.338 10.014 1.00 87.19 674 ILE A C 1
ATOM 5449 O O . ILE A 1 674 ? 1.703 30.146 9.769 1.00 87.19 674 ILE A O 1
ATOM 5453 N N . ASN A 1 675 ? 3.587 31.332 9.452 1.00 86.44 675 ASN A N 1
ATOM 5454 C CA . ASN A 1 675 ? 3.091 32.154 8.347 1.00 86.44 675 ASN A CA 1
ATOM 5455 C C . ASN A 1 675 ? 4.114 32.077 7.196 1.00 86.44 675 ASN A C 1
ATOM 5457 O O . ASN A 1 675 ? 5.287 32.381 7.405 1.00 86.44 675 ASN A O 1
ATOM 5461 N N . MET A 1 676 ? 3.691 31.668 5.997 1.00 84.31 676 MET A N 1
ATOM 5462 C CA . MET A 1 676 ? 4.533 31.550 4.797 1.00 84.31 676 MET A CA 1
ATOM 5463 C C . MET A 1 676 ? 3.931 32.339 3.630 1.00 84.31 676 MET A C 1
ATOM 5465 O O . MET A 1 676 ? 2.731 32.252 3.378 1.00 84.31 676 MET A O 1
ATOM 5469 N N . LYS A 1 677 ? 4.774 33.056 2.878 1.00 84.06 677 LYS A N 1
ATOM 5470 C CA . LYS A 1 677 ? 4.393 33.647 1.587 1.00 84.06 677 LYS A CA 1
ATOM 5471 C C . LYS A 1 677 ? 4.595 32.630 0.469 1.00 84.06 677 LYS A C 1
ATOM 5473 O O . LYS A 1 677 ? 5.681 32.060 0.362 1.00 84.06 677 LYS A O 1
ATOM 5478 N N . LEU A 1 678 ? 3.572 32.430 -0.360 1.00 81.44 678 LEU A N 1
ATOM 5479 C CA . LEU A 1 678 ? 3.597 31.533 -1.517 1.00 81.44 678 LEU A CA 1
ATOM 5480 C C . LEU A 1 678 ? 3.075 32.244 -2.768 1.00 81.44 678 LEU A C 1
ATOM 5482 O O . LEU A 1 678 ? 2.024 32.882 -2.726 1.00 81.44 678 LEU A O 1
ATOM 5486 N N . ASN A 1 679 ? 3.764 32.062 -3.895 1.00 77.88 679 ASN A N 1
ATOM 5487 C CA . ASN A 1 679 ? 3.232 32.388 -5.218 1.00 77.88 679 ASN A CA 1
ATOM 5488 C C . ASN A 1 679 ? 2.587 31.127 -5.794 1.00 77.88 679 ASN A C 1
ATOM 5490 O O . ASN A 1 679 ? 3.266 30.130 -6.034 1.00 77.88 679 ASN A O 1
ATOM 5494 N N . VAL A 1 680 ? 1.270 31.164 -5.983 1.00 77.88 680 VAL A N 1
ATOM 5495 C CA . VAL A 1 680 ? 0.453 29.986 -6.292 1.00 77.88 680 VAL A CA 1
ATOM 5496 C C . VAL A 1 680 ? -0.237 30.165 -7.636 1.00 77.88 680 VAL A C 1
ATOM 5498 O O . VAL A 1 680 ? -0.697 31.259 -7.955 1.00 77.88 680 VAL A O 1
ATOM 5501 N N . LEU A 1 681 ? -0.297 29.108 -8.445 1.00 75.88 681 LEU A N 1
ATOM 5502 C CA . LEU A 1 681 ? -1.044 29.118 -9.702 1.00 75.88 681 LEU A CA 1
ATOM 5503 C C . LEU A 1 681 ? -2.541 29.295 -9.421 1.00 75.88 681 LEU A C 1
ATOM 5505 O O . LEU A 1 681 ? -3.064 28.725 -8.468 1.00 75.88 681 LEU A O 1
ATOM 5509 N N . LYS A 1 682 ? -3.239 30.087 -10.245 1.00 72.69 682 LYS A N 1
ATOM 5510 C CA . LYS A 1 682 ? -4.683 30.327 -10.054 1.00 72.69 682 LYS A CA 1
ATOM 5511 C C . LYS A 1 682 ? -5.547 29.079 -10.257 1.00 72.69 682 LYS A C 1
ATOM 5513 O O . LYS A 1 682 ? -6.660 29.029 -9.741 1.00 72.69 682 LYS A O 1
ATOM 5518 N N . ASP A 1 683 ? -5.046 28.092 -10.993 1.00 71.81 683 ASP A N 1
ATOM 5519 C CA . ASP A 1 683 ? -5.718 26.811 -11.189 1.00 71.81 683 ASP A CA 1
ATOM 5520 C C . ASP A 1 683 ? -5.528 25.895 -9.957 1.00 71.81 683 ASP A C 1
ATOM 5522 O O . ASP A 1 683 ? -4.380 25.585 -9.606 1.00 71.81 683 ASP A O 1
ATOM 5526 N N . PRO A 1 684 ? -6.614 25.439 -9.300 1.00 67.50 684 PRO A N 1
ATOM 5527 C CA . PRO A 1 684 ? -6.535 24.551 -8.146 1.00 67.50 684 PRO A CA 1
ATOM 5528 C C . PRO A 1 684 ? -5.822 23.222 -8.416 1.00 67.50 684 PRO A C 1
ATOM 5530 O O . PRO A 1 684 ? -5.166 22.714 -7.503 1.00 67.50 684 PRO A O 1
ATOM 5533 N N . GLU A 1 685 ? -5.883 22.664 -9.631 1.00 65.00 685 GLU A N 1
ATOM 5534 C CA . GLU A 1 685 ? -5.231 21.383 -9.947 1.00 65.00 685 GLU A CA 1
ATOM 5535 C C . GLU A 1 685 ? -3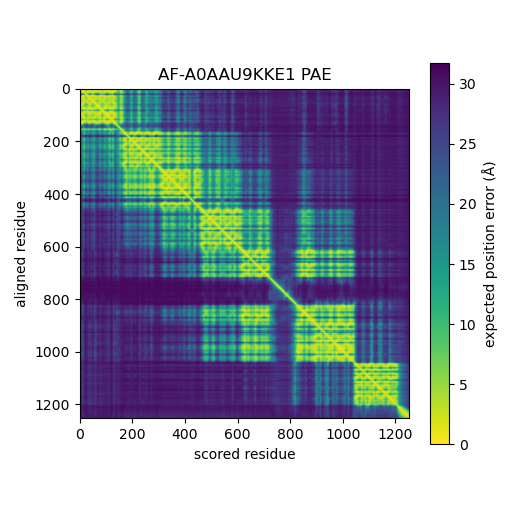.700 21.462 -9.892 1.00 65.00 685 GLU A C 1
ATOM 5537 O O . GLU A 1 685 ? -3.019 20.443 -9.727 1.00 65.00 685 GLU A O 1
ATOM 5542 N N . PHE A 1 686 ? -3.144 22.670 -10.006 1.00 71.81 686 PHE A N 1
ATOM 5543 C CA . PHE A 1 686 ? -1.702 22.915 -10.011 1.00 71.81 686 PHE A CA 1
ATOM 5544 C C . PHE A 1 686 ? -1.174 23.424 -8.659 1.00 71.81 686 PHE A C 1
ATOM 5546 O O . PHE A 1 686 ? -0.019 23.851 -8.564 1.00 71.81 686 PHE A O 1
ATOM 5553 N N . SER A 1 687 ? -1.993 23.363 -7.608 1.00 70.88 687 SER A N 1
ATOM 5554 C CA . SER A 1 687 ? -1.666 23.884 -6.278 1.00 70.88 687 SER A CA 1
ATOM 5555 C C . SER A 1 687 ? -0.422 23.241 -5.651 1.00 70.88 687 SER A C 1
ATOM 5557 O O . SER A 1 687 ? -0.238 22.027 -5.780 1.00 70.88 687 SER A O 1
ATOM 5559 N N . PRO A 1 688 ? 0.409 24.017 -4.926 1.00 72.19 688 PRO A N 1
ATOM 5560 C CA . PRO A 1 688 ? 1.563 23.508 -4.191 1.00 72.19 688 PRO A CA 1
ATOM 5561 C C . PRO A 1 688 ? 1.164 22.560 -3.062 1.00 72.19 688 PRO A C 1
ATOM 5563 O O . PRO A 1 688 ? 0.022 22.549 -2.592 1.00 72.19 688 PRO A O 1
ATOM 5566 N N . CYS A 1 689 ? 2.153 21.810 -2.581 1.00 76.81 689 CYS A N 1
ATOM 5567 C CA . CYS A 1 689 ? 2.021 20.962 -1.407 1.00 76.81 689 CYS A CA 1
ATOM 5568 C C . CYS A 1 689 ? 2.893 21.481 -0.255 1.00 76.81 689 CYS A C 1
ATOM 5570 O O . CYS A 1 689 ? 4.010 21.957 -0.462 1.00 76.81 689 CYS A O 1
ATOM 5572 N N . VAL A 1 690 ? 2.399 21.331 0.973 1.00 81.00 690 VAL A N 1
ATOM 5573 C CA . VAL A 1 690 ? 3.189 21.504 2.200 1.00 81.00 690 VAL A CA 1
ATOM 5574 C C . VAL A 1 690 ? 3.641 20.130 2.667 1.00 81.00 690 VAL A C 1
ATOM 5576 O O . VAL A 1 690 ? 2.837 19.203 2.741 1.00 81.00 690 VAL A O 1
ATOM 5579 N N . VAL A 1 691 ? 4.924 19.990 2.984 1.00 80.06 691 VAL A N 1
ATOM 5580 C CA . VAL A 1 691 ? 5.508 18.777 3.557 1.00 80.06 691 VAL A CA 1
ATOM 5581 C C . VAL A 1 691 ? 5.807 19.023 5.032 1.00 80.06 691 VAL A C 1
ATOM 5583 O O . VAL A 1 691 ? 6.545 19.947 5.384 1.00 80.06 691 VAL A O 1
ATOM 5586 N N . PHE A 1 692 ? 5.245 18.164 5.878 1.00 85.31 692 PHE A N 1
ATOM 5587 C CA . PHE A 1 692 ? 5.496 18.101 7.313 1.00 85.31 692 PHE A CA 1
ATOM 5588 C C . PHE A 1 692 ? 6.357 16.870 7.597 1.00 85.31 692 PHE A C 1
ATOM 5590 O O . PHE A 1 692 ? 6.028 15.770 7.151 1.00 85.31 692 PHE A O 1
ATOM 5597 N N . LYS A 1 693 ? 7.445 17.046 8.346 1.00 85.19 693 LYS A N 1
ATOM 5598 C CA . LYS A 1 693 ? 8.345 15.980 8.805 1.00 85.19 693 LYS A CA 1
ATOM 5599 C C . LYS A 1 693 ? 8.443 16.069 10.323 1.00 85.19 693 LYS A C 1
ATOM 5601 O O . LYS A 1 693 ? 8.832 17.109 10.846 1.00 85.19 693 LYS A O 1
ATOM 5606 N N . VAL A 1 694 ? 8.088 15.004 11.027 1.00 88.06 694 VAL A N 1
ATOM 5607 C CA . VAL A 1 694 ? 8.266 14.889 12.478 1.00 88.06 694 VAL A CA 1
ATOM 5608 C C . VAL A 1 694 ? 9.566 14.139 12.727 1.00 88.06 694 VAL A C 1
ATOM 5610 O O . VAL A 1 694 ? 9.758 13.051 12.182 1.00 88.06 694 VAL A O 1
ATOM 5613 N N . LEU A 1 695 ? 10.470 14.727 13.508 1.00 85.50 695 LEU A N 1
ATOM 5614 C CA . LEU A 1 695 ? 11.819 14.206 13.737 1.00 85.50 695 LEU A CA 1
ATOM 5615 C C . LEU A 1 695 ? 12.142 14.162 15.229 1.00 85.50 695 LEU A C 1
ATOM 5617 O O . LEU A 1 695 ? 11.804 15.093 15.953 1.00 85.50 695 LEU A O 1
ATOM 5621 N N . GLU A 1 696 ? 12.840 13.118 15.672 1.00 83.75 696 GLU A N 1
ATOM 5622 C CA . GLU A 1 696 ? 13.452 13.068 17.003 1.00 83.75 696 GLU A CA 1
ATOM 5623 C C . GLU A 1 696 ? 14.873 13.642 16.959 1.00 83.75 696 GLU A C 1
ATOM 5625 O O . GLU A 1 696 ? 15.631 13.437 16.004 1.00 83.75 696 GLU A O 1
ATOM 5630 N N . ARG A 1 697 ? 15.250 14.348 18.024 1.00 75.56 697 ARG A N 1
ATOM 5631 C CA . ARG A 1 697 ? 16.555 14.981 18.195 1.00 75.56 697 ARG A CA 1
ATOM 5632 C C . ARG A 1 697 ? 17.515 14.022 18.904 1.00 75.56 697 ARG A C 1
ATOM 5634 O O . ARG A 1 697 ? 17.546 13.950 20.133 1.00 75.56 697 ARG A O 1
ATOM 5641 N N . ALA A 1 698 ? 18.352 13.318 18.143 1.00 65.19 698 ALA A N 1
ATOM 5642 C CA . ALA A 1 698 ? 19.492 12.602 18.713 1.00 65.19 698 ALA A CA 1
ATOM 5643 C C . ALA A 1 698 ? 20.709 13.536 18.887 1.00 65.19 698 ALA A C 1
ATOM 5645 O O . ALA A 1 698 ? 20.725 14.685 18.448 1.00 65.19 698 ALA A O 1
ATOM 5646 N N . THR A 1 699 ? 21.756 13.043 19.551 1.00 56.06 699 THR A N 1
ATOM 5647 C CA . THR A 1 699 ? 23.004 13.790 19.798 1.00 56.06 699 THR A CA 1
ATOM 5648 C C . THR A 1 699 ? 23.910 13.922 18.570 1.00 56.06 699 THR A C 1
ATOM 5650 O O . THR A 1 699 ? 24.852 14.709 18.604 1.00 56.06 699 THR A O 1
ATOM 5653 N N . THR A 1 700 ? 23.649 13.160 17.504 1.00 54.00 700 THR A N 1
ATOM 5654 C CA . THR A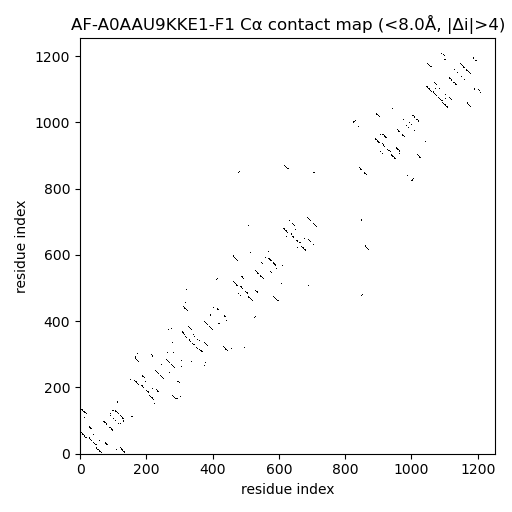 1 700 ? 24.489 13.085 16.292 1.00 54.00 700 THR A CA 1
ATOM 5655 C C . THR A 1 700 ? 23.715 13.214 14.977 1.00 54.00 700 THR A C 1
ATOM 5657 O O . THR A 1 700 ? 24.335 13.417 13.938 1.00 54.00 700 THR A O 1
ATOM 5660 N N . SER A 1 701 ? 22.387 13.072 14.995 1.00 64.38 701 SER A N 1
ATOM 5661 C CA . SER A 1 701 ? 21.518 13.034 13.809 1.00 64.38 701 SER A CA 1
ATOM 5662 C C . SER A 1 701 ? 20.075 13.416 14.169 1.00 64.38 701 SER A C 1
ATOM 5664 O O . SER A 1 701 ? 19.686 13.392 15.339 1.00 64.38 701 SER A O 1
ATOM 5666 N N . GLU A 1 702 ? 19.279 13.793 13.168 1.00 74.88 702 GLU A N 1
ATOM 5667 C CA . GLU A 1 702 ? 17.833 14.007 13.302 1.00 74.88 702 GLU A CA 1
ATOM 5668 C C . GLU A 1 702 ? 17.119 12.783 12.707 1.00 74.88 702 GLU A C 1
ATOM 5670 O O . GLU A 1 702 ? 17.226 12.536 11.507 1.00 74.88 702 GLU A O 1
ATOM 5675 N N . ASN A 1 703 ? 16.414 12.001 13.529 1.00 77.12 703 ASN A N 1
ATOM 5676 C CA . ASN A 1 703 ? 15.803 10.741 13.091 1.00 77.12 703 ASN A CA 1
ATOM 5677 C C . ASN A 1 703 ? 14.358 10.979 12.641 1.00 77.12 703 ASN A C 1
ATOM 5679 O O . ASN A 1 703 ? 13.539 11.442 13.436 1.00 77.12 703 ASN A O 1
ATOM 5683 N N . LEU A 1 704 ? 14.014 10.633 11.397 1.00 82.50 704 LEU A N 1
ATOM 5684 C CA . LEU A 1 704 ? 12.649 10.779 10.887 1.00 82.50 704 LEU A CA 1
ATOM 5685 C C . LEU A 1 704 ? 11.682 9.834 11.625 1.00 82.50 704 LEU A C 1
ATOM 5687 O O . LEU A 1 704 ? 11.780 8.608 11.532 1.00 82.50 704 LEU A O 1
ATOM 5691 N N . LEU A 1 705 ? 10.706 10.401 12.333 1.00 84.81 705 LEU A N 1
ATOM 5692 C CA . LEU A 1 705 ? 9.613 9.650 12.957 1.00 84.81 705 LEU A CA 1
ATOM 5693 C C . LEU A 1 705 ? 8.476 9.405 11.964 1.00 84.81 705 LEU A C 1
ATOM 5695 O O . LEU A 1 705 ? 7.924 8.310 11.909 1.00 84.81 705 LEU A O 1
ATOM 5699 N N . GLY A 1 706 ? 8.170 10.387 11.120 1.00 85.88 706 GLY A N 1
ATOM 5700 C CA . GLY A 1 706 ? 7.221 10.237 10.021 1.00 85.88 706 GLY A CA 1
ATOM 5701 C C . GLY A 1 706 ? 7.005 11.536 9.261 1.00 85.88 706 GLY A C 1
ATOM 5702 O O . GLY A 1 706 ? 7.345 12.616 9.744 1.00 85.88 706 GLY A O 1
ATOM 5703 N N . ALA A 1 707 ? 6.432 11.437 8.068 1.00 84.12 707 ALA A N 1
ATOM 5704 C CA . ALA A 1 707 ? 6.152 12.580 7.213 1.00 84.12 707 ALA A CA 1
ATOM 5705 C C . ALA A 1 707 ? 4.772 12.493 6.550 1.00 84.12 707 ALA A C 1
ATOM 5707 O O . ALA A 1 707 ? 4.169 11.422 6.456 1.00 84.12 707 ALA A O 1
ATOM 5708 N N . ILE A 1 708 ? 4.286 13.638 6.071 1.00 84.38 708 ILE A N 1
ATOM 5709 C CA . ILE A 1 708 ? 3.107 13.750 5.207 1.00 84.38 708 ILE A CA 1
ATOM 5710 C C . ILE A 1 708 ? 3.242 14.956 4.267 1.00 84.38 708 ILE A C 1
ATOM 5712 O O . ILE A 1 708 ? 3.848 15.969 4.617 1.00 84.38 708 ILE A O 1
ATOM 5716 N N . SER A 1 709 ? 2.672 14.845 3.066 1.00 80.56 709 SER A N 1
ATOM 5717 C CA . SER A 1 709 ? 2.540 15.933 2.095 1.00 80.56 709 SER A CA 1
ATOM 5718 C C . SER A 1 709 ? 1.056 16.240 1.878 1.00 80.56 709 SER A C 1
ATOM 5720 O O . SER A 1 709 ? 0.266 15.320 1.674 1.00 80.56 709 SER A O 1
ATOM 5722 N N . ILE A 1 710 ? 0.677 17.517 1.952 1.00 81.81 710 ILE A N 1
ATOM 5723 C CA . ILE A 1 710 ? -0.713 17.994 1.901 1.00 81.81 710 ILE A CA 1
ATOM 5724 C C . ILE A 1 710 ? -0.842 18.995 0.753 1.00 81.81 710 ILE A C 1
ATOM 5726 O O . ILE A 1 710 ? -0.152 20.014 0.752 1.00 81.81 710 ILE A O 1
ATOM 5730 N N . ASN A 1 711 ? -1.717 18.719 -0.217 1.00 79.75 711 ASN A N 1
ATOM 5731 C CA . ASN A 1 711 ? -1.987 19.633 -1.330 1.00 79.75 711 ASN A CA 1
ATOM 5732 C C . ASN A 1 711 ? -2.866 20.812 -0.880 1.00 79.75 711 ASN A C 1
ATOM 5734 O O . ASN A 1 711 ? -3.856 20.616 -0.171 1.00 79.75 711 ASN A O 1
ATOM 5738 N N . LEU A 1 712 ? -2.518 22.031 -1.302 1.00 82.88 712 LEU A N 1
ATOM 5739 C CA . LEU A 1 712 ? -3.187 23.247 -0.839 1.00 82.88 712 LEU A CA 1
ATOM 5740 C C . LEU A 1 712 ? -4.457 23.649 -1.613 1.00 82.88 712 LEU A C 1
ATOM 5742 O O . LEU A 1 712 ? -5.127 24.595 -1.202 1.00 82.88 712 LEU A O 1
ATOM 5746 N N . GLY A 1 713 ? -4.832 22.948 -2.688 1.00 80.31 713 GLY A N 1
ATOM 5747 C CA . GLY A 1 713 ? -5.883 23.397 -3.615 1.00 80.31 713 GLY A CA 1
ATOM 5748 C C . GLY A 1 713 ? -7.258 23.628 -2.989 1.00 80.31 713 GLY A C 1
ATOM 5749 O O . GLY A 1 713 ? -7.965 24.556 -3.380 1.00 80.31 713 GLY A O 1
ATOM 5750 N N . LYS A 1 714 ? -7.614 22.858 -1.952 1.00 83.19 714 LYS A N 1
ATOM 5751 C CA . LYS A 1 714 ? -8.875 23.037 -1.212 1.00 83.19 714 LYS A CA 1
ATOM 5752 C C . LYS A 1 714 ? -8.897 24.230 -0.243 1.00 83.19 714 LYS A C 1
ATOM 5754 O O . LYS A 1 714 ? -9.959 24.539 0.281 1.00 83.19 714 LYS A O 1
ATOM 5759 N N . TYR A 1 715 ? -7.761 24.892 -0.005 1.00 84.50 715 TYR A N 1
ATOM 5760 C CA . TYR A 1 715 ? -7.655 26.059 0.884 1.00 84.50 715 TYR A CA 1
ATOM 5761 C C . TYR A 1 715 ? -7.501 27.388 0.127 1.00 84.50 715 TYR A C 1
ATOM 5763 O O . TYR A 1 715 ? -7.384 28.432 0.768 1.00 84.50 715 TYR A O 1
ATOM 5771 N N . LEU A 1 716 ? -7.454 27.374 -1.213 1.00 83.88 716 LEU A N 1
ATOM 5772 C CA . LEU A 1 716 ? -7.184 28.573 -2.012 1.00 83.88 716 LEU A CA 1
ATOM 5773 C C . LEU A 1 716 ? -8.255 29.661 -1.800 1.00 83.88 716 LEU A C 1
ATOM 5775 O O . LEU A 1 716 ? -9.442 29.356 -1.915 1.00 83.88 716 LEU A O 1
ATOM 5779 N N . PRO A 1 717 ? -7.877 30.943 -1.602 1.00 79.00 717 PRO A N 1
ATOM 5780 C CA . PRO A 1 717 ? -8.829 32.011 -1.272 1.00 79.00 717 PRO A CA 1
ATOM 5781 C C . PRO A 1 717 ? -9.985 32.206 -2.268 1.00 79.00 717 PRO A C 1
ATOM 5783 O O . PRO A 1 717 ? -11.056 32.662 -1.879 1.00 79.00 717 PRO A O 1
ATOM 5786 N N . TRP A 1 718 ? -9.784 31.875 -3.547 1.00 77.31 718 TRP A N 1
ATOM 5787 C CA . TRP A 1 718 ? -10.799 31.982 -4.604 1.00 77.31 718 TRP A CA 1
ATOM 5788 C C . TRP A 1 718 ? -11.686 30.737 -4.764 1.00 77.31 718 TRP A C 1
ATOM 5790 O O . TRP A 1 718 ? -12.705 30.817 -5.444 1.00 77.31 718 TRP A O 1
ATOM 5800 N N . MET A 1 719 ? -11.350 29.610 -4.127 1.00 69.00 719 MET A N 1
ATOM 5801 C CA . MET A 1 719 ? -12.194 28.404 -4.119 1.00 69.00 719 MET A CA 1
ATOM 5802 C C . MET A 1 719 ? -13.317 28.469 -3.076 1.00 69.00 719 MET A C 1
ATOM 5804 O O . MET A 1 719 ? -14.291 27.725 -3.164 1.00 69.00 719 MET A O 1
ATOM 5808 N N . SER A 1 720 ? -13.206 29.368 -2.095 1.00 54.31 720 SER A N 1
ATOM 5809 C CA . SER A 1 720 ? -14.080 29.413 -0.916 1.00 54.31 720 SER A CA 1
ATOM 5810 C C . SER A 1 720 ? -15.502 29.936 -1.163 1.00 54.31 720 SER A C 1
ATOM 5812 O O . SER A 1 720 ? -16.314 29.886 -0.243 1.00 54.31 720 SER A O 1
ATOM 5814 N N . LEU A 1 721 ? -15.831 30.384 -2.382 1.00 42.78 721 LEU A N 1
ATOM 5815 C CA . LEU A 1 721 ? -17.103 31.016 -2.786 1.00 42.78 721 LEU A CA 1
ATOM 5816 C C . LEU A 1 721 ? -18.351 30.092 -2.760 1.00 42.78 721 LEU A C 1
ATOM 5818 O O . LEU A 1 721 ? -19.306 30.320 -3.500 1.00 42.78 721 LEU A O 1
ATOM 5822 N N . GLY A 1 722 ? -18.377 29.051 -1.919 1.00 38.94 722 GLY A N 1
ATOM 5823 C CA . GLY A 1 722 ? -19.563 28.195 -1.801 1.00 38.94 722 GLY A CA 1
ATOM 5824 C C . GLY A 1 722 ? -19.594 27.073 -0.756 1.00 38.94 722 GLY A C 1
ATOM 5825 O O . GLY A 1 722 ? -20.628 26.414 -0.693 1.00 38.94 722 GLY A O 1
ATOM 5826 N N . LYS A 1 723 ? -18.537 26.797 0.038 1.00 35.56 723 LYS A N 1
ATOM 5827 C CA . LYS A 1 723 ? -18.586 25.690 1.036 1.00 35.56 723 LYS A CA 1
ATOM 5828 C C . LYS A 1 723 ? -17.886 25.857 2.394 1.00 35.56 723 LYS A C 1
ATOM 5830 O O . LYS A 1 723 ? -18.122 25.009 3.247 1.00 35.56 723 LYS A O 1
ATOM 5835 N N . TYR A 1 724 ? -17.084 26.898 2.639 1.00 38.28 724 TYR A N 1
ATOM 5836 C CA . TYR A 1 724 ? -16.438 27.093 3.951 1.00 38.28 724 TYR A CA 1
ATOM 5837 C C . TYR A 1 724 ? -16.413 28.565 4.381 1.00 38.28 724 TYR A C 1
ATOM 5839 O O . TYR A 1 724 ? -15.372 29.225 4.350 1.00 38.28 724 TYR A O 1
ATOM 5847 N N . ASN A 1 725 ? -17.565 29.063 4.839 1.00 29.75 725 ASN A N 1
ATOM 5848 C CA . ASN A 1 725 ? -17.638 30.310 5.594 1.00 29.75 725 ASN A CA 1
ATOM 5849 C C . ASN A 1 725 ? -17.026 30.104 6.987 1.00 29.75 725 ASN A C 1
ATOM 5851 O O . ASN A 1 725 ? -17.722 29.839 7.962 1.00 29.75 725 ASN A O 1
ATOM 5855 N N . TYR A 1 726 ? -15.713 30.309 7.111 1.00 42.69 726 TYR A N 1
ATOM 5856 C CA . TYR A 1 726 ? -15.070 30.464 8.425 1.00 42.69 726 TYR A CA 1
ATOM 5857 C C . TYR A 1 726 ? -15.639 31.654 9.227 1.00 42.69 726 TYR A C 1
ATOM 5859 O O . TYR A 1 726 ? -15.382 31.756 10.422 1.00 42.69 726 TYR A O 1
ATOM 5867 N N . GLU A 1 727 ? -16.430 32.526 8.593 1.00 35.00 727 GLU A N 1
ATOM 5868 C CA . GLU A 1 727 ? -17.158 33.627 9.230 1.00 35.00 727 GLU A CA 1
ATOM 5869 C C . GLU A 1 727 ? -18.399 33.163 10.017 1.00 35.00 727 GLU A C 1
ATOM 5871 O O . GLU A 1 727 ? -18.699 33.757 11.047 1.00 35.00 727 GLU A O 1
ATOM 5876 N N . GLU A 1 728 ? -19.037 32.037 9.661 1.00 35.44 728 GLU A N 1
ATOM 5877 C CA . GLU A 1 728 ? -20.069 31.408 10.516 1.00 35.44 728 GLU A CA 1
ATOM 5878 C C . GLU A 1 728 ? -19.465 30.808 11.800 1.00 35.44 728 GLU A C 1
ATOM 5880 O O . GLU A 1 728 ? -20.154 30.649 12.803 1.00 35.44 728 GLU A O 1
ATOM 5885 N N . TYR A 1 729 ? -18.152 30.551 11.799 1.00 40.28 729 TYR A N 1
ATOM 5886 C CA . TYR A 1 729 ? -17.370 30.125 12.964 1.00 40.28 729 TYR A CA 1
ATOM 5887 C C . TYR A 1 729 ? -16.565 31.278 13.603 1.00 40.28 729 TYR A C 1
ATOM 5889 O O . TYR A 1 729 ? -15.693 31.024 14.440 1.00 40.28 729 TYR A O 1
ATOM 5897 N N . ALA A 1 730 ? -16.798 32.537 13.198 1.00 28.84 730 ALA A N 1
ATOM 5898 C CA . ALA A 1 730 ? -16.027 33.691 13.672 1.00 28.84 730 ALA A CA 1
ATOM 5899 C C . ALA A 1 730 ? -16.608 34.369 14.924 1.00 28.84 730 ALA A C 1
ATOM 5901 O O . ALA A 1 730 ? -15.843 35.002 15.657 1.00 28.84 730 ALA A O 1
ATOM 5902 N N . GLU A 1 731 ? -17.902 34.204 15.225 1.00 24.73 731 GLU A N 1
ATOM 5903 C CA . GLU A 1 731 ? -18.382 34.408 16.597 1.00 24.73 731 GLU A CA 1
ATOM 5904 C C . GLU A 1 731 ? -18.067 33.149 17.427 1.00 24.73 731 GLU A C 1
ATOM 5906 O O . GLU A 1 731 ? -18.632 32.087 17.158 1.00 24.73 731 GLU A O 1
ATOM 5911 N N . PRO A 1 732 ? -17.214 33.218 18.470 1.00 28.22 732 PRO A N 1
ATOM 5912 C CA . PRO A 1 732 ? -17.302 32.230 19.538 1.00 28.22 732 PRO A CA 1
ATOM 5913 C C . PRO A 1 732 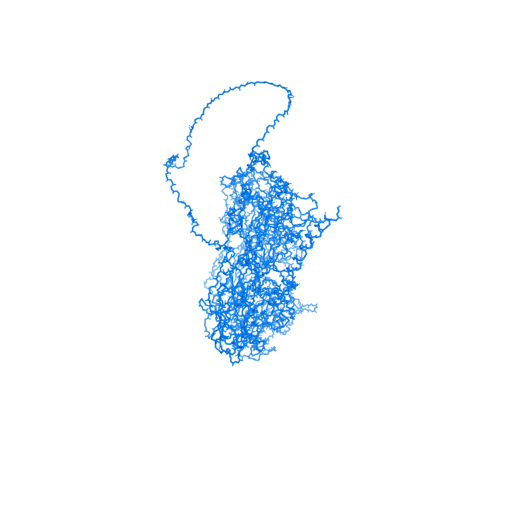? -18.690 32.353 20.195 1.00 28.22 732 PRO A C 1
ATOM 5915 O O . PRO A 1 732 ? -19.186 33.480 20.319 1.00 28.22 732 PRO A O 1
ATOM 5918 N N . PRO A 1 733 ? -19.309 31.252 20.673 1.00 27.94 733 PRO A N 1
ATOM 5919 C CA . PRO A 1 733 ? -20.596 31.318 21.367 1.00 27.94 733 PRO A CA 1
ATOM 5920 C C . PRO A 1 733 ? -20.518 32.363 22.488 1.00 27.94 733 PRO A C 1
ATOM 5922 O O . PRO A 1 733 ? -19.613 32.314 23.327 1.00 27.94 733 PRO A O 1
ATOM 5925 N N . LYS A 1 734 ? -21.411 33.364 22.405 1.00 29.36 734 LYS A N 1
ATOM 5926 C CA . LYS A 1 734 ? -21.198 34.731 22.920 1.00 29.36 734 LYS A CA 1
ATOM 5927 C C . LYS A 1 734 ? -20.535 34.754 24.295 1.00 29.36 734 LYS A C 1
ATOM 5929 O O . LYS A 1 734 ? -21.107 34.299 25.281 1.00 29.36 734 LYS A O 1
ATOM 5934 N N . ALA A 1 735 ? -19.316 35.298 24.315 1.00 29.59 735 ALA A N 1
ATOM 5935 C CA . ALA A 1 735 ? -18.288 35.070 25.327 1.00 29.59 735 ALA A CA 1
ATOM 5936 C C . ALA A 1 735 ? -18.796 34.993 26.781 1.00 29.59 735 ALA A C 1
ATOM 5938 O O . ALA A 1 735 ? -18.970 36.016 27.439 1.00 29.59 735 ALA A O 1
ATOM 5939 N N . PHE A 1 736 ? -18.964 33.752 27.256 1.00 36.59 736 PHE A N 1
ATOM 5940 C CA . PHE A 1 736 ? -18.887 33.267 28.644 1.00 36.59 736 PHE A CA 1
ATOM 5941 C C . PHE A 1 736 ? -19.134 34.320 29.748 1.00 36.59 736 PHE A C 1
ATOM 5943 O O . PHE A 1 736 ? -18.279 34.588 30.598 1.00 36.59 736 PHE A O 1
ATOM 5950 N N . ASN A 1 737 ? -20.308 34.957 29.729 1.00 28.36 737 ASN A N 1
ATOM 5951 C CA . ASN A 1 737 ? -20.571 36.112 30.581 1.00 28.36 737 ASN A CA 1
ATOM 5952 C C . ASN A 1 737 ? -20.969 35.685 32.006 1.00 28.36 737 ASN A C 1
ATOM 5954 O O . ASN A 1 737 ? -22.152 35.555 32.332 1.00 28.36 737 ASN A O 1
ATOM 5958 N N . MET A 1 738 ? -19.962 35.507 32.869 1.00 30.00 738 MET A N 1
ATOM 5959 C CA . MET A 1 738 ? -20.126 35.091 34.271 1.00 30.00 738 MET A CA 1
ATOM 5960 C C . MET A 1 738 ? -21.013 36.021 35.125 1.00 30.00 738 MET A C 1
ATOM 5962 O O . MET A 1 738 ? -21.357 35.650 36.244 1.00 30.00 738 MET A O 1
ATOM 5966 N N . GLN A 1 739 ? -21.423 37.196 34.633 1.00 29.94 739 GLN A N 1
ATOM 5967 C CA . GLN A 1 739 ? -22.312 38.103 35.367 1.00 29.94 739 GLN A CA 1
ATOM 5968 C C . GLN A 1 739 ? -23.808 37.745 35.265 1.00 29.94 739 GLN A C 1
ATOM 5970 O O . GLN A 1 739 ? -24.587 38.256 36.064 1.00 29.94 739 GLN A O 1
ATOM 5975 N N . LYS A 1 740 ? -24.232 36.839 34.365 1.00 27.72 740 LYS A N 1
ATOM 5976 C CA . LYS A 1 740 ? -25.638 36.369 34.310 1.00 27.72 740 LYS A CA 1
ATOM 5977 C C . LYS A 1 740 ? -25.965 35.166 35.210 1.00 27.72 740 LYS A C 1
ATOM 5979 O O . LYS A 1 740 ? -27.129 34.803 35.328 1.00 27.72 740 LYS A O 1
ATOM 5984 N N . LEU A 1 741 ? -24.985 34.611 35.927 1.00 29.48 741 LEU A N 1
ATOM 5985 C CA . LEU A 1 741 ? -25.173 33.511 36.893 1.00 29.48 741 LEU A CA 1
ATOM 5986 C C . LEU A 1 741 ? -25.692 33.961 38.281 1.00 29.48 741 LEU A C 1
ATOM 5988 O O . LEU A 1 741 ? -25.537 33.248 39.268 1.00 29.48 741 LEU A O 1
ATOM 5992 N N . LYS A 1 742 ? -26.315 35.145 38.374 1.00 27.69 742 LYS A N 1
ATOM 5993 C CA . LYS A 1 742 ? -26.903 35.699 39.612 1.00 27.69 742 LYS A CA 1
ATOM 5994 C C . LYS A 1 742 ? -28.389 36.072 39.507 1.00 27.69 742 LYS A C 1
ATOM 5996 O O . LYS A 1 742 ? -28.906 36.724 40.404 1.00 27.69 742 LYS A O 1
ATOM 6001 N N . THR A 1 743 ? -29.085 35.689 38.433 1.00 28.14 743 THR A N 1
ATOM 6002 C CA . THR A 1 743 ? -30.459 36.172 38.164 1.00 28.14 743 THR A CA 1
ATOM 6003 C C . THR A 1 743 ? -31.450 35.051 37.834 1.00 28.14 743 THR A C 1
ATOM 6005 O O . THR A 1 743 ? -32.385 35.263 37.071 1.00 28.14 743 THR A O 1
ATOM 6008 N N . TYR A 1 744 ? -31.241 33.852 38.392 1.00 26.03 744 TYR A N 1
ATOM 6009 C CA . TYR A 1 744 ? -32.237 32.767 38.412 1.00 26.03 744 TYR A CA 1
ATOM 6010 C C . TYR A 1 744 ? -32.112 31.898 39.680 1.00 26.03 744 TYR A C 1
ATOM 6012 O O . TYR A 1 744 ? -31.934 30.687 39.635 1.00 26.03 744 TYR A O 1
ATOM 6020 N N . ASN A 1 745 ? -32.177 32.564 40.832 1.00 29.17 745 ASN A N 1
ATOM 6021 C CA . ASN A 1 745 ? -32.522 32.004 42.141 1.00 29.17 745 ASN A CA 1
ATOM 6022 C C . ASN A 1 745 ? -33.182 33.140 42.946 1.00 29.17 745 ASN A C 1
ATOM 6024 O O . ASN A 1 745 ? -32.785 34.288 42.768 1.00 29.17 745 ASN A O 1
ATOM 6028 N N . GLN A 1 746 ? -34.146 32.811 43.817 1.00 27.52 746 GLN A N 1
ATOM 6029 C CA . GLN A 1 746 ? -34.945 33.737 44.649 1.00 27.52 746 GLN A CA 1
ATOM 6030 C C . GLN A 1 746 ? -36.043 34.552 43.918 1.00 27.52 746 GLN A C 1
ATOM 6032 O O . GLN A 1 746 ? -35.932 35.755 43.708 1.00 27.52 746 GLN A O 1
ATOM 6037 N N . PHE A 1 747 ? -37.163 33.891 43.619 1.00 25.58 747 PHE A N 1
ATOM 6038 C CA . PHE A 1 747 ? -38.355 34.080 44.468 1.00 25.58 747 PHE A CA 1
ATOM 6039 C C . PHE A 1 747 ? -38.258 32.957 45.530 1.00 25.58 747 PHE A C 1
ATOM 6041 O O . PHE A 1 747 ? -37.821 31.861 45.179 1.00 25.58 747 PHE A O 1
ATOM 6048 N N . ASP A 1 748 ? -38.443 33.166 46.834 1.00 26.47 748 ASP A N 1
ATOM 6049 C CA . ASP A 1 748 ? -39.504 33.934 47.499 1.00 26.47 748 ASP A CA 1
ATOM 6050 C C . ASP A 1 748 ? -39.060 34.736 48.753 1.00 26.47 748 ASP A C 1
ATOM 6052 O O . ASP A 1 748 ? -37.986 34.513 49.305 1.00 26.47 748 ASP A O 1
ATOM 6056 N N . GLU A 1 749 ? -39.969 35.624 49.184 1.00 27.56 749 GLU A N 1
ATOM 6057 C CA . GLU A 1 749 ? -40.173 36.246 50.515 1.00 27.56 749 GLU A CA 1
ATOM 6058 C C . GLU A 1 749 ? -39.070 37.084 51.227 1.00 27.56 749 GLU A C 1
ATOM 6060 O O . GLU A 1 749 ? -38.142 36.578 51.846 1.00 27.56 749 GLU A O 1
ATOM 6065 N N . ASN A 1 750 ? -39.348 38.400 51.280 1.00 26.05 750 ASN A N 1
ATOM 6066 C CA . ASN A 1 750 ? -39.375 39.280 52.471 1.00 26.05 750 ASN A CA 1
ATOM 6067 C C . ASN A 1 750 ? -38.145 39.390 53.408 1.00 26.05 750 ASN A C 1
ATOM 6069 O O . ASN A 1 750 ? -37.986 38.575 54.312 1.00 26.05 750 ASN A O 1
ATOM 6073 N N . SER A 1 751 ? -37.432 40.528 53.361 1.00 27.75 751 SER A N 1
ATOM 6074 C CA . SER A 1 751 ? -37.629 41.662 54.306 1.00 27.75 751 SER A CA 1
ATOM 6075 C C . SER A 1 751 ? -36.521 42.727 54.193 1.00 27.75 751 SER A C 1
ATOM 6077 O O . SER A 1 751 ? -35.359 42.378 54.006 1.00 27.75 751 SER A O 1
ATOM 6079 N N . ASP A 1 752 ? -36.899 44.001 54.328 1.00 27.70 752 ASP A N 1
ATOM 6080 C CA . ASP A 1 752 ? -36.349 45.051 55.219 1.00 27.70 752 ASP A CA 1
ATOM 6081 C C . ASP A 1 752 ? -34.915 44.846 55.787 1.00 27.70 752 ASP A C 1
ATOM 6083 O O . ASP A 1 752 ? -34.591 43.779 56.307 1.00 27.70 752 ASP A O 1
ATOM 6087 N N . GLU A 1 753 ? -34.014 45.837 55.824 1.00 29.64 753 GLU A N 1
ATOM 6088 C CA . GLU A 1 753 ? -34.128 47.288 55.569 1.00 29.64 753 GLU A CA 1
ATOM 6089 C C . GLU A 1 753 ? -32.714 47.892 55.310 1.00 29.64 753 GLU A C 1
ATOM 6091 O O . GLU A 1 753 ? -31.717 47.181 55.423 1.00 29.64 753 GLU A O 1
ATOM 6096 N N . ASN A 1 754 ? -32.659 49.175 54.922 1.00 25.00 754 ASN A N 1
ATOM 6097 C CA . ASN A 1 754 ? -31.713 50.266 55.277 1.00 25.00 754 ASN A CA 1
ATOM 6098 C C . ASN A 1 754 ? -30.350 49.940 55.964 1.00 25.00 754 ASN A C 1
ATOM 6100 O O . ASN A 1 754 ? -30.242 49.037 56.783 1.00 25.00 754 ASN A O 1
ATOM 6104 N N . GLU A 1 755 ? -29.252 50.692 55.810 1.00 28.36 755 GLU A N 1
ATOM 6105 C CA . GLU A 1 755 ? -28.929 52.014 55.212 1.00 28.36 755 GLU A CA 1
ATOM 6106 C C . GLU A 1 755 ? -27.405 51.973 54.829 1.00 28.36 755 GLU A C 1
ATOM 6108 O O . GLU A 1 755 ? -26.871 50.868 54.723 1.00 28.36 755 GLU A O 1
ATOM 6113 N N . GLU A 1 756 ? -26.580 52.992 54.539 1.00 25.48 756 GLU A N 1
ATOM 6114 C CA . GLU A 1 756 ? -26.554 54.474 54.603 1.00 25.48 756 GLU A CA 1
ATOM 6115 C C . GLU A 1 756 ? -25.463 54.965 53.580 1.00 25.48 756 GLU A C 1
ATOM 6117 O O . GLU A 1 756 ? -24.685 54.134 53.115 1.00 25.48 756 GLU A O 1
ATOM 6122 N N . GLU A 1 757 ? -25.390 56.271 53.258 1.00 25.56 757 GLU A N 1
ATOM 6123 C CA . GLU A 1 757 ? -24.249 57.080 52.708 1.00 25.56 757 GLU A CA 1
ATOM 6124 C C . GLU A 1 757 ? -23.365 56.613 51.500 1.00 25.56 757 GLU A C 1
ATOM 6126 O O . GLU A 1 757 ? -22.945 55.468 51.378 1.00 25.56 757 GLU A O 1
ATOM 6131 N N . GLU A 1 758 ? -22.790 57.463 50.636 1.00 26.23 758 GLU A N 1
ATOM 6132 C CA . GLU A 1 758 ? -23.098 58.754 49.980 1.00 26.23 758 GLU A CA 1
ATOM 6133 C C . GLU A 1 758 ? -21.811 59.205 49.222 1.00 26.23 758 GLU A C 1
ATOM 6135 O O . GLU A 1 758 ? -20.734 59.246 49.807 1.00 26.23 758 GLU A O 1
ATOM 6140 N N . GLU A 1 759 ? -21.953 59.563 47.933 1.00 24.88 759 GLU A N 1
ATOM 6141 C CA . GLU A 1 759 ? -21.325 60.734 47.257 1.00 24.88 759 GLU A CA 1
ATOM 6142 C C . GLU A 1 759 ? -19.768 60.848 47.107 1.00 24.88 759 GLU A C 1
ATOM 6144 O O . GLU A 1 759 ? -18.977 60.216 47.795 1.00 24.88 759 GLU A O 1
ATOM 6149 N N . VAL A 1 760 ? -19.192 61.541 46.104 1.00 24.75 760 VAL A N 1
ATOM 6150 C CA . VAL A 1 760 ? -19.485 62.889 45.556 1.00 24.75 760 VAL A CA 1
ATOM 6151 C C . VAL A 1 760 ? -19.427 62.989 44.016 1.00 24.75 760 VAL A C 1
ATOM 6153 O O . VAL A 1 760 ? -18.608 62.353 43.356 1.00 24.75 760 VAL A O 1
ATOM 6156 N N . GLU A 1 761 ? -20.305 63.862 43.501 1.00 28.73 761 GLU A N 1
ATOM 6157 C CA . GLU A 1 761 ? -20.419 64.532 42.186 1.00 28.73 761 GLU A CA 1
ATOM 6158 C C . GLU A 1 761 ? -19.140 64.707 41.299 1.00 28.73 761 GLU A C 1
ATOM 6160 O O . GLU A 1 761 ? -18.017 64.771 41.787 1.00 28.73 761 GLU A O 1
ATOM 6165 N N . THR A 1 762 ? -19.205 64.925 39.967 1.00 23.39 762 THR A N 1
ATOM 6166 C CA . THR A 1 762 ? -19.988 65.977 39.255 1.00 23.39 762 THR A CA 1
ATOM 6167 C C . THR A 1 762 ? -20.124 65.762 37.725 1.00 23.39 762 THR A C 1
ATOM 6169 O O . THR A 1 762 ? -19.114 65.549 37.068 1.00 23.39 762 THR A O 1
ATOM 6172 N N . ARG A 1 763 ? -21.367 65.914 37.202 1.00 27.19 763 ARG A N 1
ATOM 6173 C CA . ARG A 1 763 ? -21.859 66.831 36.111 1.00 27.19 763 ARG A CA 1
ATOM 6174 C C . ARG A 1 763 ? -21.138 66.879 34.735 1.00 27.19 763 ARG A C 1
ATOM 6176 O O . ARG A 1 763 ? -19.939 66.668 34.664 1.00 27.19 763 ARG A O 1
ATOM 6183 N N . GLU A 1 764 ? -21.721 67.233 33.574 1.00 27.48 764 GLU A N 1
ATOM 6184 C CA . GLU A 1 764 ? -23.054 67.644 33.023 1.00 27.48 764 GLU A CA 1
ATOM 6185 C C . GLU A 1 764 ? -22.889 67.631 31.453 1.00 27.48 764 GLU A C 1
ATOM 6187 O O . GLU A 1 764 ? -21.744 67.633 31.002 1.00 27.48 764 GLU A O 1
ATOM 6192 N N . MET A 1 765 ? -23.855 67.619 30.507 1.00 24.45 765 MET A N 1
ATOM 6193 C CA . MET A 1 765 ? -25.337 67.680 30.459 1.00 24.45 765 MET A CA 1
ATOM 6194 C C . MET A 1 765 ? -25.879 67.075 29.108 1.00 24.45 765 MET A C 1
ATOM 6196 O O . MET A 1 765 ? -25.162 66.347 28.426 1.00 24.45 765 MET A O 1
ATOM 6200 N N . ASP A 1 766 ? -27.128 67.390 28.731 1.00 29.08 766 ASP A N 1
ATOM 6201 C CA . ASP A 1 766 ? -27.997 66.865 27.640 1.00 29.08 766 ASP A CA 1
ATOM 6202 C C . ASP A 1 766 ? -27.590 67.031 26.149 1.00 29.08 766 ASP A C 1
ATOM 6204 O O . ASP A 1 766 ? -26.960 68.020 25.774 1.00 29.08 766 ASP A O 1
ATOM 6208 N N . GLN A 1 767 ? -28.157 66.172 25.268 1.00 26.72 767 GLN A N 1
ATOM 6209 C CA . GLN A 1 767 ? -29.124 66.562 24.199 1.00 26.72 767 GLN A CA 1
ATOM 6210 C C . GLN A 1 767 ? -29.802 65.346 23.503 1.00 26.72 767 GLN A C 1
ATOM 6212 O O . GLN A 1 767 ? -29.324 64.219 23.624 1.00 26.72 767 GLN A O 1
ATOM 6217 N N . THR A 1 768 ? -30.934 65.559 22.805 1.00 29.56 768 THR A N 1
ATOM 6218 C CA . THR A 1 768 ? -31.863 64.505 22.311 1.00 29.56 768 THR A CA 1
ATOM 6219 C C . THR A 1 768 ? -32.405 64.700 20.872 1.00 29.56 768 THR A C 1
ATOM 6221 O O . THR A 1 768 ? -32.319 65.789 20.318 1.00 29.56 768 THR A O 1
ATOM 6224 N N . GLU A 1 769 ? -33.023 63.629 20.333 1.00 29.53 769 GLU A N 1
ATOM 6225 C CA . GLU A 1 769 ? -33.953 63.535 19.172 1.00 29.53 769 GLU A CA 1
ATOM 6226 C C . GLU A 1 769 ? -33.456 63.835 17.736 1.00 29.53 769 GLU A C 1
ATOM 6228 O O . GLU A 1 769 ? -33.091 64.957 17.393 1.00 29.53 769 GLU A O 1
ATOM 6233 N N . THR A 1 770 ? -33.597 62.854 16.824 1.00 25.73 770 THR A N 1
ATOM 6234 C CA . THR A 1 770 ? -34.640 62.836 15.753 1.00 25.73 770 THR A CA 1
ATOM 6235 C C . THR A 1 770 ? -34.545 61.587 14.846 1.00 25.73 770 THR A C 1
ATOM 6237 O O . THR A 1 770 ? -33.459 61.055 14.625 1.00 25.73 770 THR A O 1
ATOM 6240 N N . ASP A 1 771 ? -35.684 61.125 14.311 1.00 26.86 771 ASP A N 1
ATOM 6241 C CA . ASP A 1 771 ? -35.807 60.008 13.347 1.00 26.86 771 ASP A CA 1
ATOM 6242 C C . ASP A 1 771 ? -35.635 60.442 11.874 1.00 26.86 771 ASP A C 1
ATOM 6244 O O . ASP A 1 771 ? -35.862 61.610 11.552 1.00 26.86 771 ASP A O 1
ATOM 6248 N N . THR A 1 772 ? -35.356 59.500 10.950 1.00 26.34 772 THR A N 1
ATOM 6249 C CA . THR A 1 772 ? -36.243 59.167 9.789 1.00 26.34 772 THR A CA 1
ATOM 6250 C C . THR A 1 772 ? -35.706 58.058 8.855 1.00 26.34 772 THR A C 1
ATOM 6252 O O . THR A 1 772 ? -34.518 57.746 8.833 1.00 26.34 772 THR A O 1
ATOM 6255 N N . ASP A 1 773 ? -36.630 57.449 8.098 1.00 28.75 773 ASP A N 1
ATOM 6256 C CA . ASP A 1 773 ? -36.490 56.287 7.198 1.00 28.75 773 ASP A CA 1
ATOM 6257 C C . ASP A 1 773 ? -35.584 56.464 5.961 1.00 28.75 773 ASP A C 1
ATOM 6259 O O . ASP A 1 773 ? -35.411 57.579 5.479 1.00 28.75 773 ASP A O 1
ATOM 6263 N N . PHE A 1 774 ? -35.183 55.346 5.318 1.00 24.44 774 PHE A N 1
ATOM 6264 C CA . PHE A 1 774 ? -35.026 55.295 3.846 1.00 24.44 774 PHE A CA 1
ATOM 6265 C C . PHE A 1 774 ? -35.217 53.890 3.204 1.00 24.44 774 PHE A C 1
ATOM 6267 O O . PHE A 1 774 ? -34.285 53.106 3.070 1.00 24.44 774 PHE A O 1
ATOM 6274 N N . ILE A 1 775 ? -36.469 53.613 2.808 1.00 27.84 775 ILE A N 1
ATOM 6275 C CA . ILE A 1 775 ? -36.978 53.040 1.529 1.00 27.84 775 ILE A CA 1
ATOM 6276 C C . ILE A 1 775 ? -36.147 51.985 0.741 1.00 27.84 775 ILE A C 1
ATOM 6278 O O . ILE A 1 775 ? -34.979 52.170 0.416 1.00 27.84 775 ILE A O 1
ATOM 6282 N N . LEU A 1 776 ? -36.836 50.929 0.269 1.00 28.59 776 LEU A N 1
ATOM 6283 C CA . LEU A 1 776 ? -36.332 49.920 -0.682 1.00 28.59 776 LEU A CA 1
ATOM 6284 C C . LEU A 1 776 ? -36.101 50.450 -2.118 1.00 28.59 776 LEU A C 1
ATOM 6286 O O . LEU A 1 776 ? -37.001 51.042 -2.709 1.00 28.59 776 LEU A O 1
ATOM 6290 N N . GLY A 1 777 ? -35.023 49.969 -2.755 1.00 30.09 777 GLY A N 1
ATOM 6291 C CA . GLY A 1 777 ? -35.157 49.229 -4.024 1.00 30.09 777 GLY A CA 1
ATOM 6292 C C . GLY A 1 777 ? -34.524 49.801 -5.305 1.00 30.09 777 GLY A C 1
ATOM 6293 O O . GLY A 1 777 ? -35.005 50.781 -5.861 1.00 30.09 777 GLY A O 1
ATOM 6294 N N . GLU A 1 778 ? -33.577 49.049 -5.882 1.00 28.31 778 GLU A N 1
ATOM 6295 C CA . GLU A 1 778 ? -33.289 49.019 -7.329 1.00 28.31 778 GLU A CA 1
ATOM 6296 C C . GLU A 1 778 ? -33.059 47.563 -7.794 1.00 28.31 778 GLU A C 1
ATOM 6298 O O . GLU A 1 778 ? -32.505 46.748 -7.055 1.00 28.31 778 GLU A O 1
ATOM 6303 N N . LYS A 1 779 ? -33.492 47.209 -9.018 1.00 28.73 779 LYS A N 1
ATOM 6304 C CA . LYS A 1 779 ? -33.336 45.857 -9.603 1.00 28.73 779 LYS A CA 1
ATOM 6305 C C . LYS A 1 779 ? -32.097 45.785 -10.513 1.00 28.73 779 LYS A C 1
ATOM 6307 O O . LYS A 1 779 ? -32.051 46.462 -11.538 1.00 28.73 779 LYS A O 1
ATOM 6312 N N . LEU A 1 780 ? -31.143 44.899 -10.208 1.00 27.94 780 LEU A N 1
ATOM 6313 C CA . LEU A 1 780 ? -30.004 44.581 -11.087 1.00 27.94 780 LEU A CA 1
ATOM 6314 C C . LEU A 1 780 ? -30.333 43.411 -12.029 1.00 27.94 780 LEU A C 1
ATOM 6316 O O . LEU A 1 780 ? -30.484 42.273 -11.592 1.00 27.94 780 LEU A O 1
ATOM 6320 N N . ASN A 1 781 ? -30.402 43.683 -13.335 1.00 28.67 781 ASN A N 1
ATOM 6321 C CA . ASN A 1 781 ? -30.651 42.667 -14.365 1.00 28.67 781 ASN A CA 1
ATOM 6322 C C . ASN A 1 781 ? -29.334 42.100 -14.923 1.00 28.67 781 ASN A C 1
ATOM 6324 O O . ASN A 1 781 ? -28.537 42.846 -15.491 1.00 28.67 781 ASN A O 1
ATOM 6328 N N . TYR A 1 782 ? -29.146 40.779 -14.856 1.00 31.91 782 TYR A N 1
ATOM 6329 C CA . TYR A 1 782 ? -28.108 40.071 -15.616 1.00 31.91 782 TYR A CA 1
ATOM 6330 C C . TYR A 1 782 ? -28.673 39.525 -16.934 1.00 31.91 782 TYR A C 1
ATOM 6332 O O . TYR A 1 782 ? -29.822 39.089 -16.993 1.00 31.91 782 TYR A O 1
ATOM 6340 N N . LYS A 1 783 ? -27.859 39.530 -17.998 1.00 27.00 783 LYS A N 1
ATOM 6341 C CA . LYS A 1 783 ? -28.243 39.047 -19.333 1.00 27.00 783 LYS A CA 1
ATOM 6342 C C . LYS A 1 783 ? -27.260 37.987 -19.828 1.00 27.00 783 LYS A C 1
ATOM 6344 O O . LYS A 1 783 ? -26.069 38.267 -19.943 1.00 27.00 783 LYS A O 1
ATOM 6349 N N . ILE A 1 784 ? -27.765 36.800 -20.166 1.00 32.59 784 ILE A N 1
ATOM 6350 C CA . ILE A 1 784 ? -26.994 35.708 -20.779 1.00 32.59 784 ILE A CA 1
ATOM 6351 C C . ILE A 1 784 ? -27.794 35.182 -21.979 1.00 32.59 784 ILE A C 1
ATOM 6353 O O . ILE A 1 784 ? -28.840 34.562 -21.814 1.00 32.59 784 ILE A O 1
ATOM 6357 N N . GLY A 1 785 ? -27.302 35.447 -23.192 1.00 50.94 785 GLY A N 1
ATOM 6358 C CA . GLY A 1 785 ? -27.987 35.097 -24.442 1.00 50.94 785 GLY A CA 1
ATOM 6359 C C . GLY A 1 785 ? -29.205 35.978 -24.765 1.00 50.94 785 GLY A C 1
ATOM 6360 O O . GLY A 1 785 ? -29.358 37.084 -24.241 1.00 50.94 785 GLY A O 1
ATOM 6361 N N . ASP A 1 786 ? -30.061 35.475 -25.658 1.00 35.44 786 ASP A N 1
ATOM 6362 C CA . ASP A 1 786 ? -31.260 36.171 -26.158 1.00 35.44 786 ASP A CA 1
ATOM 6363 C C . ASP A 1 786 ? -32.522 35.942 -25.299 1.00 35.44 786 ASP A C 1
ATOM 6365 O O . ASP A 1 786 ? -33.601 36.429 -25.632 1.00 35.44 786 ASP A O 1
ATOM 6369 N N . GLY A 1 787 ? -32.395 35.234 -24.173 1.00 29.34 787 GLY A N 1
ATOM 6370 C CA . GLY A 1 787 ? -33.453 35.084 -23.174 1.00 29.34 787 GLY A CA 1
ATOM 6371 C C . GLY A 1 787 ? -33.316 36.100 -22.038 1.00 29.34 787 GLY A C 1
ATOM 6372 O O . GLY A 1 787 ? -32.240 36.255 -21.464 1.00 29.34 787 GLY A O 1
ATOM 6373 N N . VAL A 1 788 ? -34.418 36.760 -21.675 1.00 28.78 788 VAL A N 1
ATOM 6374 C CA . VAL A 1 788 ? -34.537 37.516 -20.418 1.00 28.78 788 VAL A CA 1
ATOM 6375 C C . VAL A 1 788 ? -35.455 36.726 -19.494 1.00 28.78 788 VAL A C 1
ATOM 6377 O O . VAL A 1 788 ? -36.635 36.560 -19.794 1.00 28.78 788 VAL A O 1
ATOM 6380 N N . ILE A 1 789 ? -34.912 36.228 -18.383 1.00 29.41 789 ILE A N 1
ATOM 6381 C CA . ILE A 1 789 ? -35.700 35.586 -17.328 1.00 29.41 789 ILE A CA 1
ATOM 6382 C C . ILE A 1 789 ? -35.992 36.646 -16.268 1.00 29.41 789 ILE A C 1
ATOM 6384 O O . ILE A 1 789 ? -35.080 37.126 -15.598 1.00 29.41 789 ILE A O 1
ATOM 6388 N N . HIS A 1 790 ? -37.266 36.998 -16.112 1.00 28.17 790 HIS A N 1
ATOM 6389 C CA . HIS A 1 790 ? -37.731 37.730 -14.941 1.00 28.17 790 HIS A CA 1
ATOM 6390 C C . HIS A 1 790 ? -38.006 36.731 -13.814 1.00 28.17 790 HIS A C 1
ATOM 6392 O O . HIS A 1 790 ? -38.751 35.773 -14.009 1.00 28.17 790 HIS A O 1
ATOM 6398 N N . ILE A 1 791 ? -37.408 36.968 -12.647 1.00 30.45 791 ILE A N 1
ATOM 6399 C CA . ILE A 1 791 ? -37.759 36.294 -11.396 1.00 30.45 791 ILE A CA 1
ATOM 6400 C C . ILE A 1 791 ? -38.325 37.376 -10.481 1.00 30.45 791 ILE A C 1
ATOM 6402 O O . ILE A 1 791 ? -37.572 38.177 -9.925 1.00 30.45 791 ILE A O 1
ATOM 6406 N N . ASP A 1 792 ? -39.648 37.430 -10.367 1.00 26.83 792 ASP A N 1
ATOM 6407 C CA . ASP A 1 792 ? -40.300 38.163 -9.288 1.00 26.83 792 ASP A CA 1
ATOM 6408 C C . ASP A 1 792 ? -40.427 37.222 -8.087 1.00 26.83 792 ASP A C 1
ATOM 6410 O O . ASP A 1 792 ? -41.019 36.147 -8.179 1.00 26.83 792 ASP A O 1
ATOM 6414 N N . TYR A 1 793 ? -39.831 37.621 -6.964 1.00 28.81 793 TYR A N 1
ATOM 6415 C CA . TYR A 1 793 ? -39.987 36.938 -5.685 1.00 28.81 793 TYR A CA 1
ATOM 6416 C C . TYR A 1 793 ? -41.266 37.422 -5.002 1.00 28.81 793 TYR A C 1
ATOM 6418 O O . TYR A 1 793 ? -41.202 38.236 -4.090 1.00 28.81 793 TYR A O 1
ATOM 6426 N N . ASP A 1 794 ? -42.413 36.921 -5.460 1.00 29.77 794 ASP A N 1
ATOM 6427 C CA . ASP A 1 794 ? -43.604 36.771 -4.620 1.00 29.77 794 ASP A CA 1
ATOM 6428 C C . ASP A 1 794 ? -44.596 35.770 -5.236 1.00 29.77 794 ASP A C 1
ATOM 6430 O O . ASP A 1 794 ? -44.829 35.748 -6.444 1.00 29.77 794 ASP A O 1
ATOM 6434 N N . THR A 1 795 ? -45.218 34.949 -4.386 1.00 34.56 795 THR A N 1
ATOM 6435 C CA . THR A 1 795 ? -46.295 33.992 -4.729 1.00 34.56 795 THR A CA 1
ATOM 6436 C C . THR A 1 795 ? -46.002 32.961 -5.837 1.00 34.56 795 THR A C 1
ATOM 6438 O O . THR A 1 795 ? -46.610 32.970 -6.906 1.00 34.56 795 THR A O 1
ATOM 6441 N N . VAL A 1 796 ? -45.170 31.962 -5.523 1.00 23.59 796 VAL A N 1
ATOM 6442 C CA . VAL A 1 796 ? -45.299 30.615 -6.114 1.00 23.59 796 VAL A CA 1
ATOM 6443 C C . VAL A 1 796 ? -45.325 29.589 -4.985 1.00 23.59 796 VAL A C 1
ATOM 6445 O O . VAL A 1 796 ? -44.357 29.480 -4.233 1.00 23.59 796 VAL A O 1
ATOM 6448 N N . ASP A 1 797 ? -46.413 28.820 -4.888 1.00 32.06 797 ASP A N 1
ATOM 6449 C CA . ASP A 1 797 ? -46.479 27.621 -4.047 1.00 32.06 797 ASP A CA 1
ATOM 6450 C C . ASP A 1 797 ? -45.499 26.569 -4.582 1.00 32.06 797 ASP A C 1
ATOM 6452 O O . ASP A 1 797 ? -45.814 25.789 -5.482 1.00 32.06 797 ASP A O 1
ATOM 6456 N N . LEU A 1 798 ? -44.290 26.543 -4.023 1.00 23.41 798 LEU A N 1
ATOM 6457 C CA . LEU A 1 798 ? -43.384 25.412 -4.166 1.00 23.41 798 LEU A CA 1
ATOM 6458 C C . LEU A 1 798 ? -43.622 24.448 -3.009 1.00 23.41 798 LEU A C 1
ATOM 6460 O O . LEU A 1 798 ? -42.969 24.510 -1.967 1.00 23.41 798 LEU A O 1
ATOM 6464 N N . THR A 1 799 ? -44.557 23.525 -3.232 1.00 27.45 799 THR A N 1
ATOM 6465 C CA . THR A 1 799 ? -44.632 22.267 -2.490 1.00 27.45 799 THR A CA 1
ATOM 6466 C C . THR A 1 799 ? -43.347 21.479 -2.734 1.00 27.45 799 THR A C 1
ATOM 6468 O O . THR A 1 799 ? -43.259 20.679 -3.665 1.00 27.45 799 THR A O 1
ATOM 6471 N N . PHE A 1 800 ? -42.329 21.728 -1.915 1.00 24.45 800 PHE A N 1
ATOM 6472 C CA . PHE A 1 800 ? -41.228 20.790 -1.764 1.00 24.45 800 PHE A CA 1
ATOM 6473 C C . PHE A 1 800 ? -41.779 19.546 -1.073 1.00 24.45 800 PHE A C 1
ATOM 6475 O O . PHE A 1 800 ? -42.281 19.641 0.049 1.00 24.45 800 PHE A O 1
ATOM 6482 N N . ASP A 1 801 ? -41.695 18.397 -1.745 1.00 26.23 801 ASP A N 1
ATOM 6483 C CA . ASP A 1 801 ? -41.919 17.106 -1.102 1.00 26.23 801 ASP A CA 1
ATOM 6484 C C . ASP A 1 801 ? -41.031 17.023 0.144 1.00 26.23 801 ASP A C 1
ATOM 6486 O O . ASP A 1 801 ? -39.820 17.264 0.072 1.00 26.23 801 ASP A O 1
ATOM 6490 N N . GLU A 1 802 ? -41.621 16.699 1.299 1.00 22.81 802 GLU A N 1
ATOM 6491 C CA . GLU A 1 802 ? -40.818 16.439 2.490 1.00 22.81 802 GLU A CA 1
ATOM 6492 C C . GLU A 1 802 ? -39.878 15.265 2.174 1.00 22.81 802 GLU A C 1
ATOM 6494 O O . GLU A 1 802 ? -40.377 14.209 1.770 1.00 22.81 802 GLU A O 1
ATOM 6499 N N . PRO A 1 803 ? -38.546 15.392 2.353 1.00 28.58 803 PRO A N 1
ATOM 6500 C CA . PRO A 1 803 ? -37.650 14.251 2.211 1.00 28.58 803 PRO A CA 1
ATOM 6501 C C . PRO A 1 803 ? -38.088 13.222 3.248 1.00 28.58 803 PRO A C 1
ATOM 6503 O O . PRO A 1 803 ? -37.976 13.510 4.440 1.00 28.58 803 PRO A O 1
ATOM 6506 N N . GLU A 1 804 ? -38.671 12.108 2.774 1.00 25.28 804 GLU A N 1
ATOM 6507 C CA . GLU A 1 804 ? -39.691 11.337 3.502 1.00 25.28 804 GLU A CA 1
ATOM 6508 C C . GLU A 1 804 ? -39.482 11.382 5.012 1.00 25.28 804 GLU A C 1
ATOM 6510 O O . GLU A 1 804 ? -38.553 10.757 5.537 1.00 25.28 804 GLU A O 1
ATOM 6515 N N . LYS A 1 805 ? -40.365 12.095 5.729 1.00 26.44 805 LYS A N 1
ATOM 6516 C CA . LYS A 1 805 ? -40.427 11.941 7.177 1.00 26.44 805 LYS A CA 1
ATOM 6517 C C . LYS A 1 805 ? -40.733 10.478 7.443 1.00 26.44 805 LYS A C 1
ATOM 6519 O O . LYS A 1 805 ? -41.890 10.057 7.411 1.00 26.44 805 LYS A O 1
ATOM 6524 N N . LYS A 1 806 ? -39.688 9.720 7.780 1.00 25.44 806 LYS A N 1
ATOM 6525 C CA . LYS A 1 806 ? -39.802 8.498 8.559 1.00 25.44 806 LYS A CA 1
ATOM 6526 C C . LYS A 1 806 ? -40.422 8.903 9.882 1.00 25.44 806 LYS A C 1
ATOM 6528 O O . LYS A 1 806 ? -39.746 9.222 10.856 1.00 25.44 806 LYS A O 1
ATOM 6533 N N . VAL A 1 807 ? -41.749 8.923 9.878 1.00 25.56 807 VAL A N 1
ATOM 6534 C CA . VAL A 1 807 ? -42.566 8.877 11.071 1.00 25.56 807 VAL A CA 1
ATOM 6535 C C . VAL A 1 807 ? -42.169 7.570 11.737 1.00 25.56 807 VAL A C 1
ATOM 6537 O O . VAL A 1 807 ? -42.663 6.508 11.362 1.00 25.56 807 VAL A O 1
ATOM 6540 N N . TYR A 1 808 ? -41.239 7.643 12.691 1.00 29.28 808 TYR A N 1
ATOM 6541 C CA . TYR A 1 808 ? -40.819 6.522 13.526 1.00 29.28 808 TYR A CA 1
ATOM 6542 C C . TYR A 1 808 ? -41.948 6.172 14.514 1.00 29.28 808 TYR A C 1
ATOM 6544 O O . TYR A 1 808 ? -41.818 6.258 15.727 1.00 29.28 808 TYR A O 1
ATOM 6552 N N . LYS A 1 809 ? -43.095 5.773 13.949 1.00 30.09 809 LYS A N 1
ATOM 6553 C CA . LYS A 1 809 ? -44.186 5.034 14.587 1.00 30.09 809 LYS A CA 1
ATOM 6554 C C . LYS A 1 809 ? -44.027 3.536 14.331 1.00 30.09 809 LYS A C 1
ATOM 6556 O O . LYS A 1 809 ? -44.997 2.824 14.099 1.00 30.09 809 LYS A O 1
ATOM 6561 N N . GLU A 1 810 ? -42.799 3.055 14.460 1.00 26.23 810 GLU A N 1
ATOM 6562 C CA . GLU A 1 810 ? -42.597 1.756 15.077 1.00 26.23 810 GLU A CA 1
ATOM 6563 C C . GLU A 1 810 ? -41.988 2.008 16.450 1.00 26.23 810 GLU A C 1
ATOM 6565 O O . GLU A 1 810 ? -40.814 2.355 16.562 1.00 26.23 810 GLU A O 1
ATOM 6570 N N . ASN A 1 811 ? -42.786 1.789 17.498 1.00 31.48 811 ASN A N 1
ATOM 6571 C CA . ASN A 1 811 ? -42.241 1.486 18.815 1.00 31.48 811 ASN A CA 1
ATOM 6572 C C . ASN A 1 811 ? -41.561 0.112 18.719 1.00 31.48 811 ASN A C 1
ATOM 6574 O O . ASN A 1 811 ? -42.119 -0.894 19.163 1.00 31.48 811 ASN A O 1
ATOM 6578 N N . LYS A 1 812 ? -40.360 0.055 18.128 1.00 31.41 812 LYS A N 1
ATOM 6579 C CA . LYS A 1 812 ? -39.434 -1.044 18.402 1.00 31.41 812 LYS A CA 1
ATOM 6580 C C . LYS A 1 812 ? -39.198 -1.020 19.903 1.00 31.41 812 LYS A C 1
ATOM 6582 O O . LYS A 1 812 ? -38.770 -0.005 20.447 1.00 31.41 812 LYS A O 1
ATOM 6587 N N . GLN A 1 813 ? -39.620 -2.087 20.567 1.00 29.72 813 GLN A N 1
ATOM 6588 C CA . GLN A 1 813 ? -39.831 -2.073 22.005 1.00 29.72 813 GLN A CA 1
ATOM 6589 C C . GLN A 1 813 ? -38.526 -1.759 22.744 1.00 29.72 813 GLN A C 1
ATOM 6591 O O . GLN A 1 813 ? -37.596 -2.563 22.743 1.00 29.72 813 GLN A O 1
ATOM 6596 N N . LEU A 1 814 ? -38.513 -0.637 23.472 1.00 34.88 814 LEU A N 1
ATOM 6597 C CA . LEU A 1 814 ? -37.869 -0.638 24.781 1.00 34.88 814 LEU A CA 1
ATOM 6598 C C . LEU A 1 814 ? -38.462 -1.821 25.557 1.00 34.88 814 LEU A C 1
ATOM 6600 O O . LEU A 1 814 ? -39.685 -2.000 25.564 1.00 34.88 814 LEU A O 1
ATOM 6604 N N . TRP A 1 815 ? -37.597 -2.661 26.127 1.00 36.38 815 TRP A N 1
ATOM 6605 C CA . TRP A 1 815 ? -38.005 -3.922 26.746 1.00 36.38 815 TRP A CA 1
ATOM 6606 C C . TRP A 1 815 ? -39.123 -3.677 27.776 1.00 36.38 815 TRP A C 1
ATOM 6608 O O . TRP A 1 815 ? -38.983 -2.745 28.574 1.00 36.38 815 TRP A O 1
ATOM 6618 N N . PRO A 1 816 ? -40.235 -4.449 27.773 1.00 28.84 816 PRO A N 1
ATOM 6619 C CA . PRO A 1 816 ? -41.430 -4.088 28.540 1.00 28.84 816 PRO A CA 1
ATOM 6620 C C . PRO A 1 816 ? -41.223 -4.153 30.064 1.00 28.84 816 PRO A C 1
ATOM 6622 O O . PRO A 1 816 ? -41.592 -5.139 30.699 1.00 28.84 816 PRO A O 1
ATOM 6625 N N . GLY A 1 817 ? -40.690 -3.089 30.662 1.00 36.78 817 GLY A N 1
ATOM 6626 C CA . GLY A 1 817 ? -40.393 -2.997 32.096 1.00 36.78 817 GLY A CA 1
ATOM 6627 C C . GLY A 1 817 ? -39.417 -1.884 32.492 1.00 36.78 817 GLY A C 1
ATOM 6628 O O . GLY A 1 817 ? -39.416 -1.501 33.654 1.00 36.78 817 GLY A O 1
ATOM 6629 N N . TYR A 1 818 ? -38.636 -1.328 31.557 1.00 39.88 818 TYR A N 1
ATOM 6630 C CA . TYR A 1 818 ? -37.686 -0.250 31.858 1.00 39.88 818 TYR A CA 1
ATOM 6631 C C . TYR A 1 818 ? -38.187 1.124 31.403 1.00 39.88 818 TYR A C 1
ATOM 6633 O O . TYR A 1 818 ? -38.208 1.421 30.208 1.00 39.88 818 TYR A O 1
ATOM 6641 N N . GLU A 1 819 ? -38.489 1.996 32.366 1.00 39.62 819 GLU A N 1
ATOM 6642 C CA . GLU A 1 819 ? -38.288 3.433 32.163 1.00 39.62 819 GLU A CA 1
ATOM 6643 C C . GLU A 1 819 ? -36.777 3.730 32.248 1.00 39.62 819 GLU A C 1
ATOM 6645 O O . GLU A 1 819 ? -36.085 3.157 33.097 1.00 39.62 819 GLU A O 1
ATOM 6650 N N . PRO A 1 820 ? -36.218 4.577 31.367 1.00 41.44 820 PRO A N 1
ATOM 6651 C CA . PRO A 1 820 ? -34.797 4.904 31.405 1.00 41.44 820 PRO A CA 1
ATOM 6652 C C . PRO A 1 820 ? -34.458 5.769 32.633 1.00 41.44 820 PRO A C 1
ATOM 6654 O O . PRO A 1 820 ? -35.314 6.515 33.122 1.00 41.44 820 PRO A O 1
ATOM 6657 N N . PRO A 1 821 ? -33.196 5.762 33.105 1.00 41.75 821 PRO A N 1
ATOM 6658 C CA . PRO A 1 821 ? -32.730 6.754 34.067 1.00 41.75 821 PRO A CA 1
ATOM 6659 C C . PRO A 1 821 ? -32.835 8.154 33.444 1.00 41.75 821 PRO A C 1
ATOM 6661 O O . PRO A 1 821 ? -32.019 8.539 32.611 1.00 41.75 821 PRO A O 1
ATOM 6664 N N . ASN A 1 822 ? -33.857 8.900 33.874 1.00 48.12 822 ASN A N 1
ATOM 6665 C CA . ASN A 1 822 ? -34.349 10.139 33.265 1.00 48.12 822 ASN A CA 1
ATOM 6666 C C . ASN A 1 822 ? -35.004 9.925 31.869 1.00 48.12 822 ASN A C 1
ATOM 6668 O O . ASN A 1 822 ? -34.289 9.879 30.866 1.00 48.12 822 ASN A O 1
ATOM 6672 N N . PRO A 1 823 ? -36.353 9.906 31.742 1.00 49.38 823 PRO A N 1
ATOM 6673 C CA . PRO A 1 823 ? -37.080 9.777 30.459 1.00 49.38 823 PRO A CA 1
ATOM 6674 C C . PRO A 1 823 ? -36.985 11.000 29.526 1.00 49.38 823 PRO A C 1
ATOM 6676 O O . PRO A 1 823 ? -37.827 11.194 28.655 1.00 49.38 823 PRO A O 1
ATOM 6679 N N . ASN A 1 824 ? -35.944 11.815 29.702 1.00 56.00 824 ASN A N 1
ATOM 6680 C CA . ASN A 1 824 ? -35.690 13.057 28.978 1.00 56.00 824 ASN A CA 1
ATOM 6681 C C . ASN A 1 824 ? -34.386 13.019 28.151 1.00 56.00 824 ASN A C 1
ATOM 6683 O O . ASN A 1 824 ? -34.199 13.884 27.301 1.00 56.00 824 ASN A O 1
ATOM 6687 N N . ARG A 1 825 ? -33.483 12.044 28.369 1.00 75.44 825 ARG A N 1
ATOM 6688 C CA . ARG A 1 825 ? -32.256 11.890 27.561 1.00 75.44 825 ARG A CA 1
ATOM 6689 C C . ARG A 1 825 ? -32.565 11.138 26.260 1.00 75.44 825 ARG A C 1
ATOM 6691 O O . ARG A 1 825 ? -33.152 10.059 26.292 1.00 75.44 825 ARG A O 1
ATOM 6698 N N . ASN A 1 826 ? -32.142 11.684 25.118 1.00 82.75 826 ASN A N 1
ATOM 6699 C CA . ASN A 1 826 ? -32.266 11.017 23.817 1.00 82.75 826 ASN A CA 1
ATOM 6700 C C . ASN A 1 826 ? -31.302 9.816 23.704 1.00 82.75 826 ASN A C 1
ATOM 6702 O O . ASN A 1 826 ? -30.211 9.852 24.271 1.00 82.75 826 ASN A O 1
ATOM 6706 N N . VAL A 1 827 ? -31.665 8.786 22.933 1.00 82.88 827 VAL A N 1
ATOM 6707 C CA . VAL A 1 827 ? -30.825 7.602 22.665 1.00 82.88 827 VAL A CA 1
ATOM 6708 C C . VAL A 1 827 ? -30.474 7.554 21.180 1.00 82.88 827 VAL A C 1
ATOM 6710 O O . VAL A 1 827 ? -31.353 7.731 20.339 1.00 82.88 827 VAL A O 1
ATOM 6713 N N . ILE A 1 828 ? -29.206 7.295 20.854 1.00 86.50 828 ILE A N 1
ATOM 6714 C CA . ILE A 1 828 ? -28.713 7.179 19.474 1.00 86.50 828 ILE A CA 1
ATOM 6715 C C . ILE A 1 828 ? -28.075 5.805 19.210 1.00 86.50 828 ILE A C 1
ATOM 6717 O O . ILE A 1 828 ? -27.424 5.215 20.079 1.00 86.50 828 ILE A O 1
ATOM 6721 N N . GLU A 1 829 ? -28.273 5.292 17.994 1.00 81.44 829 GLU A N 1
ATOM 6722 C CA . GLU A 1 829 ? -27.584 4.102 17.481 1.00 81.44 829 GLU A CA 1
ATOM 6723 C C . GLU A 1 829 ? -26.197 4.510 16.955 1.00 81.44 829 GLU A C 1
ATOM 6725 O O . GLU A 1 829 ? -26.082 5.476 16.201 1.00 81.44 829 GLU A O 1
ATOM 6730 N N . GLY A 1 830 ? -25.137 3.793 17.337 1.00 85.88 830 GLY A N 1
ATOM 6731 C CA . GLY A 1 830 ? -23.759 4.171 17.003 1.00 85.88 830 GLY A CA 1
ATOM 6732 C C . GLY A 1 830 ? -23.206 5.298 17.885 1.00 85.88 830 GLY A C 1
ATOM 6733 O O . GLY A 1 830 ? -23.715 5.571 18.977 1.00 85.88 830 GLY A O 1
ATOM 6734 N N . THR A 1 831 ? -22.126 5.940 17.430 1.00 89.50 831 THR A N 1
ATOM 6735 C CA . THR A 1 831 ? -21.436 6.981 18.210 1.00 89.50 831 THR A CA 1
ATOM 6736 C C . THR A 1 831 ? -22.066 8.365 18.031 1.00 89.50 831 THR A C 1
ATOM 6738 O O . THR A 1 831 ? -22.756 8.643 17.044 1.00 89.50 831 THR A O 1
ATOM 6741 N N . PHE A 1 832 ? -21.778 9.283 18.959 1.00 91.69 832 PHE A N 1
ATOM 6742 C CA . PHE A 1 832 ? -22.100 10.704 18.779 1.00 91.69 832 PHE A CA 1
ATOM 6743 C C . PHE A 1 832 ? -21.467 11.270 17.497 1.00 91.69 832 PHE A C 1
ATOM 6745 O O . PHE A 1 832 ? -22.115 12.011 16.760 1.00 91.69 832 PHE A O 1
ATOM 6752 N N . GLU A 1 833 ? -20.213 10.904 17.211 1.00 89.62 833 GLU A N 1
ATOM 6753 C CA . GLU A 1 833 ? -19.477 11.338 16.022 1.00 89.62 833 GLU A CA 1
ATOM 6754 C C . GLU A 1 833 ? -20.175 10.948 14.707 1.00 89.62 833 GLU A C 1
ATOM 6756 O O . GLU A 1 833 ? -20.183 11.756 13.777 1.00 89.62 833 GLU A O 1
ATOM 6761 N N . ASP A 1 834 ? -20.788 9.761 14.642 1.00 87.50 834 ASP A N 1
ATOM 6762 C CA . ASP A 1 834 ? -21.506 9.274 13.453 1.00 87.50 834 ASP A CA 1
ATOM 6763 C C . ASP A 1 834 ? -22.841 10.006 13.238 1.00 87.50 834 ASP A C 1
ATOM 6765 O O . ASP A 1 834 ? -23.214 10.309 12.105 1.00 87.50 834 ASP A O 1
ATOM 6769 N N . ASN A 1 835 ? -23.557 10.307 14.327 1.00 88.50 835 ASN A N 1
ATOM 6770 C CA . ASN A 1 835 ? -24.893 10.916 14.287 1.00 88.50 835 ASN A CA 1
ATOM 6771 C C . ASN A 1 835 ? -24.853 12.438 14.077 1.00 88.50 835 ASN A C 1
ATOM 6773 O O . ASN A 1 835 ? -25.673 12.990 13.345 1.00 88.50 835 ASN A O 1
ATOM 6777 N N . TYR A 1 836 ? -23.907 13.121 14.727 1.00 85.94 836 TYR A N 1
ATOM 6778 C CA . TYR A 1 836 ? -23.821 14.587 14.763 1.00 85.94 836 TYR A CA 1
ATOM 6779 C C . TYR A 1 836 ? -22.694 15.160 13.887 1.00 85.94 836 TYR A C 1
ATOM 6781 O O . TYR A 1 836 ? -22.660 16.363 13.605 1.00 85.94 836 TYR A O 1
ATOM 6789 N N . GLY A 1 837 ? -21.786 14.301 13.419 1.00 84.31 837 GLY A N 1
ATOM 6790 C CA . GLY A 1 837 ? -20.639 14.672 12.601 1.00 84.31 837 GLY A CA 1
ATOM 6791 C C . GLY A 1 837 ? -19.484 15.276 13.405 1.00 84.31 837 GLY A C 1
ATOM 6792 O O . GLY A 1 837 ? -19.640 15.847 14.487 1.00 84.31 837 GLY A O 1
ATOM 6793 N N . VAL A 1 838 ? -18.279 15.181 12.844 1.00 81.25 838 VAL A N 1
ATOM 6794 C CA . VAL A 1 838 ? -17.040 15.659 13.476 1.00 81.25 838 VAL A CA 1
ATOM 6795 C C . VAL A 1 838 ? -16.795 17.137 13.126 1.00 81.25 838 VAL A C 1
ATOM 6797 O O . VAL A 1 838 ? -15.935 17.475 12.313 1.00 81.25 838 VAL A O 1
ATOM 6800 N N . LYS A 1 839 ? -17.585 18.041 13.724 1.00 85.31 839 LYS A N 1
ATOM 6801 C CA . LYS A 1 839 ? -17.500 19.501 13.514 1.00 85.31 839 LYS A CA 1
ATOM 6802 C C . LYS A 1 839 ? -16.387 20.134 14.366 1.00 85.31 839 LYS A C 1
ATOM 6804 O O . LYS A 1 839 ? -16.665 20.800 15.359 1.00 85.31 839 LYS A O 1
ATOM 6809 N N . ILE A 1 840 ? -15.126 19.897 14.005 1.00 86.19 840 ILE A N 1
ATOM 6810 C CA . ILE A 1 840 ? -13.931 20.363 14.743 1.00 86.19 840 ILE A CA 1
ATOM 6811 C C . ILE A 1 840 ? -13.160 21.469 13.990 1.00 86.19 840 ILE A C 1
ATOM 6813 O O . ILE A 1 840 ? -13.189 21.504 12.761 1.00 86.19 840 ILE A O 1
ATOM 6817 N N . PRO A 1 841 ? -12.422 22.360 14.687 1.00 84.50 841 PRO A N 1
ATOM 6818 C CA . PRO A 1 841 ? -11.696 23.471 14.058 1.00 84.50 841 PRO A CA 1
ATOM 6819 C C . PRO A 1 841 ? -10.347 23.078 13.424 1.00 84.50 841 PRO A C 1
ATOM 6821 O O . PRO A 1 841 ? -9.665 23.942 12.876 1.00 84.50 841 PRO A O 1
ATOM 6824 N N . PHE A 1 842 ? -9.926 21.811 13.512 1.00 89.06 842 PHE A N 1
ATOM 6825 C CA . PHE A 1 842 ? -8.623 21.324 13.044 1.00 89.06 842 PHE A CA 1
ATOM 6826 C C . PHE A 1 842 ? -8.734 20.033 12.232 1.00 89.06 842 PHE A C 1
ATOM 6828 O O . PHE A 1 842 ? -9.633 19.226 12.438 1.00 89.06 842 PHE A O 1
ATOM 6835 N N . GLU A 1 843 ? -7.771 19.799 11.345 1.00 90.00 843 GLU A N 1
ATOM 6836 C CA . GLU A 1 843 ? -7.657 18.547 10.598 1.00 90.00 843 GLU A CA 1
ATOM 6837 C C . GLU A 1 843 ? -6.623 17.610 11.242 1.00 90.00 843 GLU A C 1
ATOM 6839 O O . GLU A 1 843 ? -5.675 18.054 11.897 1.00 90.00 843 GLU A O 1
ATOM 6844 N N . THR A 1 844 ? -6.815 16.299 11.062 1.00 90.62 844 THR A N 1
ATOM 6845 C CA . THR A 1 844 ? -5.924 15.247 11.577 1.00 90.62 844 THR A CA 1
ATOM 6846 C C . THR A 1 844 ? -5.327 14.457 10.410 1.00 90.62 844 THR A C 1
ATOM 6848 O O . THR A 1 844 ? -6.054 13.880 9.605 1.00 90.62 844 THR A O 1
ATOM 6851 N N . PHE A 1 845 ? -3.998 14.412 10.323 1.00 90.50 845 PHE A N 1
ATOM 6852 C CA . PHE A 1 845 ? -3.250 13.888 9.179 1.00 90.50 845 PHE A CA 1
ATOM 6853 C C . PHE A 1 845 ? -2.352 12.705 9.578 1.00 90.50 845 PHE A C 1
ATOM 6855 O O . PHE A 1 845 ? -1.614 12.791 10.555 1.00 90.50 845 PHE A O 1
ATOM 6862 N N . GLN A 1 846 ? -2.391 11.599 8.823 1.00 91.00 846 GLN A N 1
ATOM 6863 C CA . GLN A 1 846 ? -1.584 10.395 9.092 1.00 91.00 846 GLN A CA 1
ATOM 6864 C C . GLN A 1 846 ? -0.101 10.600 8.752 1.00 91.00 846 GLN A C 1
ATOM 6866 O O . GLN A 1 846 ? 0.247 10.781 7.585 1.00 91.00 846 GLN A O 1
ATOM 6871 N N . LEU A 1 847 ? 0.780 10.472 9.742 1.00 87.62 847 LEU A N 1
ATOM 6872 C CA . LEU A 1 847 ? 2.230 10.441 9.548 1.00 87.62 847 LEU A CA 1
ATOM 6873 C C . LEU A 1 847 ? 2.660 9.061 9.047 1.00 87.62 847 LEU A C 1
ATOM 6875 O O . LEU A 1 847 ? 2.210 8.041 9.572 1.00 87.62 847 LEU A O 1
ATOM 6879 N N . LYS A 1 848 ? 3.522 9.020 8.025 1.00 83.38 848 LYS A N 1
ATOM 6880 C CA . LYS A 1 848 ? 3.972 7.773 7.389 1.00 83.38 848 LYS A CA 1
ATOM 6881 C C . LYS A 1 848 ? 5.492 7.726 7.247 1.00 83.38 848 LYS A C 1
ATOM 6883 O O . LYS A 1 848 ? 6.142 8.761 7.112 1.00 83.38 848 LYS A O 1
ATOM 6888 N N . ARG A 1 849 ? 6.050 6.517 7.278 1.00 82.44 849 ARG A N 1
ATOM 6889 C CA . ARG A 1 849 ? 7.482 6.219 7.092 1.00 82.44 849 ARG A CA 1
ATOM 6890 C C . ARG A 1 849 ? 7.625 4.819 6.490 1.00 82.44 849 ARG A C 1
ATOM 6892 O O . ARG A 1 849 ? 6.695 4.021 6.596 1.00 82.44 849 ARG A O 1
ATOM 6899 N N . LEU A 1 850 ? 8.771 4.493 5.901 1.00 70.56 850 LEU A N 1
ATOM 6900 C CA . LEU A 1 850 ? 9.146 3.091 5.694 1.00 70.56 850 LEU A CA 1
ATOM 6901 C C . LEU A 1 850 ? 9.604 2.453 7.020 1.00 70.56 850 LEU A C 1
ATOM 6903 O O . LEU A 1 850 ? 10.135 3.130 7.904 1.00 70.56 850 LEU A O 1
ATOM 6907 N N . SER A 1 851 ? 9.391 1.148 7.154 1.00 67.44 851 SER A N 1
ATOM 6908 C CA . SER A 1 851 ? 10.105 0.293 8.101 1.00 67.44 851 SER A CA 1
ATOM 6909 C C . SER A 1 851 ? 11.492 -0.071 7.563 1.00 67.44 851 SER A C 1
ATOM 6911 O O . SER A 1 851 ? 11.736 -0.012 6.358 1.00 67.44 851 SER A O 1
ATOM 6913 N N . ASP A 1 852 ? 12.354 -0.595 8.433 1.00 63.38 852 ASP A N 1
ATOM 6914 C CA . ASP A 1 852 ? 13.658 -1.184 8.076 1.00 63.38 852 ASP A CA 1
ATOM 6915 C C . ASP A 1 852 ? 13.535 -2.356 7.070 1.00 63.38 852 ASP A C 1
ATOM 6917 O O . ASP A 1 852 ? 14.504 -2.769 6.440 1.00 63.38 852 ASP A O 1
ATOM 6921 N N . THR A 1 853 ? 12.319 -2.890 6.906 1.00 58.59 853 THR A N 1
ATOM 6922 C CA . THR A 1 853 ? 11.932 -3.943 5.952 1.00 58.59 853 THR A CA 1
ATOM 6923 C C . THR A 1 853 ? 11.249 -3.409 4.683 1.00 58.59 853 THR A C 1
ATOM 6925 O O . THR A 1 853 ? 10.655 -4.185 3.935 1.00 58.59 853 THR A O 1
ATOM 6928 N N . GLY A 1 854 ? 11.294 -2.094 4.436 1.00 57.12 854 GLY A N 1
ATOM 6929 C CA . GLY A 1 854 ? 10.759 -1.452 3.229 1.00 57.12 854 GLY A CA 1
ATOM 6930 C C . GLY A 1 854 ? 9.229 -1.381 3.145 1.00 57.12 854 GLY A C 1
ATOM 6931 O O . GLY A 1 854 ? 8.689 -1.112 2.074 1.00 57.12 854 GLY A O 1
ATOM 6932 N N . LYS A 1 855 ? 8.499 -1.623 4.243 1.00 64.31 855 LYS A N 1
ATOM 6933 C CA . LYS A 1 855 ? 7.029 -1.529 4.275 1.00 64.31 855 LYS A CA 1
ATOM 6934 C C . LYS A 1 855 ? 6.584 -0.152 4.757 1.00 64.31 855 LYS A C 1
ATOM 6936 O O . LYS A 1 855 ? 7.077 0.345 5.764 1.00 64.31 855 LYS A O 1
ATOM 6941 N N . LEU A 1 856 ? 5.607 0.444 4.077 1.00 69.06 856 LEU A N 1
ATOM 6942 C CA . LEU A 1 856 ? 5.001 1.706 4.503 1.00 69.06 856 LEU A CA 1
ATOM 6943 C C . LEU A 1 856 ? 4.172 1.497 5.783 1.00 69.06 856 LEU A C 1
ATOM 6945 O O . LEU A 1 856 ? 3.194 0.752 5.775 1.00 69.06 856 LEU A O 1
ATOM 6949 N N . MET A 1 857 ? 4.545 2.178 6.865 1.00 78.94 857 MET A N 1
ATOM 6950 C CA . MET A 1 857 ? 3.866 2.145 8.163 1.00 78.94 857 MET A CA 1
ATOM 6951 C C . MET A 1 857 ? 3.293 3.524 8.523 1.00 78.94 857 MET A C 1
ATOM 6953 O O . MET A 1 857 ? 3.878 4.557 8.188 1.00 78.94 857 MET A O 1
ATOM 6957 N N . ILE A 1 858 ? 2.151 3.544 9.219 1.00 84.94 858 ILE A N 1
ATOM 6958 C CA . ILE A 1 858 ? 1.622 4.752 9.870 1.00 84.94 858 ILE A CA 1
ATOM 6959 C C . ILE A 1 858 ? 2.322 4.875 11.223 1.00 84.94 858 ILE A C 1
ATOM 6961 O O . ILE A 1 858 ? 2.228 3.964 12.039 1.00 84.94 858 ILE A O 1
ATOM 6965 N N . THR A 1 859 ? 3.017 5.987 11.454 1.00 87.56 859 THR A N 1
ATOM 6966 C CA . THR A 1 859 ? 3.818 6.217 12.669 1.00 87.56 859 THR A CA 1
ATOM 6967 C C . THR A 1 859 ? 3.179 7.208 13.639 1.00 87.56 859 THR A C 1
ATOM 6969 O O . THR A 1 859 ? 3.805 7.584 14.622 1.00 87.56 859 THR A O 1
ATOM 6972 N N . GLY A 1 860 ? 1.944 7.644 13.382 1.00 89.88 860 GLY A N 1
ATOM 6973 C CA . GLY A 1 860 ? 1.170 8.523 14.258 1.00 89.88 860 GLY A CA 1
ATOM 6974 C C . GLY A 1 860 ? 0.305 9.502 13.472 1.00 89.88 860 GLY A C 1
ATOM 6975 O O . GLY A 1 860 ? 0.079 9.336 12.271 1.00 89.88 860 GLY A O 1
ATOM 6976 N N . TYR A 1 861 ? -0.154 10.551 14.149 1.00 91.62 861 TYR A N 1
ATOM 6977 C CA . TYR A 1 861 ? -1.007 11.589 13.577 1.00 91.62 861 TYR A CA 1
ATOM 6978 C C . TYR A 1 861 ? -0.479 12.991 13.894 1.00 91.62 861 TYR A C 1
ATOM 6980 O O . TYR A 1 861 ? 0.144 13.216 14.931 1.00 91.62 861 TYR A O 1
ATOM 6988 N N . LEU A 1 862 ? -0.769 13.944 13.010 1.00 92.69 862 LEU A N 1
ATOM 6989 C CA . LEU A 1 862 ? -0.497 15.372 13.160 1.00 92.69 862 LEU A CA 1
ATOM 6990 C C . LEU A 1 862 ? -1.822 16.144 13.144 1.00 92.69 862 LEU A C 1
ATOM 6992 O O . LEU A 1 862 ? -2.592 16.007 12.195 1.00 92.69 862 LEU A O 1
ATOM 6996 N N . ARG A 1 863 ? -2.075 16.968 14.165 1.00 92.31 863 ARG A N 1
ATOM 6997 C CA . ARG A 1 863 ? -3.226 17.879 14.250 1.00 92.31 863 ARG A CA 1
ATOM 6998 C C . ARG A 1 863 ? -2.797 19.308 13.928 1.00 92.31 863 ARG A C 1
ATOM 7000 O O . ARG A 1 863 ? -1.873 19.839 14.553 1.00 92.31 863 ARG A O 1
ATOM 7007 N N . CYS A 1 864 ? -3.453 19.939 12.956 1.00 92.88 864 CYS A N 1
ATOM 7008 C CA . CYS A 1 864 ? -3.195 21.333 12.589 1.00 92.88 864 CYS A CA 1
ATOM 7009 C C . CYS A 1 864 ? -4.406 22.019 11.936 1.00 92.88 864 CYS A C 1
ATOM 7011 O O . CYS A 1 864 ? -5.326 21.371 11.439 1.00 92.88 864 CYS A O 1
ATOM 7013 N N . ILE A 1 865 ? -4.391 23.353 11.931 1.00 91.44 865 ILE A N 1
ATOM 7014 C CA . ILE A 1 865 ? -5.316 24.192 11.158 1.00 91.44 865 ILE A CA 1
ATOM 7015 C C . ILE A 1 865 ? -4.529 24.794 9.997 1.00 91.44 865 ILE A C 1
ATOM 7017 O O . ILE A 1 865 ? -3.497 25.421 10.233 1.00 91.44 865 ILE A O 1
ATOM 7021 N N . ILE A 1 866 ? -5.018 24.628 8.768 1.00 89.81 866 ILE A N 1
ATOM 7022 C CA . ILE A 1 866 ? -4.431 25.199 7.550 1.00 89.81 866 ILE A CA 1
ATOM 7023 C C . ILE A 1 866 ? -5.401 26.247 6.996 1.00 89.81 866 ILE A C 1
ATOM 7025 O O . ILE A 1 866 ? -6.579 25.961 6.795 1.00 89.81 866 ILE A O 1
ATOM 7029 N N . ARG A 1 867 ? -4.910 27.463 6.745 1.00 87.12 867 ARG A N 1
ATOM 7030 C CA . ARG A 1 867 ? -5.682 28.574 6.168 1.00 87.12 867 ARG A CA 1
ATOM 7031 C C . ARG A 1 867 ? -4.820 29.305 5.151 1.00 87.12 867 ARG A C 1
ATOM 7033 O O . ARG A 1 867 ? -3.665 29.605 5.439 1.00 87.12 867 ARG A O 1
ATOM 7040 N N . MET A 1 868 ? -5.374 29.660 3.997 1.00 85.44 868 MET A N 1
ATOM 7041 C CA . MET A 1 868 ? -4.735 30.616 3.091 1.00 85.44 868 MET A CA 1
ATOM 7042 C C . MET A 1 868 ? -5.583 31.876 2.966 1.00 85.44 868 MET A C 1
ATOM 7044 O O . MET A 1 868 ? -6.810 31.832 3.009 1.00 85.44 868 MET A O 1
ATOM 7048 N N . THR A 1 869 ? -4.911 33.006 2.790 1.00 84.19 869 THR A N 1
ATOM 7049 C CA . THR A 1 869 ? -5.512 34.292 2.431 1.00 84.19 869 THR A CA 1
ATOM 7050 C C . THR A 1 869 ? -4.757 34.883 1.242 1.00 84.19 869 THR A C 1
ATOM 7052 O O . THR A 1 869 ? -3.640 34.463 0.934 1.00 84.19 869 THR A O 1
ATOM 7055 N N . TYR A 1 870 ? -5.330 35.897 0.592 1.00 82.75 870 TYR A N 1
ATOM 7056 C CA . TYR A 1 870 ? -4.568 36.779 -0.300 1.00 82.75 870 TYR A CA 1
ATOM 7057 C C . TYR A 1 870 ? -3.420 37.476 0.457 1.00 82.75 870 TYR A C 1
ATOM 7059 O O . TYR A 1 870 ? -3.338 37.382 1.689 1.00 82.75 870 TYR A O 1
ATOM 7067 N N . ASP A 1 871 ? -2.537 38.188 -0.255 1.00 72.06 871 ASP A N 1
ATOM 7068 C CA . ASP A 1 871 ? -1.404 38.907 0.352 1.00 72.06 871 ASP A CA 1
ATOM 7069 C C . ASP A 1 871 ? -1.788 40.213 1.093 1.00 72.06 871 ASP A C 1
ATOM 7071 O O . ASP A 1 871 ? -1.263 41.299 0.851 1.00 72.06 871 ASP A O 1
ATOM 7075 N N . SER A 1 872 ? -2.733 40.087 2.020 1.00 69.75 872 SER A N 1
ATOM 7076 C CA . SER A 1 872 ? -3.040 41.024 3.100 1.00 69.75 872 SER A CA 1
ATOM 7077 C C . SER A 1 872 ? -2.477 40.487 4.420 1.00 69.75 872 SER A C 1
ATOM 7079 O O . SER A 1 872 ? -2.371 39.268 4.578 1.00 69.75 872 SER A O 1
ATOM 7081 N N . ASN A 1 873 ? -2.190 41.358 5.397 1.00 62.81 873 ASN A N 1
ATOM 7082 C CA . ASN A 1 873 ? -1.825 40.930 6.758 1.00 62.81 873 ASN A CA 1
ATOM 7083 C C . ASN A 1 873 ? -2.927 40.016 7.340 1.00 62.81 873 ASN A C 1
ATOM 7085 O O . ASN A 1 873 ? -4.052 40.487 7.522 1.00 62.81 873 ASN A O 1
ATOM 7089 N N . PRO A 1 874 ? -2.650 38.729 7.618 1.00 65.81 874 PRO A N 1
ATOM 7090 C CA . PRO A 1 874 ? -3.706 37.771 7.920 1.00 65.81 874 PRO A CA 1
ATOM 7091 C C . PRO A 1 874 ? -4.090 37.806 9.407 1.00 65.81 874 PRO A C 1
ATOM 7093 O O . PRO A 1 874 ? -3.245 37.593 10.278 1.00 65.81 874 PRO A O 1
ATOM 7096 N N . ASP A 1 875 ? -5.370 38.056 9.712 1.00 75.19 875 ASP A N 1
ATOM 7097 C CA . ASP A 1 875 ? -5.838 38.170 11.101 1.00 75.19 875 ASP A CA 1
ATOM 7098 C C . ASP A 1 875 ? -5.701 36.833 11.853 1.00 75.19 875 ASP A C 1
ATOM 7100 O O . ASP A 1 875 ? -6.340 35.833 11.512 1.00 75.19 875 ASP A O 1
ATOM 7104 N N . GLN A 1 876 ? -4.862 36.840 12.893 1.00 82.44 876 GLN A N 1
ATOM 7105 C CA . GLN A 1 876 ? -4.564 35.699 13.756 1.00 82.44 876 GLN A CA 1
ATOM 7106 C C . GLN A 1 876 ? -5.530 35.549 14.944 1.00 82.44 876 GLN A C 1
ATOM 7108 O O . GLN A 1 876 ? -5.410 34.558 15.662 1.00 82.44 876 GLN A O 1
ATOM 7113 N N . LYS A 1 877 ? -6.489 36.465 15.180 1.00 84.25 877 LYS A N 1
ATOM 7114 C CA . LYS A 1 877 ? -7.439 36.392 16.319 1.00 84.25 877 LYS A CA 1
ATOM 7115 C C . LYS A 1 877 ? -8.094 35.017 16.463 1.00 84.25 877 LYS A C 1
ATOM 7117 O O . LYS A 1 877 ? -8.125 34.482 17.567 1.00 84.25 877 LYS A O 1
ATOM 7122 N N . TYR A 1 878 ? -8.554 34.430 15.355 1.00 83.75 878 TYR A N 1
ATOM 7123 C CA . TYR A 1 878 ? -9.164 33.098 15.344 1.00 83.75 878 TYR A CA 1
ATOM 7124 C C . TYR A 1 878 ? -8.189 32.018 15.842 1.00 83.75 878 TYR A C 1
ATOM 7126 O O . TYR A 1 878 ? -8.471 31.349 16.834 1.00 83.75 878 TYR A O 1
ATOM 7134 N N . LEU A 1 879 ? -6.999 31.911 15.237 1.00 86.75 879 LEU A N 1
ATOM 7135 C CA . LEU A 1 879 ? -5.978 30.933 15.643 1.00 86.75 879 LEU A CA 1
ATOM 7136 C C . LEU A 1 879 ? -5.530 31.148 17.100 1.00 86.75 879 LEU A C 1
ATOM 7138 O O . LEU A 1 879 ? -5.391 30.187 17.854 1.00 86.75 879 LEU A O 1
ATOM 7142 N N . ASN A 1 880 ? -5.395 32.404 17.530 1.00 88.69 880 ASN A N 1
ATOM 7143 C CA . ASN A 1 880 ? -5.073 32.762 18.910 1.00 88.69 880 ASN A CA 1
ATOM 7144 C C . ASN A 1 880 ? -6.197 32.403 19.897 1.00 88.69 880 ASN A C 1
ATOM 7146 O O . ASN A 1 880 ? -5.898 32.027 21.029 1.00 88.69 880 ASN A O 1
ATOM 7150 N N . SER A 1 881 ? -7.471 32.451 19.489 1.00 87.06 881 SER A N 1
ATOM 7151 C CA . SER A 1 881 ? -8.594 31.986 20.318 1.00 87.06 881 SER A CA 1
ATOM 7152 C C . SER A 1 881 ? -8.589 30.463 20.499 1.00 87.06 881 SER A C 1
ATOM 7154 O O . SER A 1 881 ? -8.823 29.984 21.608 1.00 87.06 881 SER A O 1
ATOM 7156 N N . ILE A 1 882 ? -8.206 29.701 19.464 1.00 87.06 882 ILE A N 1
ATOM 7157 C CA . ILE A 1 882 ? -8.006 28.250 19.572 1.00 87.06 882 ILE A CA 1
ATOM 7158 C C . ILE A 1 882 ? -6.816 27.940 20.493 1.00 87.06 882 ILE A C 1
ATOM 7160 O O . ILE A 1 882 ? -6.970 27.163 21.431 1.00 87.06 882 ILE A O 1
ATOM 7164 N N . ILE A 1 883 ? -5.662 28.598 20.311 1.00 87.94 883 ILE A N 1
ATOM 7165 C CA . ILE A 1 883 ? -4.497 28.454 21.212 1.00 87.94 883 ILE A CA 1
ATOM 7166 C C . ILE A 1 883 ? -4.875 28.779 22.662 1.00 87.94 883 ILE A C 1
ATOM 7168 O O . ILE A 1 883 ? -4.444 28.080 23.579 1.00 87.94 883 ILE A O 1
ATOM 7172 N N . LYS A 1 884 ? -5.683 29.823 22.880 1.00 87.44 884 LYS A N 1
ATOM 7173 C CA . LYS A 1 884 ? -6.190 30.183 24.206 1.00 87.44 884 LYS A CA 1
ATOM 7174 C C . LYS A 1 884 ? -7.052 29.054 24.789 1.00 87.44 884 LYS A C 1
ATOM 7176 O O . LYS A 1 884 ? -6.749 28.598 25.886 1.00 87.44 884 LYS A O 1
ATOM 7181 N N . ARG A 1 885 ? -8.028 28.533 24.036 1.00 84.75 885 ARG A N 1
ATOM 7182 C CA . ARG A 1 885 ? -8.888 27.412 24.462 1.00 84.75 885 ARG A CA 1
ATOM 7183 C C . ARG A 1 885 ? -8.100 26.128 24.761 1.00 84.75 885 ARG A C 1
ATOM 7185 O O . ARG A 1 885 ? -8.481 25.395 25.663 1.00 84.75 885 ARG A O 1
ATOM 7192 N N . TYR A 1 886 ? -6.991 25.874 24.063 1.00 85.44 886 TYR A N 1
ATOM 7193 C CA . TYR A 1 886 ? -6.059 24.790 24.407 1.00 85.44 886 TYR A CA 1
ATOM 7194 C C . TYR A 1 886 ? -5.317 25.034 25.730 1.00 85.44 886 TYR A C 1
ATOM 7196 O O . TYR A 1 886 ? -5.143 24.102 26.506 1.00 85.44 886 TYR A O 1
ATOM 7204 N N . LYS A 1 887 ? -4.896 26.274 26.007 1.00 82.50 887 LYS A N 1
ATOM 7205 C CA . LYS A 1 887 ? -4.171 26.644 27.240 1.00 82.50 887 LYS A CA 1
ATOM 7206 C C . LYS A 1 887 ? -5.068 26.770 28.474 1.00 82.50 887 LYS A C 1
ATOM 7208 O O . LYS A 1 887 ? -4.579 26.628 29.586 1.00 82.50 887 LYS A O 1
ATOM 7213 N N . GLU A 1 888 ? -6.358 27.037 28.289 1.00 79.19 888 GLU A N 1
ATOM 7214 C CA . GLU A 1 888 ? -7.359 27.054 29.366 1.00 79.19 888 GLU A CA 1
ATOM 7215 C C . GLU A 1 888 ? -7.856 25.645 29.741 1.00 79.19 888 GLU A C 1
ATOM 7217 O O . GLU A 1 888 ? -8.513 25.483 30.768 1.00 79.19 888 GLU A O 1
ATOM 7222 N N . VAL A 1 889 ? -7.535 24.622 28.939 1.00 76.44 889 VAL A N 1
ATOM 7223 C CA . VAL A 1 889 ? -7.989 23.233 29.118 1.00 76.44 889 VAL A CA 1
ATOM 7224 C C . VAL A 1 889 ? -6.781 22.300 29.239 1.00 76.44 889 VAL A C 1
ATOM 7226 O O . VAL A 1 889 ? -6.490 21.488 28.363 1.00 76.44 889 VAL A O 1
ATOM 7229 N N . ASP A 1 890 ? -6.066 22.450 30.354 1.00 74.12 890 ASP A N 1
ATOM 7230 C CA . ASP A 1 890 ? -4.950 21.587 30.779 1.00 74.12 890 ASP A CA 1
ATOM 7231 C C . ASP A 1 890 ? -5.447 20.237 31.336 1.00 74.12 890 ASP A C 1
ATOM 7233 O O . ASP A 1 890 ? -4.827 19.193 31.148 1.00 74.12 890 ASP A O 1
ATOM 7237 N N . THR A 1 891 ? -6.617 20.224 31.986 1.00 84.44 891 THR A N 1
ATOM 7238 C CA . THR A 1 891 ? -7.263 19.004 32.495 1.00 84.44 891 THR A CA 1
ATOM 7239 C C . THR A 1 891 ? -8.785 19.108 32.389 1.00 84.44 891 THR A C 1
ATOM 7241 O O . THR A 1 891 ? -9.371 20.130 32.752 1.00 84.44 891 THR A O 1
ATOM 7244 N N . LEU A 1 892 ? -9.426 18.035 31.923 1.00 88.94 892 LEU A N 1
ATOM 7245 C CA . LEU A 1 892 ? -10.875 17.834 31.968 1.00 88.94 892 LEU A CA 1
ATOM 7246 C C . LEU A 1 892 ? -11.229 16.757 32.999 1.00 88.94 892 LEU A C 1
ATOM 7248 O O . LEU A 1 892 ? -10.436 15.863 33.281 1.00 88.94 892 LEU A O 1
ATOM 7252 N N . THR A 1 893 ? -12.443 16.831 33.533 1.00 90.69 893 THR A N 1
ATOM 7253 C CA . THR A 1 893 ? -13.120 15.713 34.196 1.00 90.69 893 THR A CA 1
ATOM 7254 C C . THR A 1 893 ? -14.018 15.042 33.161 1.00 90.69 893 THR A C 1
ATOM 7256 O O . THR A 1 893 ? -14.852 15.712 32.546 1.00 90.69 893 THR A O 1
ATOM 7259 N N . ALA A 1 894 ? -13.825 13.745 32.946 1.00 91.81 894 ALA A N 1
ATOM 7260 C CA . ALA A 1 894 ? -14.598 12.923 32.026 1.00 91.81 894 ALA A CA 1
ATOM 7261 C C . ALA A 1 894 ? -15.427 11.917 32.829 1.00 91.81 894 ALA A C 1
ATOM 7263 O O . ALA A 1 894 ? -14.870 11.065 33.524 1.00 91.81 894 ALA A O 1
ATOM 7264 N N . ARG A 1 895 ? -16.755 12.030 32.739 1.00 92.06 895 ARG A N 1
ATOM 7265 C CA . ARG A 1 895 ? -17.708 11.119 33.384 1.00 92.06 895 ARG A CA 1
ATOM 7266 C C . ARG A 1 895 ? -18.344 10.219 32.337 1.00 92.06 895 ARG A C 1
ATOM 7268 O O . ARG A 1 895 ? -19.039 10.708 31.447 1.00 92.06 895 ARG A O 1
ATOM 7275 N N . PHE A 1 896 ? -18.114 8.919 32.461 1.00 91.88 896 PHE A N 1
ATOM 7276 C CA . PHE A 1 896 ? -18.720 7.882 31.637 1.00 91.88 896 PHE A CA 1
ATOM 7277 C C . PHE A 1 896 ? -19.866 7.245 32.424 1.00 91.88 896 PHE A C 1
ATOM 7279 O O . PHE A 1 896 ? -19.633 6.468 33.351 1.00 91.88 896 PHE A O 1
ATOM 7286 N N . TYR A 1 897 ? -21.103 7.576 32.068 1.00 90.38 897 TYR A N 1
ATOM 7287 C CA . TYR A 1 897 ? -22.301 7.001 32.677 1.00 90.38 897 TYR A CA 1
ATOM 7288 C C . TYR A 1 897 ? -22.652 5.713 31.940 1.00 90.38 897 TYR A C 1
ATOM 7290 O O . TYR A 1 897 ? -23.332 5.746 30.916 1.00 90.38 897 TYR A O 1
ATOM 7298 N N . VAL A 1 898 ? -22.125 4.585 32.415 1.00 88.88 898 VAL A N 1
ATOM 7299 C CA . VAL A 1 898 ? -22.263 3.278 31.760 1.00 88.88 898 VAL A CA 1
ATOM 7300 C C . VAL A 1 898 ? -23.523 2.593 32.277 1.00 88.88 898 VAL A C 1
ATOM 7302 O O . VAL A 1 898 ? -23.626 2.262 33.459 1.00 88.88 898 VAL A O 1
ATOM 7305 N N . LEU A 1 899 ? -24.499 2.402 31.389 1.00 85.31 899 LEU A N 1
ATOM 7306 C CA . LEU A 1 899 ? -25.852 1.982 31.755 1.00 85.31 899 LEU A CA 1
ATOM 7307 C C . LEU A 1 899 ? -26.016 0.470 31.649 1.00 85.31 899 LEU A C 1
ATOM 7309 O O . LEU A 1 899 ? -26.351 -0.189 32.629 1.00 85.31 899 LEU A O 1
ATOM 7313 N N . SER A 1 900 ? -25.736 -0.083 30.473 1.00 83.00 900 SER A N 1
ATOM 7314 C CA . SER A 1 900 ? -25.744 -1.523 30.216 1.00 83.00 900 SER A CA 1
ATOM 7315 C C . SER A 1 900 ? -24.705 -1.885 29.163 1.00 83.00 900 SER A C 1
ATOM 7317 O O . SER A 1 900 ? -24.303 -1.037 28.363 1.00 83.00 900 SER A O 1
ATOM 7319 N N . ALA A 1 901 ? -24.303 -3.149 29.144 1.00 85.12 901 ALA A N 1
ATOM 7320 C CA . ALA A 1 901 ? -23.728 -3.768 27.959 1.00 85.12 901 ALA A CA 1
ATOM 7321 C C . ALA A 1 901 ? -24.633 -4.916 27.492 1.00 85.12 901 ALA A C 1
ATOM 7323 O O . ALA A 1 901 ? -25.474 -5.376 28.261 1.00 85.12 901 ALA A O 1
ATOM 7324 N N . LYS A 1 902 ? -24.502 -5.333 26.230 1.00 81.12 902 LYS A N 1
ATOM 7325 C CA . LYS A 1 902 ? -25.342 -6.369 25.610 1.00 81.12 902 LYS A CA 1
ATOM 7326 C C . LYS A 1 902 ? -24.557 -7.289 24.694 1.00 81.12 902 LYS A C 1
ATOM 7328 O O . LYS A 1 902 ? -23.573 -6.860 24.085 1.00 81.12 902 LYS A O 1
ATOM 7333 N N . ASN A 1 903 ? -25.054 -8.516 24.530 1.00 82.00 903 ASN A N 1
ATOM 7334 C CA . ASN A 1 903 ? -24.457 -9.569 23.706 1.00 82.00 903 ASN A CA 1
ATOM 7335 C C . ASN A 1 903 ? -22.946 -9.759 23.972 1.00 82.00 903 ASN A C 1
ATOM 7337 O O . ASN A 1 903 ? -22.177 -9.982 23.034 1.00 82.00 903 ASN A O 1
ATOM 7341 N N . LEU A 1 904 ? -22.501 -9.626 25.229 1.00 82.62 904 LEU A N 1
ATOM 7342 C CA . LEU A 1 904 ? -21.094 -9.788 25.595 1.00 82.62 904 LEU A CA 1
ATOM 7343 C C . LEU A 1 904 ? -20.649 -11.233 25.350 1.00 82.62 904 LEU A C 1
ATOM 7345 O O . LEU A 1 904 ? -21.054 -12.155 26.055 1.00 82.62 904 LEU A O 1
ATOM 7349 N N . SER A 1 905 ? -19.794 -11.427 24.348 1.00 72.62 905 SER A N 1
ATOM 7350 C CA . SER A 1 905 ? -19.351 -12.751 23.914 1.00 72.62 905 SER A CA 1
ATOM 7351 C C . SER A 1 905 ? -17.925 -13.051 24.377 1.00 72.62 905 SER A C 1
ATOM 7353 O O . SER A 1 905 ? -16.969 -12.457 23.868 1.00 72.62 905 SER A O 1
ATOM 7355 N N . ILE A 1 906 ? -17.764 -14.028 25.271 1.00 70.12 906 ILE A N 1
ATOM 7356 C CA . ILE A 1 906 ? -16.477 -14.700 25.516 1.00 70.12 906 ILE A CA 1
ATOM 7357 C C . ILE A 1 906 ? -16.408 -16.041 24.770 1.00 70.12 906 ILE A C 1
ATOM 7359 O O . ILE A 1 906 ? -17.378 -16.493 24.168 1.00 70.12 906 ILE A O 1
ATOM 7363 N N . LYS A 1 907 ? -15.222 -16.658 24.738 1.00 60.31 907 LYS A N 1
ATOM 7364 C CA . LYS A 1 907 ? -14.930 -17.834 23.892 1.00 60.31 907 LYS A CA 1
ATOM 7365 C C . LYS A 1 907 ? -15.612 -19.125 24.346 1.00 60.31 907 LYS A C 1
ATOM 7367 O O . LYS A 1 907 ? -15.784 -20.021 23.526 1.00 60.31 907 LYS A O 1
ATOM 7372 N N . ASP A 1 908 ? -15.885 -19.239 25.643 1.00 53.41 908 ASP A N 1
ATOM 7373 C CA . ASP A 1 908 ? -16.089 -20.522 26.327 1.00 53.41 908 ASP A CA 1
ATOM 7374 C C . ASP A 1 908 ? -17.590 -20.870 26.478 1.00 53.41 908 ASP A C 1
ATOM 7376 O O . ASP A 1 908 ? -17.965 -21.628 27.367 1.00 53.41 908 ASP A O 1
ATOM 7380 N N . GLU A 1 909 ? -18.442 -20.282 25.624 1.00 56.56 909 GLU A N 1
ATOM 7381 C CA . GLU A 1 909 ? -19.917 -20.411 25.518 1.00 56.56 909 GLU A CA 1
ATOM 7382 C C . GLU A 1 909 ? -20.744 -20.085 26.782 1.00 56.56 909 GLU A C 1
ATOM 7384 O O . GLU A 1 909 ? -21.950 -19.868 26.685 1.00 56.56 909 GLU A O 1
ATOM 7389 N N . LYS A 1 910 ? -20.105 -19.940 27.947 1.00 63.44 910 LYS A N 1
ATOM 7390 C CA . LYS A 1 910 ? -20.676 -19.319 29.147 1.00 63.44 910 LYS A CA 1
ATOM 7391 C C . LYS A 1 910 ? -20.862 -17.802 28.975 1.00 63.44 910 LYS A C 1
ATOM 7393 O O . LYS A 1 910 ? -20.024 -17.159 28.335 1.00 63.44 910 LYS A O 1
ATOM 7398 N N . PRO A 1 911 ? -21.892 -17.205 29.602 1.00 70.88 911 PRO A N 1
ATOM 7399 C CA . PRO A 1 911 ? -21.971 -15.757 29.757 1.00 70.88 911 PRO A CA 1
ATOM 7400 C C . PRO A 1 911 ? -20.827 -15.247 30.668 1.00 70.88 911 PRO A C 1
ATOM 7402 O O . PRO A 1 911 ? -20.427 -15.949 31.601 1.00 70.88 911 PRO A O 1
ATOM 7405 N N . PRO A 1 912 ? -20.255 -14.057 30.411 1.00 79.56 912 PRO A N 1
ATOM 7406 C CA . PRO A 1 912 ? -19.061 -13.576 31.106 1.00 79.56 912 PRO A CA 1
ATOM 7407 C C . PRO A 1 912 ? -19.336 -13.040 32.513 1.00 79.56 912 PRO A C 1
ATOM 7409 O O . PRO A 1 912 ? -20.375 -12.445 32.784 1.00 79.56 912 PRO A O 1
ATOM 7412 N N . SER A 1 913 ? -18.338 -13.148 33.389 1.00 81.94 913 SER A N 1
ATOM 7413 C CA . SER A 1 913 ? -18.306 -12.480 34.693 1.00 81.94 913 SER A CA 1
ATOM 7414 C C . SER A 1 913 ? -17.672 -11.096 34.550 1.00 81.94 913 SER A C 1
ATOM 7416 O O . SER A 1 913 ? -16.510 -10.874 34.898 1.00 81.94 913 SER A O 1
ATOM 7418 N N . SER A 1 914 ? -18.428 -10.173 33.957 1.00 83.44 914 SER A N 1
ATOM 7419 C CA . SER A 1 914 ? -17.888 -8.927 33.401 1.00 83.44 914 SER A CA 1
ATOM 7420 C C . SER A 1 914 ? -17.649 -7.813 34.435 1.00 83.44 914 SER A C 1
ATOM 7422 O O . SER A 1 914 ? -18.361 -7.700 35.432 1.00 83.44 914 SER A O 1
ATOM 7424 N N . TYR A 1 915 ? -16.662 -6.945 34.193 1.00 84.81 915 TYR A N 1
ATOM 7425 C CA . TYR A 1 915 ? -16.467 -5.666 34.892 1.00 84.81 915 TYR A CA 1
ATOM 7426 C C . TYR A 1 915 ? -15.896 -4.590 33.949 1.00 84.81 915 TYR A C 1
ATOM 7428 O O . TYR A 1 915 ? -15.288 -4.910 32.926 1.00 84.81 915 TYR A O 1
ATOM 7436 N N . VAL A 1 916 ? -16.088 -3.309 34.288 1.00 85.56 916 VAL A N 1
ATOM 7437 C CA . VAL A 1 916 ? -15.629 -2.158 33.484 1.00 85.56 916 VAL A CA 1
ATOM 7438 C C . VAL A 1 916 ? -14.244 -1.682 33.936 1.00 85.56 916 VAL A C 1
ATOM 7440 O O . VAL A 1 916 ? -13.967 -1.574 35.131 1.00 85.56 916 VAL A O 1
ATOM 7443 N N . TRP A 1 917 ? -13.380 -1.347 32.976 1.00 84.25 917 TRP A N 1
ATOM 7444 C CA . TRP A 1 917 ? -12.060 -0.748 33.190 1.00 84.25 917 TRP A CA 1
ATOM 7445 C C . TRP A 1 917 ? -11.887 0.430 32.221 1.00 84.25 917 TRP A C 1
ATOM 7447 O O . TRP A 1 917 ? -12.022 0.263 31.008 1.00 84.25 917 TRP A O 1
ATOM 7457 N N . LEU A 1 918 ? -11.591 1.622 32.753 1.00 83.69 918 LEU A N 1
ATOM 7458 C CA . LEU A 1 918 ? -11.157 2.776 31.961 1.00 83.69 918 LEU A CA 1
ATOM 7459 C C . LEU A 1 918 ? -9.630 2.885 32.020 1.00 83.69 918 LEU A C 1
ATOM 7461 O O . LEU A 1 918 ? -9.063 2.941 33.112 1.00 83.69 918 LEU A O 1
ATOM 7465 N N . ASN A 1 919 ? -8.956 2.926 30.873 1.00 76.38 919 ASN A N 1
ATOM 7466 C CA . ASN A 1 919 ? -7.508 3.125 30.823 1.00 76.38 919 ASN A CA 1
ATOM 7467 C C . ASN A 1 919 ? -7.077 4.103 29.721 1.00 76.38 919 ASN A C 1
ATOM 7469 O O . ASN A 1 919 ? -7.623 4.118 28.616 1.00 76.38 919 ASN A O 1
ATOM 7473 N N . SER A 1 920 ? -6.074 4.928 30.039 1.00 71.19 920 SER A N 1
ATOM 7474 C CA . SER A 1 920 ? -5.398 5.786 29.061 1.00 71.19 920 SER A CA 1
ATOM 7475 C C . SER A 1 920 ? -4.601 4.922 28.084 1.00 71.19 920 SER A C 1
ATOM 7477 O O . SER A 1 920 ? -3.886 4.008 28.501 1.00 71.19 920 SER A O 1
ATOM 7479 N N . VAL A 1 921 ? -4.684 5.219 26.784 1.00 61.50 921 VAL A N 1
ATOM 7480 C CA . VAL A 1 921 ? -4.011 4.434 25.727 1.00 61.50 921 VAL A CA 1
ATOM 7481 C C . VAL A 1 921 ? -2.479 4.440 25.867 1.00 61.50 921 VAL A C 1
ATOM 7483 O O . VAL A 1 921 ? -1.820 3.521 25.386 1.00 61.50 921 VAL A O 1
ATOM 7486 N N . GLU A 1 922 ? -1.900 5.429 26.557 1.00 58.84 922 GLU A N 1
ATOM 7487 C CA . GLU A 1 922 ? -0.454 5.490 26.829 1.00 58.84 922 GLU A CA 1
ATOM 7488 C C . GLU A 1 922 ? -0.025 4.810 28.146 1.00 58.84 922 GLU A C 1
ATOM 7490 O O . GLU A 1 922 ? 1.166 4.778 28.451 1.00 58.84 922 GLU A O 1
ATOM 7495 N N . GLY A 1 923 ? -0.958 4.253 28.932 1.00 53.22 923 GLY A N 1
ATOM 7496 C CA . GLY A 1 923 ? -0.644 3.537 30.180 1.00 53.22 923 GLY A CA 1
ATOM 7497 C C . GLY A 1 923 ? -0.046 4.412 31.292 1.00 53.22 923 GLY A C 1
ATOM 7498 O O . GLY A 1 923 ? 0.648 3.902 32.168 1.00 53.22 923 GLY A O 1
ATOM 7499 N N . ILE A 1 924 ? -0.276 5.729 31.234 1.00 56.38 924 ILE A N 1
ATOM 7500 C CA . ILE A 1 924 ? 0.283 6.718 32.173 1.00 56.38 924 ILE A CA 1
ATOM 7501 C C . ILE A 1 924 ? -0.387 6.607 33.553 1.00 56.38 924 ILE A C 1
ATOM 7503 O O . ILE A 1 924 ? 0.311 6.587 34.566 1.00 56.38 924 ILE A O 1
ATOM 7507 N N . GLU A 1 925 ? -1.715 6.454 33.585 1.00 57.81 925 GLU A N 1
ATOM 7508 C CA . GLU A 1 925 ? -2.496 6.145 34.788 1.00 57.81 925 GLU A CA 1
ATOM 7509 C C . GLU A 1 925 ? -3.563 5.072 34.482 1.00 57.81 925 GLU A C 1
ATOM 7511 O O . GLU A 1 925 ? -4.313 5.173 33.504 1.00 57.81 925 GLU A O 1
ATOM 7516 N N . ASP A 1 926 ? -3.623 4.035 35.326 1.00 55.38 926 ASP A N 1
ATOM 7517 C CA . ASP A 1 926 ? -4.562 2.907 35.230 1.00 55.38 926 ASP A CA 1
ATOM 7518 C C . ASP A 1 926 ? -5.739 3.095 36.203 1.00 55.38 926 ASP A C 1
ATOM 7520 O O . ASP A 1 926 ? -5.641 2.836 37.408 1.00 55.38 926 ASP A O 1
ATOM 7524 N N . TYR A 1 927 ? -6.886 3.525 35.681 1.00 60.28 927 TYR A N 1
ATOM 7525 C CA . TYR A 1 927 ? -8.065 3.861 36.477 1.00 60.28 927 TYR A CA 1
ATOM 7526 C C . TYR A 1 927 ? -8.991 2.645 36.705 1.00 60.28 927 TYR A C 1
ATOM 7528 O O . TYR A 1 927 ? -10.093 2.545 36.155 1.00 60.28 927 TYR A O 1
ATOM 7536 N N . ARG A 1 928 ? -8.576 1.704 37.571 1.00 55.91 928 ARG A N 1
ATOM 7537 C CA . ARG A 1 928 ? -9.438 0.582 38.015 1.00 55.91 928 ARG A CA 1
ATOM 7538 C C . ARG A 1 928 ? -10.473 1.054 39.047 1.00 55.91 928 ARG A C 1
ATOM 7540 O O . ARG A 1 928 ? -10.315 0.833 40.246 1.00 55.91 928 ARG A O 1
ATOM 7547 N N . PHE A 1 929 ? -11.528 1.711 38.564 1.00 54.50 929 PHE A N 1
ATOM 7548 C CA . PHE A 1 929 ? -12.593 2.286 39.395 1.00 54.50 929 PHE A CA 1
ATOM 7549 C C . PHE A 1 929 ? -13.425 1.263 40.176 1.00 54.50 929 PHE A C 1
ATOM 7551 O O . PHE A 1 929 ? -13.895 1.591 41.263 1.00 54.50 929 PHE A O 1
ATOM 7558 N N . ASP A 1 930 ? -13.621 0.052 39.645 1.00 54.41 930 ASP A N 1
ATOM 7559 C CA . ASP A 1 930 ? -14.603 -0.890 40.189 1.00 54.41 930 ASP A CA 1
ATOM 7560 C C . ASP A 1 930 ? -14.023 -2.249 40.621 1.00 54.41 930 ASP A C 1
ATOM 7562 O O . ASP A 1 930 ? -13.016 -2.746 40.106 1.00 54.41 930 ASP A O 1
ATOM 7566 N N . LYS A 1 931 ? -14.717 -2.858 41.587 1.00 52.47 931 LYS A N 1
ATOM 7567 C CA . LYS A 1 931 ? -14.585 -4.260 42.017 1.00 52.47 931 LYS A CA 1
ATOM 7568 C C . LYS A 1 931 ? -15.895 -5.043 41.871 1.00 52.47 931 LYS A C 1
ATOM 7570 O O . LYS A 1 931 ? -15.889 -6.252 42.109 1.00 52.47 931 LYS A O 1
ATOM 7575 N N . ARG A 1 932 ? -17.005 -4.379 41.526 1.00 62.38 932 ARG A N 1
ATOM 7576 C CA . ARG A 1 932 ? -18.272 -5.002 41.145 1.00 62.38 932 ARG A CA 1
ATOM 7577 C C . ARG A 1 932 ? -18.052 -5.821 39.878 1.00 62.38 932 ARG A C 1
ATOM 7579 O O . ARG A 1 932 ? -17.407 -5.373 38.936 1.00 62.38 932 ARG A O 1
ATOM 7586 N N . VAL A 1 933 ? -18.584 -7.034 39.898 1.00 69.50 933 VAL A N 1
ATOM 7587 C CA . VAL A 1 933 ? -18.494 -8.001 38.809 1.00 69.50 933 VAL A CA 1
ATOM 7588 C C . VAL A 1 933 ? -19.905 -8.494 38.558 1.00 69.50 933 VAL A C 1
ATOM 7590 O O . VAL A 1 933 ? -20.609 -8.884 39.492 1.00 69.50 933 VAL A O 1
ATOM 7593 N N . PHE A 1 934 ? -20.325 -8.436 37.307 1.00 73.44 934 PHE A N 1
ATOM 7594 C CA . PHE A 1 934 ? -21.613 -8.916 36.845 1.00 73.44 934 PHE A CA 1
ATOM 7595 C C . PHE A 1 934 ? -21.410 -10.375 36.435 1.00 73.44 934 PHE A C 1
ATOM 7597 O O . PHE A 1 934 ? -21.144 -10.668 35.273 1.00 73.44 934 PHE A O 1
ATOM 7604 N N . ASN A 1 935 ? -21.398 -11.252 37.446 1.00 70.31 935 ASN A N 1
ATOM 7605 C CA . ASN A 1 935 ? -21.127 -12.684 37.303 1.00 70.31 935 ASN A CA 1
ATOM 7606 C C . ASN A 1 935 ? -22.069 -13.328 36.275 1.00 70.31 935 ASN A C 1
ATOM 7608 O O . ASN A 1 935 ? -23.268 -13.064 36.317 1.00 70.31 935 ASN A O 1
ATOM 7612 N N . GLU A 1 936 ? -21.508 -14.179 35.412 1.00 72.69 936 GLU A N 1
ATOM 7613 C CA . GLU A 1 936 ? -22.211 -15.019 34.427 1.00 72.69 936 GLU A CA 1
ATOM 7614 C C . GLU A 1 936 ? -23.394 -14.320 33.704 1.00 72.69 936 GLU A C 1
ATOM 7616 O O . GLU A 1 936 ? -24.478 -14.881 33.569 1.00 72.69 936 GLU A O 1
ATOM 7621 N N . ASN A 1 937 ? -23.187 -13.091 33.199 1.00 70.06 937 ASN A N 1
ATOM 7622 C CA . ASN A 1 937 ? -24.217 -12.304 32.505 1.00 70.06 937 ASN A CA 1
ATOM 7623 C C . ASN A 1 937 ? -23.692 -11.626 31.216 1.00 70.06 937 ASN A C 1
ATOM 7625 O O . ASN A 1 937 ? -22.787 -10.789 31.258 1.00 70.06 937 ASN A O 1
ATOM 7629 N N . SER A 1 938 ? -24.303 -11.959 30.069 1.00 74.12 938 SER A N 1
ATOM 7630 C CA . SER A 1 938 ? -23.979 -11.393 28.743 1.00 74.12 938 SER A CA 1
ATOM 7631 C C . SER A 1 938 ? -24.618 -10.033 28.447 1.00 74.12 938 SER A C 1
ATOM 7633 O O . SER A 1 938 ? -24.167 -9.334 27.537 1.00 74.12 938 SER A O 1
ATOM 7635 N N . ASP A 1 939 ? -25.628 -9.630 29.216 1.00 75.19 939 ASP A N 1
ATOM 7636 C CA . ASP A 1 939 ? -26.373 -8.382 29.046 1.00 75.19 939 ASP A CA 1
ATOM 7637 C C . ASP A 1 939 ? -26.434 -7.594 30.379 1.00 75.19 939 ASP A C 1
ATOM 7639 O O . ASP A 1 939 ? -27.514 -7.327 30.920 1.00 75.19 939 ASP A O 1
ATOM 7643 N N . PRO A 1 940 ? -25.272 -7.254 30.982 1.00 75.12 940 PRO A N 1
ATOM 7644 C CA . PRO A 1 940 ? -25.203 -6.717 32.335 1.00 75.12 940 PRO A CA 1
ATOM 7645 C C . PRO A 1 940 ? -25.751 -5.287 32.435 1.00 75.12 940 PRO A C 1
ATOM 7647 O O . PRO A 1 940 ? -25.323 -4.369 31.728 1.00 75.12 940 PRO A O 1
ATOM 7650 N N . LEU A 1 941 ? -26.637 -5.073 33.410 1.00 74.25 941 LEU A N 1
ATOM 7651 C CA . LEU A 1 941 ? -27.113 -3.753 33.823 1.00 74.25 941 LEU A CA 1
ATOM 7652 C C . LEU A 1 941 ? -26.108 -3.124 34.807 1.00 74.25 941 LEU A C 1
ATOM 7654 O O . LEU A 1 941 ? -26.073 -3.470 35.989 1.00 74.25 941 LEU A O 1
ATOM 7658 N N . ILE A 1 942 ? -25.268 -2.221 34.298 1.00 78.69 942 ILE A N 1
ATOM 7659 C CA . ILE A 1 942 ? -24.091 -1.670 34.990 1.00 78.69 942 ILE A CA 1
ATOM 7660 C C . ILE A 1 942 ? -24.450 -0.455 35.852 1.00 78.69 942 ILE A C 1
ATOM 7662 O O . ILE A 1 942 ? -24.015 -0.368 37.003 1.00 78.69 942 ILE A O 1
ATOM 7666 N N . MET A 1 943 ? -25.250 0.463 35.299 1.00 75.62 943 MET A N 1
ATOM 7667 C CA . MET A 1 943 ? -25.836 1.639 35.961 1.00 75.62 943 MET A CA 1
ATOM 7668 C C . MET A 1 943 ? -24.872 2.398 36.891 1.00 75.62 943 MET A C 1
ATOM 7670 O O . MET A 1 943 ? -25.210 2.716 38.031 1.00 75.62 943 MET A O 1
ATOM 7674 N N . THR A 1 944 ? -23.652 2.676 36.418 1.00 78.12 944 THR A N 1
ATOM 7675 C CA . THR A 1 944 ? -22.583 3.287 37.225 1.00 78.12 944 THR A CA 1
ATOM 7676 C C . THR A 1 944 ? -21.900 4.441 36.480 1.00 78.12 944 THR A C 1
ATOM 7678 O O . THR A 1 944 ? -21.617 4.346 35.286 1.00 78.12 944 THR A O 1
ATOM 7681 N N . CYS A 1 945 ? -21.636 5.543 37.192 1.00 86.06 945 CYS A N 1
ATOM 7682 C CA . CYS A 1 945 ? -20.799 6.651 36.725 1.00 86.06 945 CYS A CA 1
ATOM 7683 C C . CYS A 1 945 ? -19.323 6.343 37.018 1.00 86.06 945 CYS A C 1
ATOM 7685 O O . CYS A 1 945 ? -18.964 6.075 38.165 1.00 86.06 945 CYS A O 1
ATOM 7687 N N . TYR A 1 946 ? -18.468 6.413 35.998 1.00 86.94 946 TYR A N 1
ATOM 7688 C CA . TYR A 1 946 ? -17.016 6.310 36.140 1.00 86.94 946 TYR A CA 1
ATOM 7689 C C . TYR A 1 946 ? -16.372 7.657 35.795 1.00 86.94 946 TYR A C 1
ATOM 7691 O O . TYR A 1 946 ? -16.490 8.144 34.670 1.00 86.94 946 TYR A O 1
ATOM 7699 N N . SER A 1 947 ? -15.728 8.275 36.787 1.00 87.19 947 SER A N 1
ATOM 7700 C CA . SER A 1 947 ? -15.353 9.694 36.789 1.00 87.19 947 SER A CA 1
ATOM 7701 C C . SER A 1 947 ? -13.834 9.847 36.879 1.00 87.19 947 SER A C 1
ATOM 7703 O O . SER A 1 947 ? -13.240 9.626 37.936 1.00 87.19 947 SER A O 1
ATOM 7705 N N . MET A 1 948 ? -13.189 10.190 35.760 1.00 87.44 948 MET A N 1
ATOM 7706 C CA . MET A 1 948 ? -11.731 10.339 35.662 1.00 87.44 948 MET A CA 1
ATOM 7707 C C . MET A 1 948 ? -11.309 11.778 35.383 1.00 87.44 948 MET A C 1
ATOM 7709 O O . MET A 1 948 ? -12.076 12.582 34.850 1.00 87.44 948 MET A O 1
ATOM 7713 N N . LYS A 1 949 ? -10.049 12.091 35.687 1.00 87.25 949 LYS A N 1
ATOM 7714 C CA . LYS A 1 949 ? -9.376 13.264 35.128 1.00 87.25 949 LYS A CA 1
ATOM 7715 C C . LYS A 1 949 ? -8.611 12.835 33.881 1.00 87.25 949 LYS A C 1
ATOM 7717 O O . LYS A 1 949 ? -8.120 11.716 33.819 1.00 87.25 949 LYS A O 1
ATOM 7722 N N . ALA A 1 950 ? -8.559 13.719 32.894 1.00 85.19 950 ALA A N 1
ATOM 7723 C CA . ALA A 1 950 ? -7.775 13.546 31.682 1.00 85.19 950 ALA A CA 1
ATOM 7724 C C . ALA A 1 950 ? -6.975 14.827 31.434 1.00 85.19 950 ALA A C 1
ATOM 7726 O O . ALA A 1 950 ? -7.555 15.911 31.311 1.00 85.19 950 ALA A O 1
ATOM 7727 N N . LYS A 1 951 ? -5.650 14.704 31.380 1.00 84.56 951 LYS A N 1
ATOM 7728 C CA . LYS A 1 951 ? -4.678 15.771 31.128 1.00 84.56 951 LYS A CA 1
ATOM 7729 C C . LYS A 1 951 ? -4.349 15.906 29.639 1.00 84.56 951 LYS A C 1
ATOM 7731 O O . LYS A 1 951 ? -4.161 14.921 28.927 1.00 84.56 951 LYS A O 1
ATOM 7736 N N . ASN A 1 952 ? -4.265 17.147 29.165 1.00 79.19 952 ASN A N 1
ATOM 7737 C CA . ASN A 1 952 ? -4.056 17.490 27.759 1.00 79.19 952 ASN A CA 1
ATOM 7738 C C . ASN A 1 952 ? -2.549 17.541 27.416 1.00 79.19 952 ASN A C 1
ATOM 7740 O O . ASN A 1 952 ? -1.803 18.220 28.125 1.00 79.19 952 ASN A O 1
ATOM 7744 N N . PRO A 1 953 ? -2.062 16.899 26.334 1.00 77.19 953 PRO A N 1
ATOM 7745 C CA . PRO A 1 953 ? -2.762 16.005 25.401 1.00 77.19 953 PRO A CA 1
ATOM 7746 C C . PRO A 1 953 ? -2.684 14.514 25.785 1.00 77.19 953 PRO A C 1
ATOM 7748 O O . PRO A 1 953 ? -3.227 13.673 25.072 1.00 77.19 953 PRO A O 1
ATOM 7751 N N . ASP A 1 954 ? -1.954 14.192 26.851 1.00 74.94 954 ASP A N 1
ATOM 7752 C CA . ASP A 1 954 ? -1.428 12.857 27.155 1.00 74.94 954 ASP A CA 1
ATOM 7753 C C . ASP A 1 954 ? -2.527 11.790 27.315 1.00 74.94 954 ASP A C 1
ATOM 7755 O O . ASP A 1 954 ? -2.419 10.702 26.754 1.00 74.94 954 ASP A O 1
ATOM 7759 N N . GLU A 1 955 ? -3.613 12.124 28.015 1.00 75.06 955 GLU A N 1
ATOM 7760 C CA . GLU A 1 955 ? -4.667 11.188 28.451 1.00 75.06 955 GLU A CA 1
ATOM 7761 C C . GLU A 1 955 ? -5.981 11.356 27.673 1.00 75.06 955 GLU A C 1
ATOM 7763 O O . GLU A 1 955 ? -7.018 10.814 28.047 1.00 75.06 955 GLU A O 1
ATOM 7768 N N . PHE A 1 956 ? -5.965 12.117 26.576 1.00 82.62 956 PHE A N 1
ATOM 7769 C CA . PHE A 1 956 ? -7.173 12.418 25.800 1.00 82.62 956 PHE A CA 1
ATOM 7770 C C . PHE A 1 956 ? -7.606 11.269 24.864 1.00 82.62 956 PHE A C 1
ATOM 7772 O O . PHE A 1 956 ? -8.624 11.399 24.185 1.00 82.62 956 PHE A O 1
ATOM 7779 N N . TYR A 1 957 ? -6.894 10.133 24.869 1.00 86.06 957 TYR A N 1
ATOM 7780 C CA . TYR A 1 957 ? -7.384 8.855 24.340 1.00 86.06 957 TYR A CA 1
ATOM 7781 C C . TYR A 1 957 ? -7.657 7.882 25.485 1.00 86.06 957 TYR A C 1
ATOM 7783 O O . TYR A 1 957 ? -6.726 7.436 26.161 1.00 86.06 957 TYR A O 1
ATOM 7791 N N . VAL A 1 958 ? -8.928 7.525 25.667 1.00 86.94 958 VAL A N 1
ATOM 7792 C CA . VAL A 1 958 ? -9.387 6.627 26.735 1.00 86.94 958 VAL A CA 1
ATOM 7793 C C . VAL A 1 958 ? -10.065 5.413 26.121 1.00 86.94 958 VAL A C 1
ATOM 7795 O O . VAL A 1 958 ? -10.982 5.553 25.312 1.00 86.94 958 VAL A O 1
ATOM 7798 N N . ASN A 1 959 ? -9.646 4.220 26.530 1.00 88.75 959 ASN A N 1
ATOM 7799 C CA . ASN A 1 959 ? -10.356 2.985 26.232 1.00 88.75 959 ASN A CA 1
ATOM 7800 C C . ASN A 1 959 ? -11.372 2.700 27.342 1.00 88.75 959 ASN A C 1
ATOM 7802 O O . ASN A 1 959 ? -11.010 2.594 28.514 1.00 88.75 959 ASN A O 1
ATOM 7806 N N . LEU A 1 960 ? -12.638 2.536 26.958 1.00 90.69 960 LEU A N 1
ATOM 7807 C CA . LEU A 1 960 ? -13.658 1.907 27.789 1.00 90.69 960 LEU A CA 1
ATOM 7808 C C . LEU A 1 960 ? -13.643 0.416 27.458 1.00 90.69 960 LEU A C 1
ATOM 7810 O O . LEU A 1 960 ? -14.063 0.010 26.373 1.00 90.69 960 LEU A O 1
ATOM 7814 N N . SER A 1 961 ? -13.124 -0.377 28.389 1.00 89.56 961 SER A N 1
ATOM 7815 C CA . SER A 1 961 ? -12.899 -1.814 28.240 1.00 89.56 961 SER A CA 1
ATOM 7816 C C . SER A 1 961 ? -13.813 -2.606 29.174 1.00 89.56 961 SER A C 1
ATOM 7818 O O . SER A 1 961 ? -14.025 -2.203 30.319 1.00 89.56 961 SER A O 1
ATOM 7820 N N . LEU A 1 962 ? -14.314 -3.756 28.720 1.00 88.56 962 LEU A N 1
ATOM 7821 C CA . LEU A 1 962 ? -14.970 -4.744 29.578 1.00 88.56 962 LEU A CA 1
ATOM 7822 C C . LEU A 1 962 ? -14.127 -6.019 29.647 1.00 88.56 962 LEU A C 1
ATOM 7824 O O . LEU A 1 962 ? -13.684 -6.543 28.623 1.00 88.56 962 LEU A O 1
ATOM 7828 N N . TYR A 1 963 ? -13.922 -6.508 30.866 1.00 86.62 963 TYR A N 1
ATOM 7829 C CA . TYR A 1 963 ? -13.096 -7.671 31.182 1.00 86.62 963 TYR A CA 1
ATOM 7830 C C . TYR A 1 963 ? -13.920 -8.752 31.885 1.00 86.62 963 TYR A C 1
ATOM 7832 O O . TYR A 1 963 ? -14.732 -8.442 32.750 1.00 86.62 963 TYR A O 1
ATOM 7840 N N . ASP A 1 964 ? -13.682 -10.010 31.534 1.00 86.44 964 ASP A N 1
ATOM 7841 C CA . ASP A 1 964 ? -14.173 -11.206 32.212 1.00 86.44 964 ASP A CA 1
ATOM 7842 C C . ASP A 1 964 ? -13.217 -11.573 33.354 1.00 86.44 964 ASP A C 1
ATOM 7844 O O . ASP A 1 964 ? -12.023 -11.797 33.135 1.00 86.44 964 ASP A O 1
ATOM 7848 N N . LYS A 1 965 ? -13.728 -11.607 34.585 1.00 82.81 965 LYS A N 1
ATOM 7849 C CA . LYS A 1 965 ? -12.940 -11.918 35.780 1.00 82.81 965 LYS A CA 1
ATOM 7850 C C . LYS A 1 965 ? -12.866 -13.424 36.004 1.00 82.81 965 LYS A C 1
ATOM 7852 O O . LYS A 1 965 ? -13.894 -14.070 36.193 1.00 82.81 965 LYS A O 1
ATOM 7857 N N . GLN A 1 966 ? -11.654 -13.965 36.125 1.00 78.19 966 GLN A N 1
ATOM 7858 C CA . GLN A 1 966 ? -11.445 -15.407 36.308 1.00 78.19 966 GLN A CA 1
ATOM 7859 C C . GLN A 1 966 ? -10.784 -15.741 37.653 1.00 78.19 966 GLN A C 1
ATOM 7861 O O . GLN A 1 966 ? -9.784 -15.150 38.041 1.00 78.19 966 GLN A O 1
ATOM 7866 N N . GLU A 1 967 ? -11.315 -16.737 38.375 1.00 61.09 967 GLU A N 1
ATOM 7867 C CA . GLU A 1 967 ? -10.865 -17.068 39.742 1.00 61.09 967 GLU A CA 1
ATOM 7868 C C . GLU A 1 967 ? -9.431 -17.643 39.820 1.00 61.09 967 GLU A C 1
ATOM 7870 O O . GLU A 1 967 ? -8.831 -17.649 40.894 1.00 61.09 967 GLU A O 1
ATOM 7875 N N . GLN A 1 968 ? -8.873 -18.145 38.707 1.00 53.44 968 GLN A N 1
ATOM 7876 C CA . GLN A 1 968 ? -7.565 -18.831 38.665 1.00 53.44 968 GLN A CA 1
ATOM 7877 C C . GLN A 1 968 ? -6.676 -18.423 37.469 1.00 53.44 968 GLN A C 1
ATOM 7879 O O . GLN A 1 968 ? -5.709 -19.117 37.142 1.00 53.44 968 GLN A O 1
ATOM 7884 N N . ARG A 1 969 ? -7.003 -17.324 36.781 1.00 66.69 969 ARG A N 1
ATOM 7885 C CA . ARG A 1 969 ? -6.280 -16.803 35.605 1.00 66.69 969 ARG A CA 1
ATOM 7886 C C . ARG A 1 969 ? -6.254 -15.273 35.639 1.00 66.69 969 ARG A C 1
ATOM 7888 O O . ARG A 1 969 ? -6.906 -14.665 36.478 1.00 66.69 969 ARG A O 1
ATOM 7895 N N . ASN A 1 970 ? -5.499 -14.658 34.731 1.00 73.25 970 ASN A N 1
ATOM 7896 C CA . ASN A 1 970 ? -5.611 -13.219 34.493 1.00 73.25 970 ASN A CA 1
ATOM 7897 C C . ASN A 1 970 ? -6.978 -12.906 33.862 1.00 73.25 970 ASN A C 1
ATOM 7899 O O . ASN A 1 970 ? -7.419 -13.657 32.991 1.00 73.25 970 ASN A O 1
ATOM 7903 N N . ASP A 1 971 ? -7.586 -11.791 34.271 1.00 82.62 971 ASP A N 1
ATOM 7904 C CA . ASP A 1 971 ? -8.841 -11.264 33.717 1.00 82.62 971 ASP A CA 1
ATOM 7905 C C . ASP A 1 971 ? -8.734 -11.109 32.174 1.00 82.62 971 ASP A C 1
ATOM 7907 O O . ASP A 1 971 ? -7.765 -10.525 31.675 1.00 82.62 971 ASP A O 1
ATOM 7911 N N . GLU A 1 972 ? -9.695 -11.631 31.397 1.00 84.88 972 GLU A N 1
ATOM 7912 C CA . GLU A 1 972 ? -9.665 -11.585 29.921 1.00 84.88 972 GLU A CA 1
ATOM 7913 C C . GLU A 1 972 ? -10.461 -10.394 29.365 1.00 84.88 972 GLU A C 1
ATOM 7915 O O . GLU A 1 972 ? -11.618 -10.188 29.706 1.00 84.88 972 GLU A O 1
ATOM 7920 N N . LEU A 1 973 ? -9.869 -9.632 28.441 1.00 86.00 973 LEU A N 1
ATOM 7921 C CA . LEU A 1 973 ? -10.562 -8.569 27.711 1.00 86.00 973 LEU A CA 1
ATOM 7922 C C . LEU A 1 973 ? -11.661 -9.150 26.799 1.00 86.00 973 LEU A C 1
ATOM 7924 O O . LEU A 1 973 ? -11.357 -9.779 25.783 1.00 86.00 973 LEU A O 1
ATOM 7928 N N . ILE A 1 974 ? -12.926 -8.866 27.121 1.00 86.44 974 ILE A N 1
ATOM 7929 C CA . ILE A 1 974 ? -14.097 -9.193 26.290 1.00 86.44 974 ILE A CA 1
ATOM 7930 C C . ILE A 1 974 ? -14.067 -8.309 25.037 1.00 86.44 974 ILE A C 1
ATOM 7932 O O . ILE A 1 974 ? -14.102 -8.787 23.903 1.00 86.44 974 ILE A O 1
ATOM 7936 N N . GLY A 1 975 ? -13.919 -7.000 25.247 1.00 87.50 975 GLY A N 1
ATOM 7937 C CA . GLY A 1 975 ? -13.762 -6.012 24.191 1.00 87.50 975 GLY A CA 1
ATOM 7938 C C . GLY A 1 975 ? -13.673 -4.591 24.739 1.00 87.50 975 GLY A C 1
ATOM 7939 O O . GLY A 1 975 ? -13.929 -4.350 25.919 1.00 87.50 975 GLY A O 1
ATOM 7940 N N . TYR A 1 976 ? -13.301 -3.649 23.878 1.00 90.19 976 TYR A N 1
ATOM 7941 C CA . TYR A 1 976 ? -13.188 -2.233 24.215 1.00 90.19 976 TYR A CA 1
ATOM 7942 C C . TYR A 1 976 ? -13.724 -1.330 23.100 1.00 90.19 976 TYR A C 1
ATOM 7944 O O . TYR A 1 976 ? -13.841 -1.744 21.945 1.00 90.19 976 TYR A O 1
ATOM 7952 N N . THR A 1 977 ? -14.005 -0.079 23.461 1.00 90.81 977 THR A N 1
ATOM 7953 C CA . THR A 1 977 ? -14.155 1.053 22.539 1.00 90.81 977 THR A CA 1
ATOM 7954 C C . THR A 1 977 ? -13.197 2.165 22.951 1.00 90.81 977 THR A C 1
ATOM 7956 O O . THR A 1 977 ? -13.089 2.499 24.129 1.00 90.81 977 THR A O 1
ATOM 7959 N N . GLU A 1 978 ? -12.545 2.793 21.977 1.00 90.12 978 GLU A N 1
ATOM 7960 C CA . GLU A 1 978 ? -11.736 3.995 22.199 1.00 90.12 978 GLU A CA 1
ATOM 7961 C C . GLU A 1 978 ? -12.611 5.262 22.130 1.00 90.12 978 GLU A C 1
ATOM 7963 O O . GLU A 1 978 ? -13.589 5.314 21.374 1.00 90.12 978 GLU A O 1
ATOM 7968 N N . TYR A 1 979 ? -12.238 6.283 22.902 1.00 90.69 979 TYR A N 1
ATOM 7969 C CA . TYR A 1 979 ? -12.744 7.652 22.845 1.00 90.69 979 TYR A CA 1
ATOM 7970 C C . TYR A 1 979 ? -11.600 8.639 22.602 1.00 90.69 979 TYR A C 1
ATOM 7972 O O . TYR A 1 979 ? -10.565 8.565 23.263 1.00 90.69 979 TYR A O 1
ATOM 7980 N N . ASP A 1 980 ? -11.830 9.614 21.722 1.00 90.62 980 ASP A N 1
ATOM 7981 C CA . ASP A 1 980 ? -10.976 10.792 21.547 1.00 90.62 980 ASP A CA 1
ATOM 7982 C C . ASP A 1 980 ? -11.642 11.995 22.233 1.00 90.62 980 ASP A C 1
ATOM 7984 O O . ASP A 1 980 ? -12.549 12.640 21.693 1.00 90.62 980 ASP A O 1
ATOM 7988 N N . LEU A 1 981 ? -11.211 12.274 23.463 1.00 90.75 981 LEU A N 1
ATOM 7989 C CA . LEU A 1 981 ? -11.763 13.345 24.293 1.00 90.75 981 LEU A CA 1
ATOM 7990 C C . LEU A 1 981 ? -11.405 14.732 23.741 1.00 90.75 981 LEU A C 1
ATOM 7992 O O . LEU A 1 981 ? -12.113 15.699 24.017 1.00 90.75 981 LEU A O 1
ATOM 7996 N N . GLU A 1 982 ? -10.350 14.843 22.927 1.00 88.56 982 GLU A N 1
ATOM 7997 C CA . GLU A 1 982 ? -9.969 16.089 22.257 1.00 88.56 982 GLU A CA 1
ATOM 7998 C C . GLU A 1 982 ? -10.972 16.410 21.154 1.00 88.56 982 GLU A C 1
ATOM 8000 O O . GLU A 1 982 ? -11.530 17.506 21.110 1.00 88.56 982 GLU A O 1
ATOM 8005 N N . GLN A 1 983 ? -11.251 15.426 20.302 1.00 89.81 983 GLN A N 1
ATOM 8006 C CA . GLN A 1 983 ? -12.234 15.535 19.237 1.00 89.81 983 GLN A CA 1
ATOM 8007 C C . GLN A 1 983 ? -13.628 15.825 19.803 1.00 89.81 983 GLN A C 1
ATOM 8009 O O . GLN A 1 983 ? -14.281 16.754 19.329 1.00 89.81 983 GLN A O 1
ATOM 8014 N N . ARG A 1 984 ? -14.058 15.108 20.853 1.00 91.81 984 ARG A N 1
ATOM 8015 C CA . ARG A 1 984 ? -15.347 15.359 21.518 1.00 91.81 984 ARG A CA 1
ATOM 8016 C C . ARG A 1 984 ? -15.398 16.753 22.149 1.00 91.81 984 ARG A C 1
ATOM 8018 O O . ARG A 1 984 ? -16.372 17.471 21.943 1.00 91.81 984 ARG A O 1
ATOM 8025 N N . TRP A 1 985 ? -14.348 17.180 22.858 1.00 90.88 985 TRP A N 1
ATOM 8026 C CA . TRP A 1 985 ? -14.301 18.509 23.475 1.00 90.88 985 TRP A CA 1
ATOM 8027 C C . TRP A 1 985 ? -14.334 19.642 22.446 1.00 90.88 985 TRP A C 1
ATOM 8029 O O . TRP A 1 985 ? -15.028 20.637 22.659 1.00 90.88 985 TRP A O 1
ATOM 8039 N N . PHE A 1 986 ? -13.600 19.524 21.340 1.00 88.94 986 PHE A N 1
ATOM 8040 C CA . PHE A 1 986 ? -13.534 20.563 20.310 1.00 88.94 986 PHE A CA 1
ATOM 8041 C C . PHE A 1 986 ? -14.659 20.494 19.263 1.00 88.94 986 PHE A C 1
ATOM 8043 O O . PHE A 1 986 ? -14.745 21.412 18.448 1.00 88.94 986 PHE A O 1
ATOM 8050 N N . ASN A 1 987 ? -15.542 19.489 19.305 1.00 90.50 987 ASN A N 1
ATOM 8051 C CA . ASN A 1 987 ? -16.719 19.406 18.437 1.00 90.50 987 ASN A CA 1
ATOM 8052 C C . ASN A 1 987 ? -17.754 20.488 18.805 1.00 90.50 987 ASN A C 1
ATOM 8054 O O . ASN A 1 987 ? -18.227 20.546 19.943 1.00 90.50 987 ASN A O 1
ATOM 8058 N N . THR A 1 988 ? -18.112 21.338 17.841 1.00 88.19 988 THR A N 1
ATOM 8059 C CA . THR A 1 988 ? -19.079 22.431 18.028 1.00 88.19 988 THR A CA 1
ATOM 8060 C C . THR A 1 988 ? -20.454 21.921 18.464 1.00 88.19 988 THR A C 1
ATOM 8062 O O . THR A 1 988 ? -21.017 22.464 19.410 1.00 88.19 988 THR A O 1
ATOM 8065 N N . GLU A 1 989 ? -20.964 20.839 17.865 1.00 90.31 989 GLU A N 1
ATOM 8066 C CA . GLU A 1 989 ? -22.303 20.318 18.186 1.00 90.31 989 GLU A CA 1
ATOM 8067 C C . GLU A 1 989 ? -22.377 19.798 19.628 1.00 90.31 989 GLU A C 1
ATOM 8069 O O . GLU A 1 989 ? -23.339 20.061 20.346 1.00 90.31 989 GLU A O 1
ATOM 8074 N N . TYR A 1 990 ? -21.322 19.116 20.094 1.00 92.81 990 TYR A N 1
ATOM 8075 C CA . TYR A 1 990 ? -21.235 18.653 21.481 1.00 92.81 990 TYR A CA 1
ATOM 8076 C C . TYR A 1 990 ? -21.253 19.832 22.468 1.00 92.81 990 TYR A C 1
ATOM 8078 O O . TYR A 1 990 ? -21.913 19.761 23.504 1.00 92.81 990 TYR A O 1
ATOM 8086 N N . GLN A 1 991 ? -20.577 20.939 22.140 1.00 90.75 991 GLN A N 1
ATOM 8087 C CA . GLN A 1 991 ? -20.593 22.147 22.970 1.00 90.75 991 GLN A CA 1
ATOM 8088 C C . GLN A 1 991 ? -21.952 22.861 22.938 1.00 90.75 991 GLN A C 1
ATOM 8090 O O . GLN A 1 991 ? -22.397 23.339 23.977 1.00 90.75 991 GLN A O 1
ATOM 8095 N N . GLU A 1 992 ? -22.647 22.897 21.798 1.00 89.75 992 GLU A N 1
ATOM 8096 C CA . GLU A 1 992 ? -24.008 23.446 21.707 1.00 89.75 992 GLU A CA 1
ATOM 8097 C C . GLU A 1 992 ? -25.033 22.614 22.487 1.00 89.75 992 GLU A C 1
ATOM 8099 O O . GLU A 1 992 ? -25.889 23.176 23.169 1.00 89.75 992 GLU A O 1
ATOM 8104 N N . ILE A 1 993 ? -24.940 21.284 22.424 1.00 89.12 993 ILE A N 1
ATOM 8105 C CA . ILE A 1 993 ? -25.777 20.366 23.209 1.00 89.12 993 ILE A CA 1
ATOM 8106 C C . ILE A 1 993 ? -25.493 20.549 24.705 1.00 89.12 993 ILE A C 1
ATOM 8108 O O . ILE A 1 993 ? -26.411 20.837 25.471 1.00 89.12 993 ILE A O 1
ATOM 8112 N N . LYS A 1 994 ? -24.218 20.516 25.114 1.00 91.38 994 LYS A N 1
ATOM 8113 C CA . LYS A 1 994 ? -23.799 20.790 26.497 1.00 91.38 994 LYS A CA 1
ATOM 8114 C C . LYS A 1 994 ? -24.284 22.159 27.002 1.00 91.38 994 LYS A C 1
ATOM 8116 O O . LYS A 1 994 ? -24.662 22.269 28.166 1.00 91.38 994 LYS A O 1
ATOM 8121 N N . PHE A 1 995 ? -24.279 23.187 26.149 1.00 87.56 995 PHE A N 1
ATOM 8122 C CA . PHE A 1 995 ? -24.733 24.541 26.487 1.00 87.56 995 PHE A CA 1
ATOM 8123 C C . PHE A 1 995 ? -26.255 24.641 26.673 1.00 87.56 995 PHE A C 1
ATOM 8125 O O . PHE A 1 995 ? -26.704 25.405 27.524 1.00 87.56 995 PHE A O 1
ATOM 8132 N N . LYS A 1 996 ? -27.050 23.860 25.925 1.00 88.25 996 LYS A N 1
ATOM 8133 C CA . LYS A 1 996 ? -28.498 23.710 26.170 1.00 88.25 996 LYS A CA 1
ATOM 8134 C C . LYS A 1 996 ? -28.745 23.019 27.523 1.00 88.25 996 LYS A C 1
ATOM 8136 O O . LYS A 1 996 ? -29.615 23.446 28.275 1.00 88.25 996 LYS A O 1
ATOM 8141 N N . GLY A 1 997 ? -27.918 22.029 27.866 1.00 87.00 997 GLY A N 1
ATOM 8142 C CA . GLY A 1 997 ? -27.773 21.495 29.223 1.00 87.00 997 GLY A CA 1
ATOM 8143 C C . GLY A 1 997 ? -27.136 20.104 29.250 1.00 87.00 997 GLY A C 1
ATOM 8144 O O . GLY A 1 997 ? -27.181 19.372 28.266 1.00 87.00 997 GLY A O 1
ATOM 8145 N N . LEU A 1 998 ? -26.589 19.676 30.397 1.00 86.88 998 LEU A N 1
ATOM 8146 C CA . LEU A 1 998 ? -25.985 18.334 30.519 1.00 86.88 998 LEU A CA 1
ATOM 8147 C C . LEU A 1 998 ? -26.980 17.196 30.235 1.00 86.88 998 LEU A C 1
ATOM 8149 O O . LEU A 1 998 ? -26.579 16.154 29.723 1.00 86.88 998 LEU A O 1
ATOM 8153 N N . LYS A 1 999 ? -28.277 17.414 30.495 1.00 83.94 999 LYS A N 1
ATOM 8154 C CA . LYS A 1 999 ? -29.365 16.468 30.189 1.00 83.94 999 LYS A CA 1
ATOM 8155 C C . LYS A 1 999 ? -29.691 16.333 28.699 1.00 83.94 999 LYS A C 1
ATOM 8157 O O . LYS A 1 999 ? -30.311 15.349 28.320 1.00 83.94 999 LYS A O 1
ATOM 8162 N N . GLU A 1 1000 ? -29.240 17.261 27.860 1.00 87.12 1000 GLU A N 1
ATOM 8163 C CA . GLU A 1 1000 ? -29.388 17.165 26.402 1.00 87.12 1000 GLU A CA 1
ATOM 8164 C C . GLU A 1 1000 ? -28.326 16.237 25.783 1.00 87.12 1000 GLU A C 1
ATOM 8166 O O . GLU A 1 1000 ? -28.459 15.825 24.632 1.00 87.12 1000 GLU A O 1
ATOM 8171 N N . ILE A 1 1001 ? -27.264 15.894 26.532 1.00 90.25 1001 ILE A N 1
ATOM 8172 C CA . ILE A 1 1001 ? -26.221 14.966 26.076 1.00 90.25 1001 ILE A CA 1
ATOM 8173 C C . ILE A 1 1001 ? -26.849 13.568 25.903 1.00 90.25 1001 ILE A C 1
ATOM 8175 O O . ILE A 1 1001 ? -27.361 13.012 26.885 1.00 90.25 1001 ILE A O 1
ATOM 8179 N N . PRO A 1 1002 ? -26.826 12.999 24.680 1.00 90.12 1002 PRO A N 1
ATOM 8180 C CA . PRO A 1 1002 ? -27.520 11.757 24.368 1.00 90.12 1002 PRO A CA 1
ATOM 8181 C C . PRO A 1 1002 ? -26.767 10.521 24.867 1.00 90.12 1002 PRO A C 1
ATOM 8183 O O . PRO A 1 1002 ? -25.551 10.533 25.066 1.00 90.12 1002 PRO A O 1
ATOM 8186 N N . ILE A 1 1003 ? -27.514 9.430 25.003 1.00 90.56 1003 ILE A N 1
ATOM 8187 C CA . ILE A 1 1003 ? -27.020 8.088 25.298 1.00 90.56 1003 ILE A CA 1
ATOM 8188 C C . ILE A 1 1003 ? -26.584 7.448 23.977 1.00 90.56 1003 ILE A C 1
ATOM 8190 O O . ILE A 1 1003 ? -27.422 7.162 23.122 1.00 90.56 1003 ILE A O 1
ATOM 8194 N N . GLU A 1 1004 ? -25.284 7.230 23.802 1.00 92.62 1004 GLU A N 1
ATOM 8195 C CA . GLU A 1 1004 ? -24.708 6.585 22.620 1.00 92.62 1004 GLU A CA 1
ATOM 8196 C C . GLU A 1 1004 ? -24.526 5.076 22.826 1.00 92.62 1004 GLU A C 1
ATOM 8198 O O . GLU A 1 1004 ? -24.284 4.599 23.939 1.00 92.62 1004 GLU A O 1
ATOM 8203 N N . THR A 1 1005 ? -24.661 4.313 21.738 1.00 90.38 1005 THR A N 1
ATOM 8204 C CA . THR A 1 1005 ? -24.546 2.848 21.748 1.00 90.38 1005 THR A CA 1
ATOM 8205 C C . THR A 1 1005 ? -23.312 2.453 20.947 1.00 90.38 1005 THR A C 1
ATOM 8207 O O . THR A 1 1005 ? -23.321 2.509 19.718 1.00 90.38 1005 THR A O 1
ATOM 8210 N N . ARG A 1 1006 ? -22.226 2.089 21.640 1.00 92.50 1006 ARG A N 1
ATOM 8211 C CA . ARG A 1 1006 ? -20.912 1.827 21.029 1.00 92.50 1006 ARG A CA 1
ATOM 8212 C C . ARG A 1 1006 ? -20.630 0.332 20.924 1.00 92.50 1006 ARG A C 1
ATOM 8214 O O . ARG A 1 1006 ? -20.831 -0.413 21.882 1.00 92.50 1006 ARG A O 1
ATOM 8221 N N . ASP A 1 1007 ? -20.107 -0.091 19.780 1.00 91.44 1007 ASP A N 1
ATOM 8222 C CA . ASP A 1 1007 ? -19.632 -1.459 19.565 1.00 91.44 1007 ASP A CA 1
ATOM 8223 C C . ASP A 1 1007 ? -18.338 -1.738 20.345 1.00 91.44 1007 ASP A C 1
ATOM 8225 O O . ASP A 1 1007 ? -17.438 -0.898 20.404 1.00 91.44 1007 ASP A O 1
ATOM 8229 N N . LEU A 1 1008 ? -18.223 -2.948 20.895 1.00 88.75 1008 LEU A N 1
ATOM 8230 C CA . LEU A 1 1008 ? -17.025 -3.433 21.581 1.00 88.75 1008 LEU A CA 1
ATOM 8231 C C . LEU A 1 1008 ? -16.229 -4.365 20.662 1.00 88.75 1008 LEU A C 1
ATOM 8233 O O . LEU A 1 1008 ? -16.792 -5.283 20.065 1.00 88.75 1008 LEU A O 1
ATOM 8237 N N . TYR A 1 1009 ? -14.911 -4.181 20.594 1.00 83.81 1009 TYR A N 1
ATOM 8238 C CA . TYR A 1 1009 ? -14.010 -4.979 19.754 1.00 83.81 1009 TYR A CA 1
ATOM 8239 C C . TYR A 1 1009 ? -12.899 -5.620 20.591 1.00 83.81 1009 TYR A C 1
ATOM 8241 O O . TYR A 1 1009 ? -12.374 -4.986 21.504 1.00 83.81 1009 TYR A O 1
ATOM 8249 N N . SER A 1 1010 ? -12.486 -6.855 20.275 1.00 73.56 1010 SER A N 1
ATOM 8250 C CA . SER A 1 1010 ? -11.242 -7.419 20.826 1.00 73.56 1010 SER A CA 1
ATOM 8251 C C . SER A 1 1010 ? -10.088 -7.180 19.849 1.00 73.56 1010 SER A C 1
ATOM 8253 O O . SER A 1 1010 ? -10.228 -7.402 18.646 1.00 73.56 1010 SER A O 1
ATOM 8255 N N . GLY A 1 1011 ? -8.929 -6.733 20.352 1.00 51.97 1011 GLY A N 1
ATOM 8256 C CA . GLY A 1 1011 ? -7.776 -6.252 19.560 1.00 51.97 1011 GLY A CA 1
ATOM 8257 C C . GLY A 1 1011 ? -7.051 -7.294 18.690 1.00 51.97 1011 GLY A C 1
ATOM 8258 O O . GLY A 1 1011 ? -5.879 -7.121 18.357 1.00 51.97 1011 GLY A O 1
ATOM 8259 N N . HIS A 1 1012 ? -7.708 -8.406 18.364 1.00 49.56 1012 HIS A N 1
ATOM 8260 C CA . HIS A 1 1012 ? -7.220 -9.489 17.508 1.00 49.56 1012 HIS A CA 1
ATOM 8261 C C . HIS A 1 1012 ? -8.207 -9.848 16.379 1.00 49.56 1012 HIS A C 1
ATOM 8263 O O . HIS A 1 1012 ? -7.853 -10.620 15.491 1.00 49.56 1012 HIS A O 1
ATOM 8269 N N . THR A 1 1013 ? -9.436 -9.316 16.391 1.00 52.78 1013 THR A N 1
ATOM 8270 C CA . THR A 1 1013 ? -10.489 -9.651 15.417 1.00 52.78 1013 THR A CA 1
ATOM 8271 C C . THR A 1 1013 ? -11.370 -8.443 15.114 1.00 52.78 1013 THR A C 1
ATOM 8273 O O . THR A 1 1013 ? -11.901 -7.831 16.034 1.00 52.78 1013 THR A O 1
ATOM 8276 N N . ALA A 1 1014 ? -11.643 -8.170 13.835 1.00 58.19 1014 ALA A N 1
ATOM 8277 C CA . ALA A 1 1014 ? -12.592 -7.134 13.398 1.00 58.19 1014 ALA A CA 1
ATOM 8278 C C . ALA A 1 1014 ? -14.081 -7.522 13.601 1.00 58.19 1014 ALA A C 1
ATOM 8280 O O . ALA A 1 1014 ? -14.949 -7.105 12.840 1.00 58.19 1014 ALA A O 1
ATOM 8281 N N . MET A 1 1015 ? -14.374 -8.368 14.592 1.00 70.75 1015 MET A N 1
ATOM 8282 C CA . MET A 1 1015 ? -15.721 -8.814 14.945 1.00 70.75 1015 MET A CA 1
ATOM 8283 C C . MET A 1 1015 ? -16.174 -8.102 16.219 1.00 70.75 1015 MET A C 1
ATOM 8285 O O . MET A 1 1015 ? -15.424 -8.054 17.196 1.00 70.75 1015 MET A O 1
ATOM 8289 N N . LYS A 1 1016 ? -17.410 -7.592 16.207 1.00 81.19 1016 LYS A N 1
ATOM 8290 C CA . LYS A 1 1016 ? -18.111 -7.082 17.392 1.00 81.19 1016 LYS A CA 1
ATOM 8291 C C . LYS A 1 1016 ? -18.167 -8.179 18.467 1.00 81.19 1016 LYS A C 1
ATOM 8293 O O . LYS A 1 1016 ? -18.405 -9.344 18.153 1.00 81.19 1016 LYS A O 1
ATOM 8298 N N . GLN A 1 1017 ? -17.903 -7.825 19.721 1.00 83.38 1017 GLN A N 1
ATOM 8299 C CA . GLN A 1 1017 ? -17.894 -8.726 20.891 1.00 83.38 1017 GLN A CA 1
ATOM 8300 C C . GLN A 1 1017 ? -19.000 -8.374 21.905 1.00 83.38 1017 GLN A C 1
ATOM 8302 O O . GLN A 1 1017 ? -18.985 -8.850 23.038 1.00 83.38 1017 GLN A O 1
ATOM 8307 N N . GLY A 1 1018 ? -19.912 -7.492 21.496 1.00 87.38 1018 GLY A N 1
ATOM 8308 C CA . GLY A 1 1018 ? -20.977 -6.898 22.295 1.00 87.38 1018 GLY A CA 1
ATOM 8309 C C . GLY A 1 1018 ? -21.136 -5.411 21.973 1.00 87.38 1018 GLY A C 1
ATOM 8310 O O . GLY A 1 1018 ? -20.463 -4.871 21.091 1.00 87.38 1018 GLY A O 1
ATOM 8311 N N . GLU A 1 1019 ? -22.022 -4.740 22.694 1.00 90.62 1019 GLU A N 1
ATOM 8312 C CA . GLU A 1 1019 ? -22.227 -3.286 22.647 1.00 90.62 1019 GLU A CA 1
ATOM 8313 C C . GLU A 1 1019 ? -22.393 -2.716 24.056 1.00 90.62 1019 GLU A C 1
ATOM 8315 O O . GLU A 1 1019 ? -22.776 -3.438 24.974 1.00 90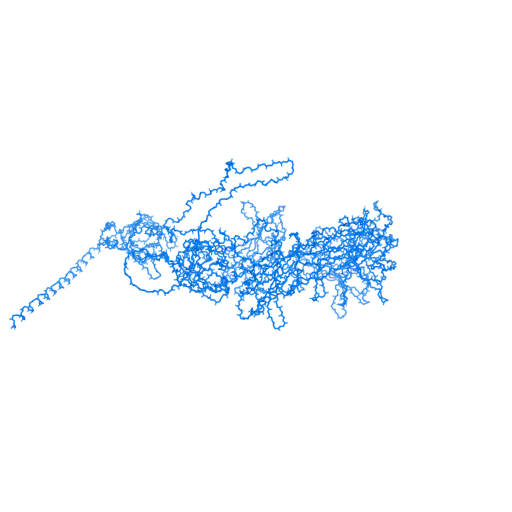.62 1019 GLU A O 1
ATOM 8320 N N . VAL A 1 1020 ? -22.111 -1.425 24.232 1.00 90.81 1020 VAL A N 1
ATOM 8321 C CA . VAL A 1 1020 ? -22.260 -0.704 25.503 1.00 90.81 1020 VAL A CA 1
ATOM 8322 C C . VAL A 1 1020 ? -23.084 0.568 25.308 1.00 90.81 1020 VAL A C 1
ATOM 8324 O O . VAL A 1 1020 ? -22.846 1.333 24.372 1.00 90.81 1020 VAL A O 1
ATOM 8327 N N . GLN A 1 1021 ? -24.055 0.796 26.195 1.00 91.31 1021 GLN A N 1
ATOM 8328 C CA . GLN A 1 1021 ? -24.861 2.017 26.248 1.00 91.31 1021 GLN A CA 1
ATOM 8329 C C . GLN A 1 1021 ? -24.319 2.951 27.325 1.00 91.31 1021 GLN A C 1
ATOM 8331 O O . GLN A 1 1021 ? -24.198 2.573 28.495 1.00 91.31 1021 GLN A O 1
ATOM 8336 N N . VAL A 1 1022 ? -23.968 4.167 26.917 1.00 91.81 1022 VAL A N 1
ATOM 8337 C CA . VAL A 1 1022 ? -23.186 5.100 27.729 1.00 91.81 1022 VAL A CA 1
ATOM 8338 C C . VAL A 1 1022 ? -23.445 6.542 27.295 1.00 91.81 1022 VAL A C 1
ATOM 8340 O O . VAL A 1 1022 ? -23.691 6.794 26.121 1.00 91.81 1022 VAL A O 1
ATOM 8343 N N . TRP A 1 1023 ? -23.364 7.504 28.215 1.00 92.56 1023 TRP A N 1
ATOM 8344 C CA . TRP A 1 1023 ? -23.148 8.909 27.844 1.00 92.56 1023 TRP A CA 1
ATOM 8345 C C . TRP A 1 1023 ? -21.871 9.459 28.483 1.00 92.56 1023 TRP A C 1
ATOM 8347 O O . TRP A 1 1023 ? -21.424 8.984 29.530 1.00 92.56 1023 TRP A O 1
ATOM 8357 N N . LEU A 1 1024 ? -21.264 10.443 27.816 1.00 94.12 1024 LEU A N 1
ATOM 8358 C CA . LEU A 1 1024 ? -19.986 11.045 28.192 1.00 94.12 1024 LEU A CA 1
ATOM 8359 C C . LEU A 1 1024 ? -20.173 12.535 28.495 1.00 94.12 1024 LEU A C 1
ATOM 8361 O O . LEU A 1 1024 ? -20.450 13.323 27.590 1.00 94.12 1024 LEU A O 1
ATOM 8365 N N . GLU A 1 1025 ? -19.962 12.927 29.751 1.00 94.12 1025 GLU A N 1
ATOM 8366 C CA . GLU A 1 1025 ? -19.907 14.334 30.158 1.00 94.12 1025 GLU A CA 1
ATOM 8367 C C . GLU A 1 1025 ? -18.444 14.777 30.303 1.00 94.12 1025 GLU A C 1
ATOM 8369 O O . GLU A 1 1025 ? -17.714 14.309 31.177 1.00 94.12 1025 GLU A O 1
ATOM 8374 N N . LEU A 1 1026 ? -18.019 15.703 29.440 1.00 93.12 1026 LEU A N 1
ATOM 8375 C CA . LEU A 1 1026 ? -16.738 16.410 29.534 1.00 93.12 1026 LEU A CA 1
ATOM 8376 C C . LEU A 1 1026 ? -16.925 17.781 30.187 1.00 93.12 1026 LEU A C 1
ATOM 8378 O O . LEU A 1 1026 ? -17.598 18.665 29.640 1.00 93.12 1026 LEU A O 1
ATOM 8382 N N . LEU A 1 1027 ? -16.290 17.964 31.342 1.00 91.69 1027 LEU A N 1
ATOM 8383 C CA . LEU A 1 1027 ? -16.424 19.127 32.216 1.00 91.69 1027 LEU A CA 1
ATOM 8384 C C . LEU A 1 1027 ? -15.042 19.686 32.576 1.00 91.69 1027 LEU A C 1
ATOM 8386 O O . LEU A 1 1027 ? -14.110 18.940 32.864 1.00 91.69 1027 LEU A O 1
ATOM 8390 N N . THR A 1 1028 ? -14.895 21.005 32.614 1.00 89.56 1028 THR A N 1
ATOM 8391 C CA . THR A 1 1028 ? -13.750 21.644 33.281 1.00 89.56 1028 THR A CA 1
ATOM 8392 C C . THR A 1 1028 ? -13.823 21.421 34.794 1.00 89.56 1028 THR A C 1
ATOM 8394 O O . THR A 1 1028 ? -14.898 21.190 35.347 1.00 89.56 1028 THR A O 1
ATOM 8397 N N . SER A 1 1029 ? -12.697 21.567 35.500 1.00 84.56 1029 SER A N 1
ATOM 8398 C CA . SER A 1 1029 ? -12.638 21.441 36.968 1.00 84.56 1029 SER A CA 1
ATOM 8399 C C . SER A 1 1029 ? -13.607 22.364 37.723 1.00 84.56 1029 SER A C 1
ATOM 8401 O O . SER A 1 1029 ? -13.961 22.068 38.860 1.00 84.56 1029 SER A O 1
ATOM 8403 N N . LYS A 1 1030 ? -14.038 23.475 37.104 1.00 85.94 1030 LYS A N 1
ATOM 8404 C CA . LYS A 1 1030 ? -15.080 24.358 37.642 1.00 85.94 1030 LYS A CA 1
ATOM 8405 C C . LYS A 1 1030 ? -16.477 23.774 37.405 1.00 85.94 1030 LYS A C 1
ATOM 8407 O O . LYS A 1 1030 ? -17.221 23.579 38.359 1.00 85.94 1030 LYS A O 1
ATOM 8412 N N . GLU A 1 1031 ? -16.811 23.442 36.158 1.00 89.00 1031 GLU A N 1
ATOM 8413 C CA . GLU A 1 1031 ? -18.124 22.878 35.807 1.00 89.00 1031 GLU A CA 1
ATOM 8414 C C . GLU A 1 1031 ? -18.406 21.562 36.549 1.00 89.00 1031 GLU A C 1
ATOM 8416 O O . GLU A 1 1031 ? -19.540 21.328 36.950 1.00 89.00 1031 GLU A O 1
ATOM 8421 N N . ALA A 1 1032 ? -17.384 20.730 36.779 1.00 86.62 1032 ALA A N 1
ATOM 8422 C CA . ALA A 1 1032 ? -17.492 19.480 37.535 1.00 86.62 1032 ALA A CA 1
ATOM 8423 C C . ALA A 1 1032 ? -17.761 19.680 39.040 1.00 86.62 1032 ALA A C 1
ATOM 8425 O O . ALA A 1 1032 ? -18.266 18.767 39.690 1.00 86.62 1032 ALA A O 1
ATOM 8426 N N . ALA A 1 1033 ? -17.434 20.856 39.589 1.00 85.94 1033 ALA A N 1
ATOM 8427 C CA . ALA A 1 1033 ? -17.759 21.241 40.962 1.00 85.94 1033 ALA A CA 1
ATOM 8428 C C . ALA A 1 1033 ? -19.135 21.927 41.064 1.00 85.94 1033 ALA A C 1
ATOM 8430 O O . ALA A 1 1033 ? -19.815 21.785 42.075 1.00 85.94 1033 ALA A O 1
ATOM 8431 N N . GLU A 1 1034 ? -19.555 22.647 40.018 1.00 89.81 1034 GLU A N 1
ATOM 8432 C CA . GLU A 1 1034 ? -20.886 23.269 39.924 1.00 89.81 1034 GLU A CA 1
ATOM 8433 C C . GLU A 1 1034 ? -21.991 22.252 39.573 1.00 89.81 1034 GLU A C 1
ATOM 8435 O O . GLU A 1 1034 ? -23.139 22.436 39.967 1.00 89.81 1034 GLU A O 1
ATOM 8440 N N . ASN A 1 1035 ? -21.648 21.160 38.878 1.00 86.56 1035 ASN A N 1
ATOM 8441 C CA . ASN A 1 1035 ? -22.567 20.092 38.480 1.00 86.56 1035 ASN A CA 1
ATOM 8442 C C . ASN A 1 1035 ? -22.148 18.767 39.153 1.00 86.56 1035 ASN A C 1
ATOM 8444 O O . ASN A 1 1035 ? -21.205 18.125 38.672 1.00 86.56 1035 ASN A O 1
ATOM 8448 N N . PRO A 1 1036 ? -22.807 18.326 40.243 1.00 84.94 1036 PRO A N 1
ATOM 8449 C CA . PRO A 1 1036 ? -22.551 17.016 40.848 1.00 84.94 1036 PRO A CA 1
ATOM 8450 C C . PRO A 1 1036 ? -22.933 15.866 39.898 1.00 84.94 1036 PRO A C 1
ATOM 8452 O O . PRO A 1 1036 ? -23.515 16.086 38.837 1.00 84.94 1036 PRO A O 1
ATOM 8455 N N . GLU A 1 1037 ? -22.566 14.637 40.255 1.00 82.75 1037 GLU A N 1
ATOM 8456 C CA . GLU A 1 1037 ? -22.818 13.449 39.425 1.00 82.75 1037 GLU A CA 1
ATOM 8457 C C . GLU A 1 1037 ? -24.292 13.023 39.477 1.00 82.75 1037 GLU A C 1
ATO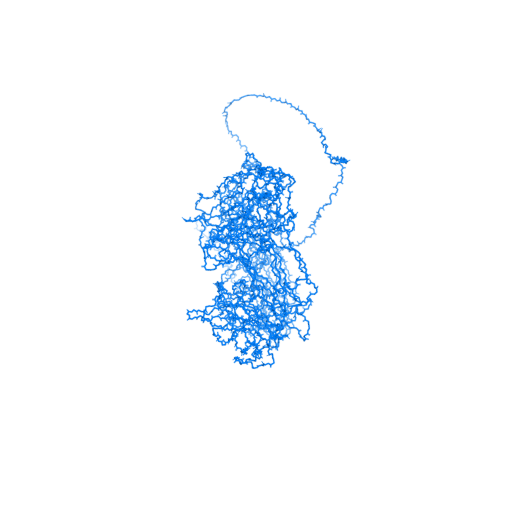M 8459 O O . GLU A 1 1037 ? -24.899 12.985 40.549 1.00 82.75 1037 GLU A O 1
ATOM 8464 N N . GLU A 1 1038 ? -24.883 12.721 38.314 1.00 79.81 1038 GLU A N 1
ATOM 8465 C CA . GLU A 1 1038 ? -26.284 12.295 38.221 1.00 79.81 1038 GLU A CA 1
ATOM 8466 C C . GLU A 1 1038 ? -26.448 10.893 38.833 1.00 79.81 1038 GLU A C 1
ATOM 8468 O O . GLU A 1 1038 ? -25.783 9.935 38.435 1.00 79.81 1038 GLU A O 1
ATOM 8473 N N . ILE A 1 1039 ? -27.326 10.767 39.833 1.00 69.19 1039 ILE A N 1
ATOM 8474 C CA . ILE A 1 1039 ? -27.515 9.515 40.572 1.00 69.19 1039 ILE A CA 1
ATOM 8475 C C . ILE A 1 1039 ? -28.321 8.534 39.715 1.00 69.19 1039 ILE A C 1
ATOM 8477 O O . ILE A 1 1039 ? -29.540 8.652 39.585 1.00 69.19 1039 ILE A O 1
ATOM 8481 N N . LEU A 1 1040 ? -27.636 7.534 39.162 1.00 68.50 1040 LEU A N 1
ATOM 8482 C CA . LEU A 1 1040 ? -28.269 6.363 38.559 1.00 68.50 1040 LEU A CA 1
ATOM 8483 C C . LEU A 1 1040 ? -28.883 5.488 39.667 1.00 68.50 1040 LEU A C 1
ATOM 8485 O O . LEU A 1 1040 ? -28.266 5.281 40.714 1.00 68.50 1040 LEU A O 1
ATOM 8489 N N . MET A 1 1041 ? -30.107 4.994 39.454 1.00 53.53 1041 MET A N 1
ATOM 8490 C CA . MET A 1 1041 ? -30.856 4.251 40.478 1.00 53.53 1041 MET A CA 1
ATOM 8491 C C . MET A 1 1041 ? -30.110 2.984 40.923 1.00 53.53 1041 MET A C 1
ATOM 8493 O O . MET A 1 1041 ? -29.768 2.130 40.105 1.00 53.53 1041 MET A O 1
ATOM 8497 N N . GLN A 1 1042 ? -29.870 2.865 42.232 1.00 50.69 1042 GLN A N 1
ATOM 8498 C CA . GLN A 1 1042 ? -29.274 1.678 42.845 1.00 50.69 1042 GLN A CA 1
ATOM 8499 C C . GLN A 1 1042 ? -30.331 0.611 43.162 1.00 50.69 1042 GLN A C 1
ATOM 8501 O O . GLN A 1 1042 ? -31.526 0.895 43.216 1.00 50.69 1042 GLN A O 1
ATOM 8506 N N . ARG A 1 1043 ? -29.864 -0.626 43.382 1.00 45.28 1043 ARG A N 1
ATOM 8507 C CA . ARG A 1 1043 ? -30.692 -1.769 43.795 1.00 45.28 1043 ARG A CA 1
ATOM 8508 C C . ARG A 1 1043 ? -31.488 -1.423 45.058 1.00 45.28 1043 ARG A C 1
ATOM 8510 O O . ARG A 1 1043 ? -30.912 -0.957 46.038 1.00 45.28 1043 ARG A O 1
ATOM 8517 N N . SER A 1 1044 ? -32.788 -1.696 45.046 1.00 46.53 1044 SER A N 1
ATOM 8518 C CA . SER A 1 1044 ? -33.606 -1.739 46.256 1.00 46.53 1044 SER A CA 1
ATOM 8519 C C . SER A 1 1044 ? -33.442 -3.111 46.912 1.00 46.53 1044 SER A C 1
ATOM 8521 O O . SER A 1 1044 ? -33.954 -4.091 46.378 1.00 46.53 1044 SER A O 1
ATOM 8523 N N . ASP A 1 1045 ? -32.750 -3.176 48.053 1.00 53.12 1045 ASP A N 1
ATOM 8524 C CA . ASP A 1 1045 ? -32.515 -4.398 48.849 1.00 53.12 1045 ASP A CA 1
ATOM 8525 C C . ASP A 1 1045 ? -33.798 -4.900 49.557 1.00 53.12 1045 ASP A C 1
ATOM 8527 O O . ASP A 1 1045 ? -33.838 -5.067 50.782 1.00 53.12 1045 ASP A O 1
ATOM 8531 N N . THR A 1 1046 ? -34.863 -5.107 48.785 1.00 65.94 1046 THR A N 1
ATOM 8532 C CA . THR A 1 1046 ? -36.200 -5.482 49.246 1.00 65.94 1046 THR A CA 1
ATOM 8533 C C . THR A 1 1046 ? -36.292 -6.993 49.451 1.00 65.94 1046 THR A C 1
ATOM 8535 O O . THR A 1 1046 ? -35.947 -7.772 48.560 1.00 65.94 1046 THR A O 1
ATOM 8538 N N . ASP A 1 1047 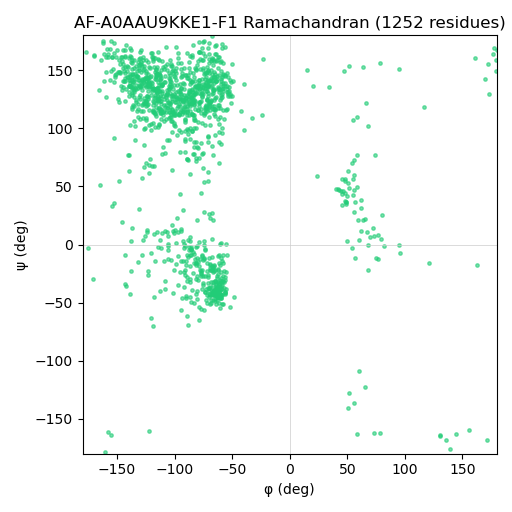? -36.765 -7.400 50.629 1.00 79.62 1047 ASP A N 1
ATOM 8539 C CA . ASP A 1 1047 ? -36.995 -8.799 50.998 1.00 79.62 1047 ASP A CA 1
ATOM 8540 C C . ASP A 1 1047 ? -38.310 -9.336 50.395 1.00 79.62 1047 ASP A C 1
ATOM 8542 O O . ASP A 1 1047 ? -39.342 -8.660 50.413 1.00 79.62 1047 ASP A O 1
ATOM 8546 N N . PHE A 1 1048 ? -38.290 -10.581 49.910 1.00 83.06 1048 PHE A N 1
ATOM 8547 C CA . PHE A 1 1048 ? -39.434 -11.300 49.334 1.00 83.06 1048 PHE A CA 1
ATOM 8548 C C . PHE A 1 1048 ? -39.611 -12.689 49.974 1.00 83.06 1048 PHE A C 1
ATOM 8550 O O . PHE A 1 1048 ? -38.659 -13.290 50.474 1.00 83.06 1048 PHE A O 1
ATOM 8557 N N . GLU A 1 1049 ? -40.836 -13.224 49.934 1.00 88.12 1049 GLU A N 1
ATOM 8558 C CA . GLU A 1 1049 ? -41.171 -14.605 50.309 1.00 88.12 1049 GLU A CA 1
ATOM 8559 C C . GLU A 1 1049 ? -41.755 -15.363 49.102 1.00 88.12 1049 GLU A C 1
ATOM 8561 O O . GLU A 1 1049 ? -42.844 -15.048 48.616 1.00 88.12 1049 GLU A O 1
ATOM 8566 N N . LEU A 1 1050 ? -41.046 -16.398 48.644 1.00 88.12 1050 LEU A N 1
ATOM 8567 C CA . LEU A 1 1050 ? -41.515 -17.365 47.651 1.00 88.12 1050 LEU A CA 1
ATOM 8568 C C . LEU A 1 1050 ? -42.182 -18.549 48.359 1.00 88.12 1050 LEU A C 1
ATOM 8570 O O . LEU A 1 1050 ? -41.554 -19.280 49.126 1.00 88.12 1050 LEU A O 1
ATOM 8574 N N . ARG A 1 1051 ? -43.464 -18.759 48.066 1.00 91.12 1051 ARG A N 1
ATOM 8575 C CA . ARG A 1 1051 ? -44.282 -19.874 48.553 1.00 91.12 1051 ARG A CA 1
ATOM 8576 C C . ARG A 1 1051 ? -44.455 -20.872 47.405 1.00 91.12 1051 ARG A C 1
ATOM 8578 O O . ARG A 1 1051 ? -44.979 -20.490 46.365 1.00 91.12 1051 ARG A O 1
ATOM 8585 N N . VAL A 1 1052 ? -44.051 -22.133 47.579 1.00 90.88 1052 VAL A N 1
ATOM 8586 C CA . VAL A 1 1052 ? -44.195 -23.204 46.562 1.00 90.88 1052 VAL A CA 1
ATOM 8587 C C . VAL A 1 1052 ? -44.995 -24.359 47.153 1.00 90.88 1052 VAL A C 1
ATOM 8589 O O . VAL A 1 1052 ? -44.736 -24.754 48.282 1.00 90.88 1052 VAL A O 1
ATOM 8592 N N . ILE A 1 1053 ? -45.956 -24.926 46.426 1.00 92.69 1053 ILE A N 1
ATOM 8593 C CA . ILE A 1 1053 ? -46.829 -25.998 46.923 1.00 92.69 1053 ILE A CA 1
ATOM 8594 C C . ILE A 1 1053 ? -46.625 -27.283 46.120 1.00 92.69 1053 ILE A C 1
ATOM 8596 O O . ILE A 1 1053 ? -47.013 -27.391 44.956 1.00 92.69 1053 ILE A O 1
ATOM 8600 N N . VAL A 1 1054 ? -46.070 -28.297 46.785 1.00 92.75 1054 VAL A N 1
ATOM 8601 C CA . VAL A 1 1054 ? -45.965 -29.670 46.290 1.00 92.75 1054 VAL A CA 1
ATOM 8602 C C . VAL A 1 1054 ? -47.291 -30.385 46.515 1.00 92.75 1054 VAL A C 1
ATOM 8604 O O . VAL A 1 1054 ? -47.594 -30.862 47.610 1.00 92.75 1054 VAL A O 1
ATOM 8607 N N . TRP A 1 1055 ? -48.095 -30.495 45.460 1.00 92.25 1055 TRP A N 1
ATOM 8608 C CA . TRP A 1 1055 ? -49.381 -31.181 45.541 1.00 92.25 1055 TRP A CA 1
ATOM 8609 C C . TRP A 1 1055 ? -49.216 -32.703 45.488 1.00 92.25 1055 TRP A C 1
ATOM 8611 O O . TRP A 1 1055 ? -49.544 -33.402 46.449 1.00 92.25 1055 TRP A O 1
ATOM 8621 N N . LYS A 1 1056 ? -48.736 -33.239 44.356 1.00 91.00 1056 LYS A N 1
ATOM 8622 C CA . LYS A 1 1056 ? -48.670 -34.691 44.110 1.00 91.00 1056 LYS A CA 1
ATOM 8623 C C . LYS A 1 1056 ? -47.752 -35.093 42.956 1.00 91.00 1056 LYS A C 1
ATOM 8625 O O . LYS A 1 1056 ? -47.514 -34.313 42.040 1.00 91.00 1056 LYS A O 1
ATOM 8630 N N . LEU A 1 1057 ? -47.325 -36.352 42.975 1.00 90.38 1057 LEU A N 1
ATOM 8631 C CA . LEU A 1 1057 ? -46.639 -37.058 41.893 1.00 90.38 1057 LEU A CA 1
ATOM 8632 C C . LEU A 1 1057 ? -47.603 -37.983 41.133 1.00 90.38 1057 LEU A C 1
ATOM 8634 O O . LEU A 1 1057 ? -48.538 -38.536 41.721 1.00 90.38 1057 LEU A O 1
ATOM 8638 N N . LYS A 1 1058 ? -47.340 -38.201 39.840 1.00 89.50 1058 LYS A N 1
ATOM 8639 C CA . LYS A 1 1058 ? -48.066 -39.144 38.971 1.00 89.50 1058 LYS A CA 1
ATOM 8640 C C . LYS A 1 1058 ? -47.131 -39.793 37.944 1.00 89.50 1058 LYS A C 1
ATOM 8642 O O . LYS A 1 1058 ? -46.063 -39.267 37.640 1.00 89.50 1058 LYS A O 1
ATOM 8647 N N . ASP A 1 1059 ? -47.577 -40.916 37.383 1.00 85.69 1059 ASP A N 1
ATOM 8648 C CA . ASP A 1 1059 ? -46.945 -41.656 36.285 1.00 85.69 1059 ASP A CA 1
ATOM 8649 C C . ASP A 1 1059 ? -45.542 -42.183 36.637 1.00 85.69 1059 ASP A C 1
ATOM 8651 O O . ASP A 1 1059 ? -44.679 -42.315 35.770 1.00 85.69 1059 ASP A O 1
ATOM 8655 N N . LEU A 1 1060 ? -45.329 -42.501 37.921 1.00 83.00 1060 LEU A N 1
ATOM 8656 C CA . LEU A 1 1060 ? -44.048 -42.933 38.481 1.00 83.00 1060 LEU A CA 1
ATOM 8657 C C . LEU A 1 1060 ? -43.611 -44.308 37.941 1.00 83.00 1060 LEU A C 1
ATOM 8659 O O . LEU A 1 1060 ? -44.232 -45.332 38.218 1.00 83.00 1060 LEU A O 1
ATOM 8663 N N . ARG A 1 1061 ? -42.485 -44.358 37.221 1.00 78.81 1061 ARG A N 1
ATOM 8664 C CA . ARG A 1 1061 ? -41.937 -45.571 36.569 1.00 78.81 1061 ARG A CA 1
ATOM 8665 C C . ARG A 1 1061 ? -40.929 -46.339 37.442 1.00 78.81 1061 ARG A C 1
ATOM 8667 O O . ARG A 1 1061 ? -39.999 -46.983 36.954 1.00 78.81 1061 ARG A O 1
ATOM 8674 N N . LEU A 1 1062 ? -41.092 -46.267 38.763 1.00 72.19 1062 LEU A N 1
ATOM 8675 C CA . LEU A 1 1062 ? -40.075 -46.661 39.743 1.00 72.19 1062 LEU A CA 1
ATOM 8676 C C . LEU A 1 1062 ? -40.123 -48.159 40.099 1.00 72.19 1062 LEU A C 1
ATOM 8678 O O . LEU A 1 1062 ? -40.889 -48.598 40.951 1.00 72.19 1062 LEU A O 1
ATOM 8682 N N . LYS A 1 1063 ? -39.224 -48.957 39.508 1.00 62.38 1063 LYS A N 1
ATOM 8683 C CA . LYS A 1 1063 ? -39.223 -50.434 39.621 1.00 62.38 1063 LYS A CA 1
ATOM 8684 C C . LYS A 1 1063 ? -39.093 -51.008 41.054 1.00 62.38 1063 LYS A C 1
ATOM 8686 O O . LYS A 1 1063 ? -39.474 -52.160 41.248 1.00 62.38 1063 LYS A O 1
ATOM 8691 N N . LYS A 1 1064 ? -38.522 -50.282 42.038 1.00 63.59 1064 LYS A N 1
ATOM 8692 C CA . LYS A 1 1064 ? -38.281 -50.758 43.434 1.00 63.59 1064 LYS A CA 1
ATOM 8693 C C . LYS A 1 1064 ? -38.252 -49.642 44.510 1.00 63.59 1064 LYS A C 1
ATOM 8695 O O . LYS A 1 1064 ? -37.465 -49.721 45.464 1.00 63.59 1064 LYS A O 1
ATOM 8700 N N . CYS A 1 1065 ? -39.071 -48.603 44.370 1.00 63.75 1065 CYS A N 1
ATOM 8701 C CA . CYS A 1 1065 ? -39.180 -47.513 45.356 1.00 63.75 1065 CYS A CA 1
ATOM 8702 C C . CYS A 1 1065 ? -40.525 -47.604 46.092 1.00 63.75 1065 CYS A C 1
ATOM 8704 O O . CYS A 1 1065 ? -41.479 -48.147 45.544 1.00 63.75 1065 CYS A O 1
ATOM 8706 N N . LYS A 1 1066 ? -40.582 -47.142 47.348 1.00 69.00 1066 LYS A N 1
ATOM 8707 C CA . LYS A 1 1066 ? -41.798 -47.205 48.189 1.00 69.00 1066 LYS A CA 1
ATOM 8708 C C . LYS A 1 1066 ? -41.991 -45.994 49.098 1.00 69.00 1066 LYS A C 1
ATOM 8710 O O . LYS A 1 1066 ? -43.128 -45.636 49.364 1.00 69.00 1066 LYS A O 1
ATOM 8715 N N . ASN A 1 1067 ? -40.909 -45.401 49.598 1.00 83.94 1067 ASN A N 1
ATOM 8716 C CA . ASN A 1 1067 ? -40.957 -44.275 50.528 1.00 83.94 1067 ASN A CA 1
ATOM 8717 C C . ASN A 1 1067 ? -40.426 -43.060 49.776 1.00 83.94 1067 ASN A C 1
ATOM 8719 O O . ASN A 1 1067 ? -39.240 -43.042 49.462 1.00 83.94 1067 ASN A O 1
ATOM 8723 N N . LEU A 1 1068 ? -41.295 -42.115 49.428 1.00 86.44 1068 LEU A N 1
ATOM 8724 C CA . LEU A 1 1068 ? -40.934 -40.947 48.626 1.00 86.44 1068 LEU A CA 1
ATOM 8725 C C . LEU A 1 1068 ? -41.057 -39.672 49.453 1.00 86.44 1068 LEU A C 1
ATOM 8727 O O . LEU A 1 1068 ? -42.050 -39.492 50.156 1.00 86.44 1068 LEU A O 1
ATOM 8731 N N . CYS A 1 1069 ? -40.077 -38.790 49.309 1.00 88.50 1069 CYS A N 1
ATOM 8732 C CA . CYS A 1 1069 ? -40.171 -37.373 49.644 1.00 88.50 1069 CYS A CA 1
ATOM 8733 C C . CYS A 1 1069 ? -39.646 -36.548 48.463 1.00 88.50 1069 CYS A C 1
ATOM 8735 O O . CYS A 1 1069 ? -38.930 -37.063 47.596 1.00 88.50 1069 CYS A O 1
ATOM 8737 N N . VAL A 1 1070 ? -40.036 -35.279 48.428 1.00 89.94 1070 VAL A N 1
ATOM 8738 C CA . VAL A 1 1070 ? -39.554 -34.283 47.473 1.00 89.94 1070 VAL A CA 1
ATOM 8739 C C . VAL A 1 1070 ? -38.706 -33.271 48.240 1.00 89.94 1070 VAL A C 1
ATOM 8741 O O . VAL A 1 1070 ? -39.141 -32.797 49.288 1.00 89.94 1070 VAL A O 1
ATOM 8744 N N . LYS A 1 1071 ? -37.518 -32.938 47.735 1.00 89.69 1071 LYS A N 1
ATOM 8745 C CA . LYS A 1 1071 ? -36.775 -31.747 48.163 1.00 89.69 1071 LYS A CA 1
ATOM 8746 C C . LYS A 1 1071 ? -37.077 -30.587 47.219 1.00 89.69 1071 LYS A C 1
ATOM 8748 O O . LYS A 1 1071 ? -37.330 -30.814 46.035 1.00 89.69 1071 LYS A O 1
ATOM 8753 N N . GLY A 1 1072 ? -37.012 -29.368 47.731 1.00 88.12 1072 GLY A N 1
ATOM 8754 C CA . GLY A 1 1072 ? -36.951 -28.149 46.939 1.00 88.12 1072 GLY A CA 1
ATOM 8755 C C . GLY A 1 1072 ? -35.910 -27.201 47.519 1.00 88.12 1072 GLY A C 1
ATOM 8756 O O . GLY A 1 1072 ? -35.870 -27.013 48.736 1.00 88.12 1072 GLY A O 1
ATOM 8757 N N . TYR A 1 1073 ? -35.085 -26.617 46.658 1.00 85.88 1073 TYR A N 1
ATOM 8758 C CA . TYR A 1 1073 ? -34.136 -25.570 47.026 1.00 85.88 1073 TYR A CA 1
ATOM 8759 C C . TYR A 1 1073 ? -34.029 -24.525 45.910 1.00 85.88 1073 TYR A C 1
ATOM 8761 O O . TYR A 1 1073 ? -34.435 -24.758 44.770 1.00 85.88 1073 TYR A O 1
ATOM 8769 N N . VAL A 1 1074 ? -33.517 -23.354 46.271 1.00 75.38 1074 VAL A N 1
ATOM 8770 C CA . VAL A 1 1074 ? -33.219 -22.240 45.366 1.00 75.38 1074 VAL A CA 1
ATOM 8771 C C . VAL A 1 1074 ? -31.876 -21.665 45.810 1.00 75.38 1074 VAL A C 1
ATOM 8773 O O . VAL A 1 1074 ? -31.637 -21.532 47.015 1.00 75.38 1074 VAL A O 1
ATOM 8776 N N . GLU A 1 1075 ? -31.003 -21.359 44.855 1.00 67.19 1075 GLU A N 1
ATOM 8777 C CA . GLU A 1 1075 ? -29.704 -20.730 45.106 1.00 67.19 1075 GLU A CA 1
ATOM 8778 C C . GLU A 1 1075 ? -29.853 -19.201 45.054 1.00 67.19 1075 GLU A C 1
ATOM 8780 O O . GLU A 1 1075 ? -30.368 -18.649 44.085 1.00 67.19 1075 GLU A O 1
ATOM 8785 N N . PHE A 1 1076 ? -29.427 -18.503 46.113 1.00 60.28 1076 PHE A N 1
ATOM 8786 C CA . PHE A 1 1076 ? -29.579 -17.042 46.220 1.00 60.28 1076 PHE A CA 1
ATOM 8787 C C . PHE A 1 1076 ? -28.239 -16.297 46.168 1.00 60.28 1076 PHE A C 1
ATOM 8789 O O . PHE A 1 1076 ? -28.121 -15.261 45.512 1.00 60.28 1076 PHE A O 1
ATOM 8796 N N . GLU A 1 1077 ? -27.221 -16.849 46.830 1.00 53.22 1077 GLU A N 1
ATOM 8797 C CA . GLU A 1 1077 ? -25.821 -16.419 46.795 1.00 53.22 1077 GLU A CA 1
ATOM 8798 C C . GLU A 1 1077 ? -24.921 -17.660 46.938 1.00 53.22 1077 GLU A C 1
ATOM 8800 O O . GLU A 1 1077 ? -25.377 -18.690 47.444 1.00 53.22 1077 GLU A O 1
ATOM 8805 N N . LYS A 1 1078 ? -23.633 -17.566 46.563 1.00 41.84 1078 LYS A N 1
ATOM 8806 C CA . LYS A 1 1078 ? -22.657 -18.634 46.864 1.00 41.84 1078 LYS A CA 1
ATOM 8807 C C . LYS A 1 1078 ? -22.683 -18.943 48.372 1.00 41.84 1078 LYS A C 1
ATOM 8809 O O . LYS A 1 1078 ? -22.600 -18.026 49.185 1.00 41.84 1078 LYS A O 1
ATOM 8814 N N . ASP A 1 1079 ? -22.775 -20.230 48.700 1.00 43.47 1079 ASP A N 1
ATOM 8815 C CA . ASP A 1 1079 ? -22.876 -20.805 50.052 1.00 43.47 1079 ASP A CA 1
ATOM 8816 C C . ASP A 1 1079 ? -24.209 -20.560 50.818 1.00 43.47 1079 ASP A C 1
ATOM 8818 O O . ASP A 1 1079 ? -24.314 -20.968 51.976 1.00 43.47 1079 ASP A O 1
ATOM 8822 N N . ASN A 1 1080 ? -25.247 -19.971 50.197 1.00 52.62 1080 ASN A N 1
ATOM 8823 C CA . ASN A 1 1080 ? -26.571 -19.716 50.808 1.00 52.62 1080 ASN A CA 1
ATOM 8824 C C . ASN A 1 1080 ? -27.724 -20.463 50.087 1.00 52.62 1080 ASN A C 1
ATOM 8826 O O . ASN A 1 1080 ? -28.610 -19.850 49.485 1.00 52.62 1080 ASN A O 1
ATOM 8830 N N . GLU A 1 1081 ? -27.741 -21.795 50.182 1.00 64.25 1081 GLU A N 1
ATOM 8831 C CA . GLU A 1 1081 ? -28.885 -22.642 49.792 1.00 64.25 1081 GLU A CA 1
ATOM 8832 C C . GLU A 1 1081 ? -29.919 -22.754 50.929 1.00 64.25 1081 GLU A C 1
ATOM 8834 O O . GLU A 1 1081 ? -29.570 -23.048 52.075 1.00 64.25 1081 GLU A O 1
ATOM 8839 N N . ILE A 1 1082 ? -31.212 -22.600 50.617 1.00 72.19 1082 ILE A N 1
ATOM 8840 C CA . ILE A 1 1082 ? -32.308 -22.911 51.554 1.00 72.19 1082 ILE A CA 1
ATOM 8841 C C . ILE A 1 1082 ? -32.993 -24.212 51.109 1.00 72.19 1082 ILE A C 1
ATOM 8843 O O . ILE A 1 1082 ? -33.954 -24.184 50.343 1.00 72.19 1082 ILE A O 1
ATOM 8847 N N . GLU A 1 1083 ? -32.509 -25.359 51.595 1.00 83.31 1083 GLU A N 1
ATOM 8848 C CA . GLU A 1 1083 ? -33.143 -26.669 51.367 1.00 83.31 1083 GLU A CA 1
ATOM 8849 C C . GLU A 1 1083 ? -34.407 -26.837 52.233 1.00 83.31 1083 GLU A C 1
ATOM 8851 O O . GLU A 1 1083 ? -34.364 -26.673 53.454 1.00 83.31 1083 GLU A O 1
ATOM 8856 N N . GLN A 1 1084 ? -35.527 -27.239 51.622 1.00 88.94 1084 GLN A N 1
ATOM 8857 C CA . GLN A 1 1084 ? -36.715 -27.735 52.328 1.00 88.94 1084 GLN A CA 1
ATOM 8858 C C . GLN A 1 1084 ? -37.183 -29.075 51.752 1.00 88.94 1084 GLN A C 1
ATOM 8860 O O . GLN A 1 1084 ? -37.026 -29.362 50.565 1.00 88.94 1084 GLN A O 1
ATOM 8865 N N . VAL A 1 1085 ? -37.760 -29.928 52.604 1.00 88.12 1085 VAL A N 1
ATOM 8866 C CA . VAL A 1 1085 ? -38.072 -31.327 52.266 1.00 88.12 1085 VAL A CA 1
ATOM 8867 C C . VAL A 1 1085 ? -39.482 -31.680 52.715 1.00 88.12 1085 VAL A C 1
ATOM 8869 O O . VAL A 1 1085 ? -39.879 -31.374 53.838 1.00 88.12 1085 VAL A O 1
ATOM 8872 N N . THR A 1 1086 ? -40.254 -32.343 51.853 1.00 89.19 1086 THR A N 1
ATOM 8873 C CA . THR A 1 1086 ? -41.566 -32.864 52.242 1.00 89.19 1086 THR A CA 1
ATOM 8874 C C . THR A 1 1086 ? -41.426 -34.011 53.235 1.00 89.19 1086 THR A C 1
ATOM 8876 O O . THR A 1 1086 ? -40.451 -34.766 53.250 1.00 89.19 1086 THR A O 1
ATOM 8879 N N . ASP A 1 1087 ? -42.495 -34.247 53.981 1.00 83.81 1087 ASP A N 1
ATOM 8880 C CA . ASP A 1 1087 ? -42.699 -35.515 54.667 1.00 83.81 1087 ASP A CA 1
ATOM 8881 C C . ASP A 1 1087 ? -42.669 -36.748 53.719 1.00 83.81 1087 ASP A C 1
ATOM 8883 O O . ASP A 1 1087 ? -42.661 -36.649 52.487 1.00 83.81 1087 ASP A O 1
ATOM 8887 N N . VAL A 1 1088 ? -42.637 -37.950 54.311 1.00 83.88 1088 VAL A N 1
ATOM 8888 C CA . VAL A 1 1088 ? -42.417 -39.212 53.581 1.00 83.88 1088 VAL A CA 1
ATOM 8889 C C . VAL A 1 1088 ? -43.722 -39.969 53.320 1.00 83.88 1088 VAL A C 1
ATOM 8891 O O . VAL A 1 1088 ? -44.312 -40.550 54.237 1.00 83.88 1088 VAL A O 1
ATOM 8894 N N . HIS A 1 1089 ? -44.121 -40.057 52.051 1.00 84.06 1089 HIS A N 1
ATOM 8895 C CA . HIS A 1 1089 ? -45.223 -40.900 51.589 1.00 84.06 1089 HIS A CA 1
ATOM 8896 C C . HIS A 1 1089 ? -44.758 -42.359 51.452 1.00 84.06 1089 HIS A C 1
ATOM 8898 O O . HIS A 1 1089 ? -43.910 -42.677 50.614 1.00 84.06 1089 HIS A O 1
ATOM 8904 N N . LYS A 1 1090 ? -45.321 -43.266 52.257 1.00 78.44 1090 LYS A N 1
ATOM 8905 C CA . LYS A 1 1090 ? -44.981 -44.701 52.276 1.00 78.44 1090 LYS A CA 1
ATOM 8906 C C . LYS A 1 1090 ? -45.815 -45.484 51.248 1.00 78.44 1090 LYS A C 1
ATOM 8908 O O . LYS A 1 1090 ? -46.876 -45.040 50.820 1.00 78.44 1090 LYS A O 1
ATOM 8913 N N . ASP A 1 1091 ? -45.308 -46.646 50.838 1.00 72.88 1091 ASP A N 1
ATOM 8914 C CA . ASP A 1 1091 ? -45.907 -47.578 49.866 1.00 72.88 1091 ASP A CA 1
ATOM 8915 C C . ASP A 1 1091 ? -46.474 -46.964 48.559 1.00 72.88 1091 ASP A C 1
ATOM 8917 O O . ASP A 1 1091 ? -47.423 -47.491 47.970 1.00 72.88 1091 ASP A O 1
ATOM 8921 N N . ALA A 1 1092 ? -45.848 -45.893 48.056 1.00 72.12 1092 ALA A N 1
ATOM 8922 C CA . ALA A 1 1092 ? -46.161 -45.314 46.745 1.00 72.12 1092 ALA A CA 1
ATOM 8923 C C . ALA A 1 1092 ? -45.967 -46.340 45.605 1.00 72.12 1092 ALA A C 1
ATOM 8925 O O . ALA A 1 1092 ? -45.046 -47.160 45.650 1.00 72.12 1092 ALA A O 1
ATOM 8926 N N . LYS A 1 1093 ? -46.826 -46.284 44.575 1.00 68.88 1093 LYS A N 1
ATOM 8927 C CA . LYS A 1 1093 ? -46.787 -47.183 43.401 1.00 68.88 1093 LYS A CA 1
ATOM 8928 C C . LYS A 1 1093 ? -46.555 -46.410 42.103 1.00 68.88 1093 LYS A C 1
ATOM 8930 O O . LYS A 1 1093 ? -45.497 -46.512 41.498 1.00 68.88 1093 LYS A O 1
ATOM 8935 N N . ASP A 1 1094 ? -47.568 -45.653 41.705 1.00 77.56 1094 ASP A N 1
ATOM 8936 C CA . ASP A 1 1094 ? -47.701 -44.880 40.464 1.00 77.56 1094 ASP A CA 1
ATOM 8937 C C . ASP A 1 1094 ? -47.958 -43.385 40.740 1.00 77.56 1094 ASP A C 1
ATOM 8939 O O . ASP A 1 1094 ? -47.672 -42.525 39.905 1.00 77.56 1094 ASP A O 1
ATOM 8943 N N . THR A 1 1095 ? -48.471 -43.088 41.934 1.00 83.44 1095 THR A N 1
ATOM 8944 C CA . THR A 1 1095 ? -48.805 -41.765 42.464 1.00 83.44 1095 THR A CA 1
ATOM 8945 C C . THR A 1 1095 ? -48.359 -41.633 43.924 1.00 83.44 1095 THR A C 1
ATOM 8947 O O . THR A 1 1095 ? -48.164 -42.634 44.622 1.00 83.44 1095 THR A O 1
ATOM 8950 N N . ALA A 1 1096 ? -48.201 -40.389 44.378 1.00 85.69 1096 ALA A N 1
ATOM 8951 C CA . ALA A 1 1096 ? -48.013 -40.020 45.782 1.00 85.69 1096 ALA A CA 1
ATOM 8952 C C . ALA A 1 1096 ? -48.558 -38.602 46.015 1.00 85.69 1096 ALA A C 1
ATOM 8954 O O . ALA A 1 1096 ? -48.435 -37.760 45.127 1.00 85.69 1096 ALA A O 1
ATOM 8955 N N . VAL A 1 1097 ? -49.158 -38.323 47.174 1.00 88.56 1097 VAL A N 1
ATOM 8956 C CA . VAL A 1 1097 ? -49.749 -37.009 47.507 1.00 88.56 1097 VAL A CA 1
ATOM 8957 C C . VAL A 1 1097 ? -49.065 -36.412 48.740 1.00 88.56 1097 VAL A C 1
ATOM 8959 O O . VAL A 1 1097 ? -48.866 -37.109 49.736 1.00 88.56 1097 VAL A O 1
ATOM 8962 N N . PHE A 1 1098 ? -48.715 -35.127 48.674 1.00 89.12 1098 PHE A N 1
ATOM 8963 C CA . PHE A 1 1098 ? -47.971 -34.430 49.728 1.00 89.12 1098 PHE A CA 1
ATOM 8964 C C . PHE A 1 1098 ? -48.765 -33.273 50.337 1.00 89.12 1098 PHE A C 1
ATOM 8966 O O . PHE A 1 1098 ? -48.826 -33.186 51.559 1.00 89.12 1098 PHE A O 1
ATOM 8973 N N . ASN A 1 1099 ? -49.407 -32.440 49.505 1.00 91.25 1099 ASN A N 1
ATOM 8974 C CA . ASN A 1 1099 ? -50.085 -31.207 49.928 1.00 91.25 1099 ASN A CA 1
ATOM 8975 C C . ASN A 1 1099 ? -49.185 -30.362 50.859 1.00 91.25 1099 ASN A C 1
ATOM 8977 O O . ASN A 1 1099 ? -49.550 -30.073 51.995 1.00 91.25 1099 ASN A O 1
ATOM 8981 N N . TRP A 1 1100 ? -47.973 -30.031 50.403 1.00 91.50 1100 TRP A N 1
ATOM 8982 C CA . TRP A 1 1100 ? -46.905 -29.477 51.243 1.00 91.50 1100 TRP A CA 1
ATOM 8983 C C . TRP A 1 1100 ? -46.414 -28.121 50.727 1.00 91.50 1100 TRP A C 1
ATOM 8985 O O . TRP A 1 1100 ? -46.028 -28.025 49.564 1.00 91.50 1100 TRP A O 1
ATOM 8995 N N . ARG A 1 1101 ? -46.388 -27.085 51.577 1.00 93.38 1101 ARG A N 1
ATOM 8996 C CA . ARG A 1 1101 ? -45.837 -25.762 51.239 1.00 93.38 1101 ARG A CA 1
ATOM 8997 C C . ARG A 1 1101 ? -44.357 -25.625 51.625 1.00 93.38 1101 ARG A C 1
ATOM 8999 O O . ARG A 1 1101 ? -44.029 -25.732 52.800 1.00 93.38 1101 ARG A O 1
ATOM 9006 N N . PHE A 1 1102 ? -43.494 -25.288 50.674 1.00 92.00 1102 PHE A N 1
ATOM 9007 C CA . PHE A 1 1102 ? -42.179 -24.694 50.929 1.00 92.00 1102 PHE A CA 1
ATOM 9008 C C . PHE A 1 1102 ? -42.276 -23.163 51.018 1.00 92.00 1102 PHE A C 1
ATOM 9010 O O . PHE A 1 1102 ? -43.158 -22.550 50.405 1.00 92.00 1102 PHE A O 1
ATOM 9017 N N . LYS A 1 1103 ? -41.368 -22.549 51.780 1.00 90.12 1103 LYS A N 1
ATOM 9018 C CA . LYS A 1 1103 ? -41.293 -21.106 52.040 1.00 90.12 1103 LYS A CA 1
ATOM 9019 C C . LYS A 1 1103 ? -39.841 -20.623 52.013 1.00 90.12 1103 LYS A C 1
ATOM 9021 O O . LYS A 1 1103 ? -39.128 -20.792 52.999 1.00 90.12 1103 LYS A O 1
ATOM 9026 N N . PHE A 1 1104 ? -39.420 -19.978 50.933 1.00 87.94 1104 PHE A N 1
ATOM 9027 C CA . PHE A 1 1104 ? -38.072 -19.416 50.799 1.00 87.94 1104 PHE A CA 1
ATOM 9028 C C . PHE A 1 1104 ? -38.121 -17.889 50.968 1.00 87.94 1104 PHE A C 1
ATOM 9030 O O . PHE A 1 1104 ? -39.031 -17.251 50.439 1.00 87.94 1104 PHE A O 1
ATOM 9037 N N . ARG A 1 1105 ? -37.165 -17.292 51.694 1.00 84.75 1105 ARG A N 1
ATOM 9038 C CA . ARG A 1 1105 ? -37.011 -15.828 51.817 1.00 84.75 1105 ARG A CA 1
ATOM 9039 C C . ARG A 1 1105 ? -35.628 -15.392 51.352 1.00 84.75 1105 ARG A C 1
ATOM 9041 O O . ARG A 1 1105 ? -34.646 -16.044 51.689 1.00 84.75 1105 ARG A O 1
ATOM 9048 N N . PHE A 1 1106 ? -35.581 -14.305 50.591 1.00 77.25 1106 PHE A N 1
ATOM 9049 C CA . PHE A 1 1106 ? -34.383 -13.783 49.927 1.00 77.25 1106 PHE A CA 1
ATOM 9050 C C . PHE A 1 1106 ? -34.603 -12.319 49.511 1.00 77.25 1106 PHE A C 1
ATOM 9052 O O . PHE A 1 1106 ? -35.712 -11.794 49.632 1.00 77.25 1106 PHE A O 1
ATOM 9059 N N . LYS A 1 1107 ? -33.560 -11.673 48.979 1.00 71.94 1107 LYS A N 1
ATOM 9060 C CA . LYS A 1 1107 ? -33.614 -10.305 48.441 1.00 71.94 1107 LYS A CA 1
ATOM 9061 C C . LYS A 1 1107 ? -33.563 -10.281 46.920 1.00 71.94 1107 LYS A C 1
ATOM 9063 O O . LYS A 1 1107 ? -32.922 -11.135 46.312 1.00 71.94 1107 LYS A O 1
ATOM 9068 N N . LEU A 1 1108 ? -34.193 -9.275 46.314 1.00 63.03 1108 LEU A N 1
ATOM 9069 C CA . LEU A 1 1108 ? -34.044 -8.991 44.885 1.00 63.03 1108 LEU A CA 1
ATOM 9070 C C . LEU A 1 1108 ? -33.101 -7.802 44.625 1.00 63.03 1108 LEU A C 1
ATOM 9072 O O . LEU A 1 1108 ? -33.049 -6.885 45.440 1.00 63.03 1108 LEU A O 1
ATOM 9076 N N . PRO A 1 1109 ? -32.378 -7.782 43.486 1.00 53.38 1109 PRO A N 1
ATOM 9077 C CA . PRO A 1 1109 ? -32.278 -8.849 42.485 1.00 53.38 1109 PRO A CA 1
ATOM 9078 C C . PRO A 1 1109 ? -31.366 -10.002 42.948 1.00 53.38 1109 PRO A C 1
ATOM 9080 O O . PRO A 1 1109 ? -30.213 -9.770 43.317 1.00 53.38 1109 PRO A O 1
ATOM 9083 N N . ALA A 1 1110 ? -31.877 -11.235 42.878 1.00 54.19 1110 ALA A N 1
ATOM 9084 C CA . ALA A 1 1110 ? -31.085 -12.458 43.016 1.00 54.19 1110 ALA A CA 1
ATOM 9085 C C . ALA A 1 1110 ? -30.274 -12.722 41.731 1.00 54.19 1110 ALA A C 1
ATOM 9087 O O . ALA A 1 1110 ? -30.596 -12.175 40.674 1.00 54.19 1110 ALA A O 1
ATOM 9088 N N . PHE A 1 1111 ? -29.205 -13.519 41.828 1.00 48.38 1111 PHE A N 1
ATOM 9089 C CA . PHE A 1 1111 ? -28.317 -13.811 40.691 1.00 48.38 1111 PHE A CA 1
ATOM 9090 C C . PHE A 1 1111 ? -28.714 -15.056 39.891 1.00 48.38 1111 PHE A C 1
ATOM 9092 O O . PHE A 1 1111 ? -28.404 -15.111 38.705 1.00 48.38 1111 PHE A O 1
ATOM 9099 N N . ASP A 1 1112 ? -29.394 -16.014 40.521 1.00 55.97 1112 ASP A N 1
ATOM 9100 C CA . ASP A 1 1112 ? -29.992 -17.173 39.860 1.00 55.97 1112 ASP A CA 1
ATOM 9101 C C . ASP A 1 1112 ? -31.517 -17.139 40.061 1.00 55.97 1112 ASP A C 1
ATOM 9103 O O . ASP A 1 1112 ? -32.033 -16.536 41.009 1.00 55.97 1112 ASP A O 1
ATOM 9107 N N . SER A 1 1113 ? -32.236 -17.742 39.124 1.00 62.72 1113 SER A N 1
ATOM 9108 C CA . SER A 1 1113 ? -33.694 -17.790 39.045 1.00 62.72 1113 SER A CA 1
ATOM 9109 C C . SER A 1 1113 ? -34.239 -19.218 38.935 1.00 62.72 1113 SER A C 1
ATOM 9111 O O . SER A 1 1113 ? -35.445 -19.401 38.765 1.00 62.72 1113 SER A O 1
ATOM 9113 N N . MET A 1 1114 ? -33.386 -20.237 39.070 1.00 73.62 1114 MET A N 1
ATOM 9114 C CA . MET A 1 1114 ? -33.774 -21.644 39.014 1.00 73.62 1114 MET A CA 1
ATOM 9115 C C . MET A 1 1114 ? -34.287 -22.170 40.364 1.00 73.62 1114 MET A C 1
ATOM 9117 O O . MET A 1 1114 ? -33.588 -22.168 41.377 1.00 73.62 1114 MET A O 1
ATOM 9121 N N . LEU A 1 1115 ? -35.511 -22.705 40.367 1.00 83.81 1115 LEU A N 1
ATOM 9122 C CA . LEU A 1 1115 ? -36.047 -23.528 41.453 1.00 83.81 1115 LEU A CA 1
ATOM 9123 C C . LEU A 1 1115 ? -35.785 -25.008 41.151 1.00 83.81 1115 LEU A C 1
ATOM 9125 O O . LEU A 1 1115 ? -36.321 -25.566 40.191 1.00 83.81 1115 LEU A O 1
ATOM 9129 N N . MET A 1 1116 ? -34.990 -25.646 42.007 1.00 86.12 1116 MET A N 1
ATOM 9130 C CA . MET A 1 1116 ? -34.551 -27.030 41.856 1.00 86.12 1116 MET A CA 1
ATOM 9131 C C . MET A 1 1116 ? -35.427 -27.963 42.696 1.00 86.12 1116 MET A C 1
ATOM 9133 O O . MET A 1 1116 ? -35.601 -27.758 43.900 1.00 86.12 1116 MET A O 1
ATOM 9137 N N . ILE A 1 1117 ? -35.997 -28.996 42.068 1.00 89.19 1117 ILE A N 1
ATOM 9138 C CA . ILE A 1 1117 ? -36.902 -29.955 42.712 1.00 89.19 1117 ILE A CA 1
ATOM 9139 C C . ILE A 1 1117 ? -36.374 -31.382 42.545 1.00 89.19 1117 ILE A C 1
ATOM 9141 O O . ILE A 1 1117 ? -36.270 -31.901 41.433 1.00 89.19 1117 ILE A O 1
ATOM 9145 N N . GLU A 1 1118 ? -36.112 -32.069 43.656 1.00 90.81 1118 GLU A N 1
ATOM 9146 C CA . GLU A 1 1118 ? -35.514 -33.407 43.654 1.00 90.81 1118 GLU A CA 1
ATOM 9147 C C . GLU A 1 1118 ? -36.432 -34.483 44.250 1.00 90.81 1118 GLU A C 1
ATOM 9149 O O . GLU A 1 1118 ? -37.101 -34.271 45.261 1.00 90.81 1118 GLU A O 1
ATOM 9154 N N . LEU A 1 1119 ? -36.424 -35.690 43.676 1.00 88.38 1119 LEU A N 1
ATOM 9155 C CA . LEU A 1 1119 ? -37.226 -36.827 44.139 1.00 88.38 1119 LEU A CA 1
ATOM 9156 C C . LEU A 1 1119 ? -36.356 -37.916 44.789 1.00 88.38 1119 LEU A C 1
ATOM 9158 O O . LEU A 1 1119 ? -35.532 -38.531 44.111 1.00 88.38 1119 LEU A O 1
ATOM 9162 N N . TYR A 1 1120 ? -36.591 -38.238 46.066 1.00 87.00 1120 TYR A N 1
ATOM 9163 C CA . TYR A 1 1120 ? -35.767 -39.177 46.849 1.00 87.00 1120 TYR A CA 1
ATOM 9164 C C . TYR A 1 1120 ? -36.503 -40.455 47.281 1.00 87.00 1120 TYR A C 1
ATOM 9166 O O . TYR A 1 1120 ? -37.685 -40.429 47.625 1.00 87.00 1120 TYR A O 1
ATOM 9174 N N . ASP A 1 1121 ? -35.778 -41.583 47.356 1.00 84.88 1121 ASP A N 1
ATOM 9175 C CA . ASP A 1 1121 ? -36.196 -42.736 48.170 1.00 84.88 1121 ASP A CA 1
ATOM 9176 C C . ASP A 1 1121 ? -35.730 -42.541 49.620 1.00 84.88 1121 ASP A C 1
ATOM 9178 O O . ASP A 1 1121 ? -34.591 -42.865 49.970 1.00 84.88 1121 ASP A O 1
ATOM 9182 N N . ALA A 1 1122 ? -36.634 -42.051 50.469 1.00 78.06 1122 ALA A N 1
ATOM 9183 C CA . ALA A 1 1122 ? -36.364 -41.653 51.852 1.00 78.06 1122 ALA A CA 1
ATOM 9184 C C . ALA A 1 1122 ? -35.875 -42.794 52.770 1.00 78.06 1122 ALA A C 1
ATOM 9186 O O . ALA A 1 1122 ? -35.471 -42.550 53.903 1.00 78.06 1122 ALA A O 1
ATOM 9187 N N . LYS A 1 1123 ? -35.926 -44.059 52.319 1.00 76.69 1123 LYS A N 1
ATOM 9188 C CA . LYS A 1 1123 ? -35.381 -45.212 53.062 1.00 76.69 1123 LYS A CA 1
ATOM 9189 C C . LYS A 1 1123 ? -33.992 -45.645 52.575 1.00 76.69 1123 LYS A C 1
ATOM 9191 O O . LYS A 1 1123 ? -33.325 -46.414 53.266 1.00 76.69 1123 LYS A O 1
ATOM 9196 N N . LYS A 1 1124 ? -33.570 -45.212 51.386 1.00 75.50 1124 LYS A N 1
ATOM 9197 C CA . LYS A 1 1124 ? -32.255 -45.543 50.810 1.00 75.50 1124 LYS A CA 1
ATOM 9198 C C . LYS A 1 1124 ? -31.308 -44.345 50.722 1.00 75.50 1124 LYS A C 1
ATOM 9200 O O . LYS A 1 1124 ? -30.195 -44.542 50.253 1.00 75.50 1124 LYS A O 1
ATOM 9205 N N . ASP A 1 1125 ? -31.784 -43.161 51.111 1.00 78.81 1125 ASP A N 1
ATOM 9206 C CA . ASP A 1 1125 ? -31.121 -41.865 50.938 1.00 78.81 1125 ASP A CA 1
ATOM 9207 C C . ASP A 1 1125 ? -30.545 -41.698 49.523 1.00 78.81 1125 ASP A C 1
ATOM 9209 O O . ASP A 1 1125 ? -29.343 -41.590 49.292 1.00 78.81 1125 ASP A O 1
ATOM 9213 N N . LYS A 1 1126 ? -31.433 -41.850 48.531 1.00 82.56 1126 LYS A N 1
ATOM 9214 C CA . LYS A 1 1126 ? -31.035 -41.951 47.128 1.00 82.56 1126 LYS A CA 1
ATOM 9215 C C . LYS A 1 1126 ? -31.943 -41.132 46.225 1.00 82.56 1126 LYS A C 1
ATOM 9217 O O . LYS A 1 1126 ? -33.114 -41.482 46.047 1.00 82.56 1126 LYS A O 1
ATOM 9222 N N . LEU A 1 1127 ? -31.345 -40.134 45.580 1.00 85.69 1127 LEU A N 1
ATOM 9223 C CA . LEU A 1 1127 ? -31.919 -39.383 44.470 1.00 85.69 1127 LEU A CA 1
ATOM 9224 C C . LEU A 1 1127 ? -32.399 -40.329 43.354 1.00 85.69 1127 LEU A C 1
ATOM 9226 O O . LEU A 1 1127 ? -31.732 -41.311 42.984 1.00 85.69 1127 LEU A O 1
ATOM 9230 N N . LEU A 1 1128 ? -33.595 -40.063 42.841 1.00 84.31 1128 LEU A N 1
ATOM 9231 C CA . LEU A 1 1128 ? -34.257 -40.818 41.777 1.00 84.31 1128 LEU A CA 1
ATOM 9232 C C . LEU A 1 1128 ? -34.292 -40.020 40.469 1.00 84.31 1128 LEU A C 1
ATOM 9234 O O . LEU A 1 1128 ? -34.091 -40.609 39.403 1.00 84.31 1128 LEU A O 1
ATOM 9238 N N . GLY A 1 1129 ? -34.504 -38.708 40.571 1.00 85.50 1129 GLY A N 1
ATOM 9239 C CA . GLY A 1 1129 ? -34.539 -37.766 39.460 1.00 85.50 1129 GLY A CA 1
ATOM 9240 C C . GLY A 1 1129 ? -34.809 -36.332 39.917 1.00 85.50 1129 GLY A C 1
ATOM 9241 O O . GLY A 1 1129 ? -35.217 -36.128 41.063 1.00 85.50 1129 GLY A O 1
ATOM 9242 N N . THR A 1 1130 ? -34.594 -35.379 39.014 1.00 89.19 1130 THR A N 1
ATOM 9243 C CA . THR A 1 1130 ? -34.730 -33.930 39.231 1.00 89.19 1130 THR A CA 1
ATOM 9244 C C . THR A 1 1130 ? -35.759 -33.314 38.280 1.00 89.19 1130 THR A C 1
ATOM 9246 O O . THR A 1 1130 ? -36.202 -33.948 37.311 1.00 89.19 1130 THR A O 1
ATOM 9249 N N . ALA A 1 1131 ? -36.177 -32.095 38.600 1.00 87.12 1131 ALA A N 1
ATOM 9250 C CA . ALA A 1 1131 ? -36.988 -31.221 37.775 1.00 87.12 1131 ALA A CA 1
ATOM 9251 C C . ALA A 1 1131 ? -36.608 -29.767 38.075 1.00 87.12 1131 ALA A C 1
ATOM 9253 O O . ALA A 1 1131 ? -36.716 -29.320 39.217 1.00 87.12 1131 ALA A O 1
ATOM 9254 N N . ASP A 1 1132 ? -36.205 -29.046 37.036 1.00 83.62 1132 ASP A N 1
ATOM 9255 C CA . ASP A 1 1132 ? -35.559 -27.743 37.160 1.00 83.62 1132 ASP A CA 1
ATOM 9256 C C . ASP A 1 1132 ? -36.508 -26.690 36.565 1.00 83.62 1132 ASP A C 1
ATOM 9258 O O . ASP A 1 1132 ? -37.105 -26.915 35.504 1.00 83.62 1132 ASP A O 1
ATOM 9262 N N . ILE A 1 1133 ? -36.736 -25.585 37.279 1.00 82.19 1133 ILE A N 1
ATOM 9263 C CA . ILE A 1 1133 ? -37.829 -24.646 36.992 1.00 82.19 1133 ILE A CA 1
ATOM 9264 C C . ILE A 1 1133 ? -37.273 -23.231 36.869 1.00 82.19 1133 ILE A C 1
ATOM 9266 O O . ILE A 1 1133 ? -36.922 -22.616 37.871 1.00 82.19 1133 ILE A O 1
ATOM 9270 N N . ASP A 1 1134 ? -37.251 -22.711 35.645 1.00 73.31 1134 ASP A N 1
ATOM 9271 C CA . ASP A 1 1134 ? -36.927 -21.312 35.370 1.00 73.31 1134 ASP A CA 1
ATOM 9272 C C . ASP A 1 1134 ? -38.045 -20.392 35.897 1.00 73.31 1134 ASP A C 1
ATOM 9274 O O . ASP A 1 1134 ? -39.219 -20.548 35.542 1.00 73.31 1134 ASP A O 1
ATOM 9278 N N . LEU A 1 1135 ? -37.681 -19.446 36.766 1.00 72.94 1135 LEU A N 1
ATOM 9279 C CA . LEU A 1 1135 ? -38.566 -18.416 37.305 1.00 72.94 1135 LEU A CA 1
ATOM 9280 C C . LEU A 1 1135 ? -38.298 -17.018 36.708 1.00 72.94 1135 LEU A C 1
ATOM 9282 O O . LEU A 1 1135 ? -38.843 -16.049 37.226 1.00 72.94 1135 LEU A O 1
ATOM 9286 N N . ASN A 1 1136 ? -37.491 -16.853 35.654 1.00 65.50 1136 ASN A N 1
ATOM 9287 C CA . ASN A 1 1136 ? -37.133 -15.542 35.084 1.00 65.50 1136 ASN A CA 1
ATOM 9288 C C . ASN A 1 1136 ? -38.356 -14.669 34.761 1.00 65.50 1136 ASN A C 1
ATOM 9290 O O . ASN A 1 1136 ? -38.454 -13.553 35.269 1.00 65.50 1136 ASN A O 1
ATOM 9294 N N . ASP A 1 1137 ? -39.324 -15.179 33.991 1.00 63.97 1137 ASP A N 1
ATOM 9295 C CA . ASP A 1 1137 ? -40.564 -14.447 33.665 1.00 63.97 1137 ASP A CA 1
ATOM 9296 C C . ASP A 1 1137 ? -41.332 -14.021 34.933 1.00 63.97 1137 ASP A C 1
ATOM 9298 O O . ASP A 1 1137 ? -41.883 -12.923 35.016 1.00 63.97 1137 ASP A O 1
ATOM 9302 N N . PHE A 1 1138 ? -41.322 -14.886 35.949 1.00 67.62 1138 PHE A N 1
ATOM 9303 C CA . PHE A 1 1138 ? -42.005 -14.715 37.230 1.00 67.62 1138 PHE A CA 1
ATOM 9304 C C . PHE A 1 1138 ? -41.303 -13.675 38.125 1.00 67.62 1138 PHE A C 1
ATOM 9306 O O . PHE A 1 1138 ? -41.960 -12.815 38.711 1.00 67.62 1138 PHE A O 1
ATOM 9313 N N . TYR A 1 1139 ? -39.967 -13.676 38.165 1.00 69.25 1139 TYR A N 1
ATOM 9314 C CA . TYR A 1 1139 ? -39.155 -12.643 38.812 1.00 69.25 1139 TYR A CA 1
ATOM 9315 C C . TYR A 1 1139 ? -39.292 -11.281 38.122 1.00 69.25 1139 TYR A C 1
ATOM 9317 O O . TYR A 1 1139 ? -39.430 -10.261 38.799 1.00 69.25 1139 TYR A O 1
ATOM 9325 N N . MET A 1 1140 ? -39.283 -11.257 36.787 1.00 61.50 1140 MET A N 1
ATOM 9326 C CA . MET A 1 1140 ? -39.411 -10.031 35.994 1.00 61.50 1140 MET A CA 1
ATOM 9327 C C . MET A 1 1140 ? -40.791 -9.384 36.149 1.00 61.50 1140 MET A C 1
ATOM 9329 O O . MET A 1 1140 ? -40.882 -8.157 36.186 1.00 61.50 1140 MET A O 1
ATOM 9333 N N . GLU A 1 1141 ? -41.864 -10.170 36.291 1.00 67.19 1141 GLU A N 1
ATOM 9334 C CA . GLU A 1 1141 ? -43.193 -9.637 36.610 1.00 67.19 1141 GLU A CA 1
ATOM 9335 C C . GLU A 1 1141 ? -43.219 -8.984 38.003 1.00 67.19 1141 GLU A C 1
ATOM 9337 O O . GLU A 1 1141 ? -43.624 -7.826 38.123 1.00 67.19 1141 GLU A O 1
ATOM 9342 N N . VAL A 1 1142 ? -42.699 -9.669 39.029 1.00 67.56 1142 VAL A N 1
ATOM 9343 C CA . VAL A 1 1142 ? -42.664 -9.172 40.420 1.00 67.56 1142 VAL A CA 1
ATOM 9344 C C . VAL A 1 1142 ? -41.834 -7.891 40.561 1.00 67.56 1142 VAL A C 1
ATOM 9346 O O . VAL A 1 1142 ? -42.289 -6.940 41.199 1.00 67.56 1142 VAL A O 1
ATOM 9349 N N . GLN A 1 1143 ? -40.649 -7.818 39.937 1.00 61.38 1143 GLN A N 1
ATOM 9350 C CA . GLN A 1 1143 ? -39.824 -6.597 39.938 1.00 61.38 1143 GLN A CA 1
ATOM 9351 C C . GLN A 1 1143 ? -40.539 -5.413 39.273 1.00 61.38 1143 GLN A C 1
ATOM 9353 O O . GLN A 1 1143 ? -40.403 -4.273 39.713 1.00 61.38 1143 GLN A O 1
ATOM 9358 N N . LYS A 1 1144 ? -41.312 -5.682 38.219 1.00 57.66 1144 LYS A N 1
ATOM 9359 C CA . LYS A 1 1144 ? -42.000 -4.674 37.407 1.00 57.66 1144 LYS A CA 1
ATOM 9360 C C . LYS A 1 1144 ? -43.301 -4.166 38.032 1.00 57.66 1144 LYS A C 1
ATOM 9362 O O . LYS A 1 1144 ? -43.702 -3.042 37.738 1.00 57.66 1144 LYS A O 1
ATOM 9367 N N . SER A 1 1145 ? -43.974 -4.969 38.860 1.00 59.06 1145 SER A N 1
ATOM 9368 C CA . SER A 1 1145 ? -45.220 -4.572 39.531 1.00 59.06 1145 SER A CA 1
ATOM 9369 C C . SER A 1 1145 ? -45.063 -4.209 41.009 1.00 59.06 1145 SER A C 1
ATOM 9371 O O . SER A 1 1145 ? -46.018 -3.681 41.573 1.00 59.06 1145 SER A O 1
ATOM 9373 N N . LEU A 1 1146 ? -43.920 -4.523 41.642 1.00 58.66 1146 LEU A N 1
ATOM 9374 C CA . LEU A 1 1146 ? -43.724 -4.469 43.103 1.00 58.66 1146 LEU A CA 1
ATOM 9375 C C . LEU A 1 1146 ? -44.890 -5.132 43.860 1.00 58.66 1146 LEU A C 1
ATOM 9377 O O . LEU A 1 1146 ? -45.454 -4.569 44.794 1.00 58.66 1146 LEU A O 1
ATOM 9381 N N . GLY A 1 1147 ? -45.298 -6.319 43.404 1.00 60.47 1147 GLY A N 1
ATOM 9382 C CA . GLY A 1 1147 ? -46.532 -6.953 43.861 1.00 60.47 1147 GLY A CA 1
ATOM 9383 C C . GLY A 1 1147 ? -46.589 -8.452 43.592 1.00 60.47 1147 GLY A C 1
ATOM 9384 O O . GLY A 1 1147 ? -45.645 -9.049 43.080 1.00 60.47 1147 GLY A O 1
ATOM 9385 N N . ILE A 1 1148 ? -47.715 -9.053 43.971 1.00 70.19 1148 ILE A N 1
ATOM 9386 C CA . ILE A 1 1148 ? -47.898 -10.506 43.987 1.00 70.19 1148 ILE A CA 1
ATOM 9387 C C . ILE A 1 1148 ? -48.036 -11.060 42.564 1.00 70.19 1148 ILE A C 1
ATOM 9389 O O . ILE A 1 1148 ? -49.008 -10.747 41.876 1.00 70.19 1148 ILE A O 1
ATOM 9393 N N . SER A 1 1149 ? -47.134 -11.965 42.175 1.00 77.88 1149 SER A N 1
ATOM 9394 C CA . SER A 1 1149 ? -47.344 -12.880 41.042 1.00 77.88 1149 SER A CA 1
ATOM 9395 C C . SER A 1 1149 ? -47.611 -14.307 41.538 1.00 77.88 1149 SER A C 1
ATOM 9397 O O . SER A 1 1149 ? -47.189 -14.700 42.633 1.00 77.88 1149 SER A O 1
ATOM 9399 N N . SER A 1 1150 ? -48.304 -15.108 40.719 1.00 78.44 1150 SER A N 1
ATOM 9400 C CA . SER A 1 1150 ? -48.576 -16.527 40.977 1.00 78.44 1150 SER A CA 1
ATOM 9401 C C . SER A 1 1150 ? -48.341 -17.405 39.743 1.00 78.44 1150 SER A C 1
ATOM 9403 O O . SER A 1 1150 ? -49.058 -17.283 38.748 1.00 78.44 1150 SER A O 1
ATOM 9405 N N . LEU A 1 1151 ? -47.412 -18.359 39.844 1.00 80.25 1151 LEU A N 1
ATOM 9406 C CA . LEU A 1 1151 ? -47.259 -19.457 38.895 1.00 80.25 1151 LEU A CA 1
ATOM 9407 C C . LEU A 1 1151 ? -48.432 -20.440 39.086 1.00 80.25 1151 LEU A C 1
ATOM 9409 O O . LEU A 1 1151 ? -48.529 -21.079 40.143 1.00 80.25 1151 LEU A O 1
ATOM 9413 N N . PRO A 1 1152 ? -49.327 -20.601 38.092 1.00 83.38 1152 PRO A N 1
ATOM 9414 C CA . PRO A 1 1152 ? -50.519 -21.423 38.244 1.00 83.38 1152 PRO A CA 1
ATOM 9415 C C . PRO A 1 1152 ? -50.181 -22.910 38.400 1.00 83.38 1152 PRO A C 1
ATOM 9417 O O . PRO A 1 1152 ? -49.121 -23.393 37.993 1.00 83.38 1152 PRO A O 1
ATOM 9420 N N . ARG A 1 1153 ? -51.138 -23.659 38.957 1.00 87.75 1153 ARG A N 1
ATOM 9421 C CA . ARG A 1 1153 ? -51.000 -25.081 39.290 1.00 87.75 1153 ARG A CA 1
ATOM 9422 C C . ARG A 1 1153 ? -50.730 -25.965 38.062 1.00 87.75 1153 ARG A C 1
ATOM 9424 O O . ARG A 1 1153 ? -51.652 -26.405 37.371 1.00 87.75 1153 ARG A O 1
ATOM 9431 N N . THR A 1 1154 ? -49.463 -26.275 37.824 1.00 87.50 1154 THR A N 1
ATOM 9432 C CA . THR A 1 1154 ? -48.915 -26.866 36.593 1.00 87.50 1154 THR A CA 1
ATOM 9433 C C . THR A 1 1154 ? -48.354 -28.273 36.825 1.00 87.50 1154 THR A C 1
ATOM 9435 O O . THR A 1 1154 ? -48.193 -28.721 37.959 1.00 87.50 1154 THR A O 1
ATOM 9438 N N . TRP A 1 1155 ? -48.109 -29.016 35.737 1.00 90.19 1155 TRP A N 1
ATOM 9439 C CA . TRP A 1 1155 ? -47.479 -30.343 35.766 1.00 90.19 1155 TRP A CA 1
ATOM 9440 C C . TRP A 1 1155 ? -46.111 -30.296 35.092 1.00 90.19 1155 TRP A C 1
ATOM 9442 O O . TRP A 1 1155 ? -46.029 -30.076 33.885 1.00 90.19 1155 TRP A O 1
ATOM 9452 N N . ILE A 1 1156 ? -45.066 -30.586 35.858 1.00 88.69 1156 ILE A N 1
ATOM 9453 C CA . ILE A 1 1156 ? -43.669 -30.564 35.420 1.00 88.69 1156 ILE A CA 1
ATOM 9454 C C . ILE A 1 1156 ? -43.146 -32.006 35.316 1.00 88.69 1156 ILE A C 1
ATOM 9456 O O . ILE A 1 1156 ? -43.569 -32.901 36.055 1.00 88.69 1156 ILE A O 1
ATOM 9460 N N . ASN A 1 1157 ? -42.282 -32.258 34.333 1.00 90.25 1157 ASN A N 1
ATOM 9461 C CA . ASN A 1 1157 ? -41.652 -33.560 34.101 1.00 90.25 1157 ASN A CA 1
ATOM 9462 C C . ASN A 1 1157 ? -40.483 -33.773 35.074 1.00 90.25 1157 ASN A C 1
ATOM 9464 O O . ASN A 1 1157 ? -39.726 -32.842 35.306 1.00 90.25 1157 ASN A O 1
ATOM 9468 N N . VAL A 1 1158 ? -40.308 -34.999 35.577 1.00 87.12 1158 VAL A N 1
ATOM 9469 C CA . VAL A 1 1158 ? -39.156 -35.387 36.411 1.00 87.12 1158 VAL A CA 1
ATOM 9470 C C . VAL A 1 1158 ? -38.315 -36.417 35.652 1.00 87.12 1158 VAL A C 1
ATOM 9472 O O . VAL A 1 1158 ? -38.846 -37.455 35.236 1.00 87.12 1158 VAL A O 1
ATOM 9475 N N . TYR A 1 1159 ? -37.020 -36.153 35.477 1.00 85.88 1159 TYR A N 1
ATOM 9476 C CA . TYR A 1 1159 ? -36.089 -36.965 34.675 1.00 85.88 1159 TYR A CA 1
ATOM 9477 C C . TYR A 1 1159 ? -35.049 -37.665 35.556 1.00 85.88 1159 TYR A C 1
ATOM 9479 O O . TYR A 1 1159 ? -34.703 -37.165 36.623 1.00 85.88 1159 TYR A O 1
ATOM 9487 N N . SER A 1 1160 ? -34.549 -38.842 35.160 1.00 81.31 1160 SER A N 1
ATOM 9488 C CA . SER A 1 1160 ? -33.561 -39.561 35.979 1.00 81.31 1160 SER A CA 1
ATOM 9489 C C . SER A 1 1160 ? -32.136 -39.039 35.797 1.00 81.31 1160 SER A C 1
ATOM 9491 O O . SER A 1 1160 ? -31.614 -39.037 34.685 1.00 81.31 1160 SER A O 1
ATOM 9493 N N . THR A 1 1161 ? -31.447 -38.765 36.908 1.00 68.25 1161 THR A N 1
ATOM 9494 C CA . THR A 1 1161 ? -30.038 -38.317 36.985 1.00 68.25 1161 THR A CA 1
ATOM 9495 C C . THR A 1 1161 ? -28.992 -39.387 36.619 1.00 68.25 1161 THR A C 1
ATOM 9497 O O . THR A 1 1161 ? -27.864 -39.384 37.114 1.00 68.25 1161 THR A O 1
ATOM 9500 N N . LYS A 1 1162 ? -29.367 -40.365 35.789 1.00 66.62 1162 LYS A N 1
ATOM 9501 C CA . LYS A 1 1162 ? -28.494 -41.452 35.313 1.00 66.62 1162 LYS A CA 1
ATOM 9502 C C . LYS A 1 1162 ? -28.678 -41.772 33.838 1.00 66.62 1162 LYS A C 1
ATOM 9504 O O . LYS A 1 1162 ? -27.689 -41.999 33.155 1.00 66.62 1162 LYS A O 1
ATOM 9509 N N . ASP A 1 1163 ? -29.932 -41.809 33.399 1.00 70.50 1163 ASP A N 1
ATOM 9510 C CA . ASP A 1 1163 ? -30.328 -42.347 32.096 1.00 70.50 1163 ASP A CA 1
ATOM 9511 C C . ASP A 1 1163 ? -31.188 -41.344 31.288 1.00 70.50 1163 ASP A C 1
ATOM 9513 O O . ASP A 1 1163 ? -31.728 -41.712 30.250 1.00 70.50 1163 ASP A O 1
ATOM 9517 N N . GLU A 1 1164 ? -31.393 -40.120 31.803 1.00 71.12 1164 GLU A N 1
ATOM 9518 C CA . GLU A 1 1164 ? -32.265 -39.037 31.285 1.00 71.12 1164 GLU A CA 1
ATOM 9519 C C . GLU A 1 1164 ? -33.747 -39.408 31.028 1.00 71.12 1164 GLU A C 1
ATOM 9521 O O . GLU A 1 1164 ? -34.573 -38.545 30.729 1.00 71.12 1164 GLU A O 1
ATOM 9526 N N . GLU A 1 1165 ? -34.146 -40.670 31.220 1.00 79.94 1165 GLU A N 1
ATOM 9527 C CA . GLU A 1 1165 ? -35.532 -41.111 31.057 1.00 79.94 1165 GLU A CA 1
ATOM 9528 C C . GLU A 1 1165 ? -36.507 -40.344 31.972 1.00 79.94 1165 GLU A C 1
ATOM 9530 O O . GLU A 1 1165 ? -36.263 -40.142 33.165 1.00 79.94 1165 GLU A O 1
ATOM 9535 N N . LEU A 1 1166 ? -37.678 -39.998 31.424 1.00 85.31 1166 LEU A N 1
ATOM 9536 C CA . LEU A 1 1166 ? -38.816 -39.460 32.174 1.00 85.31 1166 LEU A CA 1
ATOM 9537 C C . LEU A 1 1166 ? -39.323 -40.495 33.196 1.00 85.31 1166 LEU A C 1
ATOM 9539 O O . LEU A 1 1166 ? -39.980 -41.475 32.821 1.00 85.31 1166 LEU A O 1
ATOM 9543 N N . ILE A 1 1167 ? -39.071 -40.255 34.486 1.00 85.81 1167 ILE A N 1
ATOM 9544 C CA . ILE A 1 1167 ? -39.459 -41.165 35.578 1.00 85.81 1167 ILE A CA 1
ATOM 9545 C C . ILE A 1 1167 ? -40.845 -40.884 36.157 1.00 85.81 1167 ILE A C 1
ATOM 9547 O O . ILE A 1 1167 ? -41.396 -41.760 36.824 1.00 85.81 1167 ILE A O 1
ATOM 9551 N N . GLY A 1 1168 ? -41.411 -39.700 35.917 1.00 88.38 1168 GLY A N 1
ATOM 9552 C CA . GLY A 1 1168 ? -42.741 -39.311 36.384 1.00 88.38 1168 GLY A CA 1
ATOM 9553 C C . GLY A 1 1168 ? -43.037 -37.833 36.142 1.00 88.38 1168 GLY A C 1
ATOM 9554 O O . GLY A 1 1168 ? -42.313 -37.150 35.416 1.00 88.38 1168 GLY A O 1
ATOM 9555 N N . LYS A 1 1169 ? -44.113 -37.335 36.752 1.00 91.12 1169 LYS A N 1
ATOM 9556 C CA . LYS A 1 1169 ? -44.489 -35.915 36.747 1.00 91.12 1169 LYS A CA 1
ATOM 9557 C C . LYS A 1 1169 ? -44.858 -35.443 38.148 1.00 91.12 1169 LYS A C 1
ATOM 9559 O O . LYS A 1 1169 ? -45.486 -36.192 38.899 1.00 91.12 1169 LYS A O 1
ATOM 9564 N N . ILE A 1 1170 ? -44.528 -34.196 38.461 1.00 92.38 1170 ILE A N 1
ATOM 9565 C CA . ILE A 1 1170 ? -44.890 -33.511 39.705 1.00 92.38 1170 ILE A CA 1
ATOM 9566 C C . ILE A 1 1170 ? -45.888 -32.387 39.421 1.00 92.38 1170 ILE A C 1
ATOM 9568 O O . ILE A 1 1170 ? -45.820 -31.746 38.373 1.00 92.38 1170 ILE A O 1
ATOM 9572 N N . GLN A 1 1171 ? -46.844 -32.175 40.326 1.00 93.50 1171 GLN A N 1
ATOM 9573 C CA . GLN A 1 1171 ? -47.778 -31.055 40.269 1.00 93.50 1171 GLN A CA 1
ATOM 9574 C C . GLN A 1 1171 ? -47.377 -29.989 41.291 1.00 93.50 1171 GLN A C 1
ATOM 9576 O O . GLN A 1 1171 ? -47.380 -30.266 42.495 1.00 93.50 1171 GLN A O 1
ATOM 9581 N N . LEU A 1 1172 ? -47.066 -28.792 40.794 1.00 92.19 1172 LEU A N 1
ATOM 9582 C CA . LEU A 1 1172 ? -46.553 -27.650 41.555 1.00 92.19 1172 LEU A CA 1
ATOM 9583 C C . LEU A 1 1172 ? -47.403 -26.400 41.301 1.00 92.19 1172 LEU A C 1
ATOM 9585 O O . LEU A 1 1172 ? -48.165 -26.341 40.340 1.00 92.19 1172 LEU A O 1
ATOM 9589 N N . GLU A 1 1173 ? -47.292 -25.429 42.196 1.00 91.38 1173 GLU A N 1
ATOM 9590 C CA . GLU A 1 1173 ? -47.973 -24.128 42.193 1.00 91.38 1173 GLU A CA 1
ATOM 9591 C C . GLU A 1 1173 ? -47.106 -23.182 43.032 1.00 91.38 1173 GLU A C 1
ATOM 9593 O O . GLU A 1 1173 ? -46.537 -23.639 44.026 1.00 91.38 1173 GLU A O 1
ATOM 9598 N N . ALA A 1 1174 ? -46.953 -21.911 42.657 1.00 89.12 1174 ALA A N 1
ATOM 9599 C CA . ALA A 1 1174 ? -46.113 -20.985 43.423 1.00 89.12 1174 ALA A CA 1
ATOM 9600 C C . ALA A 1 1174 ? -46.654 -19.552 43.431 1.00 89.12 1174 ALA A C 1
ATOM 9602 O O . ALA A 1 1174 ? -47.357 -19.136 42.516 1.00 89.12 1174 ALA A O 1
ATOM 9603 N N . SER A 1 1175 ? -46.299 -18.781 44.456 1.00 88.31 1175 SER A N 1
ATOM 9604 C CA . SER A 1 1175 ? -46.612 -17.353 44.571 1.00 88.31 1175 SER A CA 1
ATOM 9605 C C . SER A 1 1175 ? -45.475 -16.617 45.268 1.00 88.31 1175 SER A C 1
ATOM 9607 O O . SER A 1 1175 ? -44.926 -17.140 46.240 1.00 88.31 1175 SER A O 1
ATOM 9609 N N . MET A 1 1176 ? -45.156 -15.409 44.817 1.00 85.88 1176 MET A N 1
ATOM 9610 C CA . MET A 1 1176 ? -44.111 -14.569 45.405 1.00 85.88 1176 MET A CA 1
ATOM 9611 C C . MET A 1 1176 ? -44.728 -13.270 45.919 1.00 85.88 1176 MET A C 1
ATOM 9613 O O . MET A 1 1176 ? -45.544 -12.664 45.229 1.00 85.88 1176 MET A O 1
ATOM 9617 N N . LEU A 1 1177 ? -44.366 -12.874 47.138 1.00 84.81 1177 LEU A N 1
ATOM 9618 C CA . LEU A 1 1177 ? -44.866 -11.674 47.812 1.00 84.81 1177 LEU A CA 1
ATOM 9619 C C . LEU A 1 1177 ? -43.699 -10.867 48.384 1.00 84.81 1177 LEU A C 1
ATOM 9621 O O . LEU A 1 1177 ? -42.650 -11.439 48.687 1.00 84.81 1177 LEU A O 1
ATOM 9625 N N . LEU A 1 1178 ? -43.901 -9.567 48.605 1.00 82.69 1178 LEU A N 1
ATOM 9626 C CA . LEU A 1 1178 ? -43.028 -8.777 49.476 1.00 82.69 1178 LEU A CA 1
ATOM 9627 C C . LEU A 1 1178 ? -43.005 -9.402 50.880 1.00 82.69 1178 LEU A C 1
ATOM 9629 O O . LEU A 1 1178 ? -44.018 -9.929 51.347 1.00 82.69 1178 LEU A O 1
ATOM 9633 N N . ALA A 1 1179 ? -41.869 -9.339 51.577 1.00 81.25 1179 ALA A N 1
ATOM 9634 C CA . ALA A 1 1179 ? -41.767 -9.884 52.931 1.00 81.25 1179 ALA A CA 1
ATOM 9635 C C . ALA A 1 1179 ? -42.737 -9.196 53.909 1.00 81.25 1179 ALA A C 1
ATOM 9637 O O . ALA A 1 1179 ? -43.304 -9.868 54.765 1.00 81.25 1179 ALA A O 1
ATOM 9638 N N . GLU A 1 1180 ? -42.993 -7.894 53.735 1.00 81.12 1180 GLU A N 1
ATOM 9639 C CA . GLU A 1 1180 ? -43.969 -7.140 54.534 1.00 81.12 1180 GLU A CA 1
ATOM 9640 C C . GLU A 1 1180 ? -45.401 -7.675 54.346 1.00 81.12 1180 GLU A C 1
ATOM 9642 O O . GLU A 1 1180 ? -46.075 -7.975 55.333 1.00 81.12 1180 GLU A O 1
ATOM 9647 N N . ASP A 1 1181 ? -45.842 -7.901 53.102 1.00 82.38 1181 ASP A N 1
ATOM 9648 C CA . ASP A 1 1181 ? -47.135 -8.540 52.806 1.00 82.38 1181 ASP A CA 1
ATOM 9649 C C . ASP A 1 1181 ? -47.196 -9.970 53.365 1.00 82.38 1181 ASP A C 1
ATOM 9651 O O . ASP A 1 1181 ? -48.215 -10.403 53.904 1.00 82.38 1181 ASP A O 1
ATOM 9655 N N . ALA A 1 1182 ? -46.091 -10.712 53.267 1.00 83.62 1182 ALA A N 1
ATOM 9656 C CA . ALA A 1 1182 ? -45.990 -12.085 53.745 1.00 83.62 1182 ALA A CA 1
ATOM 9657 C C . ALA A 1 1182 ? -45.975 -12.212 55.281 1.00 83.62 1182 ALA A C 1
ATOM 9659 O O . ALA A 1 1182 ? -46.373 -13.261 55.794 1.00 83.62 1182 ALA A O 1
ATOM 9660 N N . ASP A 1 1183 ? -45.533 -11.177 56.001 1.00 85.06 1183 ASP A N 1
ATOM 9661 C CA . ASP A 1 1183 ? -45.586 -11.078 57.465 1.00 85.06 1183 ASP A CA 1
ATOM 9662 C C . ASP A 1 1183 ? -46.923 -10.511 57.968 1.00 85.06 1183 ASP A C 1
ATOM 9664 O O . ASP A 1 1183 ? -47.390 -10.906 59.040 1.00 85.06 1183 ASP A O 1
ATOM 9668 N N . MET A 1 1184 ? -47.584 -9.657 57.180 1.00 84.62 1184 MET A N 1
ATOM 9669 C CA . MET A 1 1184 ? -48.968 -9.227 57.415 1.00 84.62 1184 MET A CA 1
ATOM 9670 C C . MET A 1 1184 ? -49.971 -10.365 57.178 1.00 84.62 1184 MET A C 1
ATOM 9672 O O . MET A 1 1184 ? -50.933 -10.503 57.938 1.00 84.62 1184 MET A O 1
ATOM 9676 N N . ASP A 1 1185 ? -49.727 -11.217 56.175 1.00 82.75 1185 ASP A N 1
ATOM 9677 C CA . ASP A 1 1185 ? -50.541 -12.392 55.860 1.00 82.75 1185 ASP A CA 1
ATOM 9678 C C . ASP A 1 1185 ? -49.724 -13.711 55.906 1.00 82.75 1185 ASP A C 1
ATOM 9680 O O . ASP A 1 1185 ? -49.387 -14.312 54.874 1.00 82.75 1185 ASP A O 1
ATOM 9684 N N . PRO A 1 1186 ? -49.373 -14.192 57.119 1.00 86.50 1186 PRO A N 1
ATOM 9685 C CA . PRO A 1 1186 ? -48.450 -15.308 57.291 1.00 86.50 1186 PRO A CA 1
ATOM 9686 C C . PRO A 1 1186 ? -49.110 -16.669 57.056 1.00 86.50 1186 PRO A C 1
ATOM 9688 O O . PRO A 1 1186 ? -50.192 -16.961 57.571 1.00 86.50 1186 PRO A O 1
ATOM 9691 N N . VAL A 1 1187 ? -48.392 -17.541 56.345 1.00 87.38 1187 VAL A N 1
ATOM 9692 C CA . VAL A 1 1187 ? -48.722 -18.965 56.155 1.00 87.38 1187 VAL A CA 1
ATOM 9693 C C . VAL A 1 1187 ? -47.652 -19.868 56.770 1.00 87.38 1187 VAL A C 1
ATOM 9695 O O . VAL A 1 1187 ? -46.474 -19.496 56.821 1.00 87.38 1187 VAL A O 1
ATOM 9698 N N . GLY A 1 1188 ? -48.061 -21.057 57.214 1.00 84.12 1188 GLY A N 1
ATOM 9699 C CA . GLY A 1 1188 ? -47.178 -22.091 57.753 1.00 84.12 1188 GLY A CA 1
ATOM 9700 C C . GLY A 1 1188 ? -46.475 -22.922 56.673 1.00 84.12 1188 GLY A C 1
ATOM 9701 O O . GLY A 1 1188 ? -46.966 -23.066 55.547 1.00 84.12 1188 GLY A O 1
ATOM 9702 N N . GLU A 1 1189 ? -45.317 -23.477 57.037 1.00 86.44 1189 GLU A N 1
ATOM 9703 C CA . GLU A 1 1189 ? -44.563 -24.456 56.243 1.00 86.44 1189 GLU A CA 1
ATOM 9704 C C . GLU A 1 1189 ? -45.269 -25.825 56.252 1.00 86.44 1189 GLU A C 1
ATOM 9706 O O . GLU A 1 1189 ? -45.926 -26.204 57.229 1.00 86.44 1189 GLU A O 1
ATOM 9711 N N . GLY A 1 1190 ? -45.157 -26.582 55.165 1.00 86.62 1190 GLY A N 1
ATOM 9712 C CA . GLY A 1 1190 ? -45.785 -27.884 54.995 1.00 86.62 1190 GLY A CA 1
ATOM 9713 C C . GLY A 1 1190 ? -47.303 -27.806 55.096 1.00 86.62 1190 GLY A C 1
ATOM 9714 O O . GLY A 1 1190 ? -47.956 -27.280 54.197 1.00 86.62 1190 GLY A O 1
ATOM 9715 N N . ARG A 1 1191 ? -47.841 -28.343 56.196 1.00 86.31 1191 ARG A N 1
ATOM 9716 C CA . ARG A 1 1191 ? -49.269 -28.328 56.577 1.00 86.31 1191 ARG A CA 1
ATOM 9717 C C . ARG A 1 1191 ? -49.524 -27.576 57.901 1.00 86.31 1191 ARG A C 1
ATOM 9719 O O . ARG A 1 1191 ? -50.612 -27.666 58.467 1.00 86.31 1191 ARG A O 1
ATOM 9726 N N . SER A 1 1192 ? -48.512 -26.882 58.430 1.00 82.75 1192 SER A N 1
ATOM 9727 C CA . SER A 1 1192 ? -48.547 -26.235 59.751 1.00 82.75 1192 SER A CA 1
ATOM 9728 C C . SER A 1 1192 ? -49.409 -24.964 59.789 1.00 82.75 1192 SER A C 1
ATOM 9730 O O . SER A 1 1192 ? -49.747 -24.374 58.763 1.00 82.75 1192 SER A O 1
ATOM 9732 N N . GLY A 1 1193 ? -49.791 -24.538 60.997 1.00 75.50 1193 GLY A N 1
ATOM 9733 C CA . GLY A 1 1193 ? -50.527 -23.291 61.205 1.00 75.50 1193 GLY A CA 1
ATOM 9734 C C . GLY A 1 1193 ? -49.640 -22.046 61.007 1.00 75.50 1193 GLY A C 1
ATOM 9735 O O . GLY A 1 1193 ? -48.532 -22.040 61.540 1.00 75.50 1193 GLY A O 1
ATOM 9736 N N . PRO A 1 1194 ? -50.112 -20.976 60.330 1.00 86.44 1194 PRO A N 1
ATOM 9737 C CA . PRO A 1 1194 ? -51.448 -20.819 59.744 1.00 86.44 1194 PRO A CA 1
ATOM 9738 C C . PRO A 1 1194 ? -51.602 -21.565 58.407 1.00 86.44 1194 PRO A C 1
ATOM 9740 O O . PRO A 1 1194 ? -50.920 -21.262 57.429 1.00 86.44 1194 PRO A O 1
ATOM 9743 N N . ASN A 1 1195 ? -52.529 -22.525 58.349 1.00 83.94 1195 ASN A N 1
ATOM 9744 C CA . ASN A 1 1195 ? -52.763 -23.348 57.162 1.00 83.94 1195 ASN A CA 1
ATOM 9745 C C . ASN A 1 1195 ? -53.906 -22.758 56.320 1.00 83.94 1195 ASN A C 1
ATOM 9747 O O . ASN A 1 1195 ? -55.059 -23.180 56.411 1.00 83.94 1195 ASN A O 1
ATOM 9751 N N . LYS A 1 1196 ? -53.568 -21.726 55.551 1.00 82.25 1196 LYS A N 1
ATOM 9752 C CA . LYS A 1 1196 ? -54.451 -20.971 54.655 1.00 82.25 1196 LYS A CA 1
ATOM 9753 C C . LYS A 1 1196 ? -53.714 -20.666 53.347 1.00 82.25 1196 LYS A C 1
ATOM 9755 O O . LYS A 1 1196 ? -52.512 -20.905 53.259 1.00 82.25 1196 LYS A O 1
ATOM 9760 N N . ASP A 1 1197 ? -54.450 -20.190 52.349 1.00 73.62 1197 ASP A N 1
ATOM 9761 C CA . ASP A 1 1197 ? -53.936 -19.677 51.068 1.00 73.62 1197 ASP A CA 1
ATOM 9762 C C . ASP A 1 1197 ? -53.006 -20.636 50.290 1.00 73.62 1197 ASP A C 1
ATOM 9764 O O . ASP A 1 1197 ? -51.792 -20.424 50.178 1.00 73.62 1197 ASP A O 1
ATOM 9768 N N . PRO A 1 1198 ? -53.565 -21.737 49.747 1.00 84.56 1198 PRO A N 1
ATOM 9769 C CA . PRO A 1 1198 ? -54.821 -22.379 50.139 1.00 84.56 1198 PRO A CA 1
ATOM 9770 C C . PRO A 1 1198 ? -54.626 -23.240 51.410 1.00 84.56 1198 PRO A C 1
ATOM 9772 O O . PRO A 1 1198 ? -53.488 -23.535 51.790 1.00 84.56 1198 PRO A O 1
ATOM 9775 N N . PRO A 1 1199 ? -55.707 -23.676 52.084 1.00 84.44 1199 PRO A N 1
ATOM 9776 C CA . PRO A 1 1199 ? -55.608 -24.693 53.128 1.00 84.44 1199 PRO A CA 1
ATOM 9777 C C . PRO A 1 1199 ? -55.168 -26.043 52.534 1.00 84.44 1199 PRO A C 1
ATOM 9779 O O . PRO A 1 1199 ? -55.698 -26.494 51.517 1.00 84.44 1199 PRO A O 1
ATOM 9782 N N . LEU A 1 1200 ? -54.198 -26.692 53.178 1.00 88.00 1200 LEU A N 1
ATOM 9783 C CA . LEU A 1 1200 ? -53.571 -27.935 52.728 1.00 88.00 1200 LEU A CA 1
ATOM 9784 C C . LEU A 1 1200 ? -53.959 -29.111 53.635 1.00 88.00 1200 LEU A C 1
ATOM 9786 O O . LEU A 1 1200 ? -53.552 -29.180 54.795 1.00 88.00 1200 LEU A O 1
ATOM 9790 N N . GLU A 1 1201 ? -54.750 -30.041 53.100 1.00 83.56 1201 GLU A N 1
ATOM 9791 C CA . GLU A 1 1201 ? -55.244 -31.220 53.824 1.00 83.56 1201 GLU A CA 1
ATOM 9792 C C . GLU A 1 1201 ? -54.169 -32.309 53.983 1.00 83.56 1201 GLU A C 1
ATOM 9794 O O . GLU A 1 1201 ? -53.416 -32.595 53.049 1.00 83.56 1201 GLU A O 1
ATOM 9799 N N . THR A 1 1202 ? -54.145 -32.980 55.138 1.00 80.00 1202 THR A N 1
ATOM 9800 C CA . THR A 1 1202 ? -53.326 -34.179 55.387 1.00 80.00 1202 THR A CA 1
ATOM 9801 C C . THR A 1 1202 ? -53.728 -35.325 54.449 1.00 80.00 1202 THR A C 1
ATOM 9803 O O . THR A 1 1202 ? -54.871 -35.778 54.517 1.00 80.00 1202 THR A O 1
ATOM 9806 N N . PRO A 1 1203 ? -52.824 -35.853 53.600 1.00 80.44 1203 PRO A N 1
ATOM 9807 C CA . PRO A 1 1203 ? -53.164 -36.966 52.718 1.00 80.44 1203 PRO A CA 1
ATOM 9808 C C . PRO A 1 1203 ? -53.331 -38.279 53.499 1.00 80.44 1203 PRO A C 1
ATOM 9810 O O . PRO A 1 1203 ? -52.363 -38.790 54.054 1.00 80.44 1203 PRO A O 1
ATOM 9813 N N . GLU A 1 1204 ? -54.525 -38.880 53.478 1.00 67.50 1204 GLU A N 1
ATOM 9814 C CA . GLU A 1 1204 ? -54.785 -40.196 54.102 1.00 67.50 1204 GLU A CA 1
ATOM 9815 C C . GLU A 1 1204 ? -53.951 -41.336 53.474 1.00 67.50 1204 GLU A C 1
ATOM 9817 O O . GLU A 1 1204 ? -53.677 -42.361 54.101 1.00 67.50 1204 GLU A O 1
ATOM 9822 N N . ALA A 1 1205 ? -53.541 -41.174 52.213 1.00 64.25 1205 ALA A N 1
ATOM 9823 C CA . ALA A 1 1205 ? -52.770 -42.164 51.473 1.00 64.25 1205 ALA A CA 1
ATOM 9824 C C . ALA A 1 1205 ? -51.282 -42.161 51.869 1.00 64.25 1205 ALA A C 1
ATOM 9826 O O . ALA A 1 1205 ? -50.640 -41.119 51.979 1.00 64.25 1205 ALA A O 1
ATOM 9827 N N . GLY A 1 1206 ? -50.712 -43.358 52.045 1.00 64.56 1206 GLY A N 1
ATOM 9828 C CA . GLY A 1 1206 ? -49.280 -43.537 52.309 1.00 64.56 1206 GLY A CA 1
ATOM 9829 C C . GLY A 1 1206 ? -48.817 -43.137 53.715 1.00 64.56 1206 GLY A C 1
ATOM 9830 O O . GLY A 1 1206 ? -47.614 -43.156 53.983 1.00 64.56 1206 GLY A O 1
ATOM 9831 N N . ARG A 1 1207 ? -49.736 -42.802 54.629 1.00 69.62 1207 ARG A N 1
ATOM 9832 C CA . ARG A 1 1207 ? -49.435 -42.498 56.035 1.00 69.62 1207 ARG A CA 1
ATOM 9833 C C . ARG A 1 1207 ? -49.812 -43.682 56.925 1.00 69.62 1207 ARG A C 1
ATOM 9835 O O . ARG A 1 1207 ? -50.807 -44.363 56.706 1.00 69.62 1207 ARG A O 1
ATOM 9842 N N . GLY A 1 1208 ? -48.961 -43.962 57.908 1.00 56.88 1208 GLY A N 1
ATOM 9843 C CA . GLY A 1 1208 ? -49.242 -44.925 58.977 1.00 56.88 1208 GLY A CA 1
ATOM 9844 C C . GLY A 1 1208 ? -49.505 -44.188 60.288 1.00 56.88 1208 GLY A C 1
ATOM 9845 O O . GLY A 1 1208 ? -49.226 -42.995 60.368 1.00 56.88 1208 GLY A O 1
ATOM 9846 N N . PHE A 1 1209 ? -49.981 -44.906 61.311 1.00 49.59 1209 PHE A N 1
ATOM 9847 C CA . PHE A 1 1209 ? -50.281 -44.409 62.666 1.00 49.59 1209 PHE A CA 1
ATOM 9848 C C . PHE A 1 1209 ? -49.044 -43.849 63.403 1.00 49.59 1209 PHE A C 1
ATOM 9850 O O . PHE A 1 1209 ? -48.534 -44.463 64.332 1.00 49.59 1209 PHE A O 1
ATOM 9857 N N . GLN A 1 1210 ? -48.538 -42.704 62.950 1.00 51.50 1210 GLN A N 1
ATOM 9858 C CA . GLN A 1 1210 ? -47.307 -42.073 63.432 1.00 51.50 1210 GLN A CA 1
ATOM 9859 C C . GLN A 1 1210 ? -47.470 -40.549 63.591 1.00 51.50 1210 GLN A C 1
ATOM 9861 O O . GLN A 1 1210 ? -46.798 -39.947 64.418 1.00 51.50 1210 GLN A O 1
ATOM 9866 N N . GLU A 1 1211 ? -48.425 -39.928 62.885 1.00 51.12 1211 GLU A N 1
ATOM 9867 C CA . GLU A 1 1211 ? -48.826 -38.536 63.148 1.00 51.12 1211 GLU A CA 1
ATOM 9868 C C . GLU A 1 1211 ? -49.542 -38.396 64.509 1.00 51.12 1211 GLU A C 1
ATOM 9870 O O . GLU A 1 1211 ? -49.309 -37.416 65.206 1.00 51.12 1211 GLU A O 1
ATOM 9875 N N . ILE A 1 1212 ? -50.285 -39.418 64.967 1.00 50.19 1212 ILE A N 1
ATOM 9876 C CA . ILE A 1 1212 ? -50.941 -39.411 66.294 1.00 50.19 1212 ILE A CA 1
ATOM 9877 C C . ILE A 1 1212 ? -49.919 -39.373 67.450 1.00 50.19 1212 ILE A C 1
ATOM 9879 O O . ILE A 1 1212 ? -50.160 -38.709 68.455 1.00 50.19 1212 ILE A O 1
ATOM 9883 N N . GLU A 1 1213 ? -48.761 -40.038 67.328 1.00 46.66 1213 GLU A N 1
ATOM 9884 C CA . GLU A 1 1213 ? -47.694 -39.916 68.339 1.00 46.66 1213 GLU A CA 1
ATOM 9885 C C . GLU A 1 1213 ? -47.121 -38.491 68.375 1.00 46.66 1213 GLU A C 1
ATOM 9887 O O . GLU A 1 1213 ? -46.882 -37.952 69.457 1.00 46.66 1213 GLU A O 1
ATOM 9892 N N . ASN A 1 1214 ? -46.965 -37.853 67.211 1.00 51.47 1214 ASN A N 1
ATOM 9893 C CA . ASN A 1 1214 ? -46.444 -36.491 67.110 1.00 51.47 1214 ASN A CA 1
ATOM 9894 C C . ASN A 1 1214 ? -47.433 -35.440 67.646 1.00 51.47 1214 ASN A C 1
ATOM 9896 O O . ASN A 1 1214 ? -47.001 -34.536 68.356 1.00 51.47 1214 ASN A O 1
ATOM 9900 N N . GLU A 1 1215 ? -48.739 -35.573 67.383 1.00 50.72 1215 GLU A N 1
ATOM 9901 C CA . GLU A 1 1215 ? -49.775 -34.688 67.949 1.00 50.72 1215 GLU A CA 1
ATOM 9902 C C . GLU A 1 1215 ? -49.853 -34.788 69.483 1.00 50.72 1215 GLU A C 1
ATOM 9904 O O . GLU A 1 1215 ? -50.040 -33.783 70.174 1.00 50.72 1215 GLU A O 1
ATOM 9909 N N . ILE A 1 1216 ? -49.656 -35.989 70.042 1.00 50.91 1216 ILE A N 1
ATOM 9910 C CA . ILE A 1 1216 ? -49.564 -36.190 71.496 1.00 50.91 1216 ILE A CA 1
ATOM 9911 C C . ILE A 1 1216 ? -48.302 -35.512 72.058 1.00 50.91 1216 ILE A C 1
ATOM 9913 O O . ILE A 1 1216 ? -48.367 -34.867 73.108 1.00 50.91 1216 ILE A O 1
ATOM 9917 N N . TYR A 1 1217 ? -47.166 -35.610 71.358 1.00 51.19 1217 TYR A N 1
ATOM 9918 C CA . TYR A 1 1217 ? -45.915 -34.967 71.768 1.00 51.19 1217 TYR A CA 1
ATOM 9919 C C . TYR A 1 1217 ? -45.971 -33.432 71.696 1.00 51.19 1217 TYR A C 1
ATOM 9921 O O . TYR A 1 1217 ? -45.546 -32.773 72.648 1.00 51.19 1217 TYR A O 1
ATOM 9929 N N . SER A 1 1218 ? -46.532 -32.846 70.633 1.00 51.50 1218 SER A N 1
ATOM 9930 C CA . SER A 1 1218 ? -46.662 -31.386 70.522 1.00 51.50 1218 SER A CA 1
ATOM 9931 C C . SER A 1 1218 ? -47.618 -30.822 71.579 1.00 51.50 1218 SER A C 1
ATOM 9933 O O . SER A 1 1218 ? -47.298 -29.822 72.221 1.00 51.50 1218 SER A O 1
ATOM 9935 N N . ALA A 1 1219 ? -48.731 -31.509 71.863 1.00 51.81 1219 ALA A N 1
ATOM 9936 C CA . ALA A 1 1219 ? -49.648 -31.128 72.940 1.00 51.81 1219 ALA A CA 1
ATOM 9937 C C . ALA A 1 1219 ? -48.981 -31.151 74.336 1.00 51.81 1219 ALA A C 1
ATOM 9939 O O . ALA A 1 1219 ? -49.261 -30.295 75.181 1.00 51.81 1219 ALA A O 1
ATOM 9940 N N . GLU A 1 1220 ? -48.064 -32.093 74.586 1.00 52.03 1220 GLU A N 1
ATOM 9941 C CA . GLU A 1 1220 ? -47.230 -32.132 75.796 1.00 52.03 1220 GLU A CA 1
ATOM 9942 C C . GLU A 1 1220 ? -46.260 -30.937 75.890 1.00 52.03 1220 GLU A C 1
ATOM 9944 O O . GLU A 1 1220 ? -46.036 -30.405 76.985 1.00 52.03 1220 GLU A O 1
ATOM 9949 N N . GLU A 1 1221 ? -45.668 -30.506 74.773 1.00 55.28 1221 GLU A N 1
ATOM 9950 C CA . GLU A 1 1221 ? -44.745 -29.363 74.725 1.00 55.28 1221 GLU A CA 1
ATOM 9951 C C . GLU A 1 1221 ? -45.467 -28.018 74.867 1.00 55.28 1221 GLU A C 1
ATOM 9953 O O . GLU A 1 1221 ? -45.034 -27.177 75.662 1.00 55.28 1221 GLU A O 1
ATOM 9958 N N . ASP A 1 1222 ? -46.624 -27.836 74.229 1.00 58.22 1222 ASP A N 1
ATOM 9959 C CA . ASP A 1 1222 ? -47.457 -26.644 74.414 1.00 58.22 1222 ASP A CA 1
ATOM 9960 C C . ASP A 1 1222 ? -47.970 -26.519 75.856 1.00 58.22 1222 ASP A C 1
ATOM 9962 O O . ASP A 1 1222 ? -47.947 -25.431 76.442 1.00 58.22 1222 ASP A O 1
ATOM 9966 N N . LEU A 1 1223 ? -48.324 -27.635 76.506 1.00 55.56 1223 LEU A N 1
ATOM 9967 C CA . LEU A 1 1223 ? -48.647 -27.647 77.937 1.00 55.56 1223 LEU A CA 1
ATOM 9968 C C . LEU A 1 1223 ? -47.447 -27.262 78.823 1.00 55.56 1223 LEU A C 1
ATOM 9970 O O . LEU A 1 1223 ? -47.636 -26.597 79.848 1.00 55.56 1223 LEU A O 1
ATOM 9974 N N . LYS A 1 1224 ? -46.210 -27.621 78.450 1.00 58.78 1224 LYS A N 1
ATOM 9975 C CA . LYS A 1 1224 ? -44.983 -27.159 79.138 1.00 58.78 1224 LYS A CA 1
ATOM 9976 C C . LYS A 1 1224 ? -44.737 -25.663 78.887 1.00 58.78 1224 LYS A C 1
ATOM 9978 O O . LYS A 1 1224 ? -44.451 -24.931 79.839 1.00 58.78 1224 LYS A O 1
ATOM 9983 N N . SER A 1 1225 ? -44.920 -25.194 77.652 1.00 56.97 1225 SER A N 1
ATOM 9984 C CA . SER A 1 1225 ? -44.806 -23.790 77.227 1.00 56.97 1225 SER A CA 1
ATOM 9985 C C . SER A 1 1225 ? -45.780 -22.884 77.991 1.00 56.97 1225 SER A C 1
ATOM 9987 O O . SER A 1 1225 ? -45.364 -21.917 78.639 1.00 56.97 1225 SER A O 1
ATOM 9989 N N . LEU A 1 1226 ? -47.064 -23.254 78.032 1.00 60.00 1226 LEU A N 1
ATOM 9990 C CA . LEU A 1 1226 ? -48.102 -22.555 78.791 1.00 60.00 1226 LEU A CA 1
ATOM 9991 C C . LEU A 1 1226 ? -47.794 -22.533 80.292 1.00 60.00 1226 LEU A C 1
ATOM 9993 O O . LEU A 1 1226 ? -47.841 -21.465 80.901 1.00 60.00 1226 LEU A O 1
ATOM 9997 N N . ARG A 1 1227 ? -47.384 -23.659 80.896 1.00 62.53 1227 ARG A N 1
ATOM 9998 C CA . ARG A 1 1227 ? -46.977 -23.704 82.317 1.00 62.53 1227 ARG A CA 1
ATOM 9999 C C . ARG A 1 1227 ? -45.769 -22.806 82.618 1.00 62.53 1227 ARG A C 1
ATOM 10001 O O . ARG A 1 1227 ? -45.714 -22.219 83.700 1.00 62.53 1227 ARG A O 1
ATOM 10008 N N . LYS A 1 1228 ? -44.820 -22.658 81.684 1.00 62.44 1228 LYS A N 1
ATOM 10009 C CA . LYS A 1 1228 ? -43.675 -21.737 81.811 1.00 62.44 1228 LYS A CA 1
ATOM 10010 C C . LYS A 1 1228 ? -44.130 -20.274 81.753 1.00 62.44 1228 LYS A C 1
ATOM 10012 O O . LYS A 1 1228 ? -43.784 -19.508 82.650 1.00 62.44 1228 LYS A O 1
ATOM 10017 N N . LYS A 1 1229 ? -44.968 -19.907 80.774 1.00 61.56 1229 LYS A N 1
ATOM 10018 C CA . LYS A 1 1229 ? -45.560 -18.559 80.652 1.00 61.56 1229 LYS A CA 1
ATOM 10019 C C . LYS A 1 1229 ? -46.400 -18.195 81.886 1.00 61.56 1229 LYS A C 1
ATOM 10021 O O . LYS A 1 1229 ? -46.206 -17.132 82.466 1.00 61.56 1229 LYS A O 1
ATOM 10026 N N . PHE A 1 1230 ? -47.252 -19.102 82.368 1.00 64.19 1230 PHE A N 1
ATOM 10027 C CA . PHE A 1 1230 ? -48.109 -18.871 83.541 1.00 64.19 1230 PHE A CA 1
ATOM 10028 C C . PHE A 1 1230 ? -47.306 -18.639 84.834 1.00 64.19 1230 PHE A C 1
ATOM 10030 O O . PHE A 1 1230 ? -47.656 -17.773 85.634 1.00 64.19 1230 PHE A O 1
ATOM 10037 N N . ARG A 1 1231 ? -46.177 -19.342 85.021 1.00 66.62 1231 ARG A N 1
ATOM 10038 C CA . ARG A 1 1231 ? -45.242 -19.080 86.134 1.00 66.62 1231 ARG A CA 1
ATOM 10039 C C . ARG A 1 1231 ? -44.599 -17.692 86.053 1.00 66.62 1231 ARG A C 1
ATOM 10041 O O . ARG A 1 1231 ? -44.430 -17.061 87.091 1.00 66.62 1231 ARG A O 1
ATOM 10048 N N . ILE A 1 1232 ? -44.276 -17.209 84.851 1.00 70.25 1232 ILE A N 1
ATOM 10049 C CA . ILE A 1 1232 ? -43.725 -15.859 84.642 1.00 70.25 1232 ILE A CA 1
ATOM 10050 C C . ILE A 1 1232 ? -44.780 -14.790 84.964 1.00 70.25 1232 ILE A C 1
ATOM 10052 O O . ILE A 1 1232 ? -44.469 -13.841 85.677 1.00 70.25 1232 ILE A O 1
ATOM 10056 N N . TYR A 1 1233 ? -46.037 -14.971 84.542 1.00 71.94 1233 TYR A N 1
ATOM 10057 C CA . TYR A 1 1233 ? -47.124 -14.054 84.914 1.00 71.94 1233 TYR A CA 1
ATOM 10058 C C . TYR A 1 1233 ? -47.398 -14.035 86.425 1.00 71.94 1233 TYR A C 1
ATOM 10060 O O . TYR A 1 1233 ? -47.578 -12.959 86.988 1.00 71.94 1233 TYR A O 1
ATOM 10068 N N . ILE A 1 1234 ? -47.359 -15.187 87.107 1.00 73.88 1234 ILE A N 1
ATOM 10069 C CA . ILE A 1 1234 ? -47.469 -15.243 88.576 1.00 73.88 1234 ILE A CA 1
ATOM 10070 C C . ILE A 1 1234 ? -46.287 -14.525 89.248 1.00 73.88 1234 ILE A C 1
ATOM 10072 O O . ILE A 1 1234 ? -46.501 -13.768 90.191 1.00 73.88 1234 ILE A O 1
ATOM 10076 N N . ALA A 1 1235 ? -45.057 -14.707 88.757 1.00 70.69 1235 ALA A N 1
ATOM 10077 C CA . ALA A 1 1235 ? -43.887 -14.005 89.287 1.00 70.69 1235 ALA A CA 1
ATOM 10078 C C . ALA A 1 1235 ? -43.996 -12.481 89.100 1.00 70.69 1235 ALA A C 1
ATOM 10080 O O . ALA A 1 1235 ? -43.789 -11.739 90.056 1.00 70.69 1235 ALA A O 1
ATOM 10081 N N . LEU A 1 1236 ? -44.405 -12.014 87.914 1.00 73.94 1236 LEU A N 1
ATOM 10082 C CA . LEU A 1 1236 ? -44.669 -10.596 87.644 1.00 73.94 1236 LEU A CA 1
ATOM 10083 C C . LEU A 1 1236 ? -45.778 -10.037 88.544 1.00 73.94 1236 LEU A C 1
ATOM 10085 O O . LEU A 1 1236 ? -45.616 -8.955 89.098 1.00 73.94 1236 LEU A O 1
ATOM 10089 N N . PHE A 1 1237 ? -46.870 -10.776 88.747 1.00 74.19 1237 PHE A N 1
ATOM 10090 C CA . PHE A 1 1237 ? -47.965 -10.368 89.629 1.00 74.19 1237 PHE A CA 1
ATOM 10091 C C . PHE A 1 1237 ? -47.520 -10.266 91.098 1.00 74.19 1237 PHE A C 1
ATOM 10093 O O . PHE A 1 1237 ? -47.864 -9.302 91.778 1.00 74.19 1237 PHE A O 1
ATOM 10100 N N . ILE A 1 1238 ? -46.688 -11.200 91.574 1.00 77.25 1238 ILE A N 1
ATOM 10101 C CA . ILE A 1 1238 ? -46.077 -11.139 92.911 1.00 77.25 1238 ILE A CA 1
ATOM 10102 C C . ILE A 1 1238 ? -45.113 -9.948 93.021 1.00 77.25 1238 ILE A C 1
ATOM 10104 O O . ILE A 1 1238 ? -45.160 -9.231 94.018 1.00 77.25 1238 ILE A O 1
ATOM 10108 N N . CYS A 1 1239 ? -44.288 -9.680 92.004 1.00 75.25 1239 CYS A N 1
ATOM 10109 C CA . CYS A 1 1239 ? -43.431 -8.492 91.972 1.00 75.25 1239 CYS A CA 1
ATOM 10110 C C . CYS A 1 1239 ? -44.247 -7.192 91.998 1.00 75.25 1239 CYS A C 1
ATOM 10112 O O . CYS A 1 1239 ? -43.911 -6.299 92.766 1.00 75.25 1239 CYS A O 1
ATOM 10114 N N . ILE A 1 1240 ? -45.343 -7.097 91.238 1.00 77.25 1240 ILE A N 1
ATOM 10115 C CA . ILE A 1 1240 ? -46.252 -5.940 91.257 1.00 77.25 1240 ILE A CA 1
ATOM 10116 C C . ILE A 1 1240 ? -46.875 -5.766 92.647 1.00 77.25 1240 ILE A C 1
ATOM 10118 O O . ILE A 1 1240 ? -46.863 -4.656 93.173 1.00 77.25 1240 ILE A O 1
ATOM 10122 N N . ILE A 1 1241 ? -47.348 -6.847 93.283 1.00 76.56 1241 ILE A N 1
ATOM 10123 C CA . ILE A 1 1241 ? -47.851 -6.796 94.664 1.00 76.56 1241 ILE A CA 1
ATOM 10124 C C . ILE A 1 1241 ? -46.766 -6.268 95.605 1.00 76.56 1241 ILE A C 1
ATOM 10126 O O . ILE A 1 1241 ? -47.025 -5.302 96.311 1.00 76.56 1241 ILE A O 1
ATOM 10130 N N . ILE A 1 1242 ? -45.550 -6.821 95.577 1.00 75.56 1242 ILE A N 1
ATOM 10131 C CA . ILE A 1 1242 ? -44.439 -6.380 96.438 1.00 75.56 1242 ILE A CA 1
ATOM 10132 C C . ILE A 1 1242 ? -44.105 -4.899 96.193 1.00 75.56 1242 ILE A C 1
ATOM 10134 O O . ILE A 1 1242 ? -44.003 -4.132 97.150 1.00 75.56 1242 ILE A O 1
ATOM 10138 N N . CYS A 1 1243 ? -43.999 -4.471 94.933 1.00 72.31 1243 CYS A N 1
ATOM 10139 C CA . CYS A 1 1243 ? -43.728 -3.082 94.554 1.00 72.31 1243 CYS A CA 1
ATOM 10140 C C . CYS A 1 1243 ? -44.848 -2.102 94.938 1.00 72.31 1243 CYS A C 1
ATOM 10142 O O . CYS A 1 1243 ? -44.567 -0.915 95.071 1.00 72.31 1243 CYS A O 1
ATOM 10144 N N . VAL A 1 1244 ? -46.084 -2.565 95.148 1.00 73.25 1244 VAL A N 1
ATOM 10145 C CA . VAL A 1 1244 ? -47.195 -1.742 95.657 1.00 73.25 1244 VAL A CA 1
ATOM 10146 C C . VAL A 1 1244 ? -47.266 -1.784 97.188 1.00 73.25 1244 VAL A C 1
ATOM 10148 O O . VAL A 1 1244 ? -47.404 -0.742 97.825 1.00 73.25 1244 VAL A O 1
ATOM 10151 N N . THR A 1 1245 ? -47.130 -2.955 97.815 1.00 69.44 1245 THR A N 1
ATOM 10152 C CA . THR A 1 1245 ? -47.279 -3.099 99.271 1.00 69.44 1245 THR A CA 1
ATOM 10153 C C . THR A 1 1245 ? -46.079 -2.581 100.054 1.00 69.44 1245 THR A C 1
ATOM 10155 O O . THR A 1 1245 ? -46.272 -2.041 101.137 1.00 69.44 1245 THR A O 1
ATOM 10158 N N . VAL A 1 1246 ? -44.848 -2.719 99.546 1.00 69.88 1246 VAL A N 1
ATOM 10159 C CA . VAL A 1 1246 ? -43.646 -2.282 100.282 1.00 69.88 1246 VAL A CA 1
ATOM 10160 C C . VAL A 1 1246 ? -43.618 -0.758 100.479 1.00 69.88 1246 VAL A C 1
ATOM 10162 O O . VAL A 1 1246 ? -43.442 -0.343 101.624 1.00 69.88 1246 VAL A O 1
ATOM 10165 N N . PRO A 1 1247 ? -43.878 0.095 99.463 1.00 63.25 1247 PRO A N 1
ATOM 10166 C CA . PRO A 1 1247 ? -44.012 1.536 99.681 1.00 63.25 1247 PRO A CA 1
ATOM 10167 C C . PRO A 1 1247 ? -45.150 1.899 100.641 1.00 63.25 1247 PRO A C 1
ATOM 10169 O O . PRO A 1 1247 ? -44.948 2.733 101.517 1.00 63.25 1247 PRO A O 1
ATOM 10172 N N . ILE A 1 1248 ? -46.315 1.246 100.535 1.00 66.94 1248 ILE A N 1
ATOM 10173 C CA . ILE A 1 1248 ? -47.462 1.501 101.426 1.00 66.94 1248 ILE A CA 1
ATOM 10174 C C . ILE A 1 1248 ? -47.113 1.167 102.885 1.00 66.94 1248 ILE A C 1
ATOM 10176 O O . ILE A 1 1248 ? -47.415 1.953 103.780 1.00 66.94 1248 ILE A O 1
ATOM 10180 N N . VAL A 1 1249 ? -46.431 0.044 103.135 1.00 64.69 1249 VAL A N 1
ATOM 10181 C CA . VAL A 1 1249 ? -45.992 -0.345 104.485 1.00 64.69 1249 VAL A CA 1
ATOM 10182 C C . VAL A 1 1249 ? -44.924 0.613 105.022 1.00 64.69 1249 VAL A C 1
ATOM 10184 O O . VAL A 1 1249 ? -45.022 1.023 106.176 1.00 64.69 1249 VAL A O 1
ATOM 10187 N N . ILE A 1 1250 ? -43.956 1.033 104.200 1.00 63.06 1250 ILE A N 1
ATOM 10188 C CA . ILE A 1 1250 ? -42.918 1.999 104.605 1.00 63.06 1250 ILE A CA 1
ATOM 10189 C C . ILE A 1 1250 ? -43.534 3.366 104.943 1.00 63.06 1250 ILE A C 1
ATOM 10191 O O . ILE A 1 1250 ? -43.191 3.944 105.968 1.00 63.06 1250 ILE A O 1
ATOM 10195 N N . VAL A 1 1251 ? -44.496 3.850 104.150 1.00 59.19 1251 VAL A N 1
ATOM 10196 C CA . VAL A 1 1251 ? -45.232 5.104 104.416 1.00 59.19 1251 VAL A CA 1
ATOM 10197 C C . VAL A 1 1251 ? -46.166 4.994 105.635 1.00 59.19 1251 VAL A C 1
ATOM 10199 O O . VAL A 1 1251 ? -46.557 6.012 106.193 1.00 59.19 1251 VAL A O 1
ATOM 10202 N N . SER A 1 1252 ? -46.487 3.782 106.102 1.00 53.12 1252 SER A N 1
ATOM 10203 C CA . SER A 1 1252 ? -47.203 3.553 107.371 1.00 53.12 1252 SER A CA 1
ATOM 10204 C C . SER A 1 1252 ? -46.292 3.356 108.597 1.00 53.12 1252 SER A C 1
ATOM 10206 O O . SER A 1 1252 ? -46.795 3.116 109.695 1.00 53.12 1252 SER A O 1
ATOM 10208 N N . ALA A 1 1253 ? -44.968 3.422 108.415 1.00 50.34 1253 ALA A N 1
ATOM 10209 C CA . ALA A 1 1253 ? -43.954 3.162 109.442 1.00 50.34 1253 ALA A CA 1
ATOM 10210 C C . ALA A 1 1253 ? -42.968 4.337 109.648 1.00 50.34 1253 ALA A C 1
ATOM 10212 O O . ALA A 1 1253 ? -41.934 4.160 110.298 1.00 50.34 1253 ALA A O 1
ATOM 10213 N N . ILE A 1 1254 ? -43.295 5.511 109.094 1.00 44.97 1254 ILE A N 1
ATOM 10214 C CA . ILE A 1 1254 ? -42.601 6.803 109.233 1.00 44.97 1254 ILE A CA 1
ATOM 10215 C C . ILE A 1 1254 ? -43.622 7.826 109.742 1.00 44.97 1254 ILE A C 1
ATOM 10217 O O . ILE A 1 1254 ? -43.273 8.555 110.695 1.00 44.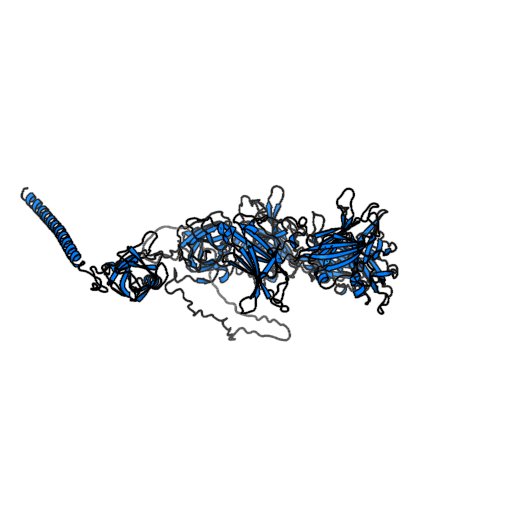97 1254 ILE A O 1
#

Foldseek 3Di:
DFDWFFKKKKKWFFKWAQADDPDDDFAFFKKKWKDWDVDIDIFDTRPRHRIDTGGDIDMDGGDTAGPVQQVDTKTKIWIWGDDPPDDTHTSFIDIDRLVVCCPDDLSKQPFAKEFGDDPRDGRIITTMMMRMDTVPRDNDDDDDPPPDDQQRQQPYPPRDPVQFFKWKKKKFWAKWQWDDDPQPQFKWKKKWKDWNRWIDIFDIHTRDRIDGRQKIFTTIGTPPGPTQWTWMWMWIDDPPDDIDTQDIDTDGDVVLQVPWFAWAKDWTAHDPVRQHTTTITIMTIHIGPPPRPTDGDMDGHDRGDHADKFKKKKWKFFFKKAQQPDQFWKKKWKDWRPDIDIADIFGDDPRMGGCAPSRTDDIDIDIFHPDLVRTGKIKMWMWTCDPNDIDTQFIDTGRSSVLAVPQLDDDFWEKDWTDFDDPVVDPPPLDSRTMITTMDIHMYTPPPPSDDDDDGDGFDWFKKKKKKFFFKKAFFDADDAQARFQKKKWKAKNNDIDIADTRGRDRIATRRDIDIDMDTAGPPNQRYMWIKMWMWGCDPPPRDIDTQFMDIDHSVVAAEDPDLQDDWAFWDKDWGHGPDPNTTMITTMHMYIYGDPDPPDDGDDDRSVVHFDWFKKKKKKFFQWWFLFFDDPPDFAWQKWKWKDWHPWPPPTDIFSNPDGPDGFRTDGRRDMDITIDTATPDLVSFIKMKIWIWGDDPPDTGTSFIDIGGCSCQDAVNCVPDDDCVVVVDDPPPPPPVVPPPPDDPDDDDDDDDDDDDDDDDDDDDDDDDDDDDDDDDDFDDDPPDGDDDDPDDDPDPDPDPDPPPPPPCPDPPPFDDDLDVLFAADEADPCVVVNLQFQWDKAFTWRADPVRDIDGRTIIIMHIHMDGPDDDDCPVSVVVSVVLVLPQKKKKKKQWFKWALQDDDPPFAFQKDKWKAAPRRPDTCPPDPRTLHRHRIDGPRDIDIDMAGPPRRQKMKTWMWGDDPPDPTHTSFIDIGRNVSLVRRPVNVVLCVVHPSSFHWYKHFTDDPPDPDTNIIITITMDIGDPVRCVVDDDRRGDDDDFFKKKKKKWFFKWAQAQDPDAFWKKKWKWDDQDVPDIDIDIFHIQGGDDGMDGFRWMDIDMGTPPGSAQKIKMWMDRPVVRDTFWIFIDGCVVVVSVCSSPVAKDKDAFDKTFTAGPPPRDGRTITTMIMMMGGVVVCVVVPQDGTQDPVQPPPRGDDDPHRDDPPVVVVVVVVVVVVVVVVVVVVVVVVVVVVVVVCVVVVVVVVVVVD

Nearest PDB structures (foldseek):
  9b8k-assembly1_A  TM=5.048E-01  e=5.213E-53  Homo sapiens
  6eel-assembly3_C  TM=7.823E-01  e=2.097E-04  Homo sapiens
  5ixc-assembly1_A  TM=4.422E-01  e=2.742E-07  Homo sapiens
  4y1t-assembly1_A  TM=7.670E-01  e=1.501E-04  Mus musculus
  3nsj-assembly1_A  TM=6.547E-01  e=7.690E-05  Mus musculus

Secondary structure (DSSP, 8-state):
----EEEEEEEEEEEEE----SSS-PPP-EEEEEEETTEEEE----TT-SSEEEEEEEEEEEEEE-HHHHHH-EEEEEEEE--TTSPPEEEEEEEEEHHHHHTSGGGEEEEEEEEEEETTEEEEEEEEEEEEEETT---PPPPPTTS--SGGGT--BT--GGG--EEEEEEEEEEEEE--TT--TT-EEEEEEEETTEEEE---EES-SS----EEEEEEEESS----EEEEEEEEE-SSSPPEEEEEEEEESTHHHHS-EEEEEEEEEETTTT-EEEEEEEEEEEEETT-SS---EEEEPPPPPPPPEEEEEEEEEEEEEE-S---S-EEEEEEETTEEEEPPPB--BTTEEE-GGG-BPPPEEEEEESSGGGPPPEEEEEEEEETTEEEEEEEEEE-HHHHHHHTTS-PPPEEEEPBP---TT-TT-------EEEEEEEEEETT-TT---PPP----EEEEEEEEEEEEEE-----STTS---EEEEEEETTEEEEPPP-TT-SS-EEEEEEEEEEEEESSHHHH--EEEEEEE--SSSS---EEEEEEEPGGGSEEPSSTTPPPPPPEEEE-B-S-SS---EEEEEEEEEE-SSTT----PPPGGGT--EEEEEEEEEEEEEESPPPBTTBPPS--EEEEEETT-S-TTEEESTT-----SS-EEEEEEEEEEEEEESSGGG--EEEEEEEEE-SS-EEEEEEEEEE-GGG-TTT-TTT--TTTTSSPSGGG-GGGTTSSS--------------------------------------BTTB------S-----PPPS---------PPPTT---SSTTS-EEEB-HHHHH----SSEEEEEEEE-TTS-EEEEEEEEEEEEEEESS----HHHHHHHHHHHS-SEEEEEEEEEEEES---TTSSPP-EEEEEEETT-S-EE------BTT-SS-EEEEEEEEEEETTTT-EEEEEEEE--TTSPPEEEEEEEEEHHHHHH-HHHHHHHHH-GGGS-EEEEEEE-TT-SSEEEEEEEEEEEEETTHHHHSPPP-PPPP--EEEEEEEEEEEEES---TT---EEEEEEEB-STT-B--EE---B-S-SS-EEEEEEEEEEEEESPS--EEEEEEEETTTTEEEEEEEEE-HHHHHHHHHHTS-EEEEEEEEEEE-TTT--EEEEEEEEEEEEEHHHHHHS---SBTPSS--SS--PPPSTT--TTHHHHHHHHHHHHHHHHHHHHHHHHHHHHHHHHHHHHHHHHHT--

Sequence (1254 aa):
MEQKQQFKLFIDILEFRNLIIGSLKDLPNPMIIVSFLSKSARTSLFPKKSSSIVMETLQMEKLMLSIDEFENEEIEIKAVHQVSLQRPLVIGTFRIKIKQVYLYLGHHLYNQWCALTNDAEINGYIRFSIAALRAGDELSFLPDKKDFVNEYDTNILGLPESAKSSIQLIVNIHRGELEMNRIQVESNTYITVSLAGTISKTKVARCTYSPEWKEKLLIPVPQPTMAHEIEIRIMITQRYANDLIIDKIAIPYMPLLAEPREHFWINIYEGEKKEIYSGRILVSIKIDEQNTDPIHQNLPAKIGVTPNIQTYIVWMEVLEIAGFGLNVPLKIQLELGKDKFESHWVEAQNQRWIWGKFGKFPEWFVDLPEDPAQLPKFIFKVIAKLDKHEKCIAVMAFNSEELVKTGAKPLKPAWKMFSNVQDKKNKNSKNNLVGSALFRLNMTAVGNVNYFRPDNFEINYKPFEVIAVALQAQGIKISDVGGLCDPFVTISINGVSKMTEIQYQCLNPQWNQIISWRIDLPENLTDCTLFQVDLWDWNEFPQENENEGVITLDPSSIKLAENFDEIPPIPSWHHLISTSEISKPKILMSFLLIPLRDKKQIIPIPSIEKILSFAACNLQILIIGTRKLQPYGLMPLKSPFVRVSASNSQASDTRIGFRQYDTKGSNHNYLEIINMKLNVLKDPEFSPCVVFKVLERATTSENLLGAISINLGKYLPWMSLGKYNYEEYAEPPKAFNMQKLKTYNQFDENSDENEEEEEVETREMDQTETDTDFILGEKLNYKIGDGVIHIDYDTVDLTFDEPEKKVYKENKQLWPGYEPPNPNRNVIEGTFEDNYGVKIPFETFQLKRLSDTGKLMITGYLRCIIRMTYDSNPDQKYLNSIIKRYKEVDTLTARFYVLSAKNLSIKDEKPPSSYVWLNSVEGIEDYRFDKRVFNENSDPLIMTCYSMKAKNPDEFYVNLSLYDKQEQRNDELIGYTEYDLEQRWFNTEYQEIKFKGLKEIPIETRDLYSGHTAMKQGEVQVWLELLTSKEAAENPEEILMQRSDTDFELRVIVWKLKDLRLKKCKNLCVKGYVEFEKDNEIEQVTDVHKDAKDTAVFNWRFKFRFKLPAFDSMLMIELYDAKKDKLLGTADIDLNDFYMEVQKSLGISSLPRTWINVYSTKDEELIGKIQLEASMLLAEDADMDPVGEGRSGPNKDPPLETPEAGRGFQEIENEIYSAEEDLKSLRKKFRIYIALFICIIICVTVPIVIVSAI

Organism: NCBI:txid1481888

pLDDT: mean 74.25, std 18.23, range [22.81, 95.31]

Radius of gyration: 47.07 Å; Cα contacts (8 Å, |Δi|>4): 2593; chains: 1; bounding box: 99×118×161 Å

Mean predicted aligned error: 22.34 Å

InterPro domains:
  IPR000008 C2 domain [PF00168] (8-113)
  IPR000008 C2 domain [PF00168] (169-267)
  IPR000008 C2 domain [PF00168] (471-559)
  IPR000008 C2 domain [PF00168] (895-986)
  IPR000008 C2 domain [PF00168] (1049-1140)
  IPR000008 C2 domain [PS50004] (1-114)
  IPR000008 C2 domain [PS50004] (150-266)
  IPR000008 C2 domain [PS50004] (445-574)
  IPR000008 C2 domain [PS50004] (1031-1149)
  IPR000008 C2 domain [SM00239] (8-110)
  IPR000008 C2 domain [SM00239] (168-265)
  IPR000008 C2 domain [SM00239] (465-567)
  IPR000008 C2 domain [SM00239] (893-993)
  IPR000008 C2 domain [SM00239] (1057-1147)
  IPR035892 C2 domain superfamily [G3DSA:2.60.40.150] (158-289)
  IPR035892 C2 domain superfamily [G3DSA:2.60.40.150] (441-591)
  IPR035892 C2 domain superfamily [G3DSA:2.60.40.150] (1011-1147)
  IPR035892 C2 domain superfamily [SSF49562] (6-130)
  IPR035892 C2 domain superfamily [SSF49562] (167-287)
  IPR035892 C2 domain superfamily [SSF49562] (461-597)

Solvent-accessible surface area (backbone atoms only — not comparable to full-atom values): 71311 Å² total; per-residue (Å²): 131,75,81,57,44,54,34,33,38,40,36,36,38,44,31,38,36,63,42,46,57,80,93,80,81,68,61,36,24,38,30,46,36,42,36,44,88,99,45,73,45,68,60,72,77,41,77,66,38,34,54,45,80,64,71,46,77,41,75,48,69,85,39,75,32,33,64,69,44,39,72,62,43,50,44,33,44,30,39,25,36,61,53,90,100,50,85,61,44,75,37,18,40,33,71,46,41,50,49,62,35,47,69,31,75,69,15,32,40,68,68,36,35,31,34,17,34,43,98,86,44,77,24,24,34,43,32,33,27,38,37,45,37,47,85,87,60,71,88,57,83,78,78,66,91,82,79,72,78,64,63,52,44,56,60,52,38,74,63,55,78,90,56,63,47,32,26,26,38,40,42,34,42,30,38,36,45,49,54,66,95,82,63,56,92,78,42,25,39,32,43,38,41,35,42,60,76,41,72,50,67,59,72,73,39,68,63,61,51,63,34,68,69,31,30,24,40,33,37,44,36,61,34,83,66,70,51,57,43,42,34,38,37,39,34,37,59,45,97,88,56,78,63,42,73,51,34,81,45,76,41,70,39,71,61,33,73,80,50,58,44,65,49,41,57,45,73,36,32,37,60,98,84,53,79,37,76,42,32,37,36,37,34,28,42,37,59,36,81,85,39,71,81,44,54,80,45,82,42,82,39,74,84,65,68,77,62,61,70,38,50,26,45,32,39,43,34,41,43,36,38,19,21,51,84,47,81,49,41,37,31,45,39,41,35,51,60,91,50,73,50,72,56,73,78,42,64,50,56,93,36,26,34,72,44,53,88,74,18,59,51,71,80,39,82,44,82,39,50,61,53,50,92,45,44,47,50,38,34,44,34,37,32,34,59,52,99,96,41,83,41,80,65,37,44,43,76,41,62,38,40,57,36,48,76,53,35,70,58,90,69,70,53,42,80,46,71,41,53,86,67,78,60,87,89,49,99,76,70,92,66,87,56,63,22,31,37,31,32,32,75,45,28,36,59,68,88,52,89,58,72,78,80,82,79,86,86,83,77,60,68,42,46,27,41,39,41,35,40,43,38,34,38,40,50,52,61,79,74,41,88,74,59,40,24,22,36,30,43,39,44,29,46,65,40,52,68,50,67,58,73,71,35,74,56,32,52,49,37,64,69,73,38,76,51,74,51,78,50,73,41,52,76,56,42,78,66,82,58,49,38,38,40,37,35,29,32,60,41,87,78,64,83,63,60,49,73,63,22,41,37,76,52,63,50,79,78,49,44,69,49,95,51,81,88,62,77,59,58,79,58,45,82,43,74,33,56,39,93,49,95,88,40,68,29,30,37,32,34,33,47,28,37,38,76,49,94,47,96,81,65,86,74,80,82,79,62,66,75,80,68,45,65,66,44,59,28,33,39,38,34,40,38,42,29,39,36,67,40,46,58,62,82,93,47,77,60,54,50,66,22,40,38,40,46,49,63,83,39,90,66,74,74,45,67,43,48,72,85,60,74,89,56,74,67,34,38,44,77,56,65,46,74,50,77,44,63,36,76,35,50,74,52,51,93,67,36,54,36,39,38,40,36,35,28,35,72,56,99,87,51,74,46,59,40,20,32,44,75,45,71,43,37,91,45,38,66,85,69,45,87,80,83,64,67,65,66,80,66,61,64,65,79,79,76,82,62,77,80,67,83,73,76,87,72,80,88,79,84,90,79,89,78,90,87,80,93,79,90,81,90,80,91,88,84,91,88,84,91,86,88,85,88,83,83,87,88,85,88,86,84,85,82,69,81,95,57,84,84,85,81,76,95,69,93,74,94,74,82,69,78,70,81,74,77,76,72,78,82,64,83,73,70,71,63,96,74,68,81,60,91,60,91,74,49,50,76,45,83,40,46,63,54,76,75,71,48,85,51,48,87,57,48,79,45,70,19,34,36,60,42,102,82,73,45,84,40,78,27,25,33,39,35,32,33,79,46,42,38,53,78,56,93,75,84,50,66,65,61,51,50,52,48,46,57,54,70,76,45,52,50,36,34,41,34,40,40,36,41,34,36,33,68,37,49,53,92,81,81,54,47,29,27,31,33,66,38,45,35,29,77,75,65,83,56,81,48,74,81,61,85,70,58,43,65,64,37,29,60,38,80,60,49,43,79,47,78,44,78,32,40,62,61,65,37,32,38,36,32,51,29,35,29,29,62,47,100,87,55,79,62,42,75,38,20,32,37,80,43,53,53,58,60,53,66,51,14,50,64,54,49,53,34,44,68,79,27,73,62,59,51,46,34,24,32,40,64,16,34,31,103,87,48,103,50,76,24,26,35,37,36,32,33,77,49,81,28,45,75,62,53,50,68,76,46,75,83,83,83,55,82,71,85,64,86,47,51,30,34,41,37,36,35,43,40,36,41,36,70,37,69,58,92,87,59,36,34,37,28,44,38,40,35,44,55,56,52,95,98,46,71,59,78,45,69,52,72,71,31,34,77,35,66,42,48,48,56,56,34,28,30,47,75,48,75,54,53,45,87,53,84,55,51,52,42,42,34,37,36,31,30,70,83,72,80,37,82,58,25,40,33,80,41,84,34,58,75,58,52,52,48,25,73,63,63,77,40,76,43,68,53,69,81,41,81,45,66,26,28,23,88,83,77,65,47,78,39,28,34,40,32,38,32,35,38,38,32,46,37,67,60,41,67,75,59,59,63,30,59,41,62,36,78,47,55,47,93,71,65,46,64,85,52,79,64,41,61,68,100,50,63,66,60,50,54,54,50,50,53,55,49,51,53,49,52,51,53,53,52,53,50,50,54,52,50,51,51,52,49,51,49,49,69,53,48,51,58,55,52,51,71,73,72,115